Protein 6VLK (pdb70)

B-factor: mean 43.78, std 21.37, range [7.03, 155.34]

Secondary structure (DSSP, 8-state):
-----EE-PPPPTTSEE-PPPPPPPP-------EEEEEEEEEEE--SPEEEEEEEEEEEEEEEEEEE-SS-EEEEEEEEEEEEPPHHHIIIIIHHHSEEESEEEEEETTEEEEEEGGGS---EEEPEE-TT--SS--EEES-S-------STT-EEEEEEEEEEEEEEEEEE-TT-S-EEETTS-EE-B-TT--SSTTGGGS-B-S-GGGEEEEEEE--B-TTT-SB---EEEEEEE-SS-EEEEE---GGGT--SEEEEEEEEEEEEEEETTEEEEEETTTTEEEEE-SS---GGGBTT-HHHHHHHHHHHHHHIIIIITTTEEE-SS-EEEEETTTEEEEEEEEEE---B-PPPPS--HHHHHHHHHHHHHHHHHHHHHHHHHHHHHHHHHHHHHHHHHTTT-HHHHHHHHTTS-EEEEE-SSSEEEEE-PBP-SSEEEEE-SB-BPTT-SSEEESS-EEEEEETTSS-EEEEEE-STTEEESS---EEEPPTT-EEEEEETTEEEEEETTEEEEEEEGGGS-----PPP----PPPP-------SS-HHHHTS-SS--HHHHHHHHTTHHHHHS-SS----/---EEE-PPP-TTSEE-PPPPPPPP-------EEEEEEEEEEE--SPEEEEEEEEEEEEEEEEEEE-SS-EEEEEEEEEEEEPPHHHIIIIIHHHSEEESEEEEEETTEEEEEEGGGS---EEEPEE-TT-BTTB-EEES-S-------STT-EEEEEEEEEEEEEEEEEE-TT-S-EEETTSPEE-B-TT--SSTTGGGS-B-S-GGGEEEEEEE--B-TTT-SBPPPEEEEEEE-SS-EEEEE---GGGT--SEEEEEEEEEEEEEEETTEEEEEETTTTEEEEE-SSPP-GGGBTT-HHHHHHHHHHHHHHHHHHSTTTEEE-SS-EEEEETTTEEEEEEEEEE---B-PPPPS--HHHHHHHHHHHHHHHHHHHHHHHHHHHHHHHHHHHHHHHHHTTTSHHHHHHHHHTS-EEEEE-SSSEEEEE-PEE-SSEEEEE-SB-BPTT-SSEEESS-EEEEEETTSS-EEEEEE-STTEEESS---EEE--SS-EEEEEETTEEEEEETTEEEEEEEGGGSPP----------PPPP-------SS-HHHHTS-SS--HHHHHHHHTTHHHHHS-SS----

Foldseek 3Di:
DDFWFWAADDFDQPDWFFDDAADDFDDDPDDFDKFKWWKFKKFFDPDWFKDKKKWWWKWKWKWKWAAAPVGIDTPDIDIAIAADDVCCQQPQCQPPQWGKQKDWADDPNDTDIFHAQPDDIDTAHWAWDPPDDPPKTKTKGDPDADDDHDDHPDMDMGMHIMIMMIIWMWTADPPQQWIATPVRDIARHGLQADDPDPSVVRHHDDDCVQKDKDFQDWGADSVVRDTDGGAIKMWGGDGRIIMIDGHDHPLVRDARMDTDDIAQTWMWGQDPQWIWIAGVVVLFIWIFHPDFDDCVLDPRHVVPQVVGVVVRVVSCVPPPVQFKAFDDDWTWTQTPQQMIMTITTIGGPVVPHTHGHDDRVVRSVVSVCVVVCSVVVVVVSVVSRVVSVVVNVCVVVLQVCCQVAVQVSVCVVVVARWHWDDDDNMIGIDHIDIDDPQKDKAWDFFQQDPPDDFKGQPFTWIWIDRNVHPDIATFGQDAPNYTYRHRPRMDTQDPFDWDWGDHRQWTFIDTSRGTDDTGGVVVDDDDDPDDDDDDDDDDDDDDDPDDPDDPVRVVPPDPDDPVVCCVVCVCVCVPPHDPVDDDD/DFWFWAADDFDQPDWFADDAADDFDDDPDDFDKFKWWKFKKFFDPFWFKDKKKWWWKKKWKWKWAAAPVGIDTPDIDIAIAADDVCCQQPPCQQPQWGKQKDWADDPNDTDIDGAFNDDIDTAHWAWDPPDDPPKTKTKGDDDQDDDHDDHPDMDMGIHIMIMMIIWMWTAGPPQQWIATPVGDIARHGLQQDDPDCSVVHHHPDDCVQKDKDFQDWGADSVVRDTDGGAIKIWGGDGRIIMIDGHDHPLVRDARMDTPDIAQIWMWGQDPQWIWTAGPVVLFIWIFHPDFDDCVLDPRHVCPQVVRVVVRVVSCVPPVVQFKDWDDDWTWTQTPQQMIMIITTIGGPVVPHTHGHPDRVVGSVVSVVVVVCSVVVVVVSVVSRVVSVVVNVCVVVCQVCCQVAVQVSVCVVVVARWHWHDDDNMIGIDHIDMDDPQKDKDWDFFQQDPPDDFKGQPFTWIWIDGNVPPDIATWTQDAPNYTGRHRDRMDTQDAQDWDWGDHRQWTFIDTSRGTDDIGGPVVDDDDDPDDDDDDDDDDDDDDDPDDPADPVRVVVPDPDDPVVVCVPVVCVCVVPHDPPDDDD

Organism: Varicella-zoster virus (strain Oka vaccine) (NCBI:txid341980)

CATH classification: 2.30.30.1230 (+2 more: 2.30.29.100, 6.10.250.3280)

Solvent-accessible surface area: 75519 Å² total; per-residue (Å²): 146,77,73,68,19,44,31,16,61,87,6,89,58,97,62,96,56,171,42,101,69,84,159,137,42,56,100,112,157,86,70,114,145,126,37,62,3,0,0,0,0,1,78,47,47,154,71,19,30,133,30,146,5,8,0,5,16,1,42,0,22,38,3,26,0,9,13,34,125,124,39,75,128,90,78,78,134,99,58,15,71,0,17,0,39,14,67,31,0,23,83,23,3,6,120,124,8,84,1,19,11,55,0,56,22,79,42,125,147,119,176,53,102,8,54,24,56,82,112,128,60,105,82,60,64,17,104,45,28,178,172,39,67,160,61,76,71,21,13,36,18,27,141,97,71,69,77,32,29,38,105,86,78,66,155,108,73,0,12,2,2,25,1,25,2,46,69,6,70,1,118,3,125,93,69,14,60,38,2,22,9,77,48,65,29,90,2,110,2,0,4,4,4,0,72,130,111,42,8,21,121,40,75,34,100,41,54,34,69,81,13,60,23,67,94,49,31,92,32,28,39,26,66,90,177,53,86,84,142,67,40,17,8,0,0,0,28,12,71,78,2,0,0,0,2,68,34,110,33,55,146,92,52,11,15,19,2,58,76,52,109,50,2,41,54,4,48,24,11,112,52,69,174,32,30,26,0,38,0,132,89,42,46,3,2,2,12,4,111,50,107,94,25,74,2,111,72,7,74,40,10,87,36,0,83,120,67,0,90,57,12,1,72,124,6,19,77,98,167,20,99,105,40,21,81,98,69,48,91,28,37,12,2,57,3,133,26,11,6,1,0,1,0,7,7,6,101,34,112,138,139,140,74,13,109,23,62,126,46,32,119,83,0,79,125,43,20,65,139,10,107,97,65,120,108,67,59,54,66,110,14,140,115,28,34,66,162,16,99,88,83,41,187,67,65,69,111,91,52,55,93,7,82,135,72,26,34,44,25,4,19,95,90,78,136,81,59,4,63,5,103,62,94,62,146,41,14,1,10,20,76,3,67,116,48,48,108,93,43,134,35,72,41,64,81,43,0,97,29,115,90,36,114,98,102,0,34,26,48,0,16,0,4,12,35,26,104,115,67,102,41,78,62,88,0,0,0,2,79,89,18,35,1,42,87,46,61,102,65,75,34,87,32,71,84,130,2,119,86,119,9,46,30,6,94,75,59,1,10,0,58,92,1,136,62,59,121,91,39,42,44,183,110,67,73,184,176,91,142,174,132,128,138,133,140,118,155,183,179,148,183,171,180,137,129,142,126,129,132,58,162,115,85,112,179,120,120,59,176,134,85,169,58,56,60,54,152,152,86,135,86,97,62,96,155,117,154,84,104,117,147,132,136,146,120,80,60,19,44,31,16,62,83,16,93,54,99,63,97,58,172,41,98,70,84,163,136,46,60,105,113,158,82,73,118,147,128,38,67,3,0,0,0,0,1,80,41,38,154,64,16,30,127,27,140,3,4,0,3,17,2,41,1,20,36,2,22,0,9,17,36,124,127,38,76,130,95,75,78,131,103,62,16,74,1,15,0,41,14,67,32,0,22,68,10,2,7,93,22,8,42,0,19,9,55,0,42,22,91,42,123,145,119,169,53,98,10,56,22,48,84,111,129,66,97,40,60,68,17,99,42,31,184,174,39,68,155,70,78,87,21,13,39,16,24,139,89,67,67,79,30,36,27,93,99,72,63,148,111,74,0,12,3,2,24,0,26,2,48,58,7,69,0,119,3,123,92,71,8,59,38,3,22,12,79,47,62,27,92,2,111,1,0,3,3,10,0,85,138,102,16,7,139,183,32,116,40,123,40,64,105,118,82,11,65,27,72,98,44,28,64,27,30,40,27,67,94,182,54,38,78,146,75,38,20,6,0,0,0,30,10,71,76,3,0,0,0,3,64,39,106,30,53,144,88,59,8,17,17,3,61,78,66,114,50,4,62,29,1,42,26,12,110,57,68,179,28,22,30,0,36,0,139,92,41,45,3,2,1,14,5,120,58,120,89,40,79,5,126,65,9,74,40,10,85,34,0,73,127,69,0,95,64,16,1,70,131,4,26,78,102,161,28,103,100,46,23,75,96,72,49,99,27,34,0,2,64,3,141,24,12,7,0,0,1,0,6,14,3,102,37,113,132,134,147,70,15,105,24,60,128,47,33,120,80,0,77,123,45,22,61,133,8,107,97,66,127,107,66,60,54,68,111,12,136,114,27,39,72,158,15,99,88,85,42,180,65,68,71,117,89,53,54,92,7,80,136,72,25,32,44,24,5,20,97,91,81,136,85,57,3,56,3,95,58,99,61,146,40,14,1,12,26,74,4,70,121,36,57,102,86,43,138,32,72,42,58,84,34,0,103,30,115,91,37,115,93,109,0,32,25,45,0,14,0,8,12,31,31,110,116,75,94,40,70,58,85,0,0,0,2,79,88,20,33,1,41,83,48,62,96,66,66,32,92,36,66,82,130,1,127,84,121,11,48,36,6,111,78,55,2,9,0,67,74,1,128,73,59,124,85,40,35,52,181,110,62,75,182,175,94,140,170,132,126,138,133,142,119,162,179,182,147,191,166,177,130,120,154,127,128,128,62,174,97,87,114,173,121,119,59,176,136,83,170,57,59,64,56,153,154,86,139,78,94,56,97,155,119,148,90,104,123,136,140,129,148

Sequence (1167 aa):
TKPTFYVCPPPTGSTIVRLEPPRTCPDYHLGKNFTEGIAVVYKENIAAYKFKATVYYKDVIVSTAGAGSSGTQITNRYADRVPIPVSEITDTIDKFGKCSSKATYVRNNHKVEAFNEDKNPQDMPLIASKYNSVGSKAWHTTNDTYMVAGTPGTYRTGTSVNCIIEEVEARSIFPYDSFGLSTGDIIYMSPFFGLRDGAYREHSNYAMDRFHQFEGYRQRDLDTRALLEPAARNFLVTPHLTVGWNWKPKRTEVCSLVKWREVEDVVRDEYAHNFRFTMKTLSTTFISETNEFNLNQIHLSQCVKEEARAIINRIYTTRYNSSHVRTGDIQTYLARGGFVVVFQPLLSNSNRTITTTSSVEFAMLQFTYDHIQEHVNEMLARISSSWCQLQNRERALWSGLFPINPSALASTILDQRVKARILGDVISVSNCPELGSDTRIILQNSMRVSGSTTRCYSRPLISIVSLNGSGTVEGQLGTDNELIMSRDLLEPCVANHKRYFLFGHHYVYYEDYRYVREIAVHDVGMISTYVDLNLTLLKDREFMPLQVYTRDELRDTGLLDYSEIQRRNQMHSLRFYDIDKVVQKPTFYVCPPPTGSTIVRLEPPRTCPDYHLGKNFTEGIAVVYKENIAAYKFKATVYYKDVIVSTAGAGSSGTQITNRYADRVPIPVSEITDTIDKFGKCSSKATYVRNNHKVEAFNEDKNPQDMPLIASKYNSVGSKAWHTTNDTYMVAGTPGTYRTGTSVNCIIEEVEARSIFPYDSFGLSTGDIIYMSPFFGLRDGAYREHSNYAMDRFHQFEGYRQRDLDTRALLEPAARNFLVTPHLTVGWNWKPKRTEVCSLVKWREVEDVVRDEYAHNFRFTMKTLSTTFISETNEFNLNQIHLSQCVKEEARAIINRIYTTRYNSSHVRTGDIQTYLARGGFVVVFQPLLSNSNRTITTTSSVEFAMLQFTYDHIQEHVNEMLARISSSWCQLQNRERALWSGLFPINPSALASTILDQRVKARILGDVISVSNCPELGSDTRIILQNSMRVSGSTTRCYSRPLISIVSLNGSGTVEGQLGTDNELIMSRDLLEPCVANHKRYFLFGHHYVYYEDYRYVREIAVHDVGMISTYVDLNLTLLKDREFMPLQVYTRDELRDTGLLDYSEIQRRNQMHSLRFYDIDKVVQ

Structure (mmCIF, N/CA/C/O backbone):
data_6VLK
#
_entry.id   6VLK
#
_cell.length_a   118.318
_cell.length_b   118.318
_cell.length_c   749.026
_cell.angle_alpha   90.00
_cell.angle_beta   90.00
_cell.angle_gamma   120.00
#
_symmetry.space_group_name_H-M   'H 3 2'
#
loop_
_entity.id
_entity.type
_entity.pdbx_description
1 polymer 'Envelope glycoprotein B'
2 branched alpha-D-mannopyranose-(1-3)-[alpha-D-mannopyranose-(1-6)]alpha-D-mannopyranose-(1-6)-[alpha-D-mannopyranose-(1-3)]beta-D-mannopyranose-(1-4)-2-acetamido-2-deoxy-beta-D-glucopyranose-(1-4)-2-acetamido-2-deoxy-beta-D-glucopyranose
3 branched alpha-D-mannopyranose-(1-3)-[alpha-D-mannopyranose-(1-6)]beta-D-mannopyranose-(1-4)-2-acetamido-2-deoxy-beta-D-glucopyranose-(1-4)-2-acetamido-2-deoxy-beta-D-glucopyranose
4 branched 2-acetamido-2-deoxy-beta-D-glucopyranose-(1-4)-2-acetamido-2-deoxy-beta-D-glucopyranose
5 non-polymer 2-acetamido-2-deoxy-beta-D-glucopyranose
6 water water
#
loop_
_atom_site.group_PDB
_atom_site.id
_atom_site.type_symbol
_atom_site.label_atom_id
_atom_site.label_alt_id
_atom_site.label_comp_id
_atom_site.label_asym_id
_atom_site.label_entity_id
_atom_site.label_seq_id
_atom_site.pdbx_PDB_ins_code
_atom_site.Cartn_x
_atom_site.Cartn_y
_atom_site.Cartn_z
_atom_site.occupancy
_atom_site.B_iso_or_equiv
_atom_site.auth_seq_id
_atom_site.auth_comp_id
_atom_site.auth_asym_id
_atom_site.auth_atom_id
_atom_site.pdbx_PDB_model_num
ATOM 1 N N . THR A 1 115 ? -91.901 29.753 29.972 1.00 89.10 115 THR A N 1
ATOM 2 C CA . THR A 1 115 ? -91.358 29.883 31.320 1.00 91.20 115 THR A CA 1
ATOM 3 C C . THR A 1 115 ? -91.184 28.520 31.997 1.00 99.17 115 THR A C 1
ATOM 4 O O . THR A 1 115 ? -92.106 28.020 32.647 1.00 103.47 115 THR A O 1
ATOM 6 N N . LYS A 1 116 ? -90.001 27.928 31.840 1.00 98.37 116 LYS A N 1
ATOM 7 C CA . LYS A 1 116 ? -89.689 26.631 32.445 1.00 94.34 116 LYS A CA 1
ATOM 8 C C . LYS A 1 116 ? -88.375 26.682 33.223 1.00 93.06 116 LYS A C 1
ATOM 9 O O . LYS A 1 116 ? -87.297 26.581 32.630 1.00 94.43 116 LYS A O 1
ATOM 11 N N . PRO A 1 117 ? -88.463 26.828 34.558 1.00 86.09 117 PRO A N 1
ATOM 12 C CA . PRO A 1 117 ? -87.289 26.955 35.434 1.00 72.86 117 PRO A CA 1
ATOM 13 C C . PRO A 1 117 ? -86.732 25.597 35.854 1.00 62.48 117 PRO A C 1
ATOM 14 O O . PRO A 1 117 ? -87.441 24.800 36.470 1.00 61.61 117 PRO A O 1
ATOM 18 N N . THR A 1 118 ? -85.475 25.329 35.526 1.00 56.87 118 THR A N 1
ATOM 19 C CA . THR A 1 118 ? -84.869 24.066 35.930 1.00 51.28 118 THR A CA 1
ATOM 20 C C . THR A 1 118 ? -83.923 24.253 37.139 1.00 48.72 118 THR A C 1
ATOM 21 O O . THR A 1 118 ? -83.100 25.173 37.160 1.00 43.32 118 THR A O 1
ATOM 25 N N . PHE A 1 119 ? -84.065 23.400 38.152 1.00 44.39 119 PHE A N 1
ATOM 26 C CA . PHE A 1 119 ? -83.174 23.439 39.309 1.00 42.40 119 PHE A CA 1
ATOM 27 C C . PHE A 1 119 ? -82.295 22.202 39.377 1.00 40.61 119 PHE A C 1
ATOM 28 O O . PHE A 1 119 ? -82.613 21.161 38.799 1.00 38.38 119 PHE A O 1
ATOM 36 N N . TYR A 1 120 ? -81.191 22.316 40.102 1.00 39.36 120 TYR A N 1
ATOM 37 C CA . TYR A 1 120 ? -80.239 21.222 40.194 1.00 40.77 120 TYR A CA 1
ATOM 38 C C . TYR A 1 120 ? -79.993 20.807 41.637 1.00 42.60 120 TYR A C 1
ATOM 39 O O . TYR A 1 120 ? -80.121 21.615 42.551 1.00 40.83 120 TYR A O 1
ATOM 48 N N . VAL A 1 121 ? -79.637 19.542 41.828 1.00 45.39 121 VAL A N 1
ATOM 49 C CA . VAL A 1 121 ? -79.202 19.049 43.128 1.00 46.62 121 VAL A CA 1
ATOM 50 C C . VAL A 1 121 ? -77.838 18.365 42.986 1.00 51.24 121 VAL A C 1
ATOM 51 O O . VAL A 1 121 ? -77.637 17.570 42.070 1.00 58.06 121 VAL A O 1
ATOM 55 N N . CYS A 1 122 ? -76.906 18.676 43.885 1.00 52.79 122 CYS A N 1
ATOM 56 C CA . CYS A 1 122 ? -75.513 18.252 43.726 1.00 46.62 122 CYS A CA 1
ATOM 57 C C . CYS A 1 122 ? -74.960 17.416 44.879 1.00 47.37 122 CYS A C 1
ATOM 58 O O . CYS A 1 122 ? -74.370 17.966 45.805 1.00 51.36 122 CYS A O 1
ATOM 61 N N . PRO A 1 123 ? -75.104 16.084 44.798 1.00 55.72 123 PRO A N 1
ATOM 62 C CA . PRO A 1 123 ? -74.463 15.171 45.753 1.00 60.51 123 PRO A CA 1
ATOM 63 C C . PRO A 1 123 ? -72.944 15.375 45.810 1.00 69.55 123 PRO A C 1
ATOM 64 O O . PRO A 1 123 ? -72.320 15.658 44.789 1.00 66.04 123 PRO A O 1
ATOM 68 N N . PRO A 1 124 ? -72.349 15.234 47.005 1.00 79.93 124 PRO A N 1
ATOM 69 C CA . PRO A 1 124 ? -70.906 15.470 47.141 1.00 81.34 124 PRO A CA 1
ATOM 70 C C . PRO A 1 124 ? -70.094 14.461 46.330 1.00 77.99 124 PRO A C 1
ATOM 71 O O . PRO A 1 124 ? -70.479 13.287 46.257 1.00 73.78 124 PRO A O 1
ATOM 75 N N . PRO A 1 125 ? -68.983 14.917 45.722 1.00 78.66 125 PRO A N 1
ATOM 76 C CA . PRO A 1 125 ? -68.134 14.059 44.883 1.00 78.29 125 PRO A CA 1
ATOM 77 C C . PRO A 1 125 ? -67.358 12.993 45.672 1.00 75.72 125 PRO A C 1
ATOM 78 O O . PRO A 1 125 ? -66.530 13.317 46.531 1.00 71.03 125 PRO A O 1
ATOM 82 N N . THR A 1 126 ? -67.639 11.729 45.371 1.00 73.12 126 THR A N 1
ATOM 83 C CA . THR A 1 126 ? -66.809 10.620 45.818 1.00 74.24 126 THR A CA 1
ATOM 84 C C . THR A 1 126 ? -65.559 10.612 44.934 1.00 81.95 126 THR A C 1
ATOM 85 O O . THR A 1 126 ? -65.488 11.352 43.948 1.00 89.21 126 THR A O 1
ATOM 89 N N . GLY A 1 127 ? -64.575 9.783 45.265 1.00 75.40 127 GLY A N 1
ATOM 90 C CA . GLY A 1 127 ? -63.393 9.675 44.427 1.00 66.64 127 GLY A CA 1
ATOM 91 C C . GLY A 1 127 ? -63.634 8.871 43.158 1.00 62.37 127 GLY A C 1
ATOM 92 O O . GLY A 1 127 ? -62.682 8.454 42.496 1.00 61.51 127 GLY A O 1
ATOM 93 N N . SER A 1 128 ? -64.905 8.662 42.815 1.00 61.54 128 SER A N 1
ATOM 94 C CA . SER A 1 128 ? -65.279 7.824 41.674 1.00 63.70 128 SER A CA 1
ATOM 95 C C . SER A 1 128 ? -64.793 8.384 40.344 1.00 62.17 128 SER A C 1
ATOM 96 O O . SER A 1 128 ? -64.376 7.624 39.466 1.00 64.40 128 SER A O 1
ATOM 99 N N . THR A 1 129 ? -64.848 9.709 40.197 1.00 53.43 129 THR A N 1
ATOM 100 C CA . THR A 1 129 ? -64.446 10.366 38.949 1.00 39.35 129 THR A CA 1
ATOM 101 C C . THR A 1 129 ? -63.416 11.470 39.196 1.00 46.56 129 THR A C 1
ATOM 102 O O . THR A 1 129 ? -63.773 12.624 39.503 1.00 45.58 129 THR A O 1
ATOM 106 N N . ILE A 1 130 ? -62.138 11.130 39.064 1.00 42.70 130 ILE A N 1
ATOM 107 C CA . ILE A 1 130 ? -61.117 12.152 39.161 1.00 40.67 130 ILE A CA 1
ATOM 108 C C . ILE A 1 130 ? -60.497 12.482 37.801 1.00 46.53 130 ILE A C 1
ATOM 109 O O . ILE A 1 130 ? -60.201 11.595 36.992 1.00 43.46 130 ILE A O 1
ATOM 114 N N . VAL A 1 131 ? -60.327 13.776 37.549 1.00 40.40 131 VAL A N 1
ATOM 115 C CA . VAL A 1 131 ? -59.782 14.234 36.283 1.00 35.18 131 VAL A CA 1
ATOM 116 C C . VAL A 1 131 ? -58.602 15.168 36.515 1.00 29.35 131 VAL A C 1
ATOM 117 O O . VAL A 1 131 ? -58.356 15.602 37.636 1.00 29.86 131 VAL A O 1
ATOM 121 N N . ARG A 1 132 ? -57.868 15.466 35.447 1.00 28.59 132 ARG A N 1
ATOM 122 C CA . ARG A 1 132 ? -56.791 16.448 35.499 1.00 32.62 132 ARG A CA 1
ATOM 123 C C . ARG A 1 132 ? -56.929 17.362 34.283 1.00 37.62 132 ARG A C 1
ATOM 124 O O . ARG A 1 132 ? -57.610 17.022 33.312 1.00 32.08 132 ARG A O 1
ATOM 132 N N . LEU A 1 133 ? -56.284 18.520 34.334 1.00 37.72 133 LEU A N 1
ATOM 133 C CA . LEU A 1 133 ? -56.378 19.481 33.250 1.00 30.58 133 LEU A CA 1
ATOM 134 C C . LEU A 1 133 ? -55.382 19.113 32.173 1.00 33.54 133 LEU A C 1
ATOM 135 O O . LEU A 1 133 ? -54.187 18.977 32.478 1.00 29.49 133 LEU A O 1
ATOM 140 N N . GLU A 1 134 ? -55.862 18.952 30.929 1.00 26.56 134 GLU A N 1
ATOM 141 C CA . GLU A 1 134 ? -54.986 18.648 29.792 1.00 25.78 134 GLU A CA 1
ATOM 142 C C . GLU A 1 134 ? -53.787 19.603 29.758 1.00 31.30 134 GLU A C 1
ATOM 143 O O . GLU A 1 134 ? -53.951 20.820 29.880 1.00 24.81 134 GLU A O 1
ATOM 149 N N . PRO A 1 135 ? -52.572 19.050 29.627 1.00 35.72 135 PRO A N 1
ATOM 150 C CA . PRO A 1 135 ? -51.365 19.876 29.509 1.00 32.29 135 PRO A CA 1
ATOM 151 C C . PRO A 1 135 ? -51.415 20.659 28.197 1.00 39.85 135 PRO A C 1
ATOM 152 O O . PRO A 1 135 ? -52.192 20.286 27.292 1.00 28.92 135 PRO A O 1
ATOM 156 N N . PRO A 1 136 ? -50.598 21.724 28.091 1.00 37.58 136 PRO A N 1
ATOM 157 C CA . PRO A 1 136 ? -50.487 22.579 26.897 1.00 33.41 136 PRO A CA 1
ATOM 158 C C . PRO A 1 136 ? -50.284 21.768 25.621 1.00 35.18 136 PRO A C 1
ATOM 159 O O . PRO A 1 136 ? -49.605 20.736 25.697 1.00 39.69 136 PRO A O 1
ATOM 163 N N . ARG A 1 137 ? -50.836 22.198 24.481 1.00 38.41 137 ARG A N 1
ATOM 164 C CA . ARG A 1 137 ? -50.656 21.432 23.224 1.00 35.11 137 ARG A CA 1
ATOM 165 C C . ARG A 1 137 ? -49.499 21.936 22.413 1.00 33.83 137 ARG A C 1
ATOM 166 O O . ARG A 1 137 ? -49.183 23.120 22.436 1.00 39.88 137 ARG A O 1
ATOM 174 N N . THR A 1 138 ? -48.851 21.030 21.701 1.00 38.90 138 THR A N 1
ATOM 175 C CA . THR A 1 138 ? -47.804 21.444 20.785 1.00 44.48 138 THR A CA 1
ATOM 176 C C . THR A 1 138 ? -48.432 22.252 19.647 1.00 40.36 138 THR A C 1
ATOM 177 O O . THR A 1 138 ? -49.439 21.847 19.053 1.00 31.73 138 THR A O 1
ATOM 181 N N . CYS A 1 139 ? -47.846 23.406 19.363 1.00 37.11 139 CYS A N 1
ATOM 182 C CA . CYS A 1 139 ? -48.468 24.332 18.437 1.00 46.54 139 CYS A CA 1
ATOM 183 C C . CYS A 1 139 ? -48.149 23.979 16.998 1.00 51.04 139 CYS A C 1
ATOM 184 O O . CYS A 1 139 ? -47.030 23.538 16.688 1.00 43.83 139 CYS A O 1
ATOM 187 N N . PRO A 1 140 ? -49.145 24.145 16.117 1.00 63.87 140 PRO A N 1
ATOM 188 C CA . PRO A 1 140 ? -49.029 23.603 14.759 1.00 70.53 140 PRO A CA 1
ATOM 189 C C . PRO A 1 140 ? -47.821 24.182 14.048 1.00 74.16 140 PRO A C 1
ATOM 190 O O . PRO A 1 140 ? -47.347 25.274 14.382 1.00 68.25 140 PRO A O 1
ATOM 194 N N . ASP A 1 141 ? -47.302 23.433 13.089 1.00 85.21 141 ASP A N 1
ATOM 195 C CA . ASP A 1 141 ? -46.273 23.977 12.229 1.00 94.34 141 ASP A CA 1
ATOM 196 C C . ASP A 1 141 ? -46.644 23.772 10.771 1.00 92.31 141 ASP A C 1
ATOM 197 O O . ASP A 1 141 ? -46.814 22.637 10.307 1.00 87.37 141 ASP A O 1
ATOM 202 N N . TYR A 1 142 ? -46.803 24.887 10.067 1.00 93.28 142 TYR A N 1
ATOM 203 C CA . TYR A 1 142 ? -46.986 24.861 8.625 1.00 92.61 142 TYR A CA 1
ATOM 204 C C . TYR A 1 142 ? -45.643 25.222 8.005 1.00 100.88 142 TYR A C 1
ATOM 205 O O . TYR A 1 142 ? -45.117 26.323 8.220 1.00 107.15 142 TYR A O 1
ATOM 214 N N . HIS A 1 143 ? -45.081 24.287 7.250 1.00 93.31 143 HIS A N 1
ATOM 215 C CA . HIS A 1 143 ? -43.713 24.428 6.782 1.00 89.92 143 HIS A CA 1
ATOM 216 C C . HIS A 1 143 ? -43.642 25.293 5.524 1.00 80.30 143 HIS A C 1
ATOM 217 O O . HIS A 1 143 ? -42.999 24.929 4.539 1.00 79.06 143 HIS A O 1
ATOM 224 N N . LEU A 1 144 ? -44.304 26.452 5.585 1.00 73.04 144 LEU A N 1
ATOM 225 C CA . LEU A 1 144 ? -44.311 27.423 4.495 1.00 64.02 144 LEU A CA 1
ATOM 226 C C . LEU A 1 144 ? -42.908 27.983 4.314 1.00 67.74 144 LEU A C 1
ATOM 227 O O . LEU A 1 144 ? -41.988 27.622 5.052 1.00 74.33 144 LEU A O 1
ATOM 232 N N . GLY A 1 145 ? -42.736 28.860 3.334 1.00 62.44 145 GLY A N 1
ATOM 233 C CA . GLY A 1 145 ? -41.408 29.342 3.007 1.00 62.20 145 GLY A CA 1
ATOM 234 C C . GLY A 1 145 ? -40.802 28.435 1.959 1.00 61.72 145 GLY A C 1
ATOM 235 O O . GLY A 1 145 ? -40.708 27.222 2.152 1.00 60.32 145 GLY A O 1
ATOM 236 N N . LYS A 1 146 ? -40.408 29.021 0.835 1.00 61.98 146 LYS A N 1
ATOM 237 C CA . LYS A 1 146 ? -39.878 28.248 -0.277 1.00 59.75 146 LYS A CA 1
ATOM 238 C C . LYS A 1 146 ? -38.530 28.805 -0.712 1.00 58.30 146 LYS A C 1
ATOM 239 O O . LYS A 1 146 ? -38.264 30.001 -0.562 1.00 49.94 146 LYS A O 1
ATOM 245 N N . ASN A 1 147 ? -37.673 27.927 -1.226 1.00 66.00 147 ASN A N 1
ATOM 246 C CA . ASN A 1 147 ? -36.414 28.348 -1.826 1.00 69.14 147 ASN A CA 1
ATOM 247 C C . ASN A 1 147 ? -36.670 28.937 -3.204 1.00 62.41 147 ASN A C 1
ATOM 248 O O . ASN A 1 147 ? -37.212 28.264 -4.092 1.00 61.12 147 ASN A O 1
ATOM 253 N N . PHE A 1 148 ? -36.280 30.194 -3.382 1.00 50.93 148 PHE A N 1
ATOM 254 C CA . PHE A 1 148 ? -36.464 30.860 -4.662 1.00 44.36 148 PHE A CA 1
ATOM 255 C C . PHE A 1 148 ? -35.159 31.425 -5.215 1.00 46.63 148 PHE A C 1
ATOM 256 O O . PHE A 1 148 ? -34.132 31.418 -4.548 1.00 44.64 148 PHE A O 1
ATOM 264 N N . THR A 1 149 ? -35.215 31.934 -6.440 1.00 49.87 149 THR A N 1
ATOM 265 C CA . THR A 1 149 ? -34.063 32.584 -7.044 1.00 35.05 149 THR A CA 1
ATOM 266 C C . THR A 1 149 ? -34.501 33.742 -7.962 1.00 44.24 149 THR A C 1
ATOM 267 O O . THR A 1 149 ? -35.239 33.534 -8.936 1.00 52.25 149 THR A O 1
ATOM 271 N N . GLU A 1 150 ? -34.090 34.963 -7.611 1.00 42.47 150 GLU A N 1
ATOM 272 C CA . GLU A 1 150 ? -34.403 36.148 -8.414 1.00 40.58 150 GLU A CA 1
ATOM 273 C C . GLU A 1 150 ? -33.719 36.075 -9.769 1.00 42.92 150 GLU A C 1
ATOM 274 O O . GLU A 1 150 ? -32.734 35.349 -9.931 1.00 37.10 150 GLU A O 1
ATOM 280 N N . GLY A 1 151 ? -34.226 36.835 -10.740 1.00 39.67 151 GLY A N 1
ATOM 281 C CA . GLY A 1 151 ? -33.690 36.762 -12.085 1.00 44.69 151 GLY A CA 1
ATOM 282 C C . GLY A 1 151 ? -34.356 37.662 -13.108 1.00 44.95 151 GLY A C 1
ATOM 283 O O . GLY A 1 151 ? -35.279 38.418 -12.787 1.00 44.31 151 GLY A O 1
ATOM 284 N N . ILE A 1 152 ? -33.853 37.583 -14.341 1.00 42.57 152 ILE A N 1
ATOM 285 C CA . ILE A 1 152 ? -34.355 38.350 -15.480 1.00 41.21 152 ILE A CA 1
ATOM 286 C C . ILE A 1 152 ? -34.804 37.349 -16.529 1.00 39.02 152 ILE A C 1
ATOM 287 O O . ILE A 1 152 ? -34.177 36.291 -16.689 1.00 39.77 152 ILE A O 1
ATOM 292 N N . ALA A 1 153 ? -35.885 37.657 -17.239 1.00 33.88 153 ALA A N 1
ATOM 293 C CA . ALA A 1 153 ? -36.331 36.758 -18.299 1.00 36.75 153 ALA A CA 1
ATOM 294 C C . ALA A 1 153 ? -36.674 37.463 -19.613 1.00 38.64 153 ALA A C 1
ATOM 295 O O . ALA A 1 153 ? -37.123 38.616 -19.631 1.00 40.14 153 ALA A O 1
ATOM 297 N N . VAL A 1 154 ? -36.445 36.752 -20.712 1.00 30.97 154 VAL A N 1
ATOM 298 C CA . VAL A 1 154 ? -37.012 37.112 -22.001 1.00 24.73 154 VAL A CA 1
ATOM 299 C C . VAL A 1 154 ? -37.855 35.913 -22.422 1.00 26.93 154 VAL A C 1
ATOM 300 O O . VAL A 1 154 ? -37.352 34.779 -22.462 1.00 28.03 154 VAL A O 1
ATOM 304 N N . VAL A 1 155 ? -39.145 36.147 -22.671 1.00 22.70 155 VAL A N 1
ATOM 305 C CA . VAL A 1 155 ? -40.064 35.080 -23.083 1.00 17.95 155 VAL A CA 1
ATOM 306 C C . VAL A 1 155 ? -40.295 35.138 -24.596 1.00 25.55 155 VAL A C 1
ATOM 307 O O . VAL A 1 155 ? -40.541 36.214 -25.161 1.00 26.98 155 VAL A O 1
ATOM 311 N N . TYR A 1 156 ? -40.204 33.980 -25.244 1.00 30.55 156 TYR A N 1
ATOM 312 C CA . TYR A 1 156 ? -40.370 33.880 -26.692 1.00 28.98 156 TYR A CA 1
ATOM 313 C C . TYR A 1 156 ? -41.612 33.084 -27.047 1.00 28.15 156 TYR A C 1
ATOM 314 O O . TYR A 1 156 ? -42.054 32.229 -26.263 1.00 23.14 156 TYR A O 1
ATOM 323 N N . LYS A 1 157 ? -42.175 33.372 -28.221 1.00 25.94 157 LYS A N 1
ATOM 324 C CA . LYS A 1 157 ? -43.349 32.655 -28.705 1.00 27.01 157 LYS A CA 1
ATOM 325 C C . LYS A 1 157 ? -43.089 32.179 -30.121 1.00 25.29 157 LYS A C 1
ATOM 326 O O . LYS A 1 157 ? -42.198 32.700 -30.814 1.00 22.14 157 LYS A O 1
ATOM 332 N N . GLU A 1 158 ? -43.861 31.178 -30.533 1.00 29.16 158 GLU A N 1
ATOM 333 C CA . GLU A 1 158 ? -43.845 30.695 -31.903 1.00 28.91 158 GLU A CA 1
ATOM 334 C C . GLU A 1 158 ? -44.056 31.868 -32.845 1.00 26.98 158 GLU A C 1
ATOM 335 O O . GLU A 1 158 ? -44.984 32.663 -32.667 1.00 31.40 158 GLU A O 1
ATOM 341 N N . ASN A 1 159 ? -43.176 32.002 -33.825 1.00 25.94 159 ASN A N 1
ATOM 342 C CA . ASN A 1 159 ? -43.365 33.019 -34.855 1.00 34.52 159 ASN A CA 1
ATOM 343 C C . ASN A 1 159 ? -44.346 32.541 -35.900 1.00 25.56 159 ASN A C 1
ATOM 344 O O . ASN A 1 159 ? -44.065 31.582 -36.594 1.00 30.06 159 ASN A O 1
ATOM 349 N N . ILE A 1 160 ? -45.496 33.200 -36.002 1.00 22.18 160 ILE A N 1
ATOM 350 C CA . ILE A 1 160 ? -46.496 32.821 -36.991 1.00 27.81 160 ILE A CA 1
ATOM 351 C C . ILE A 1 160 ? -46.600 33.814 -38.155 1.00 25.85 160 ILE A C 1
ATOM 352 O O . ILE A 1 160 ? -47.377 33.609 -39.088 1.00 23.68 160 ILE A O 1
ATOM 357 N N . ALA A 1 161 ? -45.835 34.899 -38.091 1.00 29.52 161 ALA A N 1
ATOM 358 C CA . ALA A 1 161 ? -45.918 35.932 -39.122 1.00 34.15 161 ALA A CA 1
ATOM 359 C C . ALA A 1 161 ? -45.154 35.543 -40.397 1.00 32.88 161 ALA A C 1
ATOM 360 O O . ALA A 1 161 ? -44.044 35.021 -40.334 1.00 34.63 161 ALA A O 1
ATOM 362 N N . ALA A 1 162 ? -45.759 35.789 -41.552 1.00 25.57 162 ALA A N 1
ATOM 363 C CA . ALA A 1 162 ? -45.073 35.590 -42.811 1.00 21.25 162 ALA A CA 1
ATOM 364 C C . ALA A 1 162 ? -43.817 36.458 -42.886 1.00 23.42 162 ALA A C 1
ATOM 365 O O . ALA A 1 162 ? -43.787 37.569 -42.356 1.00 20.69 162 ALA A O 1
ATOM 367 N N . TYR A 1 163 ? -42.787 35.945 -43.546 1.00 21.24 163 TYR A N 1
ATOM 368 C CA . TYR A 1 163 ? -41.605 36.731 -43.886 1.00 25.62 163 TYR A CA 1
ATOM 369 C C . TYR A 1 163 ? -41.963 37.648 -45.048 1.00 26.44 163 TYR A C 1
ATOM 370 O O . TYR A 1 163 ? -42.555 37.199 -46.040 1.00 21.07 163 TYR A O 1
ATOM 379 N N . LYS A 1 164 ? -41.596 38.922 -44.921 1.00 18.30 164 LYS A N 1
ATOM 380 C CA . LYS A 1 164 ? -41.974 39.942 -45.884 1.00 16.68 164 LYS A CA 1
ATOM 381 C C . LYS A 1 164 ? -40.754 40.598 -46.497 1.00 20.95 164 LYS A C 1
ATOM 382 O O . LYS A 1 164 ? -39.844 40.966 -45.773 1.00 22.41 164 LYS A O 1
ATOM 388 N N . PHE A 1 165 ? -40.733 40.750 -47.830 1.00 20.76 165 PHE A N 1
ATOM 389 C CA . PHE A 1 165 ? -39.628 41.474 -48.479 1.00 18.16 165 PHE A CA 1
ATOM 390 C C . PHE A 1 165 ? -40.072 42.174 -49.743 1.00 24.92 165 PHE A C 1
ATOM 391 O O . PHE A 1 165 ? -41.200 41.980 -50.200 1.00 29.61 165 PHE A O 1
ATOM 399 N N . LYS A 1 166 ? -39.181 42.985 -50.306 1.00 23.94 166 LYS A N 1
ATOM 400 C CA . LYS A 1 166 ? -39.505 43.748 -51.504 1.00 19.38 166 LYS A CA 1
ATOM 401 C C . LYS A 1 166 ? -38.972 43.039 -52.733 1.00 21.61 166 LYS A C 1
ATOM 402 O O . LYS A 1 166 ? -37.862 42.494 -52.717 1.00 19.08 166 LYS A O 1
ATOM 408 N N . ALA A 1 167 ? -39.753 43.061 -53.805 1.00 12.34 167 ALA A N 1
ATOM 409 C CA . ALA A 1 167 ? -39.286 42.540 -55.084 1.00 18.82 167 ALA A CA 1
ATOM 410 C C . ALA A 1 167 ? -39.807 43.428 -56.204 1.00 14.86 167 ALA A C 1
ATOM 411 O O . ALA A 1 167 ? -40.590 44.349 -55.974 1.00 25.70 167 ALA A O 1
ATOM 413 N N . THR A 1 168 ? -39.404 43.124 -57.426 1.00 13.98 168 THR A N 1
ATOM 414 C CA . THR A 1 168 ? -39.835 43.898 -58.578 1.00 14.03 168 THR A CA 1
ATOM 415 C C . THR A 1 168 ? -40.221 42.897 -59.653 1.00 20.57 168 THR A C 1
ATOM 416 O O . THR A 1 168 ? -39.514 41.900 -59.855 1.00 20.41 168 THR A O 1
ATOM 420 N N . VAL A 1 169 ? -41.337 43.143 -60.336 1.00 14.10 169 VAL A N 1
ATOM 421 C CA . VAL A 1 169 ? -41.707 42.297 -61.476 1.00 16.24 169 VAL A CA 1
ATOM 422 C C . VAL A 1 169 ? -41.506 43.051 -62.781 1.00 17.07 169 VAL A C 1
ATOM 423 O O . VAL A 1 169 ? -41.728 44.274 -62.856 1.00 17.22 169 VAL A O 1
ATOM 427 N N . TYR A 1 170 ? -41.052 42.314 -63.792 1.00 21.78 170 TYR A N 1
ATOM 428 C CA . TYR A 1 170 ? -40.756 42.854 -65.115 1.00 16.47 170 TYR A CA 1
ATOM 429 C C . TYR A 1 170 ? -41.531 42.055 -66.141 1.00 19.29 170 TYR A C 1
ATOM 430 O O . TYR A 1 170 ? -41.258 40.871 -66.344 1.00 22.24 170 TYR A O 1
ATOM 439 N N . TYR A 1 171 ? -42.511 42.679 -66.777 1.00 14.45 171 TYR A N 1
ATOM 440 C CA . TYR A 1 171 ? -43.240 41.979 -67.827 1.00 21.47 171 TYR A CA 1
ATOM 441 C C . TYR A 1 171 ? -43.718 42.896 -68.954 1.00 22.53 171 TYR A C 1
ATOM 442 O O . TYR A 1 171 ? -43.503 44.109 -68.924 1.00 22.88 171 TYR A O 1
ATOM 451 N N . LYS A 1 172 ? -44.345 42.290 -69.956 1.00 11.13 172 LYS A N 1
ATOM 452 C CA . LYS A 1 172 ? -45.021 43.030 -71.001 1.00 21.97 172 LYS A CA 1
ATOM 453 C C . LYS A 1 172 ? -46.438 42.491 -71.169 1.00 24.11 172 LYS A C 1
ATOM 454 O O . LYS A 1 172 ? -46.647 41.267 -71.226 1.00 22.72 172 LYS A O 1
ATOM 460 N N . ASP A 1 173 ? -47.408 43.404 -71.207 1.00 17.47 173 ASP A N 1
ATOM 461 C CA . ASP A 1 173 ? -48.756 43.059 -71.621 1.00 16.54 173 ASP A CA 1
ATOM 462 C C . ASP A 1 173 ? -48.772 42.975 -73.143 1.00 26.97 173 ASP A C 1
ATOM 463 O O . ASP A 1 173 ? -48.598 43.992 -73.822 1.00 25.86 173 ASP A O 1
ATOM 468 N N . VAL A 1 174 ? -48.982 41.775 -73.678 1.00 27.45 174 VAL A N 1
ATOM 469 C CA . VAL A 1 174 ? -49.181 41.602 -75.112 1.00 25.73 174 VAL A CA 1
ATOM 470 C C . VAL A 1 174 ? -50.658 41.367 -75.411 1.00 32.53 174 VAL A C 1
ATOM 471 O O . VAL A 1 174 ? -51.277 40.451 -74.867 1.00 35.17 174 VAL A O 1
ATOM 475 N N . ILE A 1 175 ? -51.234 42.211 -76.258 1.00 29.55 175 ILE A N 1
ATOM 476 C CA . ILE A 1 175 ? -52.653 42.105 -76.559 1.00 22.94 175 ILE A CA 1
ATOM 477 C C . ILE A 1 175 ? -52.896 42.157 -78.073 1.00 31.82 175 ILE A C 1
ATOM 478 O O . ILE A 1 175 ? -52.706 43.204 -78.714 1.00 25.43 175 ILE A O 1
ATOM 483 N N . VAL A 1 176 ? -53.321 41.030 -78.645 1.00 29.53 176 VAL A N 1
ATOM 484 C CA . VAL A 1 176 ? -53.608 40.965 -80.074 1.00 26.67 176 VAL A CA 1
ATOM 485 C C . VAL A 1 176 ? -55.120 41.001 -80.335 1.00 29.34 176 VAL A C 1
ATOM 486 O O . VAL A 1 176 ? -55.859 40.145 -79.845 1.00 36.04 176 VAL A O 1
ATOM 490 N N . SER A 1 177 ? -55.576 41.985 -81.109 1.00 32.65 177 SER A N 1
ATOM 491 C CA . SER A 1 177 ? -57.009 42.154 -81.370 1.00 31.11 177 SER A CA 1
ATOM 492 C C . SER A 1 177 ? -57.377 42.042 -82.850 1.00 37.43 177 SER A C 1
ATOM 493 O O . SER A 1 177 ? -56.733 42.634 -83.722 1.00 39.67 177 SER A O 1
ATOM 496 N N . THR A 1 178 ? -58.426 41.278 -83.122 1.00 37.96 178 THR A N 1
ATOM 497 C CA . THR A 1 178 ? -58.973 41.177 -84.460 1.00 30.45 178 THR A CA 1
ATOM 498 C C . THR A 1 178 ? -60.354 41.827 -84.501 1.00 32.81 178 THR A C 1
ATOM 499 O O . THR A 1 178 ? -61.268 41.423 -83.783 1.00 34.67 178 THR A O 1
ATOM 503 N N . ALA A 1 179 ? -60.499 42.835 -85.349 1.00 36.94 179 ALA A N 1
ATOM 504 C CA . ALA A 1 179 ? -61.764 43.533 -85.503 1.00 38.94 179 ALA A CA 1
ATOM 505 C C . ALA A 1 179 ? -62.299 43.435 -86.939 1.00 48.10 179 ALA A C 1
ATOM 506 O O . ALA A 1 179 ? -61.542 43.520 -87.917 1.00 47.90 179 ALA A O 1
ATOM 508 N N . GLY A 1 180 ? -63.609 43.246 -87.051 1.00 44.91 180 GLY A N 1
ATOM 509 C CA . GLY A 1 180 ? -64.287 43.312 -88.328 1.00 44.07 180 GLY A CA 1
ATOM 510 C C . GLY A 1 180 ? -65.126 44.575 -88.444 1.00 49.94 180 GLY A C 1
ATOM 511 O O . GLY A 1 180 ? -65.899 44.921 -87.547 1.00 44.46 180 GLY A O 1
ATOM 512 N N . ALA A 1 181 ? -64.967 45.278 -89.558 1.00 67.98 181 ALA A N 1
ATOM 513 C CA . ALA A 1 181 ? -65.782 46.455 -89.821 1.00 69.19 181 ALA A CA 1
ATOM 514 C C . ALA A 1 181 ? -67.017 46.025 -90.590 1.00 69.80 181 ALA A C 1
ATOM 515 O O . ALA A 1 181 ? -66.944 45.161 -91.462 1.00 73.84 181 ALA A O 1
ATOM 517 N N . GLY A 1 182 ? -68.155 46.616 -90.253 1.00 69.41 182 GLY A N 1
ATOM 518 C CA . GLY A 1 182 ? -69.393 46.322 -90.946 1.00 73.83 182 GLY A CA 1
ATOM 519 C C . GLY A 1 182 ? -70.086 47.583 -91.425 1.00 78.53 182 GLY A C 1
ATOM 520 O O . GLY A 1 182 ? -69.483 48.659 -91.475 1.00 75.11 182 GLY A O 1
ATOM 521 N N . SER A 1 183 ? -71.357 47.441 -91.786 1.00 86.15 183 SER A N 1
ATOM 522 C CA . SER A 1 183 ? -72.193 48.572 -92.171 1.00 85.85 183 SER A CA 1
ATOM 523 C C . SER A 1 183 ? -72.439 49.466 -90.959 1.00 84.96 183 SER A C 1
ATOM 524 O O . SER A 1 183 ? -72.147 50.664 -90.975 1.00 83.88 183 SER A O 1
ATOM 527 N N . SER A 1 184 ? -72.964 48.858 -89.903 1.00 85.87 184 SER A N 1
ATOM 528 C CA . SER A 1 184 ? -73.254 49.557 -88.659 1.00 81.75 184 SER A CA 1
ATOM 529 C C . SER A 1 184 ? -72.002 50.136 -87.995 1.00 77.98 184 SER A C 1
ATOM 530 O O . SER A 1 184 ? -71.947 51.336 -87.715 1.00 81.11 184 SER A O 1
ATOM 533 N N . GLY A 1 185 ? -71.005 49.287 -87.740 1.00 63.11 185 GLY A N 1
ATOM 534 C CA . GLY A 1 185 ? -69.788 49.727 -87.074 1.00 47.12 185 GLY A CA 1
ATOM 535 C C . GLY A 1 185 ? -68.702 48.672 -86.961 1.00 43.20 185 GLY A C 1
ATOM 536 O O . GLY A 1 185 ? -68.556 47.804 -87.821 1.00 45.01 185 GLY A O 1
ATOM 537 N N . THR A 1 186 ? -67.932 48.742 -85.884 1.00 48.53 186 THR A N 1
ATOM 538 C CA . THR A 1 186 ? -66.817 47.822 -85.676 1.00 40.18 186 THR A CA 1
ATOM 539 C C . THR A 1 186 ? -67.159 46.732 -84.649 1.00 38.32 186 THR A C 1
ATOM 540 O O . THR A 1 186 ? -67.790 47.003 -83.624 1.00 34.60 186 THR A O 1
ATOM 544 N N . GLN A 1 187 ? -66.772 45.494 -84.936 1.00 35.71 187 GLN A N 1
ATOM 545 C CA . GLN A 1 187 ? -67.004 44.409 -83.993 1.00 39.02 187 GLN A CA 1
ATOM 546 C C . GLN A 1 187 ? -65.677 43.733 -83.675 1.00 45.80 187 GLN A C 1
ATOM 547 O O . GLN A 1 187 ? -64.913 43.391 -84.598 1.00 34.52 187 GLN A O 1
ATOM 553 N N . ILE A 1 188 ? -65.388 43.573 -82.376 1.00 37.76 188 ILE A N 1
ATOM 554 C CA . ILE A 1 188 ? -64.201 42.834 -81.947 1.00 34.78 188 ILE A CA 1
ATOM 555 C C . ILE A 1 188 ? -64.474 41.333 -81.971 1.00 35.00 188 ILE A C 1
ATOM 556 O O . ILE A 1 188 ? -65.415 40.847 -81.354 1.00 43.42 188 ILE A O 1
ATOM 561 N N . THR A 1 189 ? -63.631 40.608 -82.691 1.00 31.83 189 THR A N 1
ATOM 562 C CA . THR A 1 189 ? -63.848 39.197 -83.012 1.00 32.81 189 THR A CA 1
ATOM 563 C C . THR A 1 189 ? -62.971 38.321 -82.117 1.00 28.67 189 THR A C 1
ATOM 564 O O . THR A 1 189 ? -63.287 37.167 -81.812 1.00 29.33 189 THR A O 1
ATOM 568 N N . ASN A 1 190 ? -61.857 38.900 -81.697 1.00 33.46 190 ASN A N 1
ATOM 569 C CA . ASN A 1 190 ? -60.939 38.228 -80.811 1.00 37.44 190 ASN A CA 1
ATOM 570 C C . ASN A 1 190 ? -60.027 39.209 -80.103 1.00 38.49 190 ASN A C 1
ATOM 571 O O . ASN A 1 190 ? -59.541 40.162 -80.717 1.00 30.69 190 ASN A O 1
ATOM 576 N N . ARG A 1 191 ? -59.809 38.970 -78.807 1.00 38.33 191 ARG A N 1
ATOM 577 C CA . ARG A 1 191 ? -58.833 39.730 -78.035 1.00 33.43 191 ARG A CA 1
ATOM 578 C C . ARG A 1 191 ? -57.962 38.753 -77.268 1.00 33.25 191 ARG A C 1
ATOM 579 O O . ARG A 1 191 ? -58.352 38.265 -76.213 1.00 40.23 191 ARG A O 1
ATOM 587 N N . TYR A 1 192 ? -56.793 38.451 -77.816 1.00 33.83 192 TYR A N 1
ATOM 588 C CA . TYR A 1 192 ? -55.848 37.552 -77.167 1.00 31.16 192 TYR A CA 1
ATOM 589 C C . TYR A 1 192 ? -54.850 38.324 -76.288 1.00 23.99 192 TYR A C 1
ATOM 590 O O . TYR A 1 192 ? -54.016 39.076 -76.788 1.00 31.57 192 TYR A O 1
ATOM 599 N N . ALA A 1 193 ? -54.942 38.136 -74.979 1.00 23.49 193 ALA A N 1
ATOM 600 C CA . ALA A 1 193 ? -54.082 38.868 -74.046 1.00 25.58 193 ALA A CA 1
ATOM 601 C C . ALA A 1 193 ? -53.137 37.943 -73.297 1.00 21.71 193 ALA A C 1
ATOM 602 O O . ALA A 1 193 ? -53.531 36.878 -72.822 1.00 25.09 193 ALA A O 1
ATOM 604 N N . ASP A 1 194 ? -51.890 38.367 -73.165 1.00 20.85 194 ASP A N 1
ATOM 605 C CA . ASP A 1 194 ? -50.871 37.527 -72.561 1.00 18.50 194 ASP A CA 1
ATOM 606 C C . ASP A 1 194 ? -49.863 38.421 -71.829 1.00 23.48 194 ASP A C 1
ATOM 607 O O . ASP A 1 194 ? -49.569 39.532 -72.277 1.00 34.01 194 ASP A O 1
ATOM 612 N N . ARG A 1 195 ? -49.382 37.961 -70.677 1.00 19.49 195 ARG A N 1
ATOM 613 C CA . ARG A 1 195 ? -48.314 38.635 -69.959 1.00 21.51 195 ARG A CA 1
ATOM 614 C C . ARG A 1 195 ? -47.043 37.856 -70.270 1.00 25.30 195 ARG A C 1
ATOM 615 O O . ARG A 1 195 ? -47.015 36.642 -70.092 1.00 31.28 195 ARG A O 1
ATOM 623 N N . VAL A 1 196 ? -45.989 38.536 -70.708 1.00 22.98 196 VAL A N 1
ATOM 624 C CA . VAL A 1 196 ? -44.755 37.844 -71.040 1.00 14.99 196 VAL A CA 1
ATOM 625 C C . VAL A 1 196 ? -43.610 38.425 -70.245 1.00 18.97 196 VAL A C 1
ATOM 626 O O . VAL A 1 196 ? -43.612 39.616 -69.944 1.00 19.26 196 VAL A O 1
ATOM 630 N N . PRO A 1 197 ? -42.623 37.579 -69.905 1.00 25.04 197 PRO A N 1
ATOM 631 C CA . PRO A 1 197 ? -41.453 37.986 -69.120 1.00 24.94 197 PRO A CA 1
ATOM 632 C C . PRO A 1 197 ? -40.536 38.860 -69.934 1.00 24.85 197 PRO A C 1
ATOM 633 O O . PRO A 1 197 ? -40.423 38.656 -71.143 1.00 34.74 197 PRO A O 1
ATOM 637 N N . ILE A 1 198 ? -39.894 39.821 -69.279 1.00 21.36 198 ILE A N 1
ATOM 638 C CA . ILE A 1 198 ? -38.861 40.630 -69.906 1.00 26.48 198 ILE A CA 1
ATOM 639 C C . ILE A 1 198 ? -37.544 39.930 -69.649 1.00 29.40 198 ILE A C 1
ATOM 640 O O . ILE A 1 198 ? -37.208 39.661 -68.490 1.00 25.26 198 ILE A O 1
ATOM 645 N N . PRO A 1 199 ? -36.797 39.624 -70.726 1.00 22.21 199 PRO A N 1
ATOM 646 C CA . PRO A 1 199 ? -35.541 38.878 -70.552 1.00 22.80 199 PRO A CA 1
ATOM 647 C C . PRO A 1 199 ? -34.520 39.675 -69.752 1.00 27.15 199 PRO A C 1
ATOM 648 O O . PRO A 1 199 ? -34.542 40.912 -69.768 1.00 23.38 199 PRO A O 1
ATOM 652 N N . VAL A 1 200 ? -33.645 38.959 -69.052 1.00 26.23 200 VAL A N 1
ATOM 653 C CA . VAL A 1 200 ? -32.669 39.575 -68.166 1.00 28.21 200 VAL A CA 1
ATOM 654 C C . VAL A 1 200 ? -31.753 40.537 -68.912 1.00 29.07 200 VAL A C 1
ATOM 655 O O . VAL A 1 200 ? -31.428 41.622 -68.412 1.00 28.82 200 VAL A O 1
ATOM 659 N N . SER A 1 201 ? -31.369 40.149 -70.123 1.00 26.31 201 SER A N 1
ATOM 660 C CA . SER A 1 201 ? -30.549 41.008 -70.973 1.00 37.44 201 SER A CA 1
ATOM 661 C C . SER A 1 201 ? -31.187 42.392 -71.185 1.00 35.05 201 SER A C 1
ATOM 662 O O . SER A 1 201 ? -30.509 43.419 -71.060 1.00 35.98 201 SER A O 1
ATOM 665 N N . GLU A 1 202 ? -32.484 42.420 -71.482 1.00 24.68 202 GLU A N 1
ATOM 666 C CA . GLU A 1 202 ? -33.209 43.688 -71.604 1.00 26.79 202 GLU A CA 1
ATOM 667 C C . GLU A 1 202 ? -33.186 44.458 -70.294 1.00 29.92 202 GLU A C 1
ATOM 668 O O . GLU A 1 202 ? -33.026 45.680 -70.289 1.00 31.83 202 GLU A O 1
ATOM 674 N N . ILE A 1 203 ? -33.328 43.747 -69.178 1.00 28.13 203 ILE A N 1
ATOM 675 C CA . ILE A 1 203 ? -33.314 44.419 -67.880 1.00 21.95 203 ILE A CA 1
ATOM 676 C C . ILE A 1 203 ? -31.937 45.012 -67.564 1.00 25.03 203 ILE A C 1
ATOM 677 O O . ILE A 1 203 ? -31.841 46.157 -67.109 1.00 34.83 203 ILE A O 1
ATOM 682 N N . THR A 1 204 ? -30.876 44.230 -67.784 1.00 22.71 204 THR A N 1
ATOM 683 C CA . THR A 1 204 ? -29.517 44.682 -67.455 1.00 30.05 204 THR A CA 1
ATOM 684 C C . THR A 1 204 ? -28.987 45.728 -68.442 1.00 36.15 204 THR A C 1
ATOM 685 O O . THR A 1 204 ? -28.352 46.699 -68.032 1.00 47.45 204 THR A O 1
ATOM 689 N N . ASP A 1 205 ? -29.259 45.534 -69.733 1.00 37.00 205 ASP A N 1
ATOM 690 C CA . ASP A 1 205 ? -28.673 46.376 -70.783 1.00 34.21 205 ASP A CA 1
ATOM 691 C C . ASP A 1 205 ? -29.532 47.549 -71.265 1.00 45.17 205 ASP A C 1
ATOM 692 O O . ASP A 1 205 ? -29.020 48.429 -71.963 1.00 51.33 205 ASP A O 1
ATOM 697 N N . THR A 1 206 ? -30.820 47.569 -70.918 1.00 39.08 206 THR A N 1
ATOM 698 C CA . THR A 1 206 ? -31.721 48.599 -71.455 1.00 34.21 206 THR A CA 1
ATOM 699 C C . THR A 1 206 ? -32.530 49.312 -70.370 1.00 32.77 206 THR A C 1
ATOM 700 O O . THR A 1 206 ? -32.561 50.542 -70.311 1.00 38.55 206 THR A O 1
ATOM 704 N N . ILE A 1 207 ? -33.196 48.544 -69.522 1.00 35.94 207 ILE A N 1
ATOM 705 C CA . ILE A 1 207 ? -33.950 49.128 -68.413 1.00 39.41 207 ILE A CA 1
ATOM 706 C C . ILE A 1 207 ? -33.039 49.794 -67.378 1.00 30.50 207 ILE A C 1
ATOM 707 O O . ILE A 1 207 ? -33.247 50.956 -67.010 1.00 30.44 207 ILE A O 1
ATOM 712 N N . ASP A 1 208 ? -32.018 49.074 -66.925 1.00 30.30 208 ASP A N 1
ATOM 713 C CA . ASP A 1 208 ? -31.153 49.606 -65.875 1.00 34.58 208 ASP A CA 1
ATOM 714 C C . ASP A 1 208 ? -30.042 50.549 -66.351 1.00 36.02 208 ASP A C 1
ATOM 715 O O . ASP A 1 208 ? -29.451 51.263 -65.534 1.00 39.02 208 ASP A O 1
ATOM 720 N N . LYS A 1 209 ? -29.757 50.557 -67.657 1.00 37.37 209 LYS A N 1
ATOM 721 C CA . LYS A 1 209 ? -28.810 51.528 -68.217 1.00 37.02 209 LYS A CA 1
ATOM 722 C C . LYS A 1 209 ? -29.496 52.818 -68.682 1.00 37.85 209 LYS A C 1
ATOM 723 O O . LYS A 1 209 ? -28.954 53.913 -68.512 1.00 41.49 209 LYS A O 1
ATOM 729 N N . PHE A 1 210 ? -30.687 52.695 -69.263 1.00 30.36 210 PHE A N 1
ATOM 730 C CA . PHE A 1 210 ? -31.307 53.838 -69.938 1.00 33.46 210 PHE A CA 1
ATOM 731 C C . PHE A 1 210 ? -32.711 54.187 -69.483 1.00 37.81 210 PHE A C 1
ATOM 732 O O . PHE A 1 210 ? -33.258 55.204 -69.908 1.00 43.84 210 PHE A O 1
ATOM 740 N N . GLY A 1 211 ? -33.299 53.355 -68.630 1.00 40.06 211 GLY A N 1
ATOM 741 C CA . GLY A 1 211 ? -34.672 53.575 -68.205 1.00 29.99 211 GLY A CA 1
ATOM 742 C C . GLY A 1 211 ? -35.657 53.454 -69.358 1.00 29.27 211 GLY A C 1
ATOM 743 O O . GLY A 1 211 ? -36.705 54.121 -69.371 1.00 29.76 211 GLY A O 1
ATOM 744 N N . LYS A 1 212 ? -35.318 52.600 -70.324 1.00 24.22 212 LYS A N 1
ATOM 745 C CA . LYS A 1 212 ? -36.164 52.364 -71.495 1.00 33.71 212 LYS A CA 1
ATOM 746 C C . LYS A 1 212 ? -36.485 50.886 -71.673 1.00 31.24 212 LYS A C 1
ATOM 747 O O . LYS A 1 212 ? -35.790 50.025 -71.125 1.00 26.60 212 LYS A O 1
ATOM 753 N N . CYS A 1 213 ? -37.526 50.593 -72.451 1.00 24.13 213 CYS A N 1
ATOM 754 C CA . CYS A 1 213 ? -37.850 49.205 -72.771 1.00 28.27 213 CYS A CA 1
ATOM 755 C C . CYS A 1 213 ? -38.314 49.008 -74.220 1.00 31.78 213 CYS A C 1
ATOM 756 O O . CYS A 1 213 ? -39.090 49.805 -74.748 1.00 34.10 213 CYS A O 1
ATOM 759 N N . SER A 1 214 ? -37.852 47.942 -74.864 1.00 29.17 214 SER A N 1
ATOM 760 C CA . SER A 1 214 ? -38.216 47.708 -76.262 1.00 29.36 214 SER A CA 1
ATOM 761 C C . SER A 1 214 ? -39.722 47.526 -76.464 1.00 37.81 214 SER A C 1
ATOM 762 O O . SER A 1 214 ? -40.387 46.915 -75.635 1.00 32.35 214 SER A O 1
ATOM 765 N N . SER A 1 215 ? -40.242 48.038 -77.582 1.00 36.82 215 SER A N 1
ATOM 766 C CA . SER A 1 215 ? -41.670 47.957 -77.879 1.00 30.48 215 SER A CA 1
ATOM 767 C C . SER A 1 215 ? -41.973 46.646 -78.589 1.00 28.31 215 SER A C 1
ATOM 768 O O . SER A 1 215 ? -43.095 46.427 -79.071 1.00 28.32 215 SER A O 1
ATOM 771 N N . LYS A 1 216 ? -40.949 45.804 -78.675 1.00 26.81 216 LYS A N 1
ATOM 772 C CA . LYS A 1 216 ? -41.055 44.448 -79.209 1.00 33.48 216 LYS A CA 1
ATOM 773 C C . LYS A 1 216 ? -40.925 43.460 -78.056 1.00 33.84 216 LYS A C 1
ATOM 774 O O . LYS A 1 216 ? -39.980 43.545 -77.271 1.00 22.55 216 LYS A O 1
ATOM 780 N N . ALA A 1 217 ? -41.878 42.541 -77.935 1.00 27.91 217 ALA A N 1
ATOM 781 C CA . ALA A 1 217 ? -41.765 41.464 -76.949 1.00 24.35 217 ALA A CA 1
ATOM 782 C C . ALA A 1 217 ? -41.160 40.247 -77.627 1.00 28.96 217 ALA A C 1
ATOM 783 O O . ALA A 1 217 ? -41.602 39.845 -78.715 1.00 35.46 217 ALA A O 1
ATOM 785 N N . THR A 1 218 ? -40.144 39.676 -76.988 1.00 31.07 218 THR A N 1
ATOM 786 C CA . THR A 1 218 ? -39.475 38.486 -77.489 1.00 30.48 218 THR A CA 1
ATOM 787 C C . THR A 1 218 ? -39.551 37.409 -76.424 1.00 33.02 218 THR A C 1
ATOM 788 O O . THR A 1 218 ? -38.905 37.516 -75.383 1.00 35.81 218 THR A O 1
ATOM 792 N N . TYR A 1 219 ? -40.326 36.361 -76.699 1.00 30.41 219 TYR A N 1
ATOM 793 C CA . TYR A 1 219 ? -40.612 35.345 -75.691 1.00 25.68 219 TYR A CA 1
ATOM 794 C C . TYR A 1 219 ? -40.896 33.950 -76.267 1.00 28.04 219 TYR A C 1
ATOM 795 O O . TYR A 1 219 ? -40.952 33.752 -77.491 1.00 29.69 219 TYR A O 1
ATOM 804 N N . VAL A 1 220 ? -41.111 32.993 -75.370 1.00 25.42 220 VAL A N 1
ATOM 805 C CA . VAL A 1 220 ? -41.473 31.642 -75.762 1.00 30.23 220 VAL A CA 1
ATOM 806 C C . VAL A 1 220 ? -42.875 31.266 -75.260 1.00 33.87 220 VAL A C 1
ATOM 807 O O . VAL A 1 220 ? -43.250 31.553 -74.126 1.00 41.95 220 VAL A O 1
ATOM 811 N N . ARG A 1 221 ? -43.651 30.620 -76.116 1.00 30.64 221 ARG A N 1
ATOM 812 C CA . ARG A 1 221 ? -44.982 30.170 -75.750 1.00 26.20 221 ARG A CA 1
ATOM 813 C C . ARG A 1 221 ? -45.265 28.992 -76.669 1.00 29.75 221 ARG A C 1
ATOM 814 O O . ARG A 1 221 ? -44.822 28.994 -77.821 1.00 42.90 221 ARG A O 1
ATOM 822 N N . ASN A 1 222 ? -45.982 27.991 -76.173 1.00 27.71 222 ASN A N 1
ATOM 823 C CA . ASN A 1 222 ? -46.213 26.761 -76.934 1.00 30.23 222 ASN A CA 1
ATOM 824 C C . ASN A 1 222 ? -44.912 26.157 -77.471 1.00 26.60 222 ASN A C 1
ATOM 825 O O . ASN A 1 222 ? -44.864 25.643 -78.594 1.00 32.74 222 ASN A O 1
ATOM 830 N N . ASN A 1 223 ? -43.862 26.252 -76.667 1.00 28.23 223 ASN A N 1
ATOM 831 C CA . ASN A 1 223 ? -42.536 25.770 -77.030 1.00 35.28 223 ASN A CA 1
ATOM 832 C C . ASN A 1 223 ? -41.971 26.407 -78.301 1.00 42.51 223 ASN A C 1
ATOM 833 O O . ASN A 1 223 ? -41.151 25.806 -78.991 1.00 38.42 223 ASN A O 1
ATOM 838 N N . HIS A 1 224 ? -42.403 27.621 -78.620 1.00 41.01 224 HIS A N 1
ATOM 839 C CA . HIS A 1 224 ? -41.844 28.321 -79.778 1.00 25.40 224 HIS A CA 1
ATOM 840 C C . HIS A 1 224 ? -41.347 29.704 -79.384 1.00 31.41 224 HIS A C 1
ATOM 841 O O . HIS A 1 224 ? -41.963 30.368 -78.547 1.00 42.82 224 HIS A O 1
ATOM 848 N N . LYS A 1 225 ? -40.212 30.114 -79.949 1.00 31.90 225 LYS A N 1
ATOM 849 C CA . LYS A 1 225 ? -39.758 31.497 -79.856 1.00 32.75 225 LYS A CA 1
ATOM 850 C C . LYS A 1 225 ? -40.735 32.297 -80.687 1.00 33.60 225 LYS A C 1
ATOM 851 O O . LYS A 1 225 ? -40.982 31.971 -81.847 1.00 31.44 225 LYS A O 1
ATOM 857 N N . VAL A 1 226 ? -41.302 33.340 -80.108 1.00 22.32 226 VAL A N 1
ATOM 858 C CA . VAL A 1 226 ? -42.295 34.115 -80.828 1.00 19.47 226 VAL A CA 1
ATOM 859 C C . VAL A 1 226 ? -42.068 35.586 -80.517 1.00 23.57 226 VAL A C 1
ATOM 860 O O . VAL A 1 226 ? -41.293 35.929 -79.623 1.00 26.88 226 VAL A O 1
ATOM 864 N N . GLU A 1 227 ? -42.749 36.461 -81.239 1.00 29.31 227 GLU A N 1
ATOM 865 C CA . GLU A 1 227 ? -42.550 37.887 -81.029 1.00 37.29 227 GLU A CA 1
ATOM 866 C C . GLU A 1 227 ? -43.838 38.692 -81.207 1.00 29.75 227 GLU A C 1
ATOM 867 O O . GLU A 1 227 ? -44.857 38.191 -81.691 1.00 27.14 227 GLU A O 1
ATOM 873 N N . ALA A 1 228 ? -43.780 39.947 -80.791 1.00 21.18 228 ALA A N 1
ATOM 874 C CA . ALA A 1 228 ? -44.912 40.844 -80.907 1.00 26.72 228 ALA A CA 1
ATOM 875 C C . ALA A 1 228 ? -44.379 42.273 -80.931 1.00 31.82 228 ALA A C 1
ATOM 876 O O . ALA A 1 228 ? -43.425 42.607 -80.218 1.00 24.86 228 ALA A O 1
ATOM 878 N N . PHE A 1 229 ? -45.009 43.103 -81.756 1.00 27.74 229 PHE A N 1
ATOM 879 C CA . PHE A 1 229 ? -44.544 44.455 -82.010 1.00 24.99 229 PHE A CA 1
ATOM 880 C C . PHE A 1 229 ? -45.653 45.409 -81.649 1.00 26.12 229 PHE A C 1
ATOM 881 O O . PHE A 1 229 ? -46.781 45.262 -82.143 1.00 28.61 229 PHE A O 1
ATOM 889 N N . ASN A 1 230 ? -45.368 46.364 -80.766 1.00 23.61 230 ASN A N 1
ATOM 890 C CA . ASN A 1 230 ? -46.377 47.374 -80.476 1.00 28.05 230 ASN A CA 1
ATOM 891 C C . ASN A 1 230 ? -46.739 48.113 -81.759 1.00 32.21 230 ASN A C 1
ATOM 892 O O . ASN A 1 230 ? -45.850 48.550 -82.496 1.00 35.84 230 ASN A O 1
ATOM 897 N N . GLU A 1 231 ? -48.040 48.211 -82.034 1.00 34.94 231 GLU A N 1
ATOM 898 C CA . GLU A 1 231 ? -48.555 48.905 -83.220 1.00 36.22 231 GLU A CA 1
ATOM 899 C C . GLU A 1 231 ? -48.069 48.298 -84.531 1.00 40.31 231 GLU A C 1
ATOM 900 O O . GLU A 1 231 ? -48.246 48.884 -85.593 1.00 43.23 231 GLU A O 1
ATOM 906 N N . ASP A 1 232 ? -47.471 47.111 -84.436 1.00 47.73 232 ASP A N 1
ATOM 907 C CA . ASP A 1 232 ? -46.946 46.377 -85.587 1.00 43.32 232 ASP A CA 1
ATOM 908 C C . ASP A 1 232 ? -45.954 47.231 -86.355 1.00 40.32 232 ASP A C 1
ATOM 909 O O . ASP A 1 232 ? -45.870 47.166 -87.577 1.00 40.79 232 ASP A O 1
ATOM 914 N N . LYS A 1 233 ? -45.203 48.031 -85.604 1.00 37.59 233 LYS A N 1
ATOM 915 C CA . LYS A 1 233 ? -44.167 48.887 -86.163 1.00 37.83 233 LYS A CA 1
ATOM 916 C C . LYS A 1 233 ? -42.803 48.379 -85.734 1.00 46.53 233 LYS A C 1
ATOM 917 O O . LYS A 1 233 ? -42.699 47.465 -84.903 1.00 46.87 233 LYS A O 1
ATOM 923 N N . ASN A 1 234 ? -41.754 48.967 -86.298 1.00 49.12 234 ASN A N 1
ATOM 924 C CA . ASN A 1 234 ? -40.402 48.591 -85.917 1.00 44.47 234 ASN A CA 1
ATOM 925 C C . ASN A 1 234 ? -40.138 48.899 -84.452 1.00 39.49 234 ASN A C 1
ATOM 926 O O . ASN A 1 234 ? -40.673 49.865 -83.910 1.00 40.28 234 ASN A O 1
ATOM 931 N N . PRO A 1 235 ? -39.328 48.057 -83.802 1.00 37.46 235 PRO A N 1
ATOM 932 C CA . PRO A 1 235 ? -39.025 48.206 -82.375 1.00 38.95 235 PRO A CA 1
ATOM 933 C C . PRO A 1 235 ? -38.372 49.544 -82.087 1.00 47.32 235 PRO A C 1
ATOM 934 O O . PRO A 1 235 ? -37.497 49.963 -82.839 1.00 46.00 235 PRO A O 1
ATOM 938 N N . GLN A 1 236 ? -38.804 50.201 -81.017 1.00 47.26 236 GLN A N 1
ATOM 939 C CA . GLN A 1 236 ? -38.092 51.344 -80.469 1.00 45.74 236 GLN A CA 1
ATOM 940 C C . GLN A 1 236 ? -37.923 51.113 -78.981 1.00 49.01 236 GLN A C 1
ATOM 941 O O . GLN A 1 236 ? -38.756 50.465 -78.345 1.00 50.24 236 GLN A O 1
ATOM 947 N N . ASP A 1 237 ? -36.850 51.650 -78.424 1.00 43.54 237 ASP A N 1
ATOM 948 C CA . ASP A 1 237 ? -36.647 51.601 -76.992 1.00 39.08 237 ASP A CA 1
ATOM 949 C C . ASP A 1 237 ? -37.452 52.720 -76.339 1.00 40.27 237 ASP A C 1
ATOM 950 O O . ASP A 1 237 ? -37.055 53.883 -76.376 1.00 42.32 237 ASP A O 1
ATOM 955 N N . MET A 1 238 ? -38.587 52.362 -75.740 1.00 28.81 238 MET A N 1
ATOM 956 C CA . MET A 1 238 ? -39.505 53.362 -75.209 1.00 30.40 238 MET A CA 1
ATOM 957 C C . MET A 1 238 ? -39.170 53.762 -73.772 1.00 33.09 238 MET A C 1
ATOM 958 O O . MET A 1 238 ? -38.850 52.907 -72.931 1.00 28.59 238 MET A O 1
ATOM 963 N N . PRO A 1 239 ? -39.246 55.071 -73.486 1.00 39.71 239 PRO A N 1
ATOM 964 C CA . PRO A 1 239 ? -39.026 55.540 -72.112 1.00 43.00 239 PRO A CA 1
ATOM 965 C C . PRO A 1 239 ? -40.048 54.946 -71.141 1.00 38.62 239 PRO A C 1
ATOM 966 O O . PRO A 1 239 ? -41.246 54.864 -71.450 1.00 37.07 239 PRO A O 1
ATOM 970 N N . LEU A 1 240 ? -39.566 54.522 -69.979 1.00 36.36 240 LEU A N 1
ATOM 971 C CA . LEU A 1 240 ? -40.440 54.020 -68.926 1.00 37.96 240 LEU A CA 1
ATOM 972 C C . LEU A 1 240 ? -40.977 55.173 -68.091 1.00 35.51 240 LEU A C 1
ATOM 973 O O . LEU A 1 240 ? -40.209 55.937 -67.524 1.00 38.52 240 LEU A O 1
ATOM 978 N N . ILE A 1 241 ? -42.297 55.289 -68.020 1.00 31.77 241 ILE A N 1
ATOM 979 C CA . ILE A 1 241 ? -42.948 56.436 -67.395 1.00 22.70 241 ILE A CA 1
ATOM 980 C C . ILE A 1 241 ? -43.760 56.013 -66.170 1.00 26.71 241 ILE A C 1
ATOM 981 O O . ILE A 1 241 ? -44.462 54.999 -66.206 1.00 27.48 241 ILE A O 1
ATOM 986 N N . ALA A 1 242 ? -43.659 56.782 -65.088 1.00 27.41 242 ALA A N 1
ATOM 987 C CA . ALA A 1 242 ? -44.379 56.478 -63.851 1.00 26.15 242 ALA A CA 1
ATOM 988 C C . ALA A 1 242 ? -45.889 56.416 -64.054 1.00 35.88 242 ALA A C 1
ATOM 989 O O . ALA A 1 242 ? -46.467 57.253 -64.755 1.00 38.12 242 ALA A O 1
ATOM 991 N N . SER A 1 243 ? -46.532 55.428 -63.439 1.00 33.04 243 SER A N 1
ATOM 992 C CA . SER A 1 243 ? -47.984 55.329 -63.520 1.00 30.83 243 SER A CA 1
ATOM 993 C C . SER A 1 243 ? -48.616 56.464 -62.729 1.00 32.75 243 SER A C 1
ATOM 994 O O . SER A 1 243 ? -48.101 56.868 -61.686 1.00 36.65 243 SER A O 1
ATOM 997 N N . LYS A 1 244 ? -49.746 56.965 -63.202 1.00 33.89 244 LYS A N 1
ATOM 998 C CA . LYS A 1 244 ? -50.387 58.078 -62.510 1.00 36.22 244 LYS A CA 1
ATOM 999 C C . LYS A 1 244 ? -50.838 57.750 -61.092 1.00 35.76 244 LYS A C 1
ATOM 1000 O O . LYS A 1 244 ? -51.153 58.665 -60.333 1.00 32.70 244 LYS A O 1
ATOM 1006 N N . TYR A 1 245 ? -50.878 56.468 -60.722 1.00 34.06 245 TYR A N 1
ATOM 1007 C CA . TYR A 1 245 ? -51.316 56.119 -59.361 1.00 22.78 245 TYR A CA 1
ATOM 1008 C C . TYR A 1 245 ? -50.148 55.933 -58.428 1.00 24.94 245 TYR A C 1
ATOM 1009 O O . TYR A 1 245 ? -50.327 55.516 -57.282 1.00 29.68 245 TYR A O 1
ATOM 1018 N N . ASN A 1 246 ? -48.950 56.256 -58.907 1.00 24.71 246 ASN A N 1
ATOM 1019 C CA . ASN A 1 246 ? -47.778 56.116 -58.053 1.00 33.44 246 ASN A CA 1
ATOM 1020 C C . ASN A 1 246 ? -47.886 56.968 -56.798 1.00 43.82 246 ASN A C 1
ATOM 1021 O O . ASN A 1 246 ? -48.355 58.105 -56.825 1.00 47.51 246 ASN A O 1
ATOM 1026 N N . SER A 1 247 ? -47.488 56.376 -55.689 1.00 56.45 247 SER A N 1
ATOM 1027 C CA . SER A 1 247 ? -47.576 57.027 -54.395 1.00 74.56 247 SER A CA 1
ATOM 1028 C C . SER A 1 247 ? -46.604 56.297 -53.471 1.00 87.04 247 SER A C 1
ATOM 1029 O O . SER A 1 247 ? -46.041 55.264 -53.849 1.00 85.37 247 SER A O 1
ATOM 1032 N N . VAL A 1 248 ? -46.371 56.842 -52.283 1.00 94.94 248 VAL A N 1
ATOM 1033 C CA . VAL A 1 248 ? -45.538 56.145 -51.319 1.00 98.12 248 VAL A CA 1
ATOM 1034 C C . VAL A 1 248 ? -46.279 54.869 -50.949 1.00 102.84 248 VAL A C 1
ATOM 1035 O O . VAL A 1 248 ? -47.435 54.908 -50.520 1.00 103.44 248 VAL A O 1
ATOM 1039 N N . GLY A 1 249 ? -45.616 53.737 -51.146 1.00 101.12 249 GLY A N 1
ATOM 1040 C CA . GLY A 1 249 ? -46.286 52.456 -51.097 1.00 96.36 249 GLY A CA 1
ATOM 1041 C C . GLY A 1 249 ? -46.004 51.731 -52.394 1.00 91.72 249 GLY A C 1
ATOM 1042 O O . GLY A 1 249 ? -44.925 51.153 -52.545 1.00 98.18 249 GLY A O 1
ATOM 1043 N N . SER A 1 250 ? -46.943 51.781 -53.341 1.00 75.84 250 SER A N 1
ATOM 1044 C CA . SER A 1 250 ? -46.766 51.038 -54.589 1.00 72.94 250 SER A CA 1
ATOM 1045 C C . SER A 1 250 ? -46.514 51.867 -55.853 1.00 62.62 250 SER A C 1
ATOM 1046 O O . SER A 1 250 ? -47.359 52.642 -56.301 1.00 72.66 250 SER A O 1
ATOM 1049 N N . LYS A 1 251 ? -45.334 51.664 -56.421 1.00 36.07 251 LYS A N 1
ATOM 1050 C CA . LYS A 1 251 ? -44.880 52.396 -57.584 1.00 40.33 251 LYS A CA 1
ATOM 1051 C C . LYS A 1 251 ? -44.759 51.456 -58.779 1.00 33.23 251 LYS A C 1
ATOM 1052 O O . LYS A 1 251 ? -44.404 50.285 -58.618 1.00 23.53 251 LYS A O 1
ATOM 1058 N N . ALA A 1 252 ? -45.048 51.971 -59.974 1.00 22.13 252 ALA A N 1
ATOM 1059 C CA . ALA A 1 252 ? -44.912 51.189 -61.194 1.00 23.50 252 ALA A CA 1
ATOM 1060 C C . ALA A 1 252 ? -44.632 52.088 -62.407 1.00 30.26 252 ALA A C 1
ATOM 1061 O O . ALA A 1 252 ? -44.976 53.278 -62.417 1.00 30.70 252 ALA A O 1
ATOM 1063 N N . TRP A 1 253 ? -44.017 51.511 -63.432 1.00 24.29 253 TRP A N 1
ATOM 1064 C CA . TRP A 1 253 ? -43.710 52.252 -64.656 1.00 26.61 253 TRP A CA 1
ATOM 1065 C C . TRP A 1 253 ? -44.162 51.495 -65.895 1.00 27.23 253 TRP A C 1
ATOM 1066 O O . TRP A 1 253 ? -44.255 50.266 -65.895 1.00 31.68 253 TRP A O 1
ATOM 1077 N N . HIS A 1 254 ? -44.459 52.232 -66.954 1.00 30.24 254 HIS A N 1
ATOM 1078 C CA . HIS A 1 254 ? -44.886 51.602 -68.198 1.00 23.52 254 HIS A CA 1
ATOM 1079 C C . HIS A 1 254 ? -44.544 52.471 -69.400 1.00 23.27 254 HIS A C 1
ATOM 1080 O O . HIS A 1 254 ? -44.097 53.608 -69.230 1.00 29.71 254 HIS A O 1
ATOM 1087 N N . THR A 1 255 ? -44.769 51.939 -70.602 1.00 18.97 255 THR A N 1
ATOM 1088 C CA . THR A 1 255 ? -44.321 52.591 -71.835 1.00 25.31 255 THR A CA 1
ATOM 1089 C C . THR A 1 255 ? -45.439 53.120 -72.729 1.00 33.18 255 THR A C 1
ATOM 1090 O O . THR A 1 255 ? -45.180 53.917 -73.626 1.00 35.69 255 THR A O 1
ATOM 1094 N N . THR A 1 256 ? -46.675 52.677 -72.504 1.00 28.67 256 THR A N 1
ATOM 1095 C CA . THR A 1 256 ? -47.794 53.202 -73.278 1.00 21.46 256 THR A CA 1
ATOM 1096 C C . THR A 1 256 ? -49.083 53.183 -72.472 1.00 34.32 256 THR A C 1
ATOM 1097 O O . THR A 1 256 ? -49.193 52.432 -71.499 1.00 32.84 256 THR A O 1
ATOM 1101 N N . ASN A 1 257 ? -50.036 54.023 -72.885 1.00 32.65 257 ASN A N 1
ATOM 1102 C CA . ASN A 1 257 ? -51.370 54.106 -72.293 1.00 26.34 257 ASN A CA 1
ATOM 1103 C C . ASN A 1 257 ? -52.419 53.575 -73.259 1.00 26.48 257 ASN A C 1
ATOM 1104 O O . ASN A 1 257 ? -53.623 53.580 -72.971 1.00 27.92 257 ASN A O 1
ATOM 1109 N N . ASP A 1 258 ? -51.955 53.110 -74.414 1.00 23.88 258 ASP A N 1
ATOM 1110 C CA . ASP A 1 258 ? -52.853 52.735 -75.498 1.00 28.65 258 ASP A CA 1
ATOM 1111 C C . ASP A 1 258 ? -52.919 51.236 -75.734 1.00 27.69 258 ASP A C 1
ATOM 1112 O O . ASP A 1 258 ? -51.955 50.521 -75.472 1.00 34.54 258 ASP A O 1
ATOM 1117 N N . THR A 1 259 ? -54.073 50.762 -76.199 1.00 24.35 259 THR A N 1
ATOM 1118 C CA . THR A 1 259 ? -54.207 49.380 -76.636 1.00 30.07 259 THR A CA 1
ATOM 1119 C C . THR A 1 259 ? -54.484 49.383 -78.152 1.00 34.92 259 THR A C 1
ATOM 1120 O O . THR A 1 259 ? -55.635 49.424 -78.594 1.00 34.62 259 THR A O 1
ATOM 1124 N N . TYR A 1 260 ? -53.416 49.363 -78.937 1.00 27.75 260 TYR A N 1
ATOM 1125 C CA . TYR A 1 260 ? -53.506 49.478 -80.394 1.00 32.35 260 TYR A CA 1
ATOM 1126 C C . TYR A 1 260 ? -54.357 48.400 -81.030 1.00 36.05 260 TYR A C 1
ATOM 1127 O O . TYR A 1 260 ? -54.109 47.209 -80.856 1.00 44.71 260 TYR A O 1
ATOM 1136 N N . MET A 1 261 ? -55.362 48.832 -81.772 1.00 34.53 261 MET A N 1
ATOM 1137 C CA . MET A 1 261 ? -56.114 47.933 -82.620 1.00 36.45 261 MET A CA 1
ATOM 1138 C C . MET A 1 261 ? -56.611 48.692 -83.854 1.00 41.17 261 MET A C 1
ATOM 1139 O O . MET A 1 261 ? -56.771 49.908 -83.816 1.00 39.09 261 MET A O 1
ATOM 1144 N N . VAL A 1 262 ? -56.854 47.974 -84.945 1.00 44.37 262 VAL A N 1
ATOM 1145 C CA . VAL A 1 262 ? -57.242 48.625 -86.193 1.00 50.49 262 VAL A CA 1
ATOM 1146 C C . VAL A 1 262 ? -58.461 47.977 -86.849 1.00 53.94 262 VAL A C 1
ATOM 1147 O O . VAL A 1 262 ? -58.491 46.765 -87.065 1.00 54.95 262 VAL A O 1
ATOM 1151 N N . ALA A 1 263 ? -59.468 48.789 -87.165 1.00 57.38 263 ALA A N 1
ATOM 1152 C CA . ALA A 1 263 ? -60.686 48.276 -87.796 1.00 67.11 263 ALA A CA 1
ATOM 1153 C C . ALA A 1 263 ? -60.553 48.087 -89.318 1.00 78.81 263 ALA A C 1
ATOM 1154 O O . ALA A 1 263 ? -60.576 46.957 -89.825 1.00 81.61 263 ALA A O 1
ATOM 1156 N N . GLY A 1 264 ? -60.427 49.194 -90.045 1.00 83.50 264 GLY A N 1
ATOM 1157 C CA . GLY A 1 264 ? -60.345 49.139 -91.492 1.00 89.74 264 GLY A CA 1
ATOM 1158 C C . GLY A 1 264 ? -61.701 49.258 -92.172 1.00 94.69 264 GLY A C 1
ATOM 1159 O O . GLY A 1 264 ? -62.691 49.618 -91.530 1.00 89.77 264 GLY A O 1
ATOM 1160 N N . THR A 1 265 ? -61.742 48.948 -93.470 1.00 97.70 265 THR A N 1
ATOM 1161 C CA . THR A 1 265 ? -62.957 49.088 -94.282 1.00 90.98 265 THR A CA 1
ATOM 1162 C C . THR A 1 265 ? -63.824 47.822 -94.276 1.00 81.23 265 THR A C 1
ATOM 1163 O O . THR A 1 265 ? -63.293 46.708 -94.291 1.00 67.37 265 THR A O 1
ATOM 1167 N N . PRO A 1 266 ? -65.163 48.004 -94.247 1.00 85.07 266 PRO A N 1
ATOM 1168 C CA . PRO A 1 266 ? -66.179 46.946 -94.124 1.00 81.33 266 PRO A CA 1
ATOM 1169 C C . PRO A 1 266 ? -65.945 45.722 -95.008 1.00 71.60 266 PRO A C 1
ATOM 1170 O O . PRO A 1 266 ? -65.450 45.846 -96.129 1.00 72.96 266 PRO A O 1
ATOM 1174 N N . GLY A 1 267 ? -66.312 44.552 -94.495 1.00 64.68 267 GLY A N 1
ATOM 1175 C CA . GLY A 1 267 ? -66.088 43.300 -95.191 1.00 63.19 267 GLY A CA 1
ATOM 1176 C C . GLY A 1 267 ? -64.791 42.641 -94.764 1.00 67.41 267 GLY A C 1
ATOM 1177 O O . GLY A 1 267 ? -64.604 41.440 -94.971 1.00 64.74 267 GLY A O 1
ATOM 1178 N N . THR A 1 268 ? -63.901 43.426 -94.152 1.00 69.57 268 THR A N 1
ATOM 1179 C CA . THR A 1 268 ? -62.564 42.945 -93.778 1.00 64.16 268 THR A CA 1
ATOM 1180 C C . THR A 1 268 ? -62.341 42.693 -92.280 1.00 58.76 268 THR A C 1
ATOM 1181 O O . THR A 1 268 ? -62.968 43.314 -91.411 1.00 55.31 268 THR A O 1
ATOM 1185 N N . TYR A 1 269 ? -61.426 41.770 -92.003 1.00 52.51 269 TYR A N 1
ATOM 1186 C CA . TYR A 1 269 ? -60.929 41.534 -90.661 1.00 48.77 269 TYR A CA 1
ATOM 1187 C C . TYR A 1 269 ? -59.492 42.025 -90.569 1.00 54.30 269 TYR A C 1
ATOM 1188 O O . TYR A 1 269 ? -58.637 41.604 -91.347 1.00 57.28 269 TYR A O 1
ATOM 1197 N N . ARG A 1 270 ? -59.226 42.926 -89.630 1.00 54.18 270 ARG A N 1
ATOM 1198 C CA . ARG A 1 270 ? -57.861 43.394 -89.400 1.00 48.67 270 ARG A CA 1
ATOM 1199 C C . ARG A 1 270 ? -57.386 43.026 -87.995 1.00 47.27 270 ARG A C 1
ATOM 1200 O O . ARG A 1 270 ? -58.160 43.029 -87.028 1.00 38.78 270 ARG A O 1
ATOM 1208 N N . THR A 1 271 ? -56.104 42.701 -87.901 1.00 35.30 271 THR A N 1
ATOM 1209 C CA . THR A 1 271 ? -55.486 42.367 -86.639 1.00 31.78 271 THR A CA 1
ATOM 1210 C C . THR A 1 271 ? -54.428 43.420 -86.284 1.00 37.87 271 THR A C 1
ATOM 1211 O O . THR A 1 271 ? -53.709 43.912 -87.161 1.00 37.02 271 THR A O 1
ATOM 1215 N N . GLY A 1 272 ? -54.374 43.792 -85.004 1.00 34.43 272 GLY A N 1
ATOM 1216 C CA . GLY A 1 272 ? -53.395 44.745 -84.511 1.00 31.40 272 GLY A CA 1
ATOM 1217 C C . GLY A 1 272 ? -52.808 44.317 -83.176 1.00 35.39 272 GLY A C 1
ATOM 1218 O O . GLY A 1 272 ? -53.481 43.680 -82.350 1.00 36.39 272 GLY A O 1
ATOM 1219 N N . THR A 1 273 ? -51.548 44.669 -82.954 1.00 31.60 273 THR A N 1
ATOM 1220 C CA . THR A 1 273 ? -50.868 44.245 -81.742 1.00 27.37 273 THR A CA 1
ATOM 1221 C C . THR A 1 273 ? -50.501 45.403 -80.811 1.00 32.74 273 THR A C 1
ATOM 1222 O O . THR A 1 273 ? -49.984 46.445 -81.246 1.00 34.58 273 THR A O 1
ATOM 1226 N N . SER A 1 274 ? -50.774 45.199 -79.524 1.00 28.28 274 SER A N 1
ATOM 1227 C CA . SER A 1 274 ? -50.386 46.129 -78.477 1.00 19.29 274 SER A CA 1
ATOM 1228 C C . SER A 1 274 ? -49.360 45.466 -77.588 1.00 21.01 274 SER A C 1
ATOM 1229 O O . SER A 1 274 ? -49.577 44.348 -77.098 1.00 24.19 274 SER A O 1
ATOM 1232 N N . VAL A 1 275 ? -48.228 46.136 -77.400 1.00 25.77 275 VAL A N 1
ATOM 1233 C CA . VAL A 1 275 ? -47.242 45.707 -76.409 1.00 24.47 275 VAL A CA 1
ATOM 1234 C C . VAL A 1 275 ? -46.951 46.868 -75.462 1.00 34.27 275 VAL A C 1
ATOM 1235 O O . VAL A 1 275 ? -46.500 47.940 -75.898 1.00 24.42 275 VAL A O 1
ATOM 1239 N N . ASN A 1 276 ? -47.237 46.642 -74.178 1.00 28.46 276 ASN A N 1
ATOM 1240 C CA . ASN A 1 276 ? -47.056 47.631 -73.125 1.00 24.13 276 ASN A CA 1
ATOM 1241 C C . ASN A 1 276 ? -46.109 47.050 -72.101 1.00 27.82 276 ASN A C 1
ATOM 1242 O O . ASN A 1 276 ? -46.429 46.073 -71.420 1.00 28.36 276 ASN A O 1
ATOM 1247 N N . CYS A 1 277 ? -44.937 47.657 -71.998 1.00 24.91 277 CYS A N 1
ATOM 1248 C CA . CYS A 1 277 ? -43.848 47.140 -71.185 1.00 25.17 277 CYS A CA 1
ATOM 1249 C C . CYS A 1 277 ? -44.070 47.672 -69.757 1.00 33.39 277 CYS A C 1
ATOM 1250 O O . CYS A 1 277 ? -44.220 48.875 -69.567 1.00 32.27 277 CYS A O 1
ATOM 1253 N N . ILE A 1 278 ? -44.136 46.783 -68.763 1.00 30.11 278 ILE A N 1
ATOM 1254 C CA . ILE A 1 278 ? -44.560 47.158 -67.408 1.00 26.92 278 ILE A CA 1
ATOM 1255 C C . ILE A 1 278 ? -43.593 46.677 -66.314 1.00 27.96 278 ILE A C 1
ATOM 1256 O O . ILE A 1 278 ? -43.183 45.499 -66.291 1.00 24.85 278 ILE A O 1
ATOM 1261 N N . ILE A 1 279 ? -43.231 47.584 -65.406 1.00 21.67 279 ILE A N 1
ATOM 1262 C CA . ILE A 1 279 ? -42.379 47.234 -64.266 1.00 16.14 279 ILE A CA 1
ATOM 1263 C C . ILE A 1 279 ? -43.093 47.654 -63.005 1.00 20.11 279 ILE A C 1
ATOM 1264 O O . ILE A 1 279 ? -43.413 48.837 -62.861 1.00 27.09 279 ILE A O 1
ATOM 1269 N N . GLU A 1 280 ? -43.353 46.715 -62.092 1.00 20.79 280 GLU A N 1
ATOM 1270 C CA . GLU A 1 280 ? -43.990 47.068 -60.801 1.00 18.79 280 GLU A CA 1
ATOM 1271 C C . GLU A 1 280 ? -43.112 46.718 -59.631 1.00 15.71 280 GLU A C 1
ATOM 1272 O O . GLU A 1 280 ? -42.526 45.628 -59.595 1.00 18.64 280 GLU A O 1
ATOM 1278 N N . GLU A 1 281 ? -43.056 47.612 -58.652 1.00 23.29 281 GLU A N 1
ATOM 1279 C CA . GLU A 1 281 ? -42.576 47.243 -57.319 1.00 25.90 281 GLU A CA 1
ATOM 1280 C C . GLU A 1 281 ? -43.692 46.513 -56.596 1.00 28.15 281 GLU A C 1
ATOM 1281 O O . GLU A 1 281 ? -44.833 46.996 -56.555 1.00 28.46 281 GLU A O 1
ATOM 1287 N N . VAL A 1 282 ? -43.370 45.350 -56.037 1.00 23.57 282 VAL A N 1
ATOM 1288 C CA . VAL A 1 282 ? -44.371 44.539 -55.346 1.00 24.49 282 VAL A CA 1
ATOM 1289 C C . VAL A 1 282 ? -43.924 44.143 -53.943 1.00 21.87 282 VAL A C 1
ATOM 1290 O O . VAL A 1 282 ? -42.740 44.219 -53.601 1.00 21.48 282 VAL A O 1
ATOM 1294 N N . GLU A 1 283 ? -44.886 43.717 -53.136 1.00 24.66 283 GLU A N 1
ATOM 1295 C CA . GLU A 1 283 ? -44.602 43.144 -51.824 1.00 23.25 283 GLU A CA 1
ATOM 1296 C C . GLU A 1 283 ? -44.532 41.618 -51.986 1.00 30.10 283 GLU A C 1
ATOM 1297 O O . GLU A 1 283 ? -45.387 40.999 -52.658 1.00 21.00 283 GLU A O 1
ATOM 1303 N N . ALA A 1 284 ? -43.514 41.014 -51.383 1.00 19.92 284 ALA A N 1
ATOM 1304 C CA . ALA A 1 284 ? -43.360 39.569 -51.432 1.00 17.10 284 ALA A CA 1
ATOM 1305 C C . ALA A 1 284 ? -43.551 38.952 -50.031 1.00 21.65 284 ALA A C 1
ATOM 1306 O O . ALA A 1 284 ? -43.175 39.551 -48.999 1.00 18.58 284 ALA A O 1
ATOM 1308 N N . ARG A 1 285 ? -44.145 37.762 -50.003 1.00 20.92 285 ARG A N 1
ATOM 1309 C CA . ARG A 1 285 ? -44.397 37.049 -48.755 1.00 22.47 285 ARG A CA 1
ATOM 1310 C C . ARG A 1 285 ? -43.976 35.591 -48.867 1.00 15.89 285 ARG A C 1
ATOM 1311 O O . ARG A 1 285 ? -44.175 34.941 -49.891 1.00 18.80 285 ARG A O 1
ATOM 1319 N N . SER A 1 286 ? -43.430 35.061 -47.789 1.00 23.36 286 SER A N 1
ATOM 1320 C CA . SER A 1 286 ? -43.067 33.660 -47.764 1.00 22.19 286 SER A CA 1
ATOM 1321 C C . SER A 1 286 ? -43.393 33.084 -46.392 1.00 20.83 286 SER A C 1
ATOM 1322 O O . SER A 1 286 ? -43.197 33.735 -45.362 1.00 25.55 286 SER A O 1
ATOM 1325 N N . ILE A 1 287 ? -43.922 31.872 -46.369 1.00 26.48 287 ILE A N 1
ATOM 1326 C CA . ILE A 1 287 ? -44.162 31.228 -45.089 1.00 21.74 287 ILE A CA 1
ATOM 1327 C C . ILE A 1 287 ? -43.322 29.954 -44.962 1.00 26.51 287 ILE A C 1
ATOM 1328 O O . ILE A 1 287 ? -42.939 29.337 -45.967 1.00 31.09 287 ILE A O 1
ATOM 1333 N N . PHE A 1 288 ? -43.016 29.597 -43.720 1.00 28.89 288 PHE A N 1
ATOM 1334 C CA . PHE A 1 288 ? -42.268 28.399 -43.400 1.00 34.99 288 PHE A CA 1
ATOM 1335 C C . PHE A 1 288 ? -42.791 27.191 -44.181 1.00 35.17 288 PHE A C 1
ATOM 1336 O O . PHE A 1 288 ? -43.998 27.009 -44.310 1.00 43.38 288 PHE A O 1
ATOM 1344 N N . PRO A 1 289 ? -41.883 26.352 -44.706 1.00 33.96 289 PRO A N 1
ATOM 1345 C CA . PRO A 1 289 ? -40.419 26.367 -44.569 1.00 38.21 289 PRO A CA 1
ATOM 1346 C C . PRO A 1 289 ? -39.684 27.205 -45.628 1.00 43.09 289 PRO A C 1
ATOM 1347 O O . PRO A 1 289 ? -38.482 26.996 -45.800 1.00 43.61 289 PRO A O 1
ATOM 1351 N N . TYR A 1 290 ? -40.391 28.098 -46.326 1.00 34.79 290 TYR A N 1
ATOM 1352 C CA . TYR A 1 290 ? -39.779 29.060 -47.251 1.00 25.77 290 TYR A CA 1
ATOM 1353 C C . TYR A 1 290 ? -39.289 28.441 -48.546 1.00 26.02 290 TYR A C 1
ATOM 1354 O O . TYR A 1 290 ? -38.174 28.746 -48.999 1.00 26.90 290 TYR A O 1
ATOM 1363 N N . ASP A 1 291 ? -40.143 27.608 -49.145 1.00 19.04 291 ASP A N 1
ATOM 1364 C CA . ASP A 1 291 ? -39.853 26.927 -50.410 1.00 23.79 291 ASP A CA 1
ATOM 1365 C C . ASP A 1 291 ? -40.374 27.708 -51.598 1.00 22.53 291 ASP A C 1
ATOM 1366 O O . ASP A 1 291 ? -40.109 27.361 -52.741 1.00 29.35 291 ASP A O 1
ATOM 1371 N N . SER A 1 292 ? -41.117 28.767 -51.315 1.00 25.62 292 SER A N 1
ATOM 1372 C CA . SER A 1 292 ? -41.747 29.564 -52.353 1.00 20.34 292 SER A CA 1
ATOM 1373 C C . SER A 1 292 ? -42.046 30.935 -51.787 1.00 16.02 292 SER A C 1
ATOM 1374 O O . SER A 1 292 ? -41.885 31.179 -50.580 1.00 19.60 292 SER A O 1
ATOM 1377 N N . PHE A 1 293 ? -42.465 31.843 -52.654 1.00 13.08 293 PHE A N 1
ATOM 1378 C CA . PHE A 1 293 ? -42.984 33.116 -52.167 1.00 14.03 293 PHE A CA 1
ATOM 1379 C C . PHE A 1 293 ? -44.128 33.635 -53.034 1.00 21.76 293 PHE A C 1
ATOM 1380 O O . PHE A 1 293 ? -44.245 33.277 -54.220 1.00 19.46 293 PHE A O 1
ATOM 1388 N N . GLY A 1 294 ? -44.999 34.437 -52.423 1.00 18.99 294 GLY A N 1
ATOM 1389 C CA . GLY A 1 294 ? -46.143 35.003 -53.126 1.00 14.09 294 GLY A CA 1
ATOM 1390 C C . GLY A 1 294 ? -45.939 36.494 -53.322 1.00 16.38 294 GLY A C 1
ATOM 1391 O O . GLY A 1 294 ? -45.469 37.195 -52.420 1.00 19.02 294 GLY A O 1
ATOM 1392 N N . LEU A 1 295 ? -46.289 36.977 -54.505 1.00 19.55 295 LEU A N 1
ATOM 1393 C CA . LEU A 1 295 ? -46.162 38.387 -54.838 1.00 14.60 295 LEU A CA 1
ATOM 1394 C C . LEU A 1 295 ? -47.524 39.088 -54.776 1.00 23.42 295 LEU A C 1
ATOM 1395 O O . LEU A 1 295 ? -48.571 38.466 -54.961 1.00 17.42 295 LEU A O 1
ATOM 1400 N N . SER A 1 296 ? -47.520 40.394 -54.544 1.00 21.64 296 SER A N 1
ATOM 1401 C CA . SER A 1 296 ? -48.791 41.108 -54.440 1.00 17.33 296 SER A CA 1
ATOM 1402 C C . SER A 1 296 ? -49.494 41.279 -55.796 1.00 21.55 296 SER A C 1
ATOM 1403 O O . SER A 1 296 ? -50.506 41.960 -55.882 1.00 25.81 296 SER A O 1
ATOM 1406 N N . THR A 1 297 ? -48.962 40.681 -56.861 1.00 23.79 297 THR A N 1
ATOM 1407 C CA . THR A 1 297 ? -49.717 40.603 -58.114 1.00 21.17 297 THR A CA 1
ATOM 1408 C C . THR A 1 297 ? -50.577 39.345 -58.124 1.00 19.79 297 THR A C 1
ATOM 1409 O O . THR A 1 297 ? -51.231 39.071 -59.113 1.00 20.27 297 THR A O 1
ATOM 1413 N N . GLY A 1 298 ? -50.538 38.561 -57.048 1.00 15.22 298 GLY A N 1
ATOM 1414 C CA . GLY A 1 298 ? -51.147 37.244 -57.049 1.00 21.27 298 GLY A CA 1
ATOM 1415 C C . GLY A 1 298 ? -50.259 36.086 -57.506 1.00 24.75 298 GLY A C 1
ATOM 1416 O O . GLY A 1 298 ? -50.620 34.919 -57.317 1.00 26.19 298 GLY A O 1
ATOM 1417 N N . ASP A 1 299 ? -49.104 36.381 -58.101 1.00 19.31 299 ASP A N 1
ATOM 1418 C CA . ASP A 1 299 ? -48.246 35.318 -58.632 1.00 19.26 299 ASP A CA 1
ATOM 1419 C C . ASP A 1 299 ? -47.487 34.575 -57.553 1.00 18.66 299 ASP A C 1
ATOM 1420 O O . ASP A 1 299 ? -46.962 35.196 -56.604 1.00 19.27 299 ASP A O 1
ATOM 1425 N N . ILE A 1 300 ? -47.421 33.247 -57.691 1.00 18.87 300 ILE A N 1
ATOM 1426 C CA . ILE A 1 300 ? -46.612 32.423 -56.782 1.00 22.14 300 ILE A CA 1
ATOM 1427 C C . ILE A 1 300 ? -45.298 32.110 -57.477 1.00 15.64 300 ILE A C 1
ATOM 1428 O O . ILE A 1 300 ? -45.291 31.724 -58.628 1.00 16.79 300 ILE A O 1
ATOM 1433 N N . ILE A 1 301 ? -44.191 32.251 -56.764 1.00 20.91 301 ILE A N 1
ATOM 1434 C CA . ILE A 1 301 ? -42.879 31.926 -57.306 1.00 17.61 301 ILE A CA 1
ATOM 1435 C C . ILE A 1 301 ? -42.374 30.663 -56.620 1.00 16.13 301 ILE A C 1
ATOM 1436 O O . ILE A 1 301 ? -42.219 30.638 -55.394 1.00 24.40 301 ILE A O 1
ATOM 1441 N N . TYR A 1 302 ? -42.151 29.594 -57.376 1.00 16.55 302 TYR A N 1
ATOM 1442 C CA . TYR A 1 302 ? -41.809 28.323 -56.727 1.00 17.23 302 TYR A CA 1
ATOM 1443 C C . TYR A 1 302 ? -40.315 28.150 -56.476 1.00 23.86 302 TYR A C 1
ATOM 1444 O O . TYR A 1 302 ? -39.729 27.123 -56.817 1.00 30.84 302 TYR A O 1
ATOM 1453 N N . MET A 1 303 ? -39.718 29.166 -55.861 1.00 16.48 303 MET A N 1
ATOM 1454 C CA . MET A 1 303 ? -38.321 29.125 -55.461 1.00 17.28 303 MET A CA 1
ATOM 1455 C C . MET A 1 303 ? -38.236 29.754 -54.071 1.00 24.33 303 MET A C 1
ATOM 1456 O O . MET A 1 303 ? -38.997 30.677 -53.755 1.00 21.95 303 MET A O 1
ATOM 1461 N N . SER A 1 304 ? -37.326 29.265 -53.235 1.00 22.09 304 SER A N 1
ATOM 1462 C CA . SER A 1 304 ? -37.080 29.902 -51.939 1.00 19.28 304 SER A CA 1
ATOM 1463 C C . SER A 1 304 ? -36.634 31.349 -52.174 1.00 25.52 304 SER A C 1
ATOM 1464 O O . SER A 1 304 ? -35.923 31.619 -53.138 1.00 24.98 304 SER A O 1
ATOM 1467 N N . PRO A 1 305 ? -37.047 32.280 -51.293 1.00 24.22 305 PRO A N 1
ATOM 1468 C CA . PRO A 1 305 ? -36.594 33.664 -51.447 1.00 24.23 305 PRO A CA 1
ATOM 1469 C C . PRO A 1 305 ? -35.116 33.759 -51.094 1.00 26.63 305 PRO A C 1
ATOM 1470 O O . PRO A 1 305 ? -34.485 34.779 -51.356 1.00 22.34 305 PRO A O 1
ATOM 1474 N N . PHE A 1 306 ? -34.580 32.688 -50.515 1.00 26.83 306 PHE A N 1
ATOM 1475 C CA . PHE A 1 306 ? -33.206 32.667 -50.052 1.00 21.97 306 PHE A CA 1
ATOM 1476 C C . PHE A 1 306 ? -32.290 31.869 -50.958 1.00 22.89 306 PHE A C 1
ATOM 1477 O O . PHE A 1 306 ? -31.125 31.673 -50.648 1.00 22.13 306 PHE A O 1
ATOM 1485 N N . PHE A 1 307 ? -32.815 31.421 -52.087 1.00 26.74 307 PHE A N 1
ATOM 1486 C CA . PHE A 1 307 ? -31.994 30.746 -53.091 1.00 24.38 307 PHE A CA 1
ATOM 1487 C C . PHE A 1 307 ? -30.966 31.712 -53.674 1.00 26.22 307 PHE A C 1
ATOM 1488 O O . PHE A 1 307 ? -31.265 32.876 -53.945 1.00 28.97 307 PHE A O 1
ATOM 1496 N N . GLY A 1 308 ? -29.754 31.215 -53.870 1.00 24.55 308 GLY A N 1
ATOM 1497 C CA . GLY A 1 308 ? -28.660 32.004 -54.402 1.00 25.19 308 GLY A CA 1
ATOM 1498 C C . GLY A 1 308 ? -27.494 31.063 -54.652 1.00 29.85 308 GLY A C 1
ATOM 1499 O O . GLY A 1 308 ? -27.645 29.850 -54.502 1.00 30.15 308 GLY A O 1
ATOM 1500 N N . LEU A 1 309 ? -26.336 31.605 -55.020 1.00 32.68 309 LEU A N 1
ATOM 1501 C CA . LEU A 1 309 ? -25.182 30.767 -55.358 1.00 29.79 309 LEU A CA 1
ATOM 1502 C C . LEU A 1 309 ? -24.125 30.702 -54.266 1.00 22.96 309 LEU A C 1
ATOM 1503 O O . LEU A 1 309 ? -23.237 29.861 -54.325 1.00 41.53 309 LEU A O 1
ATOM 1508 N N . ARG A 1 310 ? -24.221 31.578 -53.269 1.00 36.29 310 ARG A N 1
ATOM 1509 C CA . ARG A 1 310 ? -23.198 31.673 -52.218 1.00 39.98 310 ARG A CA 1
ATOM 1510 C C . ARG A 1 310 ? -23.677 31.030 -50.937 1.00 41.24 310 ARG A C 1
ATOM 1511 O O . ARG A 1 310 ? -24.883 30.872 -50.747 1.00 48.52 310 ARG A O 1
ATOM 1519 N N . ASP A 1 311 ? -22.738 30.649 -50.070 1.00 45.69 311 ASP A N 1
ATOM 1520 C CA . ASP A 1 311 ? -23.048 30.246 -48.683 1.00 47.67 311 ASP A CA 1
ATOM 1521 C C . ASP A 1 311 ? -24.049 29.101 -48.561 1.00 40.04 311 ASP A C 1
ATOM 1522 O O . ASP A 1 311 ? -24.941 29.151 -47.722 1.00 40.18 311 ASP A O 1
ATOM 1527 N N . GLY A 1 312 ? -23.925 28.083 -49.403 1.00 41.22 312 GLY A N 1
ATOM 1528 C CA . GLY A 1 312 ? -24.874 26.982 -49.373 1.00 44.99 312 GLY A CA 1
ATOM 1529 C C . GLY A 1 312 ? -26.297 27.298 -49.840 1.00 44.14 312 GLY A C 1
ATOM 1530 O O . GLY A 1 312 ? -27.164 26.425 -49.795 1.00 38.46 312 GLY A O 1
ATOM 1531 N N . ALA A 1 313 ? -26.546 28.524 -50.304 1.00 33.98 313 ALA A N 1
ATOM 1532 C CA . ALA A 1 313 ? -27.910 28.940 -50.644 1.00 29.59 313 ALA A CA 1
ATOM 1533 C C . ALA A 1 313 ? -28.441 28.207 -51.872 1.00 32.51 313 ALA A C 1
ATOM 1534 O O . ALA A 1 313 ? -29.648 28.200 -52.137 1.00 35.86 313 ALA A O 1
ATOM 1536 N N . TYR A 1 314 ? -27.534 27.575 -52.607 1.00 26.72 314 TYR A N 1
ATOM 1537 C CA . TYR A 1 314 ? -27.902 26.833 -53.800 1.00 27.59 314 TYR A CA 1
ATOM 1538 C C . TYR A 1 314 ? -28.608 25.526 -53.443 1.00 31.14 314 TYR A C 1
ATOM 1539 O O . TYR A 1 314 ? -29.091 24.824 -54.339 1.00 31.98 314 TYR A O 1
ATOM 1548 N N . ARG A 1 315 ? -28.670 25.192 -52.150 1.00 18.17 315 ARG A N 1
ATOM 1549 C CA . ARG A 1 315 ? -29.384 23.980 -51.742 1.00 21.29 315 ARG A CA 1
ATOM 1550 C C . ARG A 1 315 ? -30.831 24.278 -51.346 1.00 28.57 315 ARG A C 1
ATOM 1551 O O . ARG A 1 315 ? -31.586 23.368 -51.019 1.00 32.41 315 ARG A O 1
ATOM 1559 N N . GLU A 1 316 ? -31.211 25.554 -51.377 1.00 20.07 316 GLU A N 1
ATOM 1560 C CA . GLU A 1 316 ? -32.598 25.943 -51.134 1.00 24.42 316 GLU A CA 1
ATOM 1561 C C . GLU A 1 316 ? -33.498 25.400 -52.225 1.00 24.06 316 GLU A C 1
ATOM 1562 O O . GLU A 1 316 ? -33.033 25.029 -53.308 1.00 32.82 316 GLU A O 1
ATOM 1568 N N . HIS A 1 317 ? -34.794 25.365 -51.959 1.00 24.34 317 HIS A N 1
ATOM 1569 C CA . HIS A 1 317 ? -35.697 24.743 -52.917 1.00 27.77 317 HIS A CA 1
ATOM 1570 C C . HIS A 1 317 ? -35.935 25.603 -54.163 1.00 28.64 317 HIS A C 1
ATOM 1571 O O . HIS A 1 317 ? -35.971 26.835 -54.111 1.00 30.91 317 HIS A O 1
ATOM 1578 N N . SER A 1 318 ? -36.057 24.937 -55.297 1.00 22.66 318 SER A N 1
ATOM 1579 C CA . SER A 1 318 ? -36.554 25.584 -56.497 1.00 21.45 318 SER A CA 1
ATOM 1580 C C . SER A 1 318 ? -37.121 24.576 -57.475 1.00 27.70 318 SER A C 1
ATOM 1581 O O . SER A 1 318 ? -36.608 23.469 -57.628 1.00 32.97 318 SER A O 1
ATOM 1584 N N . ASN A 1 319 ? -38.158 24.997 -58.174 1.00 26.30 319 ASN A N 1
ATOM 1585 C CA . ASN A 1 319 ? -38.810 24.148 -59.131 1.00 21.91 319 ASN A CA 1
ATOM 1586 C C . ASN A 1 319 ? -38.433 24.518 -60.566 1.00 27.85 319 ASN A C 1
ATOM 1587 O O . ASN A 1 319 ? -38.995 23.961 -61.500 1.00 19.60 319 ASN A O 1
ATOM 1592 N N . TYR A 1 320 ? -37.490 25.449 -60.731 1.00 28.71 320 TYR A N 1
ATOM 1593 C CA . TYR A 1 320 ? -37.147 25.976 -62.048 1.00 25.87 320 TYR A CA 1
ATOM 1594 C C . TYR A 1 320 ? -35.776 25.490 -62.522 1.00 34.26 320 TYR A C 1
ATOM 1595 O O . TYR A 1 320 ? -34.837 25.396 -61.722 1.00 35.14 320 TYR A O 1
ATOM 1604 N N . ALA A 1 321 ? -35.667 25.183 -63.819 1.00 22.73 321 ALA A N 1
ATOM 1605 C CA . ALA A 1 321 ? -34.370 24.903 -64.440 1.00 22.33 321 ALA A CA 1
ATOM 1606 C C . ALA A 1 321 ? -33.425 26.066 -64.166 1.00 24.20 321 ALA A C 1
ATOM 1607 O O . ALA A 1 321 ? -33.846 27.234 -64.169 1.00 23.91 321 ALA A O 1
ATOM 1609 N N . MET A 1 322 ? -32.155 25.751 -63.938 1.00 26.04 322 MET A N 1
ATOM 1610 C CA . MET A 1 322 ? -31.171 26.763 -63.570 1.00 23.19 322 MET A CA 1
ATOM 1611 C C . MET A 1 322 ? -30.998 27.904 -64.563 1.00 20.90 322 MET A C 1
ATOM 1612 O O . MET A 1 322 ? -30.675 29.016 -64.169 1.00 31.67 322 MET A O 1
ATOM 1617 N N . ASP A 1 323 ? -31.201 27.654 -65.847 1.00 22.86 323 ASP A N 1
ATOM 1618 C CA . ASP A 1 323 ? -31.012 28.735 -66.811 1.00 25.65 323 ASP A CA 1
ATOM 1619 C C . ASP A 1 323 ? -32.083 29.842 -66.679 1.00 31.35 323 ASP A C 1
ATOM 1620 O O . ASP A 1 323 ? -31.978 30.875 -67.330 1.00 36.27 323 ASP A O 1
ATOM 1625 N N . ARG A 1 324 ? -33.091 29.640 -65.829 1.00 28.53 324 ARG A N 1
ATOM 1626 C CA . ARG A 1 324 ? -34.095 30.682 -65.599 1.00 33.05 324 ARG A CA 1
ATOM 1627 C C . ARG A 1 324 ? -33.671 31.601 -64.473 1.00 28.72 324 ARG A C 1
ATOM 1628 O O . ARG A 1 324 ? -34.257 32.674 -64.275 1.00 25.77 324 ARG A O 1
ATOM 1636 N N . PHE A 1 325 ? -32.646 31.176 -63.742 1.00 15.49 325 PHE A N 1
ATOM 1637 C CA . PHE A 1 325 ? -32.181 31.908 -62.570 1.00 22.74 325 PHE A CA 1
ATOM 1638 C C . PHE A 1 325 ? -30.885 32.623 -62.870 1.00 29.15 325 PHE A C 1
ATOM 1639 O O . PHE A 1 325 ? -29.987 32.048 -63.491 1.00 24.90 325 PHE A O 1
ATOM 1647 N N . HIS A 1 326 ? -30.778 33.867 -62.419 1.00 27.30 326 HIS A N 1
ATOM 1648 C CA . HIS A 1 326 ? -29.534 34.610 -62.558 1.00 26.25 326 HIS A CA 1
ATOM 1649 C C . HIS A 1 326 ? -29.262 35.325 -61.237 1.00 25.30 326 HIS A C 1
ATOM 1650 O O . HIS A 1 326 ? -30.185 35.802 -60.586 1.00 29.13 326 HIS A O 1
ATOM 1657 N N . GLN A 1 327 ? -27.997 35.399 -60.840 1.00 27.36 327 GLN A N 1
ATOM 1658 C CA . GLN A 1 327 ? -27.612 36.174 -59.671 1.00 21.36 327 GLN A CA 1
ATOM 1659 C C . GLN A 1 327 ? -26.406 37.059 -59.982 1.00 29.27 327 GLN A C 1
ATOM 1660 O O . GLN A 1 327 ? -25.389 36.570 -60.461 1.00 27.94 327 GLN A O 1
ATOM 1666 N N . PHE A 1 328 ? -26.515 38.352 -59.693 1.00 31.91 328 PHE A N 1
ATOM 1667 C CA . PHE A 1 328 ? -25.427 39.296 -59.948 1.00 25.81 328 PHE A CA 1
ATOM 1668 C C . PHE A 1 328 ? -24.913 39.966 -58.671 1.00 32.09 328 PHE A C 1
ATOM 1669 O O . PHE A 1 328 ? -25.643 40.733 -58.028 1.00 34.49 328 PHE A O 1
ATOM 1677 N N . GLU A 1 329 ? -23.658 39.690 -58.313 1.00 29.93 329 GLU A N 1
ATOM 1678 C CA . GLU A 1 329 ? -23.020 40.356 -57.170 1.00 32.36 329 GLU A CA 1
ATOM 1679 C C . GLU A 1 329 ? -22.779 41.839 -57.461 1.00 27.92 329 GLU A C 1
ATOM 1680 O O . GLU A 1 329 ? -22.541 42.226 -58.608 1.00 30.04 329 GLU A O 1
ATOM 1686 N N . GLY A 1 330 ? -22.850 42.660 -56.421 1.00 33.15 330 GLY A N 1
ATOM 1687 C CA . GLY A 1 330 ? -22.719 44.101 -56.566 1.00 38.38 330 GLY A CA 1
ATOM 1688 C C . GLY A 1 330 ? -23.543 44.700 -57.690 1.00 37.66 330 GLY A C 1
ATOM 1689 O O . GLY A 1 330 ? -23.108 45.637 -58.349 1.00 39.10 330 GLY A O 1
ATOM 1690 N N . TYR A 1 331 ? -24.738 44.169 -57.919 1.00 44.02 331 TYR A N 1
ATOM 1691 C CA . TYR A 1 331 ? -25.578 44.695 -58.993 1.00 34.50 331 TYR A CA 1
ATOM 1692 C C . TYR A 1 331 ? -26.125 46.088 -58.645 1.00 29.53 331 TYR A C 1
ATOM 1693 O O . TYR A 1 331 ? -26.436 46.391 -57.466 1.00 19.57 331 TYR A O 1
ATOM 1702 N N . ARG A 1 332 ? -26.256 46.929 -59.670 1.00 26.39 332 ARG A N 1
ATOM 1703 C CA . ARG A 1 332 ? -26.850 48.249 -59.476 1.00 36.39 332 ARG A CA 1
ATOM 1704 C C . ARG A 1 332 ? -28.135 48.472 -60.276 1.00 38.99 332 ARG A C 1
ATOM 1705 O O . ARG A 1 332 ? -28.128 48.597 -61.507 1.00 40.03 332 ARG A O 1
ATOM 1713 N N . GLN A 1 333 ? -29.237 48.508 -59.537 1.00 37.98 333 GLN A N 1
ATOM 1714 C CA . GLN A 1 333 ? -30.565 48.747 -60.075 1.00 36.85 333 GLN A CA 1
ATOM 1715 C C . GLN A 1 333 ? -30.758 50.245 -60.337 1.00 40.50 333 GLN A C 1
ATOM 1716 O O . GLN A 1 333 ? -30.266 51.085 -59.582 1.00 44.42 333 GLN A O 1
ATOM 1722 N N . ARG A 1 334 ? -31.472 50.583 -61.407 1.00 40.03 334 ARG A N 1
ATOM 1723 C CA . ARG A 1 334 ? -31.785 51.983 -61.688 1.00 35.36 334 ARG A CA 1
ATOM 1724 C C . ARG A 1 334 ? -33.060 52.436 -60.987 1.00 39.60 334 ARG A C 1
ATOM 1725 O O . ARG A 1 334 ? -34.092 51.763 -61.075 1.00 48.72 334 ARG A O 1
ATOM 1733 N N . ASP A 1 335 ? -32.990 53.566 -60.286 1.00 43.20 335 ASP A N 1
ATOM 1734 C CA . ASP A 1 335 ? -34.198 54.224 -59.786 1.00 38.91 335 ASP A CA 1
ATOM 1735 C C . ASP A 1 335 ? -34.838 54.940 -60.969 1.00 35.10 335 ASP A C 1
ATOM 1736 O O . ASP A 1 335 ? -34.330 55.946 -61.443 1.00 38.54 335 ASP A O 1
ATOM 1741 N N . LEU A 1 336 ? -35.957 54.413 -61.440 1.00 33.52 336 LEU A N 1
ATOM 1742 C CA . LEU A 1 336 ? -36.616 54.951 -62.621 1.00 34.05 336 LEU A CA 1
ATOM 1743 C C . LEU A 1 336 ? -37.079 56.407 -62.470 1.00 35.26 336 LEU A C 1
ATOM 1744 O O . LEU A 1 336 ? -37.059 57.160 -63.444 1.00 37.20 336 LEU A O 1
ATOM 1749 N N . ASP A 1 337 ? -37.461 56.808 -61.255 1.00 28.56 337 ASP A N 1
ATOM 1750 C CA . ASP A 1 337 ? -37.894 58.188 -60.992 1.00 33.45 337 ASP A CA 1
ATOM 1751 C C . ASP A 1 337 ? -36.747 59.219 -60.902 1.00 43.84 337 ASP A C 1
ATOM 1752 O O . ASP A 1 337 ? -36.818 60.277 -61.516 1.00 43.96 337 ASP A O 1
ATOM 1757 N N . THR A 1 338 ? -35.696 58.916 -60.146 1.00 49.72 338 THR A N 1
ATOM 1758 C CA . THR A 1 338 ? -34.548 59.825 -60.055 1.00 48.01 338 THR A CA 1
ATOM 1759 C C . THR A 1 338 ? -33.571 59.696 -61.214 1.00 46.66 338 THR A C 1
ATOM 1760 O O . THR A 1 338 ? -32.670 60.514 -61.345 1.00 50.45 338 THR A O 1
ATOM 1764 N N . ARG A 1 339 ? -33.746 58.664 -62.037 1.00 56.71 339 ARG A N 1
ATOM 1765 C CA . ARG A 1 339 ? -32.830 58.341 -63.149 1.00 50.42 339 ARG A CA 1
ATOM 1766 C C . ARG A 1 339 ? -31.406 57.986 -62.698 1.00 46.68 339 ARG A C 1
ATOM 1767 O O . ARG A 1 339 ? -30.489 57.900 -63.517 1.00 54.61 339 ARG A O 1
ATOM 1775 N N . ALA A 1 340 ? -31.226 57.771 -61.399 1.00 42.99 340 ALA A N 1
ATOM 1776 C CA . ALA A 1 340 ? -29.905 57.474 -60.854 1.00 44.19 340 ALA A CA 1
ATOM 1777 C C . ALA A 1 340 ? -29.767 55.989 -60.517 1.00 54.30 340 ALA A C 1
ATOM 1778 O O . ALA A 1 340 ? -30.771 55.290 -60.349 1.00 62.68 340 ALA A O 1
ATOM 1780 N N . LEU A 1 341 ? -28.525 55.516 -60.407 1.00 46.95 341 LEU A N 1
ATOM 1781 C CA . LEU A 1 341 ? -28.246 54.146 -59.973 1.00 46.32 341 LEU A CA 1
ATOM 1782 C C . LEU A 1 341 ? -28.291 54.022 -58.443 1.00 41.91 341 LEU A C 1
ATOM 1783 O O . LEU A 1 341 ? -27.709 54.835 -57.734 1.00 43.23 341 LEU A O 1
ATOM 1788 N N . LEU A 1 342 ? -29.004 53.011 -57.947 1.00 42.21 342 LEU A N 1
ATOM 1789 C CA . LEU A 1 342 ? -29.080 52.744 -56.512 1.00 42.67 342 LEU A CA 1
ATOM 1790 C C . LEU A 1 342 ? -27.822 52.004 -56.070 1.00 44.78 342 LEU A C 1
ATOM 1791 O O . LEU A 1 342 ? -26.974 51.649 -56.892 1.00 44.52 342 LEU A O 1
ATOM 1796 N N . GLU A 1 343 ? -27.721 51.741 -54.774 1.00 39.77 343 GLU A N 1
ATOM 1797 C CA . GLU A 1 343 ? -26.524 51.120 -54.221 1.00 41.82 343 GLU A CA 1
ATOM 1798 C C . GLU A 1 343 ? -26.365 49.647 -54.610 1.00 39.66 343 GLU A C 1
ATOM 1799 O O . GLU A 1 343 ? -27.353 48.936 -54.813 1.00 36.88 343 GLU A O 1
ATOM 1805 N N . PRO A 1 344 ? -25.110 49.184 -54.716 1.00 46.14 344 PRO A N 1
ATOM 1806 C CA . PRO A 1 344 ? -24.864 47.818 -55.188 1.00 47.14 344 PRO A CA 1
ATOM 1807 C C . PRO A 1 344 ? -25.328 46.767 -54.188 1.00 35.83 344 PRO A C 1
ATOM 1808 O O . PRO A 1 344 ? -25.102 46.920 -52.995 1.00 31.89 344 PRO A O 1
ATOM 1812 N N . ALA A 1 345 ? -25.962 45.706 -54.675 1.00 36.63 345 ALA A N 1
ATOM 1813 C CA . ALA A 1 345 ? -26.312 44.576 -53.813 1.00 27.09 345 ALA A CA 1
ATOM 1814 C C . ALA A 1 345 ? -26.521 43.341 -54.676 1.00 25.34 345 ALA A C 1
ATOM 1815 O O . ALA A 1 345 ? -26.879 43.445 -55.859 1.00 26.87 345 ALA A O 1
ATOM 1817 N N . ALA A 1 346 ? -26.273 42.177 -54.089 1.00 22.93 346 ALA A N 1
ATOM 1818 C CA . ALA A 1 346 ? -26.515 40.916 -54.776 1.00 24.45 346 ALA A CA 1
ATOM 1819 C C . ALA A 1 346 ? -27.996 40.837 -55.161 1.00 23.39 346 ALA A C 1
ATOM 1820 O O . ALA A 1 346 ? -28.878 40.937 -54.298 1.00 22.92 346 ALA A O 1
ATOM 1822 N N . ARG A 1 347 ? -28.262 40.676 -56.455 1.00 21.02 347 ARG A N 1
ATOM 1823 C CA . ARG A 1 347 ? -29.628 40.697 -56.967 1.00 28.50 347 ARG A CA 1
ATOM 1824 C C . ARG A 1 347 ? -29.973 39.419 -57.734 1.00 28.23 347 ARG A C 1
ATOM 1825 O O . ARG A 1 347 ? -29.227 38.986 -58.613 1.00 28.91 347 ARG A O 1
ATOM 1833 N N . ASN A 1 348 ? -31.113 38.830 -57.403 1.00 28.64 348 ASN A N 1
ATOM 1834 C CA . ASN A 1 348 ? -31.624 37.667 -58.123 1.00 20.21 348 ASN A CA 1
ATOM 1835 C C . ASN A 1 348 ? -32.592 38.080 -59.208 1.00 22.15 348 ASN A C 1
ATOM 1836 O O . ASN A 1 348 ? -33.321 39.057 -59.053 1.00 28.54 348 ASN A O 1
ATOM 1841 N N . PHE A 1 349 ? -32.597 37.334 -60.309 1.00 20.07 349 PHE A N 1
ATOM 1842 C CA . PHE A 1 349 ? -33.625 37.466 -61.333 1.00 19.28 349 PHE A CA 1
ATOM 1843 C C . PHE A 1 349 ? -34.067 36.063 -61.667 1.00 24.96 349 PHE A C 1
ATOM 1844 O O . PHE A 1 349 ? -33.230 35.175 -61.874 1.00 26.94 349 PHE A O 1
ATOM 1852 N N . LEU A 1 350 ? -35.372 35.848 -61.722 1.00 23.43 350 LEU A N 1
ATOM 1853 C CA . LEU A 1 350 ? -35.870 34.549 -62.136 1.00 24.87 350 LEU A CA 1
ATOM 1854 C C . LEU A 1 350 ? -36.899 34.763 -63.231 1.00 18.83 350 LEU A C 1
ATOM 1855 O O . LEU A 1 350 ? -37.858 35.508 -63.026 1.00 23.44 350 LEU A O 1
ATOM 1860 N N . VAL A 1 351 ? -36.703 34.153 -64.404 1.00 23.77 351 VAL A N 1
ATOM 1861 C CA . VAL A 1 351 ? -37.710 34.284 -65.464 1.00 18.20 351 VAL A CA 1
ATOM 1862 C C . VAL A 1 351 ? -38.698 33.112 -65.507 1.00 32.98 351 VAL A C 1
ATOM 1863 O O . VAL A 1 351 ? -38.307 31.941 -65.667 1.00 30.74 351 VAL A O 1
ATOM 1867 N N . THR A 1 352 ? -39.977 33.454 -65.311 1.00 21.56 352 THR A N 1
ATOM 1868 C CA . THR A 1 352 ? -41.065 32.485 -65.338 1.00 23.48 352 THR A CA 1
ATOM 1869 C C . THR A 1 352 ? -41.819 32.663 -66.664 1.00 26.55 352 THR A C 1
ATOM 1870 O O . THR A 1 352 ? -41.551 33.623 -67.383 1.00 36.06 352 THR A O 1
ATOM 1874 N N . PRO A 1 353 ? -42.761 31.753 -66.997 1.00 28.49 353 PRO A N 1
ATOM 1875 C CA . PRO A 1 353 ? -43.404 31.971 -68.301 1.00 22.80 353 PRO A CA 1
ATOM 1876 C C . PRO A 1 353 ? -44.239 33.259 -68.430 1.00 24.04 353 PRO A C 1
ATOM 1877 O O . PRO A 1 353 ? -44.497 33.656 -69.554 1.00 22.16 353 PRO A O 1
ATOM 1881 N N . HIS A 1 354 ? -44.650 33.912 -67.344 1.00 22.54 354 HIS A N 1
ATOM 1882 C CA . HIS A 1 354 ? -45.408 35.164 -67.526 1.00 16.61 354 HIS A CA 1
ATOM 1883 C C . HIS A 1 354 ? -44.719 36.460 -67.050 1.00 16.10 354 HIS A C 1
ATOM 1884 O O . HIS A 1 354 ? -45.137 37.565 -67.411 1.00 23.91 354 HIS A O 1
ATOM 1891 N N . LEU A 1 355 ? -43.669 36.334 -66.252 1.00 20.09 355 LEU A N 1
ATOM 1892 C CA . LEU A 1 355 ? -42.973 37.524 -65.773 1.00 21.89 355 LEU A CA 1
ATOM 1893 C C . LEU A 1 355 ? -41.575 37.169 -65.337 1.00 17.83 355 LEU A C 1
ATOM 1894 O O . LEU A 1 355 ? -41.281 35.995 -65.075 1.00 21.47 355 LEU A O 1
ATOM 1899 N N . THR A 1 356 ? -40.721 38.187 -65.242 1.00 19.18 356 THR A N 1
ATOM 1900 C CA . THR A 1 356 ? -39.426 38.058 -64.567 1.00 16.91 356 THR A CA 1
ATOM 1901 C C . THR A 1 356 ? -39.537 38.738 -63.200 1.00 16.30 356 THR A C 1
ATOM 1902 O O . THR A 1 356 ? -40.069 39.843 -63.102 1.00 23.39 356 THR A O 1
ATOM 1906 N N . VAL A 1 357 ? -39.059 38.078 -62.148 1.00 19.55 357 VAL A N 1
ATOM 1907 C CA . VAL A 1 357 ? -38.978 38.681 -60.817 1.00 16.06 357 VAL A CA 1
ATOM 1908 C C . VAL A 1 357 ? -37.539 39.069 -60.475 1.00 17.48 357 VAL A C 1
ATOM 1909 O O . VAL A 1 357 ? -36.618 38.288 -60.708 1.00 19.83 357 VAL A O 1
ATOM 1913 N N . GLY A 1 358 ? -37.358 40.236 -59.858 1.00 17.71 358 GLY A N 1
ATOM 1914 C CA . GLY A 1 358 ? -36.058 40.648 -59.357 1.00 16.72 358 GLY A CA 1
ATOM 1915 C C . GLY A 1 358 ? -36.130 40.974 -57.877 1.00 21.11 358 GLY A C 1
ATOM 1916 O O . GLY A 1 358 ? -37.038 41.669 -57.431 1.00 24.56 358 GLY A O 1
ATOM 1917 N N . TRP A 1 359 ? -35.190 40.458 -57.099 1.00 20.79 359 TRP A N 1
ATOM 1918 C CA . TRP A 1 359 ? -35.125 40.810 -55.683 1.00 21.38 359 TRP A CA 1
ATOM 1919 C C . TRP A 1 359 ? -33.690 40.784 -55.166 1.00 25.39 359 TRP A C 1
ATOM 1920 O O . TRP A 1 359 ? -32.833 40.071 -55.703 1.00 27.85 359 TRP A O 1
ATOM 1931 N N . ASN A 1 360 ? -33.427 41.580 -54.137 1.00 23.07 360 ASN A N 1
ATOM 1932 C CA . ASN A 1 360 ? -32.088 41.655 -53.569 1.00 25.15 360 ASN A CA 1
ATOM 1933 C C . ASN A 1 360 ? -31.877 40.546 -52.563 1.00 19.28 360 ASN A C 1
ATOM 1934 O O . ASN A 1 360 ? -32.593 40.459 -51.566 1.00 28.56 360 ASN A O 1
ATOM 1939 N N . TRP A 1 361 ? -30.910 39.675 -52.848 1.00 14.47 361 TRP A N 1
ATOM 1940 C CA . TRP A 1 361 ? -30.731 38.458 -52.056 1.00 15.94 361 TRP A CA 1
ATOM 1941 C C . TRP A 1 361 ? -30.150 38.701 -50.656 1.00 24.26 361 TRP A C 1
ATOM 1942 O O . TRP A 1 361 ? -29.182 39.453 -50.490 1.00 31.66 361 TRP A O 1
ATOM 1953 N N . LYS A 1 362 ? -30.750 38.059 -49.658 1.00 22.15 362 LYS A N 1
ATOM 1954 C CA . LYS A 1 362 ? -30.202 38.058 -48.296 1.00 25.12 362 LYS A CA 1
ATOM 1955 C C . LYS A 1 362 ? -30.196 36.635 -47.773 1.00 26.38 362 LYS A C 1
ATOM 1956 O O . LYS A 1 362 ? -31.115 35.870 -48.050 1.00 28.53 362 LYS A O 1
ATOM 1962 N N . PRO A 1 363 ? -29.155 36.269 -47.017 1.00 30.93 363 PRO A N 1
ATOM 1963 C CA . PRO A 1 363 ? -29.089 34.900 -46.498 1.00 29.39 363 PRO A CA 1
ATOM 1964 C C . PRO A 1 363 ? -30.207 34.620 -45.487 1.00 33.24 363 PRO A C 1
ATOM 1965 O O . PRO A 1 363 ? -30.601 35.502 -44.715 1.00 25.72 363 PRO A O 1
ATOM 1969 N N . LYS A 1 364 ? -30.696 33.385 -45.510 1.00 37.19 364 LYS A N 1
ATOM 1970 C CA . LYS A 1 364 ? -31.766 32.905 -44.644 1.00 34.53 364 LYS A CA 1
ATOM 1971 C C . LYS A 1 364 ? -31.466 33.112 -43.144 1.00 39.21 364 LYS A C 1
ATOM 1972 O O . LYS A 1 364 ? -32.341 33.561 -42.386 1.00 30.59 364 LYS A O 1
ATOM 1978 N N . ARG A 1 365 ? -30.235 32.798 -42.731 1.00 38.20 365 ARG A N 1
ATOM 1979 C CA . ARG A 1 365 ? -29.810 32.899 -41.322 1.00 42.73 365 ARG A CA 1
ATOM 1980 C C . ARG A 1 365 ? -30.163 34.212 -40.645 1.00 31.46 365 ARG A C 1
ATOM 1981 O O . ARG A 1 365 ? -30.455 34.227 -39.468 1.00 32.86 365 ARG A O 1
ATOM 1989 N N . THR A 1 366 ? -30.102 35.313 -41.386 1.00 28.35 366 THR A N 1
ATOM 1990 C CA . THR A 1 366 ? -30.263 36.644 -40.807 1.00 28.14 366 THR A CA 1
ATOM 1991 C C . THR A 1 366 ? -31.673 37.187 -40.987 1.00 29.73 366 THR A C 1
ATOM 1992 O O . THR A 1 366 ? -31.982 38.280 -40.517 1.00 33.88 366 THR A O 1
ATOM 1996 N N . GLU A 1 367 ? -32.521 36.426 -41.674 1.00 27.72 367 GLU A N 1
ATOM 1997 C CA . GLU A 1 367 ? -33.808 36.940 -42.132 1.00 33.07 367 GLU A CA 1
ATOM 1998 C C . GLU A 1 367 ? -35.014 36.329 -41.427 1.00 30.45 367 GLU A C 1
ATOM 1999 O O . GLU A 1 367 ? -36.018 37.011 -41.192 1.00 30.31 367 GLU A O 1
ATOM 2005 N N . VAL A 1 368 ? -34.932 35.043 -41.109 1.00 30.54 368 VAL A N 1
ATOM 2006 C CA . VAL A 1 368 ? -36.051 34.380 -40.457 1.00 35.47 368 VAL A CA 1
ATOM 2007 C C . VAL A 1 368 ? -35.668 33.662 -39.168 1.00 33.71 368 VAL A C 1
ATOM 2008 O O . VAL A 1 368 ? -34.535 33.214 -38.989 1.00 33.23 368 VAL A O 1
ATOM 2012 N N . CYS A 1 369 ? -36.638 33.567 -38.271 1.00 31.33 369 CYS A N 1
ATOM 2013 C CA . CYS A 1 369 ? -36.486 32.829 -37.032 1.00 23.23 369 CYS A CA 1
ATOM 2014 C C . CYS A 1 369 ? -37.843 32.238 -36.680 1.00 24.09 369 CYS A C 1
ATOM 2015 O O . CYS A 1 369 ? -38.887 32.857 -36.909 1.00 27.25 369 CYS A O 1
ATOM 2018 N N . SER A 1 370 ? -37.836 31.025 -36.147 1.00 22.69 370 SER A N 1
ATOM 2019 C CA . SER A 1 370 ? -39.082 30.347 -35.843 1.00 27.11 370 SER A CA 1
ATOM 2020 C C . SER A 1 370 ? -39.654 30.834 -34.501 1.00 28.04 370 SER A C 1
ATOM 2021 O O . SER A 1 370 ? -40.816 30.562 -34.174 1.00 26.92 370 SER A O 1
ATOM 2024 N N . LEU A 1 371 ? -38.845 31.556 -33.727 1.00 20.62 371 LEU A N 1
ATOM 2025 C CA . LEU A 1 371 ? -39.325 32.111 -32.450 1.00 30.72 371 LEU A CA 1
ATOM 2026 C C . LEU A 1 371 ? -39.186 33.618 -32.477 1.00 30.14 371 LEU A C 1
ATOM 2027 O O . LEU A 1 371 ? -38.331 34.149 -33.188 1.00 27.78 371 LEU A O 1
ATOM 2032 N N . VAL A 1 372 ? -40.052 34.306 -31.736 1.00 27.15 372 VAL A N 1
ATOM 2033 C CA . VAL A 1 372 ? -40.017 35.767 -31.679 1.00 29.70 372 VAL A CA 1
ATOM 2034 C C . VAL A 1 372 ? -40.307 36.226 -30.261 1.00 31.37 372 VAL A C 1
ATOM 2035 O O . VAL A 1 372 ? -41.082 35.583 -29.535 1.00 30.92 372 VAL A O 1
ATOM 2039 N N . LYS A 1 373 ? -39.654 37.315 -29.865 1.00 30.12 373 LYS A N 1
ATOM 2040 C CA . LYS A 1 373 ? -39.835 37.893 -28.538 1.00 33.84 373 LYS A CA 1
ATOM 2041 C C . LYS A 1 373 ? -41.290 38.269 -28.265 1.00 33.09 373 LYS A C 1
ATOM 2042 O O . LYS A 1 373 ? -41.942 38.931 -29.080 1.00 33.86 373 LYS A O 1
ATOM 2048 N N . TRP A 1 374 ? -41.792 37.810 -27.120 1.00 32.07 374 TRP A N 1
ATOM 2049 C CA . TRP A 1 374 ? -43.121 38.166 -26.642 1.00 30.33 374 TRP A CA 1
ATOM 2050 C C . TRP A 1 374 ? -43.052 39.267 -25.585 1.00 30.96 374 TRP A C 1
ATOM 2051 O O . TRP A 1 374 ? -43.839 40.214 -25.609 1.00 31.73 374 TRP A O 1
ATOM 2062 N N . ARG A 1 375 ? -42.099 39.136 -24.666 1.00 29.38 375 ARG A N 1
ATOM 2063 C CA . ARG A 1 375 ? -42.004 40.044 -23.525 1.00 37.21 375 ARG A CA 1
ATOM 2064 C C . ARG A 1 375 ? -40.633 39.901 -22.863 1.00 34.89 375 ARG A C 1
ATOM 2065 O O . ARG A 1 375 ? -40.167 38.780 -22.608 1.00 30.81 375 ARG A O 1
ATOM 2073 N N . GLU A 1 376 ? -39.957 41.015 -22.612 1.00 31.33 376 GLU A N 1
ATOM 2074 C CA . GLU A 1 376 ? -38.781 40.949 -21.739 1.00 37.57 376 GLU A CA 1
ATOM 2075 C C . GLU A 1 376 ? -39.235 41.283 -20.322 1.00 30.75 376 GLU A C 1
ATOM 2076 O O . GLU A 1 376 ? -40.093 42.149 -20.118 1.00 32.95 376 GLU A O 1
ATOM 2082 N N . VAL A 1 377 ? -38.709 40.566 -19.340 1.00 30.12 377 VAL A N 1
ATOM 2083 C CA . VAL A 1 377 ? -39.259 40.670 -17.988 1.00 34.18 377 VAL A CA 1
ATOM 2084 C C . VAL A 1 377 ? -38.163 40.902 -16.948 1.00 35.77 377 VAL A C 1
ATOM 2085 O O . VAL A 1 377 ? -37.272 40.059 -16.751 1.00 37.09 377 VAL A O 1
ATOM 2089 N N . GLU A 1 378 ? -38.240 42.049 -16.285 1.00 40.97 378 GLU A N 1
ATOM 2090 C CA . GLU A 1 378 ? -37.203 42.462 -15.346 1.00 55.61 378 GLU A CA 1
ATOM 2091 C C . GLU A 1 378 ? -37.313 41.796 -13.978 1.00 58.45 378 GLU A C 1
ATOM 2092 O O . GLU A 1 378 ? -36.312 41.342 -13.421 1.00 64.24 378 GLU A O 1
ATOM 2098 N N . ASP A 1 379 ? -38.518 41.747 -13.426 1.00 56.18 379 ASP A N 1
ATOM 2099 C CA . ASP A 1 379 ? -38.681 41.129 -12.119 1.00 65.95 379 ASP A CA 1
ATOM 2100 C C . ASP A 1 379 ? -39.247 39.727 -12.250 1.00 59.72 379 ASP A C 1
ATOM 2101 O O . ASP A 1 379 ? -40.431 39.549 -12.530 1.00 66.49 379 ASP A O 1
ATOM 2106 N N . VAL A 1 380 ? -38.390 38.732 -12.061 1.00 41.54 380 VAL A N 1
ATOM 2107 C CA . VAL A 1 380 ? -38.815 37.346 -12.147 1.00 40.79 380 VAL A CA 1
ATOM 2108 C C . VAL A 1 380 ? -38.334 36.580 -10.931 1.00 41.36 380 VAL A C 1
ATOM 2109 O O . VAL A 1 380 ? -37.206 36.759 -10.477 1.00 46.12 380 VAL A O 1
ATOM 2113 N N . VAL A 1 381 ? -39.185 35.713 -10.408 1.00 36.60 381 VAL A N 1
ATOM 2114 C CA . VAL A 1 381 ? -38.764 34.830 -9.343 1.00 35.39 381 VAL A CA 1
ATOM 2115 C C . VAL A 1 381 ? -39.030 33.391 -9.734 1.00 37.13 381 VAL A C 1
ATOM 2116 O O . VAL A 1 381 ? -40.170 33.020 -10.034 1.00 35.41 381 VAL A O 1
ATOM 2120 N N . ARG A 1 382 ? -37.978 32.583 -9.736 1.00 35.38 382 ARG A N 1
ATOM 2121 C CA . ARG A 1 382 ? -38.129 31.158 -10.002 1.00 35.92 382 ARG A CA 1
ATOM 2122 C C . ARG A 1 382 ? -38.076 30.345 -8.703 1.00 37.80 382 ARG A C 1
ATOM 2123 O O . ARG A 1 382 ? -37.235 30.596 -7.846 1.00 48.45 382 ARG A O 1
ATOM 2131 N N . ASP A 1 383 ? -38.974 29.374 -8.563 1.00 35.67 383 ASP A N 1
ATOM 2132 C CA . ASP A 1 383 ? -38.938 28.444 -7.432 1.00 42.20 383 ASP A CA 1
ATOM 2133 C C . ASP A 1 383 ? -39.298 27.027 -7.873 1.00 44.98 383 ASP A C 1
ATOM 2134 O O . ASP A 1 383 ? -39.850 26.832 -8.952 1.00 47.04 383 ASP A O 1
ATOM 2139 N N . GLU A 1 384 ? -38.978 26.042 -7.037 1.00 54.66 384 GLU A N 1
ATOM 2140 C CA . GLU A 1 384 ? -39.347 24.653 -7.306 1.00 51.92 384 GLU A CA 1
ATOM 2141 C C . GLU A 1 384 ? -40.732 24.394 -6.736 1.00 54.52 384 GLU A C 1
ATOM 2142 O O . GLU A 1 384 ? -40.971 24.574 -5.540 1.00 64.10 384 GLU A O 1
ATOM 2148 N N . TYR A 1 385 ? -41.649 23.978 -7.597 1.00 50.25 385 TYR A N 1
ATOM 2149 C CA . TYR A 1 385 ? -43.058 23.946 -7.240 1.00 50.81 385 TYR A CA 1
ATOM 2150 C C . TYR A 1 385 ? -43.730 22.776 -7.943 1.00 64.23 385 TYR A C 1
ATOM 2151 O O . TYR A 1 385 ? -43.804 22.738 -9.174 1.00 75.77 385 TYR A O 1
ATOM 2160 N N . ALA A 1 386 ? -44.197 21.817 -7.148 1.00 66.08 386 ALA A N 1
ATOM 2161 C CA . ALA A 1 386 ? -44.749 20.564 -7.656 1.00 69.17 386 ALA A CA 1
ATOM 2162 C C . ALA A 1 386 ? -43.822 19.887 -8.675 1.00 77.87 386 ALA A C 1
ATOM 2163 O O . ALA A 1 386 ? -44.236 19.614 -9.802 1.00 88.02 386 ALA A O 1
ATOM 2165 N N . HIS A 1 387 ? -42.570 19.645 -8.274 1.00 72.08 387 HIS A N 1
ATOM 2166 C CA . HIS A 1 387 ? -41.572 18.949 -9.102 1.00 73.35 387 HIS A CA 1
ATOM 2167 C C . HIS A 1 387 ? -41.213 19.676 -10.404 1.00 72.77 387 HIS A C 1
ATOM 2168 O O . HIS A 1 387 ? -40.594 19.093 -11.298 1.00 72.45 387 HIS A O 1
ATOM 2175 N N . ASN A 1 388 ? -41.603 20.946 -10.495 1.00 68.02 388 ASN A N 1
ATOM 2176 C CA . ASN A 1 388 ? -41.375 21.765 -11.679 1.00 53.74 388 ASN A CA 1
ATOM 2177 C C . ASN A 1 388 ? -40.708 23.082 -11.311 1.00 49.56 388 ASN A C 1
ATOM 2178 O O . ASN A 1 388 ? -40.520 23.375 -10.128 1.00 53.28 388 ASN A O 1
ATOM 2183 N N . PHE A 1 389 ? -40.352 23.876 -12.318 1.00 33.68 389 PHE A N 1
ATOM 2184 C CA . PHE A 1 389 ? -39.920 25.249 -12.072 1.00 30.79 389 PHE A CA 1
ATOM 2185 C C . PHE A 1 389 ? -41.107 26.190 -12.294 1.00 36.37 389 PHE A C 1
ATOM 2186 O O . PHE A 1 389 ? -41.864 26.036 -13.268 1.00 36.29 389 PHE A O 1
ATOM 2194 N N . ARG A 1 390 ? -41.272 27.152 -11.387 1.00 33.08 390 ARG A N 1
ATOM 2195 C CA . ARG A 1 390 ? -42.333 28.150 -11.484 1.00 28.98 390 ARG A CA 1
ATOM 2196 C C . ARG A 1 390 ? -41.693 29.519 -11.715 1.00 32.44 390 ARG A C 1
ATOM 2197 O O . ARG A 1 390 ? -40.840 29.934 -10.949 1.00 31.35 390 ARG A O 1
ATOM 2205 N N . PHE A 1 391 ? -42.075 30.205 -12.790 1.00 35.68 391 PHE A N 1
ATOM 2206 C CA . PHE A 1 391 ? -41.562 31.547 -13.058 1.00 26.66 391 PHE A CA 1
ATOM 2207 C C . PHE A 1 391 ? -42.675 32.554 -12.805 1.00 32.96 391 PHE A C 1
ATOM 2208 O O . PHE A 1 391 ? -43.554 32.757 -13.649 1.00 38.19 391 PHE A O 1
ATOM 2216 N N . THR A 1 392 ? -42.644 33.155 -11.620 1.00 33.44 392 THR A N 1
ATOM 2217 C CA . THR A 1 392 ? -43.631 34.150 -11.216 1.00 31.89 392 THR A CA 1
ATOM 2218 C C . THR A 1 392 ? -43.191 35.531 -11.672 1.00 32.03 392 THR A C 1
ATOM 2219 O O . THR A 1 392 ? -42.095 35.979 -11.346 1.00 41.81 392 THR A O 1
ATOM 2223 N N . MET A 1 393 ? -44.060 36.215 -12.403 1.00 28.51 393 MET A N 1
ATOM 2224 C CA . MET A 1 393 ? -43.711 37.492 -13.026 1.00 29.58 393 MET A CA 1
ATOM 2225 C C . MET A 1 393 ? -44.713 38.561 -12.592 1.00 27.15 393 MET A C 1
ATOM 2226 O O . MET A 1 393 ? -45.697 38.824 -13.298 1.00 34.38 393 MET A O 1
ATOM 2231 N N . LYS A 1 394 ? -44.460 39.177 -11.438 1.00 27.99 394 LYS A N 1
ATOM 2232 C CA . LYS A 1 394 ? -45.457 40.037 -10.798 1.00 32.60 394 LYS A CA 1
ATOM 2233 C C . LYS A 1 394 ? -45.808 41.287 -11.609 1.00 30.81 394 LYS A C 1
ATOM 2234 O O . LYS A 1 394 ? -46.912 41.815 -11.481 1.00 35.53 394 LYS A O 1
ATOM 2240 N N . THR A 1 395 ? -44.880 41.748 -12.446 1.00 30.89 395 THR A N 1
ATOM 2241 C CA . THR A 1 395 ? -45.155 42.881 -13.342 1.00 42.17 395 THR A CA 1
ATOM 2242 C C . THR A 1 395 ? -46.116 42.542 -14.500 1.00 37.97 395 THR A C 1
ATOM 2243 O O . THR A 1 395 ? -46.720 43.436 -15.092 1.00 35.05 395 THR A O 1
ATOM 2247 N N . LEU A 1 396 ? -46.251 41.258 -14.823 1.00 29.95 396 LEU A N 1
ATOM 2248 C CA . LEU A 1 396 ? -47.199 40.841 -15.852 1.00 32.20 396 LEU A CA 1
ATOM 2249 C C . LEU A 1 396 ? -48.450 40.171 -15.262 1.00 33.98 396 LEU A C 1
ATOM 2250 O O . LEU A 1 396 ? -49.395 39.858 -15.995 1.00 28.44 396 LEU A O 1
ATOM 2255 N N . SER A 1 397 ? -48.451 39.981 -13.938 1.00 25.44 397 SER A N 1
ATOM 2256 C CA . SER A 1 397 ? -49.450 39.158 -13.256 1.00 24.45 397 SER A CA 1
ATOM 2257 C C . SER A 1 397 ? -49.626 37.811 -13.969 1.00 26.16 397 SER A C 1
ATOM 2258 O O . SER A 1 397 ? -50.761 37.344 -14.200 1.00 20.49 397 SER A O 1
ATOM 2261 N N . THR A 1 398 ? -48.492 37.181 -14.278 1.00 16.09 398 THR A N 1
ATOM 2262 C CA . THR A 1 398 ? -48.468 35.990 -15.109 1.00 17.62 398 THR A CA 1
ATOM 2263 C C . THR A 1 398 ? -47.446 35.025 -14.555 1.00 18.95 398 THR A C 1
ATOM 2264 O O . THR A 1 398 ? -46.337 35.428 -14.196 1.00 21.86 398 THR A O 1
ATOM 2268 N N . THR A 1 399 ? -47.791 33.744 -14.518 1.00 17.79 399 THR A N 1
ATOM 2269 C CA . THR A 1 399 ? -46.836 32.725 -14.072 1.00 17.92 399 THR A CA 1
ATOM 2270 C C . THR A 1 399 ? -46.665 31.593 -15.093 1.00 22.97 399 THR A C 1
ATOM 2271 O O . THR A 1 399 ? -47.644 30.979 -15.519 1.00 22.60 399 THR A O 1
ATOM 2275 N N . PHE A 1 400 ? -45.421 31.303 -15.465 1.00 21.15 400 PHE A N 1
ATOM 2276 C CA . PHE A 1 400 ? -45.161 30.215 -16.394 1.00 29.28 400 PHE A CA 1
ATOM 2277 C C . PHE A 1 400 ? -44.548 29.049 -15.662 1.00 27.11 400 PHE A C 1
ATOM 2278 O O . PHE A 1 400 ? -43.790 29.227 -14.712 1.00 34.15 400 PHE A O 1
ATOM 2286 N N . ILE A 1 401 ? -44.848 27.850 -16.136 1.00 29.13 401 ILE A N 1
ATOM 2287 C CA . ILE A 1 401 ? -44.335 26.639 -15.521 1.00 28.36 401 ILE A CA 1
ATOM 2288 C C . ILE A 1 401 ? -43.641 25.694 -16.508 1.00 26.81 401 ILE A C 1
ATOM 2289 O O . ILE A 1 401 ? -44.219 25.277 -17.514 1.00 30.72 401 ILE A O 1
ATOM 2294 N N . SER A 1 402 ? -42.389 25.370 -16.213 1.00 31.17 402 SER A N 1
ATOM 2295 C CA . SER A 1 402 ? -41.639 24.391 -16.998 1.00 31.66 402 SER A CA 1
ATOM 2296 C C . SER A 1 402 ? -41.149 23.238 -16.116 1.00 36.20 402 SER A C 1
ATOM 2297 O O . SER A 1 402 ? -41.205 23.303 -14.881 1.00 43.41 402 SER A O 1
ATOM 2300 N N . GLU A 1 403 ? -40.653 22.194 -16.766 1.00 35.15 403 GLU A N 1
ATOM 2301 C CA . GLU A 1 403 ? -39.829 21.195 -16.108 1.00 42.67 403 GLU A CA 1
ATOM 2302 C C . GLU A 1 403 ? -38.530 21.828 -15.595 1.00 47.35 403 GLU A C 1
ATOM 2303 O O . GLU A 1 403 ? -38.117 22.898 -16.059 1.00 37.72 403 GLU A O 1
ATOM 2309 N N . THR A 1 404 ? -37.886 21.153 -14.643 1.00 48.70 404 THR A N 1
ATOM 2310 C CA . THR A 1 404 ? -36.628 21.632 -14.076 1.00 48.02 404 THR A CA 1
ATOM 2311 C C . THR A 1 404 ? -35.473 21.465 -15.061 1.00 42.97 404 THR A C 1
ATOM 2312 O O . THR A 1 404 ? -34.489 22.202 -15.006 1.00 46.19 404 THR A O 1
ATOM 2316 N N . ASN A 1 405 ? -35.607 20.499 -15.964 1.00 44.04 405 ASN A N 1
ATOM 2317 C CA . ASN A 1 405 ? -34.642 20.308 -17.045 1.00 50.03 405 ASN A CA 1
ATOM 2318 C C . ASN A 1 405 ? -34.635 21.472 -18.026 1.00 53.37 405 ASN A C 1
ATOM 2319 O O . ASN A 1 405 ? -35.689 21.872 -18.517 1.00 53.72 405 ASN A O 1
ATOM 2324 N N . GLU A 1 406 ? -33.453 22.003 -18.324 1.00 55.33 406 GLU A N 1
ATOM 2325 C CA . GLU A 1 406 ? -33.322 22.969 -19.411 1.00 50.14 406 GLU A CA 1
ATOM 2326 C C . GLU A 1 406 ? -33.803 22.372 -20.737 1.00 52.60 406 GLU A C 1
ATOM 2327 O O . GLU A 1 406 ? -33.811 21.151 -20.929 1.00 51.25 406 GLU A O 1
ATOM 2333 N N . PHE A 1 407 ? -34.228 23.241 -21.644 1.00 48.95 407 PHE A N 1
ATOM 2334 C CA . PHE A 1 407 ? -34.678 22.799 -22.947 1.00 38.96 407 PHE A CA 1
ATOM 2335 C C . PHE A 1 407 ? -33.645 23.172 -24.006 1.00 40.88 407 PHE A C 1
ATOM 2336 O O . PHE A 1 407 ? -33.226 24.330 -24.101 1.00 34.72 407 PHE A O 1
ATOM 2344 N N . ASN A 1 408 ? -33.224 22.201 -24.805 1.00 48.27 408 ASN A N 1
ATOM 2345 C CA . ASN A 1 408 ? -32.221 22.498 -25.819 1.00 49.88 408 ASN A CA 1
ATOM 2346 C C . ASN A 1 408 ? -32.860 23.042 -27.096 1.00 45.16 408 ASN A C 1
ATOM 2347 O O . ASN A 1 408 ? -33.538 22.306 -27.826 1.00 46.39 408 ASN A O 1
ATOM 2352 N N . LEU A 1 409 ? -32.650 24.334 -27.346 1.00 43.11 409 LEU A N 1
ATOM 2353 C CA . LEU A 1 409 ? -33.219 25.003 -28.517 1.00 48.49 409 LEU A CA 1
ATOM 2354 C C . LEU A 1 409 ? -32.762 24.399 -29.854 1.00 55.04 409 LEU A C 1
ATOM 2355 O O . LEU A 1 409 ? -33.433 24.573 -30.875 1.00 62.80 409 LEU A O 1
ATOM 2360 N N . ASN A 1 410 ? -31.639 23.683 -29.854 1.00 55.68 410 ASN A N 1
ATOM 2361 C CA . ASN A 1 410 ? -31.131 23.087 -31.093 1.00 57.07 410 ASN A CA 1
ATOM 2362 C C . ASN A 1 410 ? -32.064 22.038 -31.696 1.00 50.17 410 ASN A C 1
ATOM 2363 O O . ASN A 1 410 ? -31.894 21.643 -32.838 1.00 43.22 410 ASN A O 1
ATOM 2368 N N . GLN A 1 411 ? -33.059 21.606 -30.927 1.00 55.84 411 GLN A N 1
ATOM 2369 C CA . GLN A 1 411 ? -34.081 20.696 -31.438 1.00 61.46 411 GLN A CA 1
ATOM 2370 C C . GLN A 1 411 ? -35.096 21.422 -32.314 1.00 58.13 411 GLN A C 1
ATOM 2371 O O . GLN A 1 411 ? -35.996 20.792 -32.869 1.00 59.42 411 GLN A O 1
ATOM 2377 N N . ILE A 1 412 ? -34.967 22.742 -32.426 1.00 53.49 412 ILE A N 1
ATOM 2378 C CA . ILE A 1 412 ? -35.942 23.524 -33.185 1.00 55.53 412 ILE A CA 1
ATOM 2379 C C . ILE A 1 412 ? -35.323 24.206 -34.392 1.00 50.64 412 ILE A C 1
ATOM 2380 O O . ILE A 1 412 ? -34.321 24.919 -34.278 1.00 51.19 412 ILE A O 1
ATOM 2385 N N . HIS A 1 413 ? -35.935 23.968 -35.545 1.00 44.01 413 HIS A N 1
ATOM 2386 C CA . HIS A 1 413 ? -35.567 24.631 -36.791 1.00 46.18 413 HIS A CA 1
ATOM 2387 C C . HIS A 1 413 ? -35.495 26.147 -36.614 1.00 45.33 413 HIS A C 1
ATOM 2388 O O . HIS A 1 413 ? -36.420 26.752 -36.067 1.00 46.67 413 HIS A O 1
ATOM 2395 N N . LEU A 1 414 ? -34.404 26.751 -37.078 1.00 41.86 414 LEU A N 1
ATOM 2396 C CA . LEU A 1 414 ? -34.269 28.213 -37.141 1.00 46.00 414 LEU A CA 1
ATOM 2397 C C . LEU A 1 414 ? -34.429 28.923 -35.797 1.00 47.59 414 LEU A C 1
ATOM 2398 O O . LEU A 1 414 ? -35.170 29.908 -35.707 1.00 49.40 414 LEU A O 1
ATOM 2403 N N . SER A 1 415 ? -33.731 28.441 -34.768 1.00 48.95 415 SER A N 1
ATOM 2404 C CA . SER A 1 415 ? -33.848 29.020 -33.422 1.00 54.52 415 SER A CA 1
ATOM 2405 C C . SER A 1 415 ? -32.607 29.799 -32.979 1.00 59.76 415 SER A C 1
ATOM 2406 O O . SER A 1 415 ? -32.474 30.149 -31.804 1.00 57.90 415 SER A O 1
ATOM 2409 N N . GLN A 1 416 ? -31.722 30.080 -33.934 1.00 61.66 416 GLN A N 1
ATOM 2410 C CA . GLN A 1 416 ? -30.449 30.754 -33.676 1.00 60.34 416 GLN A CA 1
ATOM 2411 C C . GLN A 1 416 ? -30.591 32.200 -33.176 1.00 54.21 416 GLN A C 1
ATOM 2412 O O . GLN A 1 416 ? -29.753 32.685 -32.415 1.00 58.56 416 GLN A O 1
ATOM 2418 N N . CYS A 1 417 ? -31.648 32.890 -33.590 1.00 49.04 417 CYS A N 1
ATOM 2419 C CA . CYS A 1 417 ? -31.803 34.290 -33.203 1.00 46.71 417 CYS A CA 1
ATOM 2420 C C . CYS A 1 417 ? -32.010 34.456 -31.693 1.00 43.15 417 CYS A C 1
ATOM 2421 O O . CYS A 1 417 ? -31.730 35.524 -31.137 1.00 49.37 417 CYS A O 1
ATOM 2424 N N . VAL A 1 418 ? -32.490 33.404 -31.029 1.00 36.24 418 VAL A N 1
ATOM 2425 C CA . VAL A 1 418 ? -32.986 33.553 -29.657 1.00 46.76 418 VAL A CA 1
ATOM 2426 C C . VAL A 1 418 ? -31.893 33.774 -28.616 1.00 48.90 418 VAL A C 1
ATOM 2427 O O . VAL A 1 418 ? -31.970 34.731 -27.841 1.00 49.17 418 VAL A O 1
ATOM 2431 N N . LYS A 1 419 ? -30.887 32.899 -28.599 1.00 53.64 419 LYS A N 1
ATOM 2432 C CA . LYS A 1 419 ? -29.821 32.979 -27.595 1.00 57.06 419 LYS A CA 1
ATOM 2433 C C . LYS A 1 419 ? -29.085 34.309 -27.653 1.00 59.89 419 LYS A C 1
ATOM 2434 O O . LYS A 1 419 ? -28.915 34.968 -26.629 1.00 64.67 419 LYS A O 1
ATOM 2440 N N . GLU A 1 420 ? -28.674 34.720 -28.850 1.00 64.70 420 GLU A N 1
ATOM 2441 C CA . GLU A 1 420 ? -27.915 35.959 -28.986 1.00 68.90 420 GLU A CA 1
ATOM 2442 C C . GLU A 1 420 ? -28.739 37.192 -28.621 1.00 62.28 420 GLU A C 1
ATOM 2443 O O . GLU A 1 420 ? -28.310 38.014 -27.804 1.00 62.88 420 GLU A O 1
ATOM 2449 N N . GLU A 1 421 ? -29.917 37.317 -29.226 1.00 53.96 421 GLU A N 1
ATOM 2450 C CA . GLU A 1 421 ? -30.820 38.419 -28.907 1.00 49.64 421 GLU A CA 1
ATOM 2451 C C . GLU A 1 421 ? -31.163 38.445 -27.412 1.00 50.90 421 GLU A C 1
ATOM 2452 O O . GLU A 1 421 ? -31.207 39.515 -26.794 1.00 56.79 421 GLU A O 1
ATOM 2458 N N . ALA A 1 422 ? -31.382 37.272 -26.821 1.00 35.49 422 ALA A N 1
ATOM 2459 C CA . ALA A 1 422 ? -31.730 37.235 -25.404 1.00 39.67 422 ALA A CA 1
ATOM 2460 C C . ALA A 1 422 ? -30.586 37.780 -24.547 1.00 46.07 422 ALA A C 1
ATOM 2461 O O . ALA A 1 422 ? -30.822 38.623 -23.673 1.00 45.31 422 ALA A O 1
ATOM 2463 N N . ARG A 1 423 ? -29.361 37.311 -24.811 1.00 46.16 423 ARG A N 1
ATOM 2464 C CA . ARG A 1 423 ? -28.166 37.773 -24.089 1.00 45.11 423 ARG A CA 1
ATOM 2465 C C . ARG A 1 423 ? -28.056 39.285 -2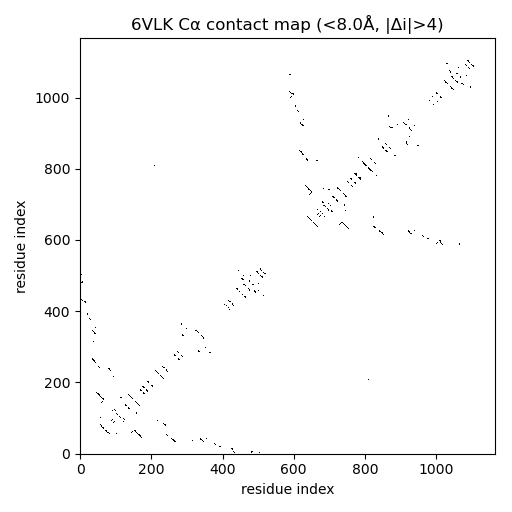4.080 1.00 48.36 423 ARG A C 1
ATOM 2466 O O . ARG A 1 423 ? -27.829 39.896 -23.039 1.00 56.48 423 ARG A O 1
ATOM 2474 N N . ALA A 1 424 ? -28.219 39.882 -25.251 1.00 49.93 424 ALA A N 1
ATOM 2475 C CA . ALA A 1 424 ? -28.079 41.317 -25.394 1.00 45.26 424 ALA A CA 1
ATOM 2476 C C . ALA A 1 424 ? -29.144 42.025 -24.576 1.00 42.94 424 ALA A C 1
ATOM 2477 O O . ALA A 1 424 ? -28.872 43.038 -23.930 1.00 51.41 424 ALA A O 1
ATOM 2479 N N . ILE A 1 425 ? -30.360 41.487 -24.604 1.00 44.71 425 ILE A N 1
ATOM 2480 C CA . ILE A 1 425 ? -31.457 42.076 -23.849 1.00 45.96 425 ILE A CA 1
ATOM 2481 C C . ILE A 1 425 ? -31.173 41.992 -22.351 1.00 44.14 425 ILE A C 1
ATOM 2482 O O . ILE A 1 425 ? -31.235 42.996 -21.632 1.00 41.12 425 ILE A O 1
ATOM 2487 N N . ILE A 1 426 ? -30.854 40.787 -21.895 1.00 42.21 426 ILE A N 1
ATOM 2488 C CA . ILE A 1 426 ? -30.518 40.553 -20.501 1.00 47.97 426 ILE A CA 1
ATOM 2489 C C . ILE A 1 426 ? -29.361 41.434 -20.018 1.00 55.81 426 ILE A C 1
ATOM 2490 O O . ILE A 1 426 ? -29.434 41.990 -18.921 1.00 55.61 426 ILE A O 1
ATOM 2495 N N . ASN A 1 427 ? -28.315 41.585 -20.833 1.00 62.83 427 ASN A N 1
ATOM 2496 C CA . ASN A 1 427 ? -27.214 42.494 -20.489 1.00 63.13 427 ASN A CA 1
ATOM 2497 C C . ASN A 1 427 ? -27.718 43.914 -20.269 1.00 59.26 427 ASN A C 1
ATOM 2498 O O . ASN A 1 427 ? -27.409 44.538 -19.257 1.00 58.36 427 ASN A O 1
ATOM 2503 N N . ARG A 1 428 ? -28.498 44.413 -21.223 1.00 58.46 428 ARG A N 1
ATOM 2504 C CA . ARG A 1 428 ? -29.142 45.717 -21.098 1.00 56.00 428 ARG A CA 1
ATOM 2505 C C . ARG A 1 428 ? -29.867 45.841 -19.765 1.00 58.85 428 ARG A C 1
ATOM 2506 O O . ARG A 1 428 ? -29.765 46.862 -19.090 1.00 64.77 428 ARG A O 1
ATOM 2514 N N . ILE A 1 429 ? -30.597 44.794 -19.390 1.00 57.56 429 ILE A N 1
ATOM 2515 C CA . ILE A 1 429 ? -31.356 44.806 -18.146 1.00 57.26 429 ILE A CA 1
ATOM 2516 C C . ILE A 1 429 ? -30.404 44.897 -16.962 1.00 50.85 429 ILE A C 1
ATOM 2517 O O . ILE A 1 429 ? -30.473 45.846 -16.180 1.00 55.46 429 ILE A O 1
ATOM 2522 N N . TYR A 1 430 ? -29.509 43.917 -16.855 1.00 48.74 430 TYR A N 1
ATOM 2523 C CA . TYR A 1 430 ? -28.578 43.820 -15.731 1.00 56.13 430 TYR A CA 1
ATOM 2524 C C . TYR A 1 430 ? -27.814 45.109 -15.407 1.00 65.02 430 TYR A C 1
ATOM 2525 O O . TYR A 1 430 ? -27.850 45.588 -14.271 1.00 63.89 430 TYR A O 1
ATOM 2534 N N . THR A 1 431 ? -27.133 45.667 -16.403 1.00 70.86 431 THR A N 1
ATOM 2535 C CA . THR A 1 431 ? -26.272 46.829 -16.182 1.00 72.51 431 THR A CA 1
ATOM 2536 C C . THR A 1 431 ? -27.033 48.157 -16.074 1.00 72.33 431 THR A C 1
ATOM 2537 O O . THR A 1 431 ? -26.420 49.213 -15.905 1.00 73.93 431 THR A O 1
ATOM 2541 N N . THR A 1 432 ? -28.359 48.105 -16.160 1.00 68.09 432 THR A N 1
ATOM 2542 C CA . THR A 1 432 ? -29.170 49.320 -16.105 1.00 69.28 432 THR A CA 1
ATOM 2543 C C . THR A 1 432 ? -29.934 49.441 -14.791 1.00 73.45 432 THR A C 1
ATOM 2544 O O . THR A 1 432 ? -30.182 50.552 -14.313 1.00 72.18 432 THR A O 1
ATOM 2548 N N . ARG A 1 433 ? -30.305 48.302 -14.206 1.00 79.24 433 ARG A N 1
ATOM 2549 C CA . ARG A 1 433 ? -31.147 48.306 -13.006 1.00 80.72 433 ARG A CA 1
ATOM 2550 C C . ARG A 1 433 ? -30.676 47.351 -11.913 1.00 74.41 433 ARG A C 1
ATOM 2551 O O . ARG A 1 433 ? -31.238 47.332 -10.820 1.00 74.67 433 ARG A O 1
ATOM 2559 N N . TYR A 1 434 ? -29.648 46.563 -12.202 1.00 69.64 434 TYR A N 1
ATOM 2560 C CA . TYR A 1 434 ? -29.203 45.531 -11.269 1.00 69.31 434 TYR A CA 1
ATOM 2561 C C . TYR A 1 434 ? -27.695 45.582 -10.995 1.00 70.57 434 TYR A C 1
ATOM 2562 O O . TYR A 1 434 ? -27.191 44.845 -10.137 1.00 66.31 434 TYR A O 1
ATOM 2571 N N . ASN A 1 435 ? -26.996 46.459 -11.719 1.00 75.75 435 ASN A N 1
ATOM 2572 C CA . ASN A 1 435 ? -25.528 46.534 -11.709 1.00 78.99 435 ASN A CA 1
ATOM 2573 C C . ASN A 1 435 ? -24.932 46.629 -10.299 1.00 75.26 435 ASN A C 1
ATOM 2574 O O . ASN A 1 435 ? -23.940 45.965 -9.982 1.00 62.24 435 ASN A O 1
ATOM 2579 N N . SER A 1 436 ? -25.559 47.438 -9.451 1.00 77.23 436 SER A N 1
ATOM 2580 C CA . SER A 1 436 ? -25.080 47.627 -8.085 1.00 75.70 436 SER A CA 1
ATOM 2581 C C . SER A 1 436 ? -25.637 46.594 -7.100 1.00 78.07 436 SER A C 1
ATOM 2582 O O . SER A 1 436 ? -24.940 46.168 -6.178 1.00 80.02 436 SER A O 1
ATOM 2585 N N . SER A 1 437 ? -26.886 46.187 -7.317 1.00 79.50 437 SER A N 1
ATOM 2586 C CA . SER A 1 437 ? -27.656 45.413 -6.338 1.00 75.27 437 SER A CA 1
ATOM 2587 C C . SER A 1 437 ? -27.448 43.895 -6.366 1.00 70.77 437 SER A C 1
ATOM 2588 O O . SER A 1 437 ? -27.379 43.262 -5.313 1.00 69.90 437 SER A O 1
ATOM 2591 N N . HIS A 1 438 ? -27.381 43.307 -7.558 1.00 66.80 438 HIS A N 1
ATOM 2592 C CA . HIS A 1 438 ? -27.234 41.857 -7.666 1.00 61.54 438 HIS A CA 1
ATOM 2593 C C . HIS A 1 438 ? -25.994 41.471 -8.469 1.00 61.09 438 HIS A C 1
ATOM 2594 O O . HIS A 1 438 ? -25.301 42.334 -9.015 1.00 62.12 438 HIS A O 1
ATOM 2601 N N . VAL A 1 439 ? -25.732 40.165 -8.542 1.00 56.24 439 VAL A N 1
ATOM 2602 C CA . VAL A 1 439 ? -24.762 39.609 -9.485 1.00 63.75 439 VAL A CA 1
ATOM 2603 C C . VAL A 1 439 ? -25.332 38.376 -10.199 1.00 68.91 439 VAL A C 1
ATOM 2604 O O . VAL A 1 439 ? -26.179 37.672 -9.647 1.00 71.79 439 VAL A O 1
ATOM 2608 N N . ARG A 1 440 ? -24.866 38.117 -11.421 1.00 61.13 440 ARG A N 1
ATOM 2609 C CA . ARG A 1 440 ? -25.304 36.943 -12.171 1.00 55.47 440 ARG A CA 1
ATOM 2610 C C . ARG A 1 440 ? -24.626 35.686 -11.640 1.00 61.66 440 ARG A C 1
ATOM 2611 O O . ARG A 1 440 ? -23.407 35.652 -11.504 1.00 67.64 440 ARG A O 1
ATOM 2619 N N . THR A 1 441 ? -25.409 34.650 -11.356 1.00 63.61 441 THR A N 1
ATOM 2620 C CA . THR A 1 441 ? -24.862 33.424 -10.776 1.00 67.17 441 THR A CA 1
ATOM 2621 C C . THR A 1 441 ? -24.868 32.254 -11.749 1.00 68.78 441 THR A C 1
ATOM 2622 O O . THR A 1 441 ? -25.237 31.135 -11.392 1.00 76.74 441 THR A O 1
ATOM 2626 N N . GLY A 1 442 ? -24.454 32.514 -12.979 1.00 59.84 442 GLY A N 1
ATOM 2627 C CA . GLY A 1 442 ? -24.313 31.451 -13.949 1.00 63.40 442 GLY A CA 1
ATOM 2628 C C . GLY A 1 442 ? -24.475 32.006 -15.339 1.00 64.98 442 GLY A C 1
ATOM 2629 O O . GLY A 1 442 ? -24.515 33.224 -15.533 1.00 69.15 442 GLY A O 1
ATOM 2630 N N . ASP A 1 443 ? -24.557 31.120 -16.318 1.00 63.39 443 ASP A N 1
ATOM 2631 C CA . ASP A 1 443 ? -24.882 31.552 -17.666 1.00 69.06 443 ASP A CA 1
ATOM 2632 C C . ASP A 1 443 ? -26.406 31.541 -17.795 1.00 64.44 443 ASP A C 1
ATOM 2633 O O . ASP A 1 443 ? -27.124 31.134 -16.873 1.00 65.53 443 ASP A O 1
ATOM 2638 N N . ILE A 1 444 ? -26.898 32.005 -18.930 1.00 57.81 444 ILE A N 1
ATOM 2639 C CA . ILE A 1 444 ? -28.321 31.960 -19.210 1.00 56.54 444 ILE A CA 1
ATOM 2640 C C . ILE A 1 444 ? -28.845 30.525 -19.312 1.00 54.21 444 ILE A C 1
ATOM 2641 O O . ILE A 1 444 ? -28.124 29.618 -19.741 1.00 47.18 444 ILE A O 1
ATOM 2646 N N . GLN A 1 445 ? -30.094 30.329 -18.897 1.00 56.78 445 GLN A N 1
ATOM 2647 C CA . GLN A 1 445 ? -30.769 29.042 -19.025 1.00 56.95 445 GLN A CA 1
ATOM 2648 C C . GLN A 1 445 ? -32.045 29.188 -19.866 1.00 53.42 445 GLN A C 1
ATOM 2649 O O . GLN A 1 445 ? -32.655 30.262 -19.914 1.00 50.86 445 GLN A O 1
ATOM 2655 N N . THR A 1 446 ? -32.441 28.108 -20.534 1.00 44.32 446 THR A N 1
ATOM 2656 C CA . THR A 1 446 ? -33.619 28.142 -21.387 1.00 32.29 446 THR A CA 1
ATOM 2657 C C . THR A 1 446 ? -34.578 27.025 -21.008 1.00 27.90 446 THR A C 1
ATOM 2658 O O . THR A 1 446 ? -34.175 25.871 -20.847 1.00 32.23 446 THR A O 1
ATOM 2662 N N . TYR A 1 447 ? -35.857 27.368 -20.890 1.00 23.31 447 TYR A N 1
ATOM 2663 C CA . TYR A 1 447 ? -36.862 26.397 -20.470 1.00 30.31 447 TYR A CA 1
ATOM 2664 C C . TYR A 1 447 ? -38.063 26.420 -21.396 1.00 25.88 447 TYR A C 1
ATOM 2665 O O . TYR A 1 447 ? -38.406 27.476 -21.942 1.00 26.96 447 TYR A O 1
ATOM 2674 N N . LEU A 1 448 ? -38.707 25.266 -21.557 1.00 25.92 448 LEU A N 1
ATOM 2675 C CA . LEU A 1 448 ? -39.961 25.194 -22.294 1.00 33.46 448 LEU A CA 1
ATOM 2676 C C . LEU A 1 448 ? -41.140 25.205 -21.327 1.00 34.49 448 LEU A C 1
ATOM 2677 O O . LEU A 1 448 ? -41.381 24.222 -20.632 1.00 38.38 448 LEU A O 1
ATOM 2682 N N . ALA A 1 449 ? -41.878 26.315 -21.294 1.00 33.17 449 ALA A N 1
ATOM 2683 C CA . ALA A 1 449 ? -43.040 26.447 -20.414 1.00 25.13 449 ALA A CA 1
ATOM 2684 C C . ALA A 1 449 ? -44.322 25.923 -21.050 1.00 27.88 449 ALA A C 1
ATOM 2685 O O . ALA A 1 449 ? -44.469 25.904 -22.288 1.00 33.45 449 ALA A O 1
ATOM 2687 N N . ARG A 1 450 ? -45.247 25.513 -20.188 1.00 24.01 450 ARG A N 1
ATOM 2688 C CA . ARG A 1 450 ? -46.596 25.112 -20.586 1.00 29.32 450 ARG A CA 1
ATOM 2689 C C . ARG A 1 450 ? -47.218 26.166 -21.503 1.00 25.35 450 ARG A C 1
ATOM 2690 O O . ARG A 1 450 ? -47.140 27.364 -21.220 1.00 19.92 450 ARG A O 1
ATOM 2698 N N . GLY A 1 451 ? -47.823 25.728 -22.605 1.00 30.07 451 GLY A N 1
ATOM 2699 C CA . GLY A 1 451 ? -48.420 26.657 -23.547 1.00 20.99 451 GLY A CA 1
ATOM 2700 C C . GLY A 1 451 ? -47.521 26.954 -24.733 1.00 26.26 451 GLY A C 1
ATOM 2701 O O . GLY A 1 451 ? -47.928 27.636 -25.685 1.00 33.48 451 GLY A O 1
ATOM 2702 N N . GLY A 1 452 ? -46.295 26.439 -24.686 1.00 23.00 452 GLY A N 1
ATOM 2703 C CA . GLY A 1 452 ? -45.360 26.613 -25.789 1.00 21.29 452 GLY A CA 1
ATOM 2704 C C . GLY A 1 452 ? -44.626 27.932 -25.724 1.00 26.84 452 GLY A C 1
ATOM 2705 O O . GLY A 1 452 ? -44.408 28.564 -26.752 1.00 29.58 452 GLY A O 1
ATOM 2706 N N . PHE A 1 453 ? -44.266 28.374 -24.519 1.00 28.10 453 PHE A N 1
ATOM 2707 C CA . PHE A 1 453 ? -43.475 29.595 -24.399 1.00 25.00 453 PHE A CA 1
ATOM 2708 C C . PHE A 1 453 ? -42.035 29.228 -24.088 1.00 27.87 453 PHE A C 1
ATOM 2709 O O . PHE A 1 453 ? -41.790 28.299 -23.327 1.00 32.39 453 PHE A O 1
ATOM 2717 N N . VAL A 1 454 ? -41.080 29.927 -24.692 1.00 34.65 454 VAL A N 1
ATOM 2718 C CA . VAL A 1 454 ? -39.678 29.693 -24.358 1.00 33.44 454 VAL A CA 1
ATOM 2719 C C . VAL A 1 454 ? -39.202 30.752 -23.368 1.00 36.20 454 VAL A C 1
ATOM 2720 O O . VAL A 1 454 ? -39.252 31.960 -23.650 1.00 29.89 454 VAL A O 1
ATOM 2724 N N . VAL A 1 455 ? -38.772 30.295 -22.195 1.00 35.34 455 VAL A N 1
ATOM 2725 C CA . VAL A 1 455 ? -38.303 31.200 -21.153 1.00 33.99 455 VAL A CA 1
ATOM 2726 C C . VAL A 1 455 ? -36.770 31.215 -21.162 1.00 35.20 455 VAL A C 1
ATOM 2727 O O . VAL A 1 455 ? -36.124 30.168 -21.055 1.00 36.51 455 VAL A O 1
ATOM 2731 N N . VAL A 1 456 ? -36.196 32.397 -21.364 1.00 36.76 456 VAL A N 1
ATOM 2732 C CA . VAL A 1 456 ? -34.750 32.566 -21.324 1.00 27.08 456 VAL A CA 1
ATOM 2733 C C . VAL A 1 456 ? -34.449 33.303 -20.020 1.00 36.51 456 VAL A C 1
ATOM 2734 O O . VAL A 1 456 ? -34.776 34.494 -19.880 1.00 34.65 456 VAL A O 1
ATO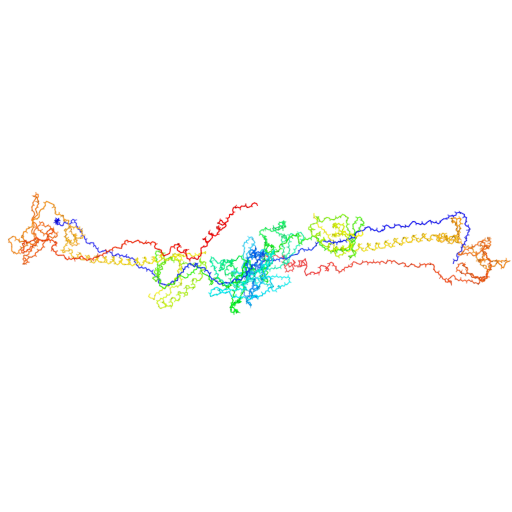M 2738 N N . PHE A 1 457 ? -33.849 32.586 -19.066 1.00 36.96 457 PHE A N 1
ATOM 2739 C CA . PHE A 1 457 ? -33.746 33.041 -17.672 1.00 41.78 457 PHE A CA 1
ATOM 2740 C C . PHE A 1 457 ? -32.293 33.264 -17.205 1.00 38.65 457 PHE A C 1
ATOM 2741 O O . PHE A 1 457 ? -31.454 32.357 -17.303 1.00 32.27 457 PHE A O 1
ATOM 2749 N N . GLN A 1 458 ? -32.002 34.465 -16.700 1.00 37.00 458 GLN A N 1
ATOM 2750 C CA . GLN A 1 458 ? -30.698 34.761 -16.083 1.00 38.78 458 GLN A CA 1
ATOM 2751 C C . GLN A 1 458 ? -30.812 34.811 -14.552 1.00 43.86 458 GLN A C 1
ATOM 2752 O O . GLN A 1 458 ? -31.382 35.760 -14.009 1.00 39.47 458 GLN A O 1
ATOM 2758 N N . PRO A 1 459 ? -30.270 33.795 -13.853 1.00 43.22 459 PRO A N 1
ATOM 2759 C CA . PRO A 1 459 ? -30.306 33.810 -12.381 1.00 46.55 459 PRO A CA 1
ATOM 2760 C C . PRO A 1 459 ? -29.472 34.947 -11.797 1.00 52.23 459 PRO A C 1
ATOM 2761 O O . PRO A 1 459 ? -28.412 35.298 -12.322 1.00 53.50 459 PRO A O 1
ATOM 2765 N N . LEU A 1 460 ? -29.971 35.518 -10.712 1.00 48.71 460 LEU A N 1
ATOM 2766 C CA . LEU A 1 460 ? -29.274 36.574 -10.006 1.00 50.78 460 LEU A CA 1
ATOM 2767 C C . LEU A 1 460 ? -29.100 36.219 -8.527 1.00 56.51 460 LEU A C 1
ATOM 2768 O O . LEU A 1 460 ? -29.633 35.214 -8.043 1.00 49.74 460 LEU A O 1
ATOM 2773 N N . LEU A 1 461 ? -28.348 37.059 -7.823 1.00 65.99 461 LEU A N 1
ATOM 2774 C CA . LEU A 1 461 ? -28.218 36.962 -6.374 1.00 68.75 461 LEU A CA 1
ATOM 2775 C C . LEU A 1 461 ? -27.944 38.348 -5.814 1.00 67.80 461 LEU A C 1
ATOM 2776 O O . LEU A 1 461 ? -26.985 39.002 -6.217 1.00 68.28 461 LEU A O 1
ATOM 2781 N N . SER A 1 462 ? -28.802 38.808 -4.910 1.00 73.19 462 SER A N 1
ATOM 2782 C CA . SER A 1 462 ? -28.558 40.069 -4.221 1.00 84.00 462 SER A CA 1
ATOM 2783 C C . SER A 1 462 ? -27.283 39.924 -3.399 1.00 92.03 462 SER A C 1
ATOM 2784 O O . SER A 1 462 ? -26.866 38.806 -3.087 1.00 94.35 462 SER A O 1
ATOM 2787 N N . ASN A 1 463 ? -26.667 41.052 -3.057 1.00 97.01 463 ASN A N 1
ATOM 2788 C CA . ASN A 1 463 ? -25.416 41.062 -2.302 1.00 98.68 463 ASN A CA 1
ATOM 2789 C C . ASN A 1 463 ? -25.493 40.231 -1.015 1.00 99.95 463 ASN A C 1
ATOM 2790 O O . ASN A 1 463 ? -24.621 39.393 -0.750 1.00 100.38 463 ASN A O 1
ATOM 2795 N N . SER A 1 464 ? -26.548 40.464 -0.233 1.00 95.75 464 SER A N 1
ATOM 2796 C CA . SER A 1 464 ? -26.827 39.694 0.978 1.00 90.96 464 SER A CA 1
ATOM 2797 C C . SER A 1 464 ? -27.064 38.218 0.665 1.00 90.15 464 SER A C 1
ATOM 2798 O O . SER A 1 464 ? -26.157 37.393 0.780 1.00 90.32 464 SER A O 1
ATOM 2801 N N . ASN A 1 503 ? -35.984 17.146 -35.059 1.00 91.63 503 ASN A N 1
ATOM 2802 C CA . ASN A 1 503 ? -36.231 18.560 -35.331 1.00 94.03 503 ASN A CA 1
ATOM 2803 C C . ASN A 1 503 ? -37.713 18.925 -35.382 1.00 97.38 503 ASN A C 1
ATOM 2804 O O . ASN A 1 503 ? -38.395 18.661 -36.376 1.00 98.15 503 ASN A O 1
ATOM 2809 N N . ARG A 1 504 ? -38.203 19.542 -34.308 1.00 95.63 504 ARG A N 1
ATOM 2810 C CA . ARG A 1 504 ? -39.596 19.967 -34.240 1.00 88.01 504 ARG A CA 1
ATOM 2811 C C . ARG A 1 504 ? -39.756 21.470 -34.434 1.00 85.38 504 ARG A C 1
ATOM 2812 O O . ARG A 1 504 ? -38.790 22.205 -34.668 1.00 76.05 504 ARG A O 1
ATOM 2820 N N . THR A 1 505 ? -41.008 21.905 -34.346 1.00 88.68 505 THR A N 1
ATOM 2821 C CA . THR A 1 505 ? -41.333 23.305 -34.147 1.00 82.56 505 THR A CA 1
ATOM 2822 C C . THR A 1 505 ? -42.103 23.387 -32.829 1.00 68.32 505 THR A C 1
ATOM 2823 O O . THR A 1 505 ? -42.590 22.373 -32.313 1.00 62.37 505 THR A O 1
ATOM 2827 N N . ILE A 1 506 ? -42.195 24.588 -32.274 1.00 52.27 506 ILE A N 1
ATOM 2828 C CA . ILE A 1 506 ? -42.968 24.795 -31.065 1.00 39.54 506 ILE A CA 1
ATOM 2829 C C . ILE A 1 506 ? -44.285 25.458 -31.422 1.00 35.97 506 ILE A C 1
ATOM 2830 O O . ILE A 1 506 ? -44.303 26.461 -32.139 1.00 42.84 506 ILE A O 1
ATOM 2835 N N . THR A 1 507 ? -45.388 24.886 -30.944 1.00 34.40 507 THR A N 1
ATOM 2836 C CA . THR A 1 507 ? -46.704 25.504 -31.102 1.00 33.37 507 THR A CA 1
ATOM 2837 C C . THR A 1 507 ? -47.069 26.276 -29.824 1.00 32.17 507 THR A C 1
ATOM 2838 O O . THR A 1 507 ? -47.193 25.698 -28.747 1.00 32.91 507 THR A O 1
ATOM 2842 N N . THR A 1 508 ? -47.221 27.588 -29.954 1.00 25.01 508 THR A N 1
ATOM 2843 C CA . THR A 1 508 ? -47.573 28.429 -28.833 1.00 18.60 508 THR A CA 1
ATOM 2844 C C . THR A 1 508 ? -49.079 28.590 -28.822 1.00 24.92 508 THR A C 1
ATOM 2845 O O . THR A 1 508 ? -49.697 28.798 -29.869 1.00 19.35 508 THR A O 1
ATOM 2849 N N . THR A 1 509 ? -49.675 28.493 -27.635 1.00 17.54 509 THR A N 1
ATOM 2850 C CA . THR A 1 509 ? -51.116 28.674 -27.504 1.00 25.00 509 THR A CA 1
ATOM 2851 C C . THR A 1 509 ? -51.526 30.121 -27.797 1.00 29.66 509 THR A C 1
ATOM 2852 O O . THR A 1 509 ? -50.682 31.025 -27.872 1.00 27.55 509 THR A O 1
ATOM 2856 N N . SER A 1 510 ? -52.819 30.344 -27.966 1.00 33.98 510 SER A N 1
ATOM 2857 C CA . SER A 1 510 ? -53.290 31.657 -28.401 1.00 32.84 510 SER A CA 1
ATOM 2858 C C . SER A 1 510 ? -53.603 32.590 -27.245 1.00 27.37 510 SER A C 1
ATOM 2859 O O . SER A 1 510 ? -53.734 33.794 -27.438 1.00 29.92 510 SER A O 1
ATOM 2862 N N . SER A 1 511 ? -53.705 32.034 -26.043 1.00 27.50 511 SER A N 1
ATOM 2863 C CA . SER A 1 511 ? -54.056 32.834 -24.872 1.00 30.99 511 SER A CA 1
ATOM 2864 C C . SER A 1 511 ? -53.094 32.614 -23.714 1.00 24.97 511 SER A C 1
ATOM 2865 O O . SER A 1 511 ? -52.729 31.473 -23.449 1.00 29.58 511 SER A O 1
ATOM 2868 N N . VAL A 1 512 ? -52.678 33.687 -23.031 1.00 22.31 512 VAL A N 1
ATOM 2869 C CA . VAL A 1 512 ? -51.899 33.538 -21.796 1.00 13.46 512 VAL A CA 1
ATOM 2870 C C . VAL A 1 512 ? -52.763 33.633 -20.555 1.00 15.90 512 VAL A C 1
ATOM 2871 O O . VAL A 1 512 ? -52.224 33.689 -19.435 1.00 23.99 512 VAL A O 1
ATOM 2875 N N . GLU A 1 513 ? -54.081 33.694 -20.732 1.00 23.32 513 GLU A N 1
ATOM 2876 C CA . GLU A 1 513 ? -54.991 33.825 -19.588 1.00 25.14 513 GLU A CA 1
ATOM 2877 C C . GLU A 1 513 ? -54.774 32.763 -18.512 1.00 25.77 513 GLU A C 1
ATOM 2878 O O . GLU A 1 513 ? -54.793 33.080 -17.315 1.00 27.79 513 GLU A O 1
ATOM 2884 N N . PHE A 1 514 ? -54.561 31.515 -18.932 1.00 16.56 514 PHE A N 1
ATOM 2885 C CA . PHE A 1 514 ? -54.337 30.421 -17.979 1.00 20.21 514 PHE A CA 1
ATOM 2886 C C . PHE A 1 514 ? -53.163 30.745 -17.060 1.00 21.40 514 PHE A C 1
ATOM 2887 O O . PHE A 1 514 ? -53.172 30.375 -15.883 1.00 21.34 514 PHE A O 1
ATOM 2895 N N . ALA A 1 515 ? -52.165 31.444 -17.595 1.00 16.34 515 ALA A N 1
ATOM 2896 C CA . ALA A 1 515 ? -50.963 31.788 -16.828 1.00 16.93 515 ALA A CA 1
ATOM 2897 C C . ALA A 1 515 ? -51.200 33.006 -15.932 1.00 23.16 515 ALA A C 1
ATOM 2898 O O . ALA A 1 515 ? -50.517 33.192 -14.910 1.00 25.11 515 ALA A O 1
ATOM 2900 N N . MET A 1 516 ? -52.163 33.838 -16.311 1.00 17.36 516 MET A N 1
ATOM 2901 C CA . MET A 1 516 ? -52.606 34.895 -15.405 1.00 25.89 516 MET A CA 1
ATOM 2902 C C . MET A 1 516 ? -53.471 34.295 -14.284 1.00 25.73 516 MET A C 1
ATOM 2903 O O . MET A 1 516 ? -53.339 34.680 -13.127 1.00 24.09 516 MET A O 1
ATOM 2908 N N . LEU A 1 517 ? -54.331 33.340 -14.634 1.00 16.51 517 LEU A N 1
ATOM 2909 C CA . LEU A 1 517 ? -55.077 32.582 -13.636 1.00 22.04 517 LEU A CA 1
ATOM 2910 C C . LEU A 1 517 ? -54.093 31.941 -12.690 1.00 24.10 517 LEU A C 1
ATOM 2911 O O . LEU A 1 517 ? -54.218 32.072 -11.470 1.00 29.14 517 LEU A O 1
ATOM 2916 N N . GLN A 1 518 ? -53.096 31.262 -13.254 1.00 22.07 518 GLN A N 1
ATOM 2917 C CA . GLN A 1 518 ? -52.068 30.623 -12.437 1.00 26.24 518 GLN A CA 1
ATOM 2918 C C . GLN A 1 518 ? -51.428 31.607 -11.465 1.00 32.72 518 GLN A C 1
ATOM 2919 O O . GLN A 1 518 ? -51.229 31.288 -10.300 1.00 29.23 518 GLN A O 1
ATOM 2925 N N . PHE A 1 519 ? -51.115 32.806 -11.943 1.00 33.45 519 PHE A N 1
ATOM 2926 C CA . PHE A 1 519 ? -50.560 33.823 -11.059 1.00 28.65 519 PHE A CA 1
ATOM 2927 C C . PHE A 1 519 ? -51.549 34.229 -9.943 1.00 26.97 519 PHE A C 1
ATOM 2928 O O . PHE A 1 519 ? -51.182 34.304 -8.768 1.00 21.11 519 PHE A O 1
ATOM 2936 N N . THR A 1 520 ? -52.786 34.524 -10.334 1.00 16.34 520 THR A N 1
ATOM 2937 C CA . THR A 1 520 ? -53.787 35.030 -9.417 1.00 18.58 520 THR A CA 1
ATOM 2938 C C . THR A 1 520 ? -54.114 34.017 -8.329 1.00 22.17 520 THR A C 1
ATOM 2939 O O . THR A 1 520 ? -54.251 34.389 -7.178 1.00 27.77 520 THR A O 1
ATOM 2943 N N . TYR A 1 521 ? -54.231 32.741 -8.687 1.00 22.57 521 TYR A N 1
ATOM 2944 C CA . TYR A 1 521 ? -54.475 31.703 -7.688 1.00 24.35 521 TYR A CA 1
ATOM 2945 C C . TYR A 1 521 ? -53.287 31.564 -6.733 1.00 28.12 521 TYR A C 1
ATOM 2946 O O . TYR A 1 521 ? -53.473 31.528 -5.510 1.00 24.47 521 TYR A O 1
ATOM 2955 N N . ASP A 1 522 ? -52.074 31.468 -7.288 1.00 25.18 522 ASP A N 1
ATOM 2956 C CA . ASP A 1 522 ? -50.863 31.372 -6.458 1.00 22.67 522 ASP A CA 1
ATOM 2957 C C . ASP A 1 522 ? -50.754 32.516 -5.432 1.00 28.29 522 ASP A C 1
ATOM 2958 O O . ASP A 1 522 ? -50.399 32.296 -4.281 1.00 26.47 522 ASP A O 1
ATOM 2963 N N . HIS A 1 523 ? -51.061 33.733 -5.870 1.00 19.74 523 HIS A N 1
ATOM 2964 C CA . HIS A 1 523 ? -50.881 34.928 -5.056 1.00 23.53 523 HIS A CA 1
ATOM 2965 C C . HIS A 1 523 ? -51.870 34.887 -3.904 1.00 25.58 523 HIS A C 1
ATOM 2966 O O . HIS A 1 523 ? -51.501 35.100 -2.757 1.00 27.13 523 HIS A O 1
ATOM 2973 N N . ILE A 1 524 ? -53.127 34.600 -4.231 1.00 25.49 524 ILE A N 1
ATOM 2974 C CA . ILE A 1 524 ? -54.174 34.466 -3.242 1.00 26.12 524 ILE A CA 1
ATOM 2975 C C . ILE A 1 524 ? -53.886 33.310 -2.288 1.00 29.28 524 ILE A C 1
ATOM 2976 O O . ILE A 1 524 ? -53.973 33.483 -1.076 1.00 33.95 524 ILE A O 1
ATOM 2981 N N . GLN A 1 525 ? -53.519 32.149 -2.828 1.00 27.14 525 GLN A N 1
ATOM 2982 C CA . GLN A 1 525 ? -53.189 30.976 -2.004 1.00 21.18 525 GLN A CA 1
ATOM 2983 C C . GLN A 1 525 ? -52.067 31.282 -1.019 1.00 24.28 525 GLN A C 1
ATOM 2984 O O . GLN A 1 525 ? -52.172 30.987 0.174 1.00 27.05 525 GLN A O 1
ATOM 2990 N N . GLU A 1 526 ? -50.991 31.874 -1.522 1.00 22.13 526 GLU A N 1
ATOM 2991 C CA . GLU A 1 526 ? -49.861 32.184 -0.678 1.00 20.96 526 GLU A CA 1
ATOM 2992 C C . GLU A 1 526 ? -50.295 33.114 0.454 1.00 32.19 526 GLU A C 1
ATOM 2993 O O . GLU A 1 526 ? -49.936 32.907 1.610 1.00 29.85 526 GLU A O 1
ATOM 2999 N N . HIS A 1 527 ? -51.095 34.120 0.128 1.00 29.65 527 HIS A N 1
ATOM 3000 C CA . HIS A 1 527 ? -51.468 35.081 1.145 1.00 26.35 527 HIS A CA 1
ATOM 3001 C C . HIS A 1 527 ? -52.455 34.521 2.193 1.00 32.42 527 HIS A C 1
ATOM 3002 O O . HIS A 1 527 ? -52.221 34.680 3.399 1.00 22.33 527 HIS A O 1
ATOM 3009 N N . VAL A 1 528 ? -53.548 33.881 1.770 1.00 22.72 528 VAL A N 1
ATOM 3010 C CA . VAL A 1 528 ? -54.441 33.343 2.784 1.00 30.21 528 VAL A CA 1
ATOM 3011 C C . VAL A 1 528 ? -53.805 32.180 3.541 1.00 31.42 528 VAL A C 1
ATOM 3012 O O . VAL A 1 528 ? -54.044 32.041 4.745 1.00 31.46 528 VAL A O 1
ATOM 3016 N N . ASN A 1 529 ? -52.967 31.379 2.879 1.00 24.03 529 ASN A N 1
ATOM 3017 C CA . ASN A 1 529 ? -52.261 30.326 3.630 1.00 22.49 529 ASN A CA 1
ATOM 3018 C C . ASN A 1 529 ? -51.393 30.891 4.756 1.00 26.48 529 ASN A C 1
ATOM 3019 O O . ASN A 1 529 ? -51.427 30.402 5.900 1.00 23.95 529 ASN A O 1
ATOM 3024 N N . GLU A 1 530 ? -50.624 31.928 4.437 1.00 22.98 530 GLU A N 1
ATOM 3025 C CA . GLU A 1 530 ? -49.746 32.520 5.419 1.00 23.43 530 GLU A CA 1
ATOM 3026 C C . GLU A 1 530 ? -50.571 33.125 6.568 1.00 30.23 530 GLU A C 1
ATOM 3027 O O . GLU A 1 530 ? -50.185 33.032 7.739 1.00 30.85 530 GLU A O 1
ATOM 3033 N N . MET A 1 531 ? -51.717 33.713 6.234 1.00 24.81 531 MET A N 1
ATOM 3034 C CA . MET A 1 531 ? -52.571 34.306 7.253 1.00 22.50 531 MET A CA 1
ATOM 3035 C C . MET A 1 531 ? -53.293 33.245 8.083 1.00 27.38 531 MET A C 1
ATOM 3036 O O . MET A 1 531 ? -53.409 33.381 9.305 1.00 23.05 531 MET A O 1
ATOM 3041 N N . LEU A 1 532 ? -53.775 32.190 7.436 1.00 22.55 532 LEU A N 1
ATOM 3042 C CA . LEU A 1 532 ? -54.381 31.097 8.192 1.00 23.95 532 LEU A CA 1
ATOM 3043 C C . LEU A 1 532 ? -53.370 30.467 9.159 1.00 26.89 532 LEU A C 1
ATOM 3044 O O . LEU A 1 532 ? -53.707 30.129 10.301 1.00 26.12 532 LEU A O 1
ATOM 3049 N N . ALA A 1 533 ? -52.130 30.316 8.702 1.00 22.21 533 ALA A N 1
ATOM 3050 C CA . ALA A 1 533 ? -51.073 29.759 9.544 1.00 19.97 533 ALA A CA 1
ATOM 3051 C C . ALA A 1 533 ? -50.757 30.644 10.758 1.00 29.37 533 ALA A C 1
ATOM 3052 O O . ALA A 1 533 ? -50.407 30.133 11.825 1.00 27.39 533 ALA A O 1
ATOM 3054 N N . ARG A 1 534 ? -50.881 31.962 10.600 1.00 31.22 534 ARG A N 1
ATOM 3055 C CA . ARG A 1 534 ? -50.691 32.888 11.723 1.00 23.98 534 ARG A CA 1
ATOM 3056 C C . ARG A 1 534 ? -51.848 32.828 12.731 1.00 26.58 534 ARG A C 1
ATOM 3057 O O . ARG A 1 534 ? -51.607 32.775 13.936 1.00 28.12 534 ARG A O 1
ATOM 3065 N N . ILE A 1 535 ? -53.089 32.830 12.233 1.00 22.71 535 ILE A N 1
ATOM 3066 C CA . ILE A 1 535 ? -54.272 32.688 13.077 1.00 27.73 535 ILE A CA 1
ATOM 3067 C C . ILE A 1 535 ? -54.128 31.402 13.872 1.00 25.32 535 ILE A C 1
ATOM 3068 O O . ILE A 1 535 ? -54.236 31.382 15.091 1.00 23.11 535 ILE A O 1
ATOM 3073 N N . SER A 1 536 ? -53.883 30.324 13.148 1.00 27.97 536 SER A N 1
ATOM 3074 C CA . SER A 1 536 ? -53.767 29.005 13.741 1.00 29.43 536 SER A CA 1
ATOM 3075 C C . SER A 1 536 ? -52.689 28.958 14.841 1.00 36.21 536 SER A C 1
ATOM 3076 O O . SER A 1 536 ? -52.912 28.407 15.927 1.00 32.10 536 SER A O 1
ATOM 3079 N N . SER A 1 537 ? -51.540 29.565 14.566 1.00 27.55 537 SER A N 1
ATOM 3080 C CA . SER A 1 537 ? -50.424 29.570 15.504 1.00 19.06 537 SER A CA 1
ATOM 3081 C C . SER A 1 537 ? -50.719 30.440 16.740 1.00 31.53 537 SER A C 1
ATOM 3082 O O . SER A 1 537 ? -50.425 30.051 17.877 1.00 35.08 537 SER A O 1
ATOM 3085 N N . SER A 1 538 ? -51.303 31.613 16.510 1.00 29.92 538 SER A N 1
ATOM 3086 C CA . SER A 1 538 ? -51.673 32.523 17.590 1.00 20.86 538 SER A CA 1
ATOM 3087 C C . SER A 1 538 ? -52.790 31.934 18.448 1.00 25.70 538 SER A C 1
ATOM 3088 O O . SER A 1 538 ? -52.784 32.078 19.681 1.00 26.40 538 SER A O 1
ATOM 3091 N N . TRP A 1 539 ? -53.753 31.280 17.802 1.00 14.70 539 TRP A N 1
ATOM 3092 C CA . TRP A 1 539 ? -54.841 30.654 18.537 1.00 23.98 539 TRP A CA 1
ATOM 3093 C C . TRP A 1 539 ? -54.277 29.646 19.529 1.00 32.17 539 TRP A C 1
ATOM 3094 O O . TRP A 1 539 ? -54.650 29.646 20.713 1.00 30.22 539 TRP A O 1
ATOM 3105 N N . CYS A 1 540 ? -53.369 28.799 19.044 1.00 27.93 540 CYS A N 1
ATOM 3106 C CA . CYS A 1 540 ? -52.767 27.762 19.885 1.00 27.97 540 CYS A CA 1
ATOM 3107 C C . CYS A 1 540 ? -52.025 28.358 21.079 1.00 27.23 540 CYS A C 1
ATOM 3108 O O . CYS A 1 540 ? -52.233 27.944 22.219 1.00 30.02 540 CYS A O 1
ATOM 3111 N N . GLN A 1 541 ? -51.162 29.328 20.807 1.00 23.34 541 GLN A N 1
ATOM 3112 C CA . GLN A 1 541 ? -50.472 30.034 21.866 1.00 18.80 541 GLN A CA 1
ATOM 3113 C C . GLN A 1 541 ? -51.446 30.659 22.856 1.00 25.86 541 GLN A C 1
ATOM 3114 O O . GLN A 1 541 ? -51.172 30.674 24.053 1.00 27.23 541 GLN A O 1
ATOM 3120 N N . LEU A 1 542 ? -52.562 31.196 22.356 1.00 21.27 542 LEU A N 1
ATOM 3121 C CA . LEU A 1 542 ? -53.556 31.784 23.234 1.00 14.46 542 LEU A CA 1
ATOM 3122 C C . LEU A 1 542 ? -54.189 30.736 24.150 1.00 24.34 542 LEU A C 1
ATOM 3123 O O . LEU A 1 542 ? -54.283 30.969 25.350 1.00 26.14 542 LEU A O 1
ATOM 3128 N N . GLN A 1 543 ? -54.596 29.582 23.619 1.00 24.31 543 GLN A N 1
ATOM 3129 C CA . GLN A 1 543 ? -55.190 28.553 24.488 1.00 18.39 543 GLN A CA 1
ATOM 3130 C C . GLN A 1 543 ? -54.209 28.169 25.602 1.00 23.45 543 GLN A C 1
ATOM 3131 O O . GLN A 1 543 ? -54.576 28.138 26.778 1.00 24.61 543 GLN A O 1
ATOM 3137 N N . ASN A 1 544 ? -52.962 27.891 25.215 1.00 18.15 544 ASN A N 1
ATOM 3138 C CA . ASN A 1 544 ? -51.899 27.556 26.166 1.00 16.84 544 ASN A CA 1
ATOM 3139 C C . ASN A 1 544 ? -51.617 28.610 27.231 1.00 23.30 544 ASN A C 1
ATOM 3140 O O . ASN A 1 544 ? -51.323 28.266 28.367 1.00 30.74 544 ASN A O 1
ATOM 3145 N N . ARG A 1 545 ? -51.696 29.890 26.872 1.00 24.81 545 ARG A N 1
ATOM 3146 C CA . ARG A 1 545 ? -51.555 30.944 27.868 1.00 22.81 545 ARG A CA 1
ATOM 3147 C C . ARG A 1 545 ? -52.731 30.889 28.837 1.00 26.09 545 ARG A C 1
ATOM 3148 O O . ARG A 1 545 ? -52.553 30.961 30.063 1.00 24.78 545 ARG A O 1
ATOM 3156 N N . GLU A 1 546 ? -53.936 30.778 28.279 1.00 19.91 546 GLU A N 1
ATOM 3157 C CA . GLU A 1 546 ? -55.161 30.881 29.073 1.00 26.01 546 GLU A CA 1
ATOM 3158 C C . GLU A 1 546 ? -55.363 29.697 30.021 1.00 27.56 546 GLU A C 1
ATOM 3159 O O . GLU A 1 546 ? -56.127 29.790 30.983 1.00 33.19 546 GLU A O 1
ATOM 3165 N N . ARG A 1 547 ? -54.691 28.583 29.734 1.00 18.17 547 ARG A N 1
ATOM 3166 C CA . ARG A 1 547 ? -54.748 27.413 30.590 1.00 21.92 547 ARG A CA 1
ATOM 3167 C C . ARG A 1 547 ? -54.327 27.808 32.014 1.00 29.17 547 ARG A C 1
ATOM 3168 O O . ARG A 1 547 ? -54.899 27.350 33.000 1.00 24.71 547 ARG A O 1
ATOM 3176 N N . ALA A 1 548 ? -53.343 28.694 32.109 1.00 23.25 548 ALA A N 1
ATOM 3177 C CA . ALA A 1 548 ? -52.879 29.164 33.406 1.00 19.15 548 ALA A CA 1
ATOM 3178 C C . ALA A 1 548 ? -53.971 29.873 34.190 1.00 19.32 548 ALA A C 1
ATOM 3179 O O . ALA A 1 548 ? -53.975 29.840 35.424 1.00 34.47 548 ALA A O 1
ATOM 3181 N N . LEU A 1 549 ? -54.906 30.504 33.490 1.00 24.86 549 LEU A N 1
ATOM 3182 C CA . LEU A 1 549 ? -56.010 31.147 34.187 1.00 22.64 549 LEU A CA 1
ATOM 3183 C C . LEU A 1 549 ? -56.935 30.084 34.714 1.00 23.20 549 LEU A C 1
ATOM 3184 O O . LEU A 1 549 ? -57.376 30.140 35.879 1.00 20.88 549 LEU A O 1
ATOM 3189 N N . TRP A 1 550 ? -57.223 29.106 33.861 1.00 17.71 550 TRP A N 1
ATOM 3190 C CA . TRP A 1 550 ? -58.107 28.021 34.265 1.00 18.72 550 TRP A CA 1
ATOM 3191 C C . TRP A 1 550 ? -57.510 27.318 35.479 1.00 24.91 550 TRP A C 1
ATOM 3192 O O . TRP A 1 550 ? -58.185 27.113 36.486 1.00 17.25 550 TRP A O 1
ATOM 3203 N N . SER A 1 551 ? -56.225 26.993 35.391 1.00 27.65 551 SER A N 1
ATOM 3204 C CA . SER A 1 551 ? -55.555 26.300 36.471 1.00 20.74 551 SER A CA 1
ATOM 3205 C C . SER A 1 551 ? -55.459 27.154 37.752 1.00 25.84 551 SER A C 1
ATOM 3206 O O . SER A 1 551 ? -55.640 26.642 38.855 1.00 24.98 551 SER A O 1
ATOM 3209 N N . GLY A 1 552 ? -55.185 28.446 37.616 1.00 21.10 552 GLY A N 1
ATOM 3210 C CA . GLY A 1 552 ? -55.004 29.281 38.795 1.00 14.50 552 GLY A CA 1
ATOM 3211 C C . GLY A 1 552 ? -56.317 29.563 39.510 1.00 26.38 552 GLY A C 1
ATOM 3212 O O . GLY A 1 552 ? -56.375 29.593 40.749 1.00 28.58 552 GLY A O 1
ATOM 3213 N N . LEU A 1 553 ? -57.379 29.749 38.730 1.00 20.97 553 LEU A N 1
ATOM 3214 C CA . LEU A 1 553 ? -58.698 30.082 39.282 1.00 22.61 553 LEU A CA 1
ATOM 3215 C C . LEU A 1 553 ? -59.457 28.851 39.776 1.00 22.24 553 LEU A C 1
ATOM 3216 O O . LEU A 1 553 ? -60.396 28.984 40.557 1.00 25.71 553 LEU A O 1
ATOM 3221 N N . PHE A 1 554 ? -59.050 27.660 39.333 1.00 22.18 554 PHE A N 1
ATOM 3222 C CA . PHE A 1 554 ? -59.794 26.434 39.673 1.00 23.69 554 PHE A CA 1
ATOM 3223 C C . PHE A 1 554 ? -60.096 26.259 41.179 1.00 29.47 554 PHE A C 1
ATOM 3224 O O . PHE A 1 554 ? -61.235 25.922 41.540 1.00 33.92 554 PHE A O 1
ATOM 3232 N N . PRO A 1 555 ? -59.094 26.499 42.064 1.00 23.90 555 PRO A N 1
ATOM 3233 C CA . PRO A 1 555 ? -59.418 26.353 43.501 1.00 18.45 555 PRO A CA 1
ATOM 3234 C C . PRO A 1 555 ? -60.465 27.328 44.031 1.00 26.54 555 PRO A C 1
ATOM 3235 O O . PRO A 1 555 ? -61.056 27.052 45.071 1.00 29.53 555 PRO A O 1
ATOM 3239 N N . ILE A 1 556 ? -60.694 28.446 43.355 1.00 29.63 556 ILE A N 1
ATOM 3240 C CA . ILE A 1 556 ? -61.690 29.402 43.845 1.00 21.86 556 ILE A CA 1
ATOM 3241 C C . ILE A 1 556 ? -63.130 28.915 43.583 1.00 23.36 556 ILE A C 1
ATOM 3242 O O . ILE A 1 556 ? -64.017 29.134 44.394 1.00 27.13 556 ILE A O 1
ATOM 3247 N N . ASN A 1 557 ? -63.368 28.270 42.443 1.00 28.71 557 ASN A N 1
ATOM 3248 C CA . ASN A 1 557 ? -64.712 27.784 42.124 1.00 27.52 557 ASN A CA 1
ATOM 3249 C C . ASN A 1 557 ? -64.625 26.577 41.201 1.00 32.73 557 ASN A C 1
ATOM 3250 O O . ASN A 1 557 ? -64.865 26.685 39.995 1.00 33.63 557 ASN A O 1
ATOM 3255 N N . PRO A 1 558 ? -64.271 25.415 41.768 1.00 30.48 558 PRO A N 1
ATOM 3256 C CA . PRO A 1 558 ? -64.025 24.219 40.959 1.00 23.26 558 PRO A CA 1
ATOM 3257 C C . PRO A 1 558 ? -65.272 23.799 40.190 1.00 23.25 558 PRO A C 1
ATOM 3258 O O . PRO A 1 558 ? -65.181 23.457 39.008 1.00 26.45 558 PRO A O 1
ATOM 3262 N N . SER A 1 559 ? -66.423 23.848 40.853 1.00 27.14 559 SER A N 1
ATOM 3263 C CA . SER A 1 559 ? -67.694 23.423 40.256 1.00 19.77 559 SER A CA 1
ATOM 3264 C C . SER A 1 559 ? -68.086 24.233 39.025 1.00 26.22 559 SER A C 1
ATOM 3265 O O . SER A 1 559 ? -68.469 23.661 37.995 1.00 26.96 559 SER A O 1
ATOM 3268 N N . ALA A 1 560 ? -67.981 25.556 39.131 1.00 23.60 560 ALA A N 1
ATOM 3269 C CA . ALA A 1 560 ? -68.369 26.434 38.038 1.00 21.86 560 ALA A CA 1
ATOM 3270 C C . ALA A 1 560 ? -67.440 26.254 36.841 1.00 27.66 560 ALA A C 1
ATOM 3271 O O . ALA A 1 560 ? -67.912 26.159 35.705 1.00 23.77 560 ALA A O 1
ATOM 3273 N N . LEU A 1 561 ? -66.129 26.187 37.080 1.00 22.61 561 LEU A N 1
ATOM 3274 C CA . LEU A 1 561 ? -65.200 25.970 35.953 1.00 25.77 561 LEU A CA 1
ATOM 3275 C C . LEU A 1 561 ? -65.376 24.584 35.325 1.00 24.96 561 LEU A C 1
ATOM 3276 O O . LEU A 1 561 ? -65.452 24.461 34.095 1.00 35.62 561 LEU A O 1
ATOM 3281 N N . ALA A 1 562 ? -65.444 23.543 36.156 1.00 25.42 562 ALA A N 1
ATOM 3282 C CA . ALA A 1 562 ? -65.633 22.181 35.633 1.00 28.51 562 ALA A CA 1
ATOM 3283 C C . ALA A 1 562 ? -66.931 22.064 34.839 1.00 33.79 562 ALA A C 1
ATOM 3284 O O . ALA A 1 562 ? -66.949 21.438 33.781 1.00 31.59 562 ALA A O 1
ATOM 3286 N N . SER A 1 563 ? -68.004 22.681 35.343 1.00 24.24 563 SER A N 1
ATOM 3287 C CA . SER A 1 563 ? -69.294 22.635 34.659 1.00 25.08 563 SER A CA 1
ATOM 3288 C C . SER A 1 563 ? -69.255 23.264 33.255 1.00 32.84 563 SER A C 1
ATOM 3289 O O . SER A 1 563 ? -69.969 22.841 32.345 1.00 32.15 563 SER A O 1
ATOM 3292 N N . THR A 1 564 ? -68.416 24.273 33.078 1.00 30.86 564 THR A N 1
ATOM 3293 C CA . THR A 1 564 ? -68.324 24.925 31.788 1.00 27.32 564 THR A CA 1
ATOM 3294 C C . THR A 1 564 ? -67.479 24.085 30.829 1.00 34.17 564 THR A C 1
ATOM 3295 O O . THR A 1 564 ? -67.887 23.849 29.683 1.00 28.59 564 THR A O 1
ATOM 3299 N N . ILE A 1 565 ? -66.328 23.602 31.304 1.00 32.83 565 ILE A N 1
ATOM 3300 C CA . ILE A 1 565 ? -65.483 22.726 30.488 1.00 30.51 565 ILE A CA 1
ATOM 3301 C C . ILE A 1 565 ? -66.211 21.446 30.039 1.00 29.56 565 ILE A C 1
ATOM 3302 O O . ILE A 1 565 ? -66.117 21.039 28.875 1.00 31.47 565 ILE A O 1
ATOM 3307 N N . LEU A 1 566 ? -66.927 20.811 30.962 1.00 34.13 566 LEU A N 1
ATOM 3308 C CA . LEU A 1 566 ? -67.623 19.561 30.662 1.00 33.89 566 LEU A CA 1
ATOM 3309 C C . LEU A 1 566 ? -68.979 19.781 29.984 1.00 33.45 566 LEU A C 1
ATOM 3310 O O . LEU A 1 566 ? -69.629 18.820 29.579 1.00 36.13 566 LEU A O 1
ATOM 3315 N N . ASP A 1 567 ? -69.401 21.039 29.867 1.00 30.09 567 ASP A N 1
ATOM 3316 C CA . ASP A 1 567 ? -70.725 21.361 29.331 1.00 36.82 567 ASP A CA 1
ATOM 3317 C C . ASP A 1 567 ? -71.790 20.518 30.046 1.00 39.74 567 ASP A C 1
ATOM 3318 O O . ASP A 1 567 ? -72.653 19.899 29.429 1.00 36.97 567 ASP A O 1
ATOM 3323 N N . GLN A 1 568 ? -71.713 20.498 31.365 1.00 41.92 568 GLN A N 1
ATOM 3324 C CA . GLN A 1 568 ? -72.549 19.620 32.156 1.00 36.19 568 GLN A CA 1
ATOM 3325 C C . GLN A 1 568 ? -72.515 20.149 33.573 1.00 36.70 568 GLN A C 1
ATOM 3326 O O . GLN A 1 568 ? -71.456 20.504 34.084 1.00 36.68 568 GLN A O 1
ATOM 3332 N N . ARG A 1 569 ? -73.671 20.211 34.212 1.00 32.45 569 ARG A N 1
ATOM 3333 C CA . ARG A 1 569 ? -73.718 20.691 35.576 1.00 33.76 569 ARG A CA 1
ATOM 3334 C C . ARG A 1 569 ? -73.119 19.664 36.553 1.00 37.17 569 ARG A C 1
ATOM 3335 O O . ARG A 1 569 ? -73.723 18.626 36.839 1.00 35.17 569 ARG A O 1
ATOM 3343 N N . VAL A 1 570 ? -71.922 19.953 37.053 1.00 34.79 570 VAL A N 1
ATOM 3344 C CA . VAL A 1 570 ? -71.258 19.051 37.985 1.00 38.92 570 VAL A CA 1
ATOM 3345 C C . VAL A 1 570 ? -70.872 19.787 39.249 1.00 38.13 570 VAL A C 1
ATOM 3346 O O . VAL A 1 570 ? -70.840 21.019 39.276 1.00 37.73 570 VAL A O 1
ATOM 3350 N N . LYS A 1 571 ? -70.591 19.021 40.298 1.00 34.81 571 LYS A N 1
ATOM 3351 C CA . LYS A 1 571 ? -69.970 19.552 41.505 1.00 28.01 571 LYS A CA 1
ATOM 3352 C C . LYS A 1 571 ? -68.530 19.048 41.497 1.00 28.87 571 LYS A C 1
ATOM 3353 O O . LYS A 1 571 ? -68.273 17.864 41.222 1.00 28.68 571 LYS A O 1
ATOM 3359 N N . ALA A 1 572 ? -67.580 19.933 41.766 1.00 31.19 572 ALA A N 1
ATOM 3360 C CA . ALA A 1 572 ? -66.167 19.536 41.722 1.00 27.73 572 ALA A CA 1
ATOM 3361 C C . ALA A 1 572 ? -65.458 19.880 43.028 1.00 29.71 572 ALA A C 1
ATOM 3362 O O . ALA A 1 572 ? -65.785 20.880 43.665 1.00 33.40 572 ALA A O 1
ATOM 3364 N N . ARG A 1 573 ? -64.482 19.062 43.412 1.00 34.85 573 ARG A N 1
ATOM 3365 C CA . ARG A 1 573 ? -63.594 19.383 44.535 1.00 38.31 573 ARG A CA 1
ATOM 3366 C C . ARG A 1 573 ? -62.132 19.223 44.136 1.00 34.48 573 ARG A C 1
ATOM 3367 O O . ARG A 1 573 ? -61.794 18.378 43.308 1.00 40.30 573 ARG A O 1
ATOM 3375 N N . ILE A 1 574 ? -61.259 20.019 44.739 1.00 34.13 574 ILE A N 1
ATOM 3376 C CA . ILE A 1 574 ? -59.828 19.818 44.559 1.00 27.13 574 ILE A CA 1
ATOM 3377 C C . ILE A 1 574 ? -59.292 18.790 45.554 1.00 33.55 574 ILE A C 1
ATOM 3378 O O . ILE A 1 574 ? -59.471 18.935 46.760 1.00 39.97 574 ILE A O 1
ATOM 3383 N N . LEU A 1 575 ? -58.648 17.742 45.047 1.00 34.43 575 LEU A N 1
ATOM 3384 C CA . LEU A 1 575 ? -58.035 16.729 45.911 1.00 29.67 575 LEU A CA 1
ATOM 3385 C C . LEU A 1 575 ? -56.536 16.771 45.684 1.00 32.01 575 LEU A C 1
ATOM 3386 O O . LEU A 1 575 ? -55.980 15.888 45.026 1.00 33.17 575 LEU A O 1
ATOM 3391 N N . GLY A 1 576 ? -55.874 17.793 46.220 1.00 30.17 576 GLY A N 1
ATOM 3392 C CA . GLY A 1 576 ? -54.460 17.993 45.926 1.00 24.99 576 GLY A CA 1
ATOM 3393 C C . GLY A 1 576 ? -54.293 18.577 44.531 1.00 31.43 576 GLY A C 1
ATOM 3394 O O . GLY A 1 576 ? -54.653 19.726 44.291 1.00 36.66 576 GLY A O 1
ATOM 3395 N N . ASP A 1 577 ? -53.769 17.785 43.603 1.00 25.79 577 ASP A N 1
ATOM 3396 C CA . ASP A 1 577 ? -53.420 18.287 42.280 1.00 24.53 577 ASP A CA 1
ATOM 3397 C C . ASP A 1 577 ? -54.365 17.754 41.234 1.00 33.68 577 ASP A C 1
ATOM 3398 O O . ASP A 1 577 ? -54.059 17.743 40.033 1.00 31.14 577 ASP A O 1
ATOM 3403 N N . VAL A 1 578 ? -55.533 17.337 41.699 1.00 31.52 578 VAL A N 1
ATOM 3404 C CA . VAL A 1 578 ? -56.467 16.620 40.856 1.00 33.88 578 VAL A CA 1
ATOM 3405 C C . VAL A 1 578 ? -57.892 17.112 41.136 1.00 30.78 578 VAL A C 1
ATOM 3406 O O . VAL A 1 578 ? -58.167 17.657 42.206 1.00 25.53 578 VAL A O 1
ATOM 3410 N N . ILE A 1 579 ? -58.785 16.960 40.166 1.00 28.87 579 ILE A N 1
ATOM 3411 C CA . ILE A 1 579 ? -60.152 17.424 40.327 1.00 36.73 579 ILE A CA 1
ATOM 3412 C C . ILE A 1 579 ? -61.069 16.211 40.467 1.00 45.06 579 ILE A C 1
ATOM 3413 O O . ILE A 1 579 ? -60.944 15.231 39.724 1.00 44.32 579 ILE A O 1
ATOM 3418 N N . SER A 1 580 ? -61.971 16.272 41.440 1.00 42.83 580 SER A N 1
ATOM 3419 C CA . SER A 1 580 ? -62.946 15.213 41.670 1.00 31.83 580 SER A CA 1
ATOM 3420 C C . SER A 1 580 ? -64.330 15.775 41.375 1.00 26.74 580 SER A C 1
ATOM 3421 O O . SER A 1 580 ? -64.716 16.798 41.940 1.00 30.39 580 SER A O 1
ATOM 3424 N N . VAL A 1 581 ? -65.079 15.110 40.499 1.00 26.67 581 VAL A N 1
ATOM 3425 C CA . VAL A 1 581 ? -66.348 15.665 40.019 1.00 36.19 581 VAL A CA 1
ATOM 3426 C C . VAL A 1 581 ? -67.507 14.698 40.206 1.00 33.01 581 VAL A C 1
ATOM 3427 O O . VAL A 1 581 ? -67.309 13.485 40.297 1.00 30.32 581 VAL A O 1
ATOM 3431 N N . SER A 1 582 ? -68.723 15.230 40.256 1.00 31.29 582 SER A N 1
ATOM 3432 C CA . SER A 1 582 ? -69.903 14.370 40.295 1.00 33.72 582 SER A CA 1
ATOM 3433 C C . SER A 1 582 ? -71.057 15.040 39.572 1.00 35.74 582 SER A C 1
ATOM 3434 O O . SER A 1 582 ? -71.130 16.265 39.476 1.00 37.71 582 SER A O 1
ATOM 3437 N N . ASN A 1 583 ? -71.959 14.239 39.038 1.00 41.56 583 ASN A N 1
ATOM 3438 C CA . ASN A 1 583 ? -73.027 14.817 38.256 1.00 43.20 583 ASN A CA 1
ATOM 3439 C C . ASN A 1 583 ? -74.135 15.383 39.139 1.00 37.59 583 ASN A C 1
ATOM 3440 O O . ASN A 1 583 ? -74.517 14.755 40.121 1.00 41.66 583 ASN A O 1
ATOM 3445 N N . CYS A 1 584 ? -74.631 16.573 38.788 1.00 39.61 584 CYS A N 1
ATOM 3446 C CA . CYS A 1 584 ? -75.754 17.192 39.490 1.00 40.55 584 CYS A CA 1
ATOM 3447 C C . CYS A 1 584 ? -77.010 17.016 38.663 1.00 42.79 584 CYS A C 1
ATOM 3448 O O . CYS A 1 584 ? -77.244 17.793 37.744 1.00 35.27 584 CYS A O 1
ATOM 3451 N N . PRO A 1 585 ? -77.841 16.018 39.002 1.00 45.11 585 PRO A N 1
ATOM 3452 C CA . PRO A 1 585 ? -79.088 15.816 38.255 1.00 40.02 585 PRO A CA 1
ATOM 3453 C C . PRO A 1 585 ? -80.063 16.971 38.415 1.00 40.35 585 PRO A C 1
ATOM 3454 O O . PRO A 1 585 ? -80.065 17.670 39.439 1.00 39.72 585 PRO A O 1
ATOM 3458 N N . GLU A 1 586 ? -80.880 17.169 37.387 1.00 47.51 586 GLU A N 1
ATOM 3459 C CA . GLU A 1 586 ? -81.944 18.155 37.432 1.00 50.99 586 GLU A CA 1
ATOM 3460 C C . GLU A 1 586 ? -82.966 17.738 38.472 1.00 51.20 586 GLU A C 1
ATOM 3461 O O . GLU A 1 586 ? -83.237 16.551 38.648 1.00 48.38 586 GLU A O 1
ATOM 3467 N N . LEU A 1 587 ? -83.518 18.716 39.178 1.00 56.46 587 LEU A N 1
ATOM 3468 C CA . LEU A 1 587 ? -84.616 18.452 40.093 1.00 58.31 587 LEU A CA 1
ATOM 3469 C C . LEU A 1 587 ? -85.849 18.068 39.286 1.00 59.51 587 LEU A C 1
ATOM 3470 O O . LEU A 1 587 ? -86.218 18.769 38.341 1.00 61.46 587 LEU A O 1
ATOM 3475 N N . GLY A 1 588 ? -86.490 16.966 39.663 1.00 65.80 588 GLY A N 1
ATOM 3476 C CA . GLY A 1 588 ? -87.601 16.431 38.891 1.00 75.19 588 GLY A CA 1
ATOM 3477 C C . GLY A 1 588 ? -88.977 17.040 39.116 1.00 79.82 588 GLY A C 1
ATOM 3478 O O . GLY A 1 588 ? -89.160 17.930 39.955 1.00 80.77 588 GLY A O 1
ATOM 3479 N N . SER A 1 589 ? -89.949 16.547 38.348 1.00 81.40 589 SER A N 1
ATOM 3480 C CA . SER A 1 589 ? -91.350 16.938 38.492 1.00 80.17 589 SER A CA 1
ATOM 3481 C C . SER A 1 589 ? -91.909 16.527 39.848 1.00 82.20 589 SER A C 1
ATOM 3482 O O . SER A 1 589 ? -91.234 15.862 40.644 1.00 76.10 589 SER A O 1
ATOM 3485 N N . ASP A 1 590 ? -93.160 16.914 40.088 1.00 87.47 590 ASP A N 1
ATOM 3486 C CA . ASP A 1 590 ? -93.873 16.578 41.321 1.00 89.59 590 ASP A CA 1
ATOM 3487 C C . ASP A 1 590 ? -93.177 17.141 42.552 1.00 80.14 590 ASP A C 1
ATOM 3488 O O . ASP A 1 590 ? -93.306 16.601 43.653 1.00 78.47 590 ASP A O 1
ATOM 3493 N N . THR A 1 591 ? -92.439 18.230 42.354 1.00 73.38 591 THR A N 1
ATOM 3494 C CA . THR A 1 591 ? -91.779 18.920 43.451 1.00 67.80 591 THR A CA 1
ATOM 3495 C C . THR A 1 591 ? -92.151 20.394 43.431 1.00 60.69 591 THR A C 1
ATOM 3496 O O . THR A 1 591 ? -92.329 20.994 42.373 1.00 60.99 591 THR A O 1
ATOM 3500 N N . ARG A 1 592 ? -92.287 20.969 44.615 1.00 63.25 592 ARG A N 1
ATOM 3501 C CA . ARG A 1 592 ? -92.620 22.372 44.756 1.00 60.44 592 ARG A CA 1
ATOM 3502 C C . ARG A 1 592 ? -91.514 22.967 45.620 1.00 58.79 592 ARG A C 1
ATOM 3503 O O . ARG A 1 592 ? -90.981 22.294 46.512 1.00 54.28 592 ARG A O 1
ATOM 3511 N N . ILE A 1 593 ? -91.148 24.212 45.340 1.00 59.41 593 ILE A N 1
ATOM 3512 C CA . ILE A 1 593 ? -90.060 24.861 46.054 1.00 56.26 593 ILE A CA 1
ATOM 3513 C C . ILE A 1 593 ? -90.568 26.145 46.687 1.00 53.35 593 ILE A C 1
ATOM 3514 O O . ILE A 1 593 ? -90.958 27.080 45.982 1.00 52.64 593 ILE A O 1
ATOM 3519 N N . ILE A 1 594 ? -90.573 26.186 48.018 1.00 52.38 594 ILE A N 1
ATOM 3520 C CA . ILE A 1 594 ? -91.030 27.373 48.736 1.00 53.11 594 ILE A CA 1
ATOM 3521 C C . ILE A 1 594 ? -89.862 28.150 49.325 1.00 54.24 594 ILE A C 1
ATOM 3522 O O . ILE A 1 594 ? -88.975 27.599 49.993 1.00 52.06 594 ILE A O 1
ATOM 3527 N N . LEU A 1 595 ? -89.878 29.447 49.059 1.00 52.83 595 LEU A N 1
ATOM 3528 C CA . LEU A 1 595 ? -88.814 30.331 49.469 1.00 50.61 595 LEU A CA 1
ATOM 3529 C C . LEU A 1 595 ? -89.213 30.876 50.821 1.00 51.32 595 LEU A C 1
ATOM 3530 O O . LEU A 1 595 ? -90.346 31.330 50.981 1.00 57.51 595 LEU A O 1
ATOM 3535 N N . GLN A 1 596 ? -88.305 30.814 51.796 1.00 46.44 596 GLN A N 1
ATOM 3536 C CA . GLN A 1 596 ? -88.560 31.378 53.132 1.00 38.83 596 GLN A CA 1
ATOM 3537 C C . GLN A 1 596 ? -88.242 32.868 53.192 1.00 46.22 596 GLN A C 1
ATOM 3538 O O . GLN A 1 596 ? -87.229 33.315 52.651 1.00 58.50 596 GLN A O 1
ATOM 3544 N N . ASN A 1 597 ? -89.100 33.628 53.868 1.00 50.49 597 ASN A N 1
ATOM 3545 C CA . ASN A 1 597 ? -88.974 35.087 53.942 1.00 44.86 597 ASN A CA 1
ATOM 3546 C C . ASN A 1 597 ? -87.756 35.610 54.697 1.00 40.45 597 ASN A C 1
ATOM 3547 O O . ASN A 1 597 ? -87.246 36.692 54.398 1.00 42.77 597 ASN A O 1
ATOM 3552 N N . SER A 1 598 ? -87.300 34.851 55.686 1.00 36.95 598 SER A N 1
ATOM 3553 C CA . SER A 1 598 ? -86.270 35.342 56.591 1.00 36.46 598 SER A CA 1
ATOM 3554 C C . SER A 1 598 ? -84.943 34.600 56.425 1.00 30.53 598 SER A C 1
ATOM 3555 O O . SER A 1 598 ? -84.912 33.366 56.402 1.00 30.59 598 SER A O 1
ATOM 3558 N N . MET A 1 599 ? -83.851 35.356 56.330 1.00 32.05 599 MET A N 1
ATOM 3559 C CA . MET A 1 599 ? -82.512 34.773 56.342 1.00 38.40 599 MET A CA 1
ATOM 3560 C C . MET A 1 599 ? -81.869 34.891 57.727 1.00 39.21 599 MET A C 1
ATOM 3561 O O . MET A 1 599 ? -80.674 34.601 57.900 1.00 40.51 599 MET A O 1
ATOM 3566 N N . ARG A 1 600 ? -82.659 35.321 58.711 1.00 41.46 600 ARG A N 1
ATOM 3567 C CA . ARG A 1 600 ? -82.171 35.399 60.093 1.00 45.57 600 ARG A CA 1
ATOM 3568 C C . ARG A 1 600 ? -82.130 34.032 60.781 1.00 41.17 600 ARG A C 1
ATOM 3569 O O . ARG A 1 600 ? -82.980 33.165 60.535 1.00 44.67 600 ARG A O 1
ATOM 3577 N N . VAL A 1 601 ? -81.119 33.836 61.619 1.00 41.55 601 VAL A N 1
ATOM 3578 C CA . VAL A 1 601 ? -80.992 32.610 62.401 1.00 47.15 601 VAL A CA 1
ATOM 3579 C C . VAL A 1 601 ? -81.821 32.716 63.668 1.00 44.89 601 VAL A C 1
ATOM 3580 O O . VAL A 1 601 ? -81.640 33.649 64.457 1.00 48.30 601 VAL A O 1
ATOM 3584 N N . SER A 1 602 ? -82.729 31.759 63.854 1.00 46.52 602 SER A N 1
ATOM 3585 C CA . SER A 1 602 ? -83.589 31.720 65.037 1.00 50.35 602 SER A CA 1
ATOM 3586 C C . SER A 1 602 ? -82.782 31.712 66.347 1.00 47.12 602 SER A C 1
ATOM 3587 O O . SER A 1 602 ? -81.933 30.847 66.571 1.00 51.74 602 SER A O 1
ATOM 3590 N N . GLY A 1 603 ? -83.026 32.698 67.201 1.00 43.13 603 GLY A N 1
ATOM 3591 C CA . GLY A 1 603 ? -82.368 32.733 68.495 1.00 48.23 603 GLY A CA 1
ATOM 3592 C C . GLY A 1 603 ? -81.022 33.432 68.498 1.00 53.96 603 GLY A C 1
ATOM 3593 O O . GLY A 1 603 ? -80.353 33.486 69.533 1.00 56.91 603 GLY A O 1
ATOM 3594 N N . SER A 1 604 ? -80.615 33.956 67.344 1.00 55.44 604 SER A N 1
ATOM 3595 C CA . SER A 1 604 ? -79.395 34.758 67.258 1.00 52.67 604 SER A CA 1
ATOM 3596 C C . SER A 1 604 ? -79.705 36.151 66.708 1.00 53.74 604 SER A C 1
ATOM 3597 O O . SER A 1 604 ? -80.759 36.359 66.095 1.00 48.00 604 SER A O 1
ATOM 3600 N N . THR A 1 605 ? -78.793 37.098 66.940 1.00 54.67 605 THR A N 1
ATOM 3601 C CA . THR A 1 605 ? -78.944 38.477 66.459 1.00 51.09 605 THR A CA 1
ATOM 3602 C C . THR A 1 605 ? -77.666 38.897 65.749 1.00 49.62 605 THR A C 1
ATOM 3603 O O . THR A 1 605 ? -77.584 39.978 65.158 1.00 50.68 605 THR A O 1
ATOM 3607 N N . THR A 1 606 ? -76.670 38.022 65.817 1.00 49.63 606 THR A N 1
ATOM 3608 C CA . THR A 1 606 ? -75.346 38.302 65.275 1.00 54.55 606 THR A CA 1
ATOM 3609 C C . THR A 1 606 ? -74.990 37.319 64.148 1.00 52.15 606 THR A C 1
ATOM 3610 O O . THR A 1 606 ? -73.947 37.442 63.486 1.00 42.92 606 THR A O 1
ATOM 3614 N N . ARG A 1 607 ? -75.866 36.337 63.944 1.00 47.54 607 ARG A N 1
ATOM 3615 C CA . ARG A 1 607 ? -75.597 35.256 63.010 1.00 47.15 607 ARG A CA 1
ATOM 3616 C C . ARG A 1 607 ? -76.758 35.099 62.014 1.00 44.07 607 ARG A C 1
ATOM 3617 O O . ARG A 1 607 ? -77.930 35.061 62.410 1.00 43.89 607 ARG A O 1
ATOM 3625 N N . CYS A 1 608 ? -76.428 35.047 60.723 1.00 41.90 608 CYS A N 1
ATOM 3626 C CA . CYS A 1 608 ? -77.443 34.999 59.662 1.00 45.81 608 CYS A CA 1
ATOM 3627 C C . CYS A 1 608 ? -77.135 33.961 58.598 1.00 40.93 608 CYS A C 1
ATOM 3628 O O . CYS A 1 608 ? -75.997 33.493 58.477 1.00 40.70 608 CYS A O 1
ATOM 3631 N N . TYR A 1 609 ? -78.149 33.605 57.817 1.00 40.43 609 TYR A N 1
ATOM 3632 C CA . TYR A 1 609 ? -77.907 32.779 56.639 1.00 41.83 609 TYR A CA 1
ATOM 3633 C C . TYR A 1 609 ? -77.388 33.678 55.528 1.00 33.83 609 TYR A C 1
ATOM 3634 O O . TYR A 1 609 ? -77.870 34.796 55.364 1.00 39.25 609 TYR A O 1
ATOM 3643 N N . SER A 1 610 ? -76.384 33.213 54.791 1.00 32.65 610 SER A N 1
ATOM 3644 C CA . SER A 1 610 ? -75.765 34.036 53.744 1.00 30.05 610 SER A CA 1
ATOM 3645 C C . SER A 1 610 ? -76.578 34.007 52.437 1.00 25.26 610 SER A C 1
ATOM 3646 O O . SER A 1 610 ? -76.390 34.838 51.545 1.00 26.78 610 SER A O 1
ATOM 3649 N N . ARG A 1 611 ? -77.489 33.043 52.340 1.00 24.80 611 ARG A N 1
ATOM 3650 C CA . ARG A 1 611 ? -78.348 32.879 51.168 1.00 33.28 611 ARG A CA 1
ATOM 3651 C C . ARG A 1 611 ? -79.712 32.369 51.637 1.00 37.68 611 ARG A C 1
ATOM 3652 O O . ARG A 1 611 ? -79.814 31.798 52.727 1.00 39.32 611 ARG A O 1
ATOM 3660 N N . PRO A 1 612 ? -80.761 32.563 50.816 1.00 33.81 612 PRO A N 1
ATOM 3661 C CA . PRO A 1 612 ? -82.138 32.261 51.252 1.00 34.69 612 PRO A CA 1
ATOM 3662 C C . PRO A 1 612 ? -82.406 30.815 51.664 1.00 36.97 612 PRO A C 1
ATOM 3663 O O . PRO A 1 612 ? -81.797 29.897 51.126 1.00 34.89 612 PRO A O 1
ATOM 3667 N N . LEU A 1 613 ? -83.325 30.630 52.607 1.00 47.00 613 LEU A N 1
ATOM 3668 C CA . LEU A 1 613 ? -83.772 29.298 53.000 1.00 43.06 613 LEU A CA 1
ATOM 3669 C C . LEU A 1 613 ? -84.842 28.842 52.034 1.00 37.70 613 LEU A C 1
ATOM 3670 O O . LEU A 1 613 ? -85.647 29.643 51.557 1.00 42.54 613 LEU A O 1
ATOM 3675 N N . ILE A 1 614 ? -84.853 27.551 51.741 1.00 28.14 614 ILE A N 1
ATOM 3676 C CA . ILE A 1 614 ? -85.883 26.996 50.889 1.00 40.99 614 ILE A CA 1
ATOM 3677 C C . ILE A 1 614 ? -86.362 25.701 51.510 1.00 49.94 614 ILE A C 1
ATOM 3678 O O . ILE A 1 614 ? -85.608 25.019 52.217 1.00 44.74 614 ILE A O 1
ATOM 3683 N N . SER A 1 615 ? -87.621 25.368 51.257 1.00 52.89 615 SER A N 1
ATOM 3684 C CA . SER A 1 615 ? -88.102 24.035 51.573 1.00 52.20 615 SER A CA 1
ATOM 3685 C C . SER A 1 615 ? -88.492 23.347 50.277 1.00 43.94 615 SER A C 1
ATOM 3686 O O . SER A 1 615 ? -89.132 23.942 49.404 1.00 44.18 615 SER A O 1
ATOM 3689 N N . ILE A 1 616 ? -88.072 22.099 50.145 1.00 43.40 616 ILE A N 1
ATOM 3690 C CA . ILE A 1 616 ? -88.367 21.328 48.957 1.00 51.10 616 ILE A CA 1
ATOM 3691 C C . ILE A 1 616 ? -89.457 20.316 49.289 1.00 53.75 616 ILE A C 1
ATOM 3692 O O . ILE A 1 616 ? -89.226 19.345 50.028 1.00 44.81 616 ILE A O 1
ATOM 3697 N N . VAL A 1 617 ? -90.645 20.571 48.742 1.00 57.47 617 VAL A N 1
ATOM 3698 C CA . VAL A 1 617 ? -91.838 19.789 49.034 1.00 60.33 617 VAL A CA 1
ATOM 3699 C C . VAL A 1 617 ? -92.121 18.784 47.933 1.00 66.07 617 VAL A C 1
ATOM 3700 O O . VAL A 1 617 ? -92.368 19.174 46.786 1.00 66.89 617 VAL A O 1
ATOM 3704 N N . SER A 1 618 ? -92.086 17.496 48.271 1.00 66.64 618 SER A N 1
ATOM 3705 C CA . SER A 1 618 ? -92.580 16.473 47.352 1.00 73.21 618 SER A CA 1
ATOM 3706 C C . SER A 1 618 ? -94.098 16.610 47.299 1.00 76.11 618 SER A C 1
ATOM 3707 O O . SER A 1 618 ? -94.765 16.574 48.335 1.00 78.20 618 SER A O 1
ATOM 3710 N N . LEU A 1 619 ? -94.644 16.794 46.101 1.00 73.73 619 LEU A N 1
ATOM 3711 C CA . LEU A 1 619 ? -96.084 16.990 45.953 1.00 69.58 619 LEU A CA 1
ATOM 3712 C C . LEU A 1 619 ? -96.862 15.692 46.177 1.00 69.56 619 LEU A C 1
ATOM 3713 O O . LEU A 1 619 ? -98.088 15.719 46.322 1.00 67.32 619 LEU A O 1
ATOM 3718 N N . ASN A 1 620 ? -96.147 14.566 46.212 1.00 72.07 620 ASN A N 1
ATOM 3719 C CA . ASN A 1 620 ? -96.760 13.266 46.503 1.00 71.77 620 ASN A CA 1
ATOM 3720 C C . ASN A 1 620 ? -96.627 12.822 47.972 1.00 65.11 620 ASN A C 1
ATOM 3721 O O . ASN A 1 620 ? -97.065 11.730 48.336 1.00 62.04 620 ASN A O 1
ATOM 3726 N N . GLY A 1 621 ? -96.018 13.662 48.805 1.00 58.76 621 GLY A N 1
ATOM 3727 C CA . GLY A 1 621 ? -95.978 13.415 50.242 1.00 68.12 621 GLY A CA 1
ATOM 3728 C C . GLY A 1 621 ? -94.833 12.563 50.763 1.00 70.03 621 GLY A C 1
ATOM 3729 O O . GLY A 1 621 ? -94.904 12.043 51.879 1.00 65.06 621 GLY A O 1
ATOM 3730 N N . SER A 1 622 ? -93.778 12.418 49.963 1.00 76.42 622 SER A N 1
ATOM 3731 C CA . SER A 1 622 ? -92.584 11.686 50.392 1.00 74.11 622 SER A CA 1
ATOM 3732 C C . SER A 1 622 ? -91.839 12.396 51.524 1.00 67.67 622 SER A C 1
ATOM 3733 O O . SER A 1 622 ? -91.107 11.768 52.296 1.00 69.33 622 SER A O 1
ATOM 3736 N N . GLY A 1 623 ? -92.027 13.708 51.620 1.00 57.48 623 GLY A N 1
ATOM 3737 C CA . GLY A 1 623 ? -91.376 14.479 52.660 1.00 61.22 623 GLY A CA 1
ATOM 3738 C C . GLY A 1 623 ? -90.979 15.883 52.240 1.00 75.21 623 GLY A C 1
ATOM 3739 O O . GLY A 1 623 ? -91.180 16.311 51.095 1.00 79.75 623 GLY A O 1
ATOM 3740 N N . THR A 1 624 ? -90.410 16.608 53.193 1.00 74.93 624 THR A N 1
ATOM 3741 C CA . THR A 1 624 ? -89.943 17.964 52.955 1.00 69.94 624 THR A CA 1
ATOM 3742 C C . THR A 1 624 ? -88.472 18.054 53.354 1.00 68.58 624 THR A C 1
ATOM 3743 O O . THR A 1 624 ? -88.077 17.521 54.393 1.00 68.57 624 THR A O 1
ATOM 3747 N N . VAL A 1 625 ? -87.657 18.684 52.512 1.00 60.79 625 VAL A N 1
ATOM 3748 C CA . VAL A 1 625 ? -86.277 18.980 52.887 1.00 57.89 625 VAL A CA 1
ATOM 3749 C C . VAL A 1 625 ? -86.129 20.467 53.194 1.00 53.99 625 VAL A C 1
ATOM 3750 O O . VAL A 1 625 ? -86.687 21.311 52.480 1.00 43.22 625 VAL A O 1
ATOM 3754 N N . GLU A 1 626 ? -85.408 20.769 54.276 1.00 58.52 626 GLU A N 1
ATOM 3755 C CA . GLU A 1 626 ? -85.047 22.138 54.629 1.00 66.60 626 GLU A CA 1
ATOM 3756 C C . GLU A 1 626 ? -83.627 22.430 54.140 1.00 67.58 626 GLU A C 1
ATOM 3757 O O . GLU A 1 626 ? -82.653 22.048 54.794 1.00 78.12 626 GLU A O 1
ATOM 3763 N N . GLY A 1 627 ? -83.502 23.101 52.997 1.00 53.58 627 GLY A N 1
ATOM 3764 C CA . GLY A 1 627 ? -82.188 23.447 52.478 1.00 46.42 627 GLY A CA 1
ATOM 3765 C C . GLY A 1 627 ? -81.991 24.937 52.252 1.00 40.95 627 GLY A C 1
ATOM 3766 O O . GLY A 1 627 ? -82.686 25.752 52.866 1.00 38.33 627 GLY A O 1
ATOM 3767 N N . GLN A 1 628 ? -81.036 25.306 51.395 1.00 40.13 628 GLN A N 1
ATOM 3768 C CA . GLN A 1 628 ? -80.956 26.697 50.940 1.00 36.53 628 GLN A CA 1
ATOM 3769 C C . GLN A 1 628 ? -80.682 26.896 49.447 1.00 39.18 628 GLN A C 1
ATOM 3770 O O . GLN A 1 628 ? -80.259 25.973 48.741 1.00 46.82 628 GLN A O 1
ATOM 3776 N N . LEU A 1 629 ? -80.962 28.109 48.972 1.00 34.45 629 LEU A N 1
ATOM 3777 C CA . LEU A 1 629 ? -80.792 28.449 47.564 1.00 33.10 629 LEU A CA 1
ATOM 3778 C C . LEU A 1 629 ? -79.310 28.695 47.256 1.00 38.74 629 LEU A C 1
ATOM 3779 O O . LEU A 1 629 ? -78.729 29.703 47.674 1.00 30.25 629 LEU A O 1
ATOM 3784 N N . GLY A 1 630 ? -78.692 27.759 46.543 1.00 36.54 630 GLY A N 1
ATOM 3785 C CA . GLY A 1 630 ? -77.319 27.938 46.100 1.00 34.89 630 GLY A CA 1
ATOM 3786 C C . GLY A 1 630 ? -77.241 28.814 44.862 1.00 32.80 630 GLY A C 1
ATOM 3787 O O . GLY A 1 630 ? -78.208 29.509 44.523 1.00 31.66 630 GLY A O 1
ATOM 3788 N N . THR A 1 631 ? -76.093 28.790 44.188 1.00 33.08 631 THR A N 1
ATOM 3789 C CA . THR A 1 631 ? -75.906 29.598 42.977 1.00 36.07 631 THR A CA 1
ATOM 3790 C C . THR A 1 631 ? -76.399 28.871 41.735 1.00 32.62 631 THR A C 1
ATOM 3791 O O . THR A 1 631 ? -76.512 27.640 41.726 1.00 37.17 631 THR A O 1
ATOM 3795 N N . ASP A 1 632 ? -76.698 29.648 40.698 1.00 28.92 632 ASP A N 1
ATOM 3796 C CA . ASP A 1 632 ? -77.162 29.115 39.417 1.00 36.12 632 ASP A CA 1
ATOM 3797 C C . ASP A 1 632 ? -78.256 28.044 39.567 1.00 41.78 632 ASP A C 1
ATOM 3798 O O . ASP A 1 632 ? -78.173 26.961 38.978 1.00 37.56 632 ASP A O 1
ATOM 3803 N N . ASN A 1 633 ? -79.265 28.360 40.375 1.00 36.54 633 ASN A N 1
ATOM 3804 C CA . ASN A 1 633 ? -80.402 27.468 40.588 1.00 37.91 633 ASN A CA 1
ATOM 3805 C C . ASN A 1 633 ? -80.060 26.100 41.168 1.00 42.79 633 ASN A C 1
ATOM 3806 O O . ASN A 1 633 ? -80.823 25.146 41.010 1.00 49.97 633 ASN A O 1
ATOM 3811 N N . GLU A 1 634 ? -78.913 25.996 41.830 1.00 37.20 634 GLU A N 1
ATOM 3812 C CA . GLU A 1 634 ? -78.633 24.800 42.597 1.00 39.88 634 GLU A CA 1
ATOM 3813 C C . GLU A 1 634 ? -79.412 24.889 43.908 1.00 45.72 634 GLU A C 1
ATOM 3814 O O . GLU A 1 634 ? -79.511 25.968 44.491 1.00 38.94 634 GLU A O 1
ATOM 3820 N N . LEU A 1 635 ? -79.981 23.766 44.349 1.00 46.68 635 LEU A N 1
ATOM 3821 C CA . LEU A 1 635 ? -80.637 23.686 45.646 1.00 44.16 635 LEU A CA 1
ATOM 3822 C C . LEU A 1 635 ? -79.768 22.851 46.573 1.00 41.45 635 LEU A C 1
ATOM 3823 O O . LEU A 1 635 ? -79.383 21.733 46.231 1.00 44.23 635 LEU A O 1
ATOM 3828 N N . ILE A 1 636 ? -79.453 23.392 47.744 1.00 37.12 636 ILE A N 1
ATOM 3829 C CA . ILE A 1 636 ? -78.543 22.714 48.666 1.00 42.44 636 ILE A CA 1
ATOM 3830 C C . ILE A 1 636 ? -79.319 21.993 49.769 1.00 43.39 636 ILE A C 1
ATOM 3831 O O . ILE A 1 636 ? -80.212 22.571 50.376 1.00 39.72 636 ILE A O 1
ATOM 3836 N N . MET A 1 637 ? -78.980 20.730 50.018 1.00 47.52 637 MET A N 1
ATOM 3837 C CA . MET A 1 637 ? -79.749 19.878 50.932 1.00 47.85 637 MET A CA 1
ATOM 3838 C C . MET A 1 637 ? -79.465 20.119 52.422 1.00 54.70 637 MET A C 1
ATOM 3839 O O . MET A 1 637 ? -79.819 19.299 53.269 1.00 61.69 637 MET A O 1
ATOM 3844 N N . SER A 1 638 ? -78.836 21.246 52.735 1.00 50.55 638 SER A N 1
ATOM 3845 C CA . SER A 1 638 ? -78.560 21.621 54.113 1.00 52.46 638 SER A CA 1
ATOM 3846 C C . SER A 1 638 ? -78.733 23.128 54.297 1.00 56.01 638 SER A C 1
ATOM 3847 O O . SER A 1 638 ? -79.184 23.835 53.389 1.00 60.10 638 SER A O 1
ATOM 3850 N N . ARG A 1 639 ? -78.367 23.613 55.480 1.00 45.69 639 ARG A N 1
ATOM 3851 C CA . ARG A 1 639 ? -78.403 25.039 55.784 1.00 44.10 639 ARG A CA 1
ATOM 3852 C C . ARG A 1 639 ? -77.141 25.474 56.511 1.00 48.45 639 ARG A C 1
ATOM 3853 O O . ARG A 1 639 ? -77.222 26.047 57.600 1.00 47.48 639 ARG A O 1
ATOM 3861 N N . ASP A 1 640 ? -75.983 25.217 55.902 1.00 50.01 640 ASP A N 1
ATOM 3862 C CA . ASP A 1 640 ? -74.701 25.537 56.532 1.00 49.49 640 ASP A CA 1
ATOM 3863 C C . ASP A 1 640 ? -73.951 26.669 55.842 1.00 42.73 640 ASP A C 1
ATOM 3864 O O . ASP A 1 640 ? -72.739 26.810 56.009 1.00 53.66 640 ASP A O 1
ATOM 3869 N N . LEU A 1 641 ? -74.670 27.471 55.066 1.00 37.52 641 LEU A N 1
ATOM 3870 C CA . LEU A 1 641 ? -74.099 28.700 54.513 1.00 38.69 641 LEU A CA 1
ATOM 3871 C C . LEU A 1 641 ? -74.487 29.867 55.416 1.00 36.60 641 LEU A C 1
ATOM 3872 O O . LEU A 1 641 ? -75.597 30.412 55.320 1.00 33.37 641 LEU A O 1
ATOM 3877 N N . LEU A 1 642 ? -73.561 30.247 56.289 1.00 35.37 642 LEU A N 1
ATOM 3878 C CA . LEU A 1 642 ? -73.842 31.230 57.322 1.00 32.84 642 LEU A CA 1
ATOM 3879 C C . LEU A 1 642 ? -72.798 32.338 57.336 1.00 35.24 642 LEU A C 1
ATOM 3880 O O . LEU A 1 642 ? -71.634 32.122 56.976 1.00 29.01 642 LEU A O 1
ATOM 3885 N N . GLU A 1 643 ? -73.218 33.526 57.755 1.00 36.62 643 GLU A N 1
ATOM 3886 C CA . GLU A 1 643 ? -72.315 34.669 57.815 1.00 41.53 643 GLU A CA 1
ATOM 3887 C C . GLU A 1 643 ? -72.686 35.543 59.011 1.00 40.53 643 GLU A C 1
ATOM 3888 O O . GLU A 1 643 ? -73.812 35.460 59.519 1.00 43.83 643 GLU A O 1
ATOM 3894 N N . PRO A 1 644 ? -71.734 36.374 59.476 1.00 39.78 644 PRO A N 1
ATOM 3895 C CA . PRO A 1 644 ? -72.064 37.434 60.444 1.00 34.33 644 PRO A CA 1
ATOM 3896 C C . PRO A 1 644 ? -73.058 38.398 59.797 1.00 38.20 644 PRO A C 1
ATOM 3897 O O . PRO A 1 644 ? -72.866 38.760 58.630 1.00 50.05 644 PRO A O 1
ATOM 3901 N N . CYS A 1 645 ? -74.112 38.775 60.513 1.00 36.03 645 CYS A N 1
ATOM 3902 C CA . CYS A 1 645 ? -75.114 39.717 59.994 1.00 38.99 645 CYS A CA 1
ATOM 3903 C C . CYS A 1 645 ? -74.491 41.088 59.748 1.00 40.70 645 CYS A C 1
ATOM 3904 O O . CYS A 1 645 ? -74.031 41.744 60.696 1.00 42.57 645 CYS A O 1
ATOM 3907 N N . VAL A 1 646 ? -74.487 41.536 58.494 1.00 32.03 646 VAL A N 1
ATOM 3908 C CA . VAL A 1 646 ? -73.949 42.859 58.168 1.00 33.68 646 VAL A CA 1
ATOM 3909 C C . VAL A 1 646 ? -75.028 43.940 58.253 1.00 31.80 646 VAL A C 1
ATOM 3910 O O . VAL A 1 646 ? -76.227 43.640 58.218 1.00 34.25 646 VAL A O 1
ATOM 3914 N N . ALA A 1 647 ? -74.603 45.197 58.346 1.00 31.29 647 ALA A N 1
ATOM 3915 C CA . ALA A 1 647 ? -75.535 46.317 58.207 1.00 36.54 647 ALA A CA 1
ATOM 3916 C C . ALA A 1 647 ? -75.786 46.580 56.727 1.00 45.63 647 ALA A C 1
ATOM 3917 O O . ALA A 1 647 ? -74.951 46.247 55.883 1.00 46.15 647 ALA A O 1
ATOM 3919 N N . ASN A 1 648 ? -76.931 47.181 56.415 1.00 52.87 648 ASN A N 1
ATOM 3920 C CA . ASN A 1 648 ? -77.230 47.592 55.046 1.00 59.12 648 ASN A CA 1
ATOM 3921 C C . ASN A 1 648 ? -77.220 46.407 54.070 1.00 51.05 648 ASN A C 1
ATOM 3922 O O . ASN A 1 648 ? -76.780 46.526 52.931 1.00 53.10 648 ASN A O 1
ATOM 3927 N N . HIS A 1 649 ? -77.713 45.267 54.549 1.00 43.53 649 HIS A N 1
ATOM 3928 C CA . HIS A 1 649 ? -77.800 44.032 53.776 1.00 29.76 649 HIS A CA 1
ATOM 3929 C C . HIS A 1 649 ? -78.769 44.164 52.604 1.00 38.74 649 HIS A C 1
ATOM 3930 O O . HIS A 1 649 ? -79.964 44.426 52.788 1.00 43.26 649 HIS A O 1
ATOM 3937 N N . LYS A 1 650 ? -78.228 43.993 51.399 1.00 35.62 650 LYS A N 1
ATOM 3938 C CA . LYS A 1 650 ? -78.999 44.035 50.170 1.00 42.65 650 LYS A CA 1
ATOM 3939 C C . LYS A 1 650 ? -78.442 42.963 49.246 1.00 39.30 650 LYS A C 1
ATOM 3940 O O . LYS A 1 650 ? -77.261 43.008 48.879 1.00 36.26 650 LYS A O 1
ATOM 3946 N N . ARG A 1 651 ? -79.280 42.000 48.870 1.00 37.15 651 ARG A N 1
ATOM 3947 C CA . ARG A 1 651 ? -78.841 40.931 47.974 1.00 37.50 651 ARG A CA 1
ATOM 3948 C C . ARG A 1 651 ? -79.902 40.621 46.921 1.00 35.83 651 ARG A C 1
ATOM 3949 O O . ARG A 1 651 ? -81.108 40.716 47.186 1.00 33.17 651 ARG A O 1
ATOM 3957 N N . TYR A 1 652 ? -79.451 40.267 45.720 1.00 37.98 652 TYR A N 1
ATOM 3958 C CA . TYR A 1 652 ? -80.341 39.727 44.696 1.00 34.66 652 TYR A CA 1
ATOM 3959 C C . TYR A 1 652 ? -79.911 38.295 44.441 1.00 34.55 652 TYR A C 1
ATOM 3960 O O . TYR A 1 652 ? -78.762 38.034 44.099 1.00 42.30 652 TYR A O 1
ATOM 3969 N N . PHE A 1 653 ? -80.815 37.354 44.627 1.00 29.95 653 PHE A N 1
ATOM 3970 C CA . PHE A 1 653 ? -80.460 35.972 44.373 1.00 32.42 653 PHE A CA 1
ATOM 3971 C C . PHE A 1 653 ? -81.267 35.427 43.203 1.00 37.72 653 PHE A C 1
ATOM 3972 O O . PHE A 1 653 ? -82.481 35.651 43.109 1.00 38.57 653 PHE A O 1
ATOM 3980 N N . LEU A 1 654 ? -80.595 34.707 42.313 1.00 36.89 654 LEU A N 1
ATOM 3981 C CA . LEU A 1 654 ? -81.280 34.103 41.179 1.00 38.48 654 LEU A CA 1
ATOM 3982 C C . LEU A 1 654 ? -82.152 32.955 41.676 1.00 37.34 654 LEU A C 1
ATOM 3983 O O . LEU A 1 654 ? -81.690 32.087 42.421 1.00 32.25 654 LEU A O 1
ATOM 3988 N N . PHE A 1 655 ? -83.418 32.970 41.271 1.00 43.60 655 PHE A N 1
ATOM 3989 C CA . PHE A 1 655 ? -84.388 31.960 41.676 1.00 42.74 655 PHE A CA 1
ATOM 3990 C C . PHE A 1 655 ? -85.283 31.614 40.483 1.00 46.32 655 PHE A C 1
ATOM 3991 O O . PHE A 1 655 ? -86.266 32.316 40.204 1.00 39.86 655 PHE A O 1
ATOM 3999 N N . GLY A 1 656 ? -84.938 30.539 39.777 1.00 47.56 656 GLY A N 1
ATOM 4000 C CA . GLY A 1 656 ? -85.606 30.209 38.529 1.00 48.45 656 GLY A CA 1
ATOM 4001 C C . GLY A 1 656 ? -85.295 31.233 37.451 1.00 46.00 656 GLY A C 1
ATOM 4002 O O . GLY A 1 656 ? -84.140 31.374 37.046 1.00 48.54 656 GLY A O 1
ATOM 4003 N N . HIS A 1 657 ? -86.320 31.958 37.004 1.00 45.87 657 HIS A N 1
ATOM 4004 C CA . HIS A 1 657 ? -86.152 33.004 35.991 1.00 49.32 657 HIS A CA 1
ATOM 4005 C C . HIS A 1 657 ? -86.361 34.399 36.569 1.00 48.31 657 HIS A C 1
ATOM 4006 O O . HIS A 1 657 ? -86.494 35.384 35.832 1.00 41.79 657 HIS A O 1
ATOM 4013 N N . HIS A 1 658 ? -86.379 34.470 37.897 1.00 49.27 658 HIS A N 1
ATOM 4014 C CA . HIS A 1 658 ? -86.477 35.737 38.603 1.00 46.16 658 HIS A CA 1
ATOM 4015 C C . HIS A 1 658 ? -85.244 35.948 39.468 1.00 41.56 658 HIS A C 1
ATOM 4016 O O . HIS A 1 658 ? -84.590 34.980 39.875 1.00 32.14 658 HIS A O 1
ATOM 4023 N N . TYR A 1 659 ? -84.917 37.207 39.740 1.00 33.85 659 TYR A N 1
ATOM 4024 C CA . TYR A 1 659 ? -84.057 37.503 40.868 1.00 33.33 659 TYR A CA 1
ATOM 4025 C C . TYR A 1 659 ? -84.964 37.796 42.033 1.00 41.81 659 TYR A C 1
ATOM 4026 O O . TYR A 1 659 ? -86.016 38.435 41.890 1.00 40.58 659 TYR A O 1
ATOM 4035 N N . VAL A 1 660 ? -84.545 37.330 43.195 1.00 39.63 660 VAL A N 1
ATOM 4036 C CA . VAL A 1 660 ? -85.327 37.506 44.404 1.00 40.53 660 VAL A CA 1
ATOM 4037 C C . VAL A 1 660 ? -84.558 38.457 45.349 1.00 39.28 660 VAL A C 1
ATOM 4038 O O . VAL A 1 660 ? -83.405 38.211 45.715 1.00 38.79 660 VAL A O 1
ATOM 4042 N N . TYR A 1 661 ? -85.177 39.593 45.663 1.00 41.81 661 TYR A N 1
ATOM 4043 C CA . TYR A 1 661 ? -84.496 40.692 46.354 1.00 34.99 661 TYR A CA 1
ATOM 4044 C C . TYR A 1 661 ? -84.754 40.699 47.859 1.00 40.97 661 TYR A C 1
ATOM 4045 O O . TYR A 1 661 ? -85.903 40.767 48.283 1.00 42.64 661 TYR A O 1
ATOM 4054 N N . TYR A 1 662 ? -83.682 40.637 48.652 1.00 38.98 662 TYR A N 1
ATOM 4055 C CA . TYR A 1 662 ? -83.773 40.725 50.110 1.00 34.31 662 TYR A CA 1
ATOM 4056 C C . TYR A 1 662 ? -83.133 42.016 50.608 1.00 40.62 662 TYR A C 1
ATOM 4057 O O . TYR A 1 662 ? -82.167 42.510 50.015 1.00 40.66 662 TYR A O 1
ATOM 4066 N N . GLU A 1 663 ? -83.683 42.555 51.695 1.00 35.40 663 GLU A N 1
ATOM 4067 C CA . GLU A 1 663 ? -83.061 43.650 52.437 1.00 40.37 663 GLU A CA 1
ATOM 4068 C C . GLU A 1 663 ? -83.125 43.280 53.910 1.00 38.74 663 GLU A C 1
ATOM 4069 O O . GLU A 1 663 ? -84.135 42.724 54.352 1.00 42.57 663 GLU A O 1
ATOM 4075 N N . ASP A 1 664 ? -82.068 43.585 54.665 1.00 35.05 664 ASP A N 1
ATOM 4076 C CA . ASP A 1 664 ? -82.030 43.261 56.091 1.00 44.76 664 ASP A CA 1
ATOM 4077 C C . ASP A 1 664 ? -82.485 41.846 56.363 1.00 42.32 664 ASP A C 1
ATOM 4078 O O . ASP A 1 664 ? -83.331 41.608 57.220 1.00 44.18 664 ASP A O 1
ATOM 4083 N N . TYR A 1 665 ? -81.963 40.922 55.577 1.00 32.56 665 TYR A N 1
ATOM 4084 C CA . TYR A 1 665 ? -82.244 39.512 55.771 1.00 27.88 665 TYR A CA 1
ATOM 4085 C C . TYR A 1 665 ? -83.729 39.137 55.693 1.00 31.32 665 TYR A C 1
ATOM 4086 O O . TYR A 1 665 ? -84.141 38.104 56.228 1.00 31.74 665 TYR A O 1
ATOM 4095 N N . ARG A 1 666 ? -84.504 39.960 54.974 1.00 38.79 666 ARG A N 1
ATOM 4096 C CA . ARG A 1 666 ? -85.925 39.707 54.709 1.00 35.39 666 ARG A CA 1
ATOM 4097 C C . ARG A 1 666 ? -86.343 39.908 53.234 1.00 36.75 666 ARG A C 1
ATOM 4098 O O . ARG A 1 666 ? -85.949 40.891 52.577 1.00 27.94 666 ARG A O 1
ATOM 4106 N N . TYR A 1 667 ? -87.175 38.988 52.737 1.00 33.59 667 TYR A N 1
ATOM 4107 C CA . TYR A 1 667 ? -87.710 39.058 51.379 1.00 35.57 667 TYR A CA 1
ATOM 4108 C C . TYR A 1 667 ? -88.474 40.355 51.128 1.00 40.76 667 TYR A C 1
ATOM 4109 O O . TYR A 1 667 ? -89.222 40.823 51.984 1.00 49.51 667 TYR A O 1
ATOM 4118 N N . VAL A 1 668 ? -88.272 40.943 49.956 1.00 36.56 668 VAL A N 1
ATOM 4119 C CA . VAL A 1 668 ? -88.939 42.193 49.616 1.00 39.67 668 VAL A CA 1
ATOM 4120 C C . VAL A 1 668 ? -89.759 42.083 48.316 1.00 52.38 668 VAL A C 1
ATOM 4121 O O . VAL A 1 668 ? -90.931 42.467 48.283 1.00 55.01 668 VAL A O 1
ATOM 4125 N N . ARG A 1 669 ? -89.156 41.557 47.251 1.00 52.32 669 ARG A N 1
ATOM 4126 C CA . ARG A 1 669 ? -89.870 41.460 45.976 1.00 52.32 669 ARG A CA 1
ATOM 4127 C C . ARG A 1 669 ? -89.212 40.544 44.965 1.00 56.05 669 ARG A C 1
ATOM 4128 O O . ARG A 1 669 ? -88.025 40.225 45.064 1.00 54.66 669 ARG A O 1
ATOM 4136 N N . GLU A 1 670 ? -90.007 40.145 43.978 1.00 58.94 670 GLU A N 1
ATOM 4137 C CA . GLU A 1 670 ? -89.544 39.323 42.874 1.00 54.96 670 GLU A CA 1
ATOM 4138 C C . GLU A 1 670 ? -89.280 40.234 41.684 1.00 62.07 670 GLU A C 1
ATOM 4139 O O . GLU A 1 670 ? -90.088 41.108 41.368 1.00 69.04 670 GLU A O 1
ATOM 4145 N N . ILE A 1 671 ? -88.142 40.034 41.032 1.00 59.27 671 ILE A N 1
ATOM 4146 C CA . ILE A 1 671 ? -87.759 40.847 39.889 1.00 50.81 671 ILE A CA 1
ATOM 4147 C C . ILE A 1 671 ? -87.431 39.913 38.731 1.00 51.76 671 ILE A C 1
ATOM 4148 O O . ILE A 1 671 ? -86.762 38.899 38.926 1.00 48.13 671 ILE A O 1
ATOM 4153 N N . ALA A 1 672 ? -87.938 40.233 37.539 1.00 52.91 672 ALA A N 1
ATOM 4154 C CA . ALA A 1 672 ? -87.687 39.433 36.340 1.00 48.48 672 ALA A CA 1
ATOM 4155 C C . ALA A 1 672 ? -86.235 39.572 35.894 1.00 41.92 672 ALA A C 1
ATOM 4156 O O . ALA A 1 672 ? -85.712 40.690 35.810 1.00 31.61 672 ALA A O 1
ATOM 4158 N N . VAL A 1 673 ? -85.588 38.443 35.608 1.00 39.16 673 VAL A N 1
ATOM 4159 C CA . VAL A 1 673 ? -84.195 38.460 35.154 1.00 42.65 673 VAL A CA 1
ATOM 4160 C C . VAL A 1 673 ? -83.973 39.477 34.034 1.00 46.97 673 VAL A C 1
ATOM 4161 O O . VAL A 1 673 ? -82.991 40.236 34.051 1.00 38.98 673 VAL A O 1
ATOM 4165 N N . HIS A 1 674 ? -84.919 39.529 33.097 1.00 51.08 674 HIS A N 1
ATOM 4166 C CA . HIS A 1 674 ? -84.823 40.446 31.961 1.00 57.01 674 HIS A CA 1
ATOM 4167 C C . HIS A 1 674 ? -84.929 41.923 32.338 1.00 52.11 674 HIS A C 1
ATOM 4168 O O . HIS A 1 674 ? -84.688 42.788 31.497 1.00 52.45 674 HIS A O 1
ATOM 4175 N N . ASP A 1 675 ? -85.265 42.207 33.598 1.00 46.09 675 ASP A N 1
ATOM 4176 C CA . ASP A 1 675 ? -85.337 43.584 34.092 1.00 45.02 675 ASP A CA 1
ATOM 4177 C C . ASP A 1 675 ? -83.982 44.070 34.578 1.00 45.44 675 ASP A C 1
ATOM 4178 O O . ASP A 1 675 ? -83.819 45.251 34.905 1.00 38.21 675 ASP A O 1
ATOM 4183 N N . VAL A 1 676 ? -83.013 43.160 34.652 1.00 44.09 676 VAL A N 1
ATOM 4184 C CA . VAL A 1 676 ? -81.677 43.549 35.092 1.00 41.95 676 VAL A CA 1
ATOM 4185 C C . VAL A 1 676 ? -80.752 43.686 33.896 1.00 40.13 676 VAL A C 1
ATOM 4186 O O . VAL A 1 676 ? -80.570 42.734 33.123 1.00 42.79 676 VAL A O 1
ATOM 4190 N N . GLY A 1 677 ? -80.184 44.880 33.749 1.00 30.90 677 GLY A N 1
ATOM 4191 C CA . GLY A 1 677 ? -79.287 45.177 32.652 1.00 30.45 677 GLY A CA 1
ATOM 4192 C C . GLY A 1 677 ? -78.135 44.196 32.572 1.00 35.86 677 GLY A C 1
ATOM 4193 O O . GLY A 1 677 ? -77.691 43.660 33.597 1.00 40.05 677 GLY A O 1
ATOM 4194 N N . MET A 1 678 ? -77.665 43.955 31.350 1.00 30.24 678 MET A N 1
ATOM 4195 C CA . MET A 1 678 ? -76.545 43.060 31.106 1.00 29.04 678 MET A CA 1
ATOM 4196 C C . MET A 1 678 ? -75.310 43.870 30.775 1.00 33.29 678 MET A C 1
ATOM 4197 O O . MET A 1 678 ? -75.408 44.976 30.241 1.00 32.87 678 MET A O 1
ATOM 4202 N N . ILE A 1 679 ? -74.155 43.331 31.146 1.00 31.37 679 ILE A N 1
ATOM 4203 C CA . ILE A 1 679 ? -72.876 43.754 30.585 1.00 22.59 679 ILE A CA 1
ATOM 4204 C C . ILE A 1 679 ? -72.282 42.483 30.013 1.00 28.93 679 ILE A C 1
ATOM 4205 O O . ILE A 1 679 ? -72.605 41.367 30.474 1.00 20.56 679 ILE A O 1
ATOM 4210 N N . SER A 1 680 ? -71.446 42.626 28.993 1.00 27.57 680 SER A N 1
ATOM 4211 C CA . SER A 1 680 ? -71.079 41.462 28.217 1.00 24.65 680 SER A CA 1
ATOM 4212 C C . SER A 1 680 ? -69.582 41.217 28.234 1.00 23.54 680 SER A C 1
ATOM 4213 O O . SER A 1 680 ? -68.784 42.143 28.051 1.00 20.51 680 SER A O 1
ATOM 4216 N N . THR A 1 681 ? -69.199 39.963 28.441 1.00 18.19 681 THR A N 1
ATOM 4217 C CA . THR A 1 681 ? -67.787 39.581 28.341 1.00 19.38 681 THR A CA 1
ATOM 4218 C C . THR A 1 681 ? -67.450 39.091 26.924 1.00 23.98 681 THR A C 1
ATOM 4219 O O . THR A 1 681 ? -66.291 38.821 26.602 1.00 22.11 681 THR A O 1
ATOM 4223 N N . TYR A 1 682 ? -68.478 38.977 26.088 1.00 24.02 682 TYR A N 1
ATOM 4224 C CA . TYR A 1 682 ? -68.343 38.448 24.732 1.00 27.67 682 TYR A CA 1
ATOM 4225 C C . TYR A 1 682 ? -67.770 39.515 23.798 1.00 24.36 682 TYR A C 1
ATOM 4226 O O . TYR A 1 682 ? -68.381 40.566 23.596 1.00 29.79 682 TYR A O 1
ATOM 4235 N N . VAL A 1 683 ? -66.587 39.272 23.245 1.00 17.50 683 VAL A N 1
ATOM 4236 C CA . VAL A 1 683 ? -66.066 40.175 22.222 1.00 27.59 683 VAL A CA 1
ATOM 4237 C C . VAL A 1 683 ? -66.656 39.803 20.848 1.00 29.64 683 VAL A C 1
ATOM 4238 O O . VAL A 1 683 ? -66.502 38.665 20.379 1.00 31.80 683 VAL A O 1
ATOM 4242 N N . ASP A 1 684 ? -67.345 40.747 20.216 1.00 28.05 684 ASP A N 1
ATOM 4243 C CA . ASP A 1 684 ? -68.014 40.478 18.932 1.00 23.68 684 ASP A CA 1
ATOM 4244 C C . ASP A 1 684 ? -67.041 40.183 17.788 1.00 20.10 684 ASP A C 1
ATOM 4245 O O . ASP A 1 684 ? -65.980 40.806 17.676 1.00 20.46 684 ASP A O 1
ATOM 4250 N N . LEU A 1 685 ? -67.400 39.217 16.950 1.00 27.00 685 LEU A N 1
ATOM 4251 C CA . LEU A 1 685 ? -66.677 38.983 15.708 1.00 32.13 685 LEU A CA 1
ATOM 4252 C C . LEU A 1 685 ? -67.676 38.560 14.641 1.00 35.13 685 LEU A C 1
ATOM 4253 O O . LEU A 1 685 ? -68.267 37.481 14.715 1.00 29.48 685 LEU A O 1
ATOM 4258 N N . ASN A 1 686 ? -67.867 39.420 13.649 1.00 29.56 686 ASN A N 1
ATOM 4259 C CA . ASN A 1 686 ? -68.895 39.191 12.645 1.00 28.11 686 ASN A CA 1
ATOM 4260 C C . ASN A 1 686 ? -68.277 38.828 11.298 1.00 25.47 686 ASN A C 1
ATOM 4261 O O . ASN A 1 686 ? -67.890 39.707 10.517 1.00 29.62 686 ASN A O 1
ATOM 4266 N N . LEU A 1 687 ? -68.156 37.535 11.032 1.00 24.91 687 LEU A N 1
ATOM 4267 C CA . LEU A 1 687 ? -67.625 37.088 9.744 1.00 32.81 687 LEU A CA 1
ATOM 4268 C C . LEU A 1 687 ? -68.760 36.671 8.807 1.00 33.47 687 LEU A C 1
ATOM 4269 O O . LEU A 1 687 ? -69.661 35.931 9.192 1.00 36.85 687 LEU A O 1
ATOM 4274 N N . THR A 1 688 ? -68.707 37.154 7.574 1.00 34.64 688 THR A N 1
ATOM 4275 C CA . THR A 1 688 ? -69.675 36.764 6.556 1.00 35.12 688 THR A CA 1
ATOM 4276 C C . THR A 1 688 ? -68.972 35.994 5.432 1.00 38.64 688 THR A C 1
ATOM 4277 O O . THR A 1 688 ? -67.736 35.993 5.338 1.00 39.53 688 THR A O 1
ATOM 4281 N N . LEU A 1 689 ? -69.760 35.339 4.588 1.00 35.49 689 LEU A N 1
ATOM 4282 C CA . LEU A 1 689 ? -69.223 34.437 3.569 1.00 35.20 689 LEU A CA 1
ATOM 4283 C C . LEU A 1 689 ? -69.098 35.067 2.182 1.00 31.51 689 LEU A C 1
ATOM 4284 O O . LEU A 1 689 ? -69.868 35.964 1.835 1.00 31.94 689 LEU A O 1
ATOM 4289 N N . LEU A 1 690 ? -68.126 34.611 1.394 1.00 31.41 690 LEU A N 1
ATOM 4290 C CA . LEU A 1 690 ? -68.116 34.935 -0.045 1.00 31.45 690 LEU A CA 1
ATOM 4291 C C . LEU A 1 690 ? -69.388 34.376 -0.684 1.00 28.66 690 LEU A C 1
ATOM 4292 O O . LEU A 1 690 ? -69.710 33.188 -0.517 1.00 27.13 690 LEU A O 1
ATOM 4297 N N . LYS A 1 691 ? -70.110 35.205 -1.426 1.00 31.70 691 LYS A N 1
ATOM 4298 C CA . LYS A 1 691 ? -71.345 34.731 -2.056 1.00 33.11 691 LYS A CA 1
ATOM 4299 C C . LYS A 1 691 ? -71.131 34.031 -3.395 1.00 28.68 691 LYS A C 1
ATOM 4300 O O . LYS A 1 691 ? -70.108 34.227 -4.053 1.00 30.27 691 LYS A O 1
ATOM 4306 N N . ASP A 1 692 ? -72.088 33.181 -3.760 1.00 26.86 692 ASP A N 1
ATOM 4307 C CA . ASP A 1 692 ? -72.128 32.554 -5.073 1.00 21.78 692 ASP A CA 1
ATOM 4308 C C . ASP A 1 692 ? -72.047 33.573 -6.181 1.00 33.11 692 ASP A C 1
ATOM 4309 O O . ASP A 1 692 ? -72.607 34.668 -6.062 1.00 40.85 692 ASP A O 1
ATOM 4314 N N . ARG A 1 693 ? -71.362 33.198 -7.262 1.00 30.53 693 ARG A N 1
ATOM 4315 C CA . ARG A 1 693 ? -71.153 34.087 -8.407 1.00 31.87 693 ARG A CA 1
ATOM 4316 C C . ARG A 1 693 ? -71.158 33.276 -9.711 1.00 33.76 693 ARG A C 1
ATOM 4317 O O . ARG A 1 693 ? -70.505 32.234 -9.805 1.00 32.68 693 ARG A O 1
ATOM 4325 N N . GLU A 1 694 ? -71.905 33.722 -10.715 1.00 35.81 694 GLU A N 1
ATOM 4326 C CA . GLU A 1 694 ? -71.855 33.033 -12.006 1.00 36.57 694 GLU A CA 1
ATOM 4327 C C . GLU A 1 694 ? -71.154 33.860 -13.091 1.00 33.32 694 GLU A C 1
ATOM 4328 O O . GLU A 1 694 ? -71.572 34.980 -13.407 1.00 34.35 694 GLU A O 1
ATOM 4334 N N . PHE A 1 695 ? -70.066 33.321 -13.635 1.00 27.65 695 PHE A N 1
ATOM 4335 C CA . PHE A 1 695 ? -69.356 34.013 -14.711 1.00 27.97 695 PHE A CA 1
ATOM 4336 C C . PHE A 1 695 ? -69.896 33.568 -16.057 1.00 30.00 695 PHE A C 1
ATOM 4337 O O . PHE A 1 695 ? -70.093 32.373 -16.302 1.00 29.93 695 PHE A O 1
ATOM 4345 N N . MET A 1 696 ? -70.134 34.540 -16.926 1.00 29.53 696 MET A N 1
ATOM 4346 C CA . MET A 1 696 ? -70.726 34.289 -18.232 1.00 24.26 696 MET A CA 1
ATOM 4347 C C . MET A 1 696 ? -69.648 34.253 -19.293 1.00 27.26 696 MET A C 1
ATOM 4348 O O . MET A 1 696 ? -68.591 34.876 -19.136 1.00 22.92 696 MET A O 1
ATOM 4353 N N . PRO A 1 697 ? -69.895 33.489 -20.367 1.00 22.92 697 PRO A N 1
ATOM 4354 C CA . PRO A 1 697 ? -68.929 33.386 -21.470 1.00 22.97 697 PRO A CA 1
ATOM 4355 C C . PRO A 1 697 ? -68.899 34.676 -22.279 1.00 25.50 697 PRO A C 1
ATOM 4356 O O . PRO A 1 697 ? -69.246 34.668 -23.451 1.00 37.83 697 PRO A O 1
ATOM 4360 N N . LEU A 1 698 ? -68.484 35.769 -21.656 1.00 28.14 698 LEU A N 1
ATOM 4361 C CA . LEU A 1 698 ? -68.413 37.068 -22.317 1.00 25.43 698 LEU A CA 1
ATOM 4362 C C . LEU A 1 698 ? -67.409 37.077 -23.469 1.00 32.42 698 LEU A C 1
ATOM 4363 O O . LEU A 1 698 ? -66.262 36.653 -23.319 1.00 42.33 698 LEU A O 1
ATOM 4368 N N . GLN A 1 699 ? -67.839 37.563 -24.625 1.00 34.91 699 GLN A N 1
ATOM 4369 C CA . GLN A 1 699 ? -66.928 37.736 -25.753 1.00 25.32 699 GLN A CA 1
ATOM 4370 C C . GLN A 1 699 ? -66.899 39.193 -26.199 1.00 28.79 699 GLN A C 1
ATOM 4371 O O . GLN A 1 699 ? -67.907 39.911 -26.096 1.00 26.69 699 GLN A O 1
ATOM 4377 N N . VAL A 1 700 ? -65.748 39.647 -26.680 1.00 27.07 700 VAL A N 1
ATOM 4378 C CA . VAL A 1 700 ? -65.705 40.951 -27.334 1.00 29.46 700 VAL A CA 1
ATOM 4379 C C . VAL A 1 700 ? -66.208 40.795 -28.775 1.00 29.46 700 VAL A C 1
ATOM 4380 O O . VAL A 1 700 ? -67.167 41.451 -29.185 1.00 28.57 700 VAL A O 1
ATOM 4384 N N . TYR A 1 701 ? -65.558 39.919 -29.535 1.00 33.17 701 TYR A N 1
ATOM 4385 C CA . TYR A 1 701 ? -65.975 39.617 -30.908 1.00 28.72 701 TYR A CA 1
ATOM 4386 C C . TYR A 1 701 ? -66.248 38.120 -31.081 1.00 30.83 701 TYR A C 1
ATOM 4387 O O . TYR A 1 701 ? -65.397 37.293 -30.768 1.00 36.29 701 TYR A O 1
ATOM 4396 N N . THR A 1 702 ? -67.420 37.770 -31.598 1.00 28.86 702 THR A N 1
ATOM 4397 C CA . THR A 1 702 ? -67.711 36.373 -31.938 1.00 33.35 702 THR A CA 1
ATOM 4398 C C . THR A 1 702 ? -66.867 35.904 -33.120 1.00 31.16 702 THR A C 1
ATOM 4399 O O . THR A 1 702 ? -66.159 36.705 -33.741 1.00 35.09 702 THR A O 1
ATOM 4403 N N . ARG A 1 703 ? -66.930 34.606 -33.423 1.00 33.67 703 ARG A N 1
ATOM 4404 C CA . ARG A 1 703 ? -66.170 34.048 -34.543 1.00 34.33 703 ARG A CA 1
ATOM 4405 C C . ARG A 1 703 ? -66.678 34.638 -35.858 1.00 37.07 703 ARG A C 1
ATOM 4406 O O . ARG A 1 703 ? -65.900 34.864 -36.785 1.00 34.63 703 ARG A O 1
ATOM 4414 N N . ASP A 1 704 ? -67.988 34.869 -35.925 1.00 41.55 704 ASP A N 1
ATOM 4415 C CA . ASP A 1 704 ? -68.605 35.479 -37.093 1.00 45.72 704 ASP A CA 1
ATOM 4416 C C . ASP A 1 704 ? -68.004 36.865 -37.336 1.00 46.27 704 ASP A C 1
ATOM 4417 O O . ASP A 1 704 ? -67.508 37.155 -38.432 1.00 47.55 704 ASP A O 1
ATOM 4422 N N . GLU A 1 705 ? -68.021 37.704 -36.302 1.00 42.27 705 GLU A N 1
ATOM 4423 C CA . GLU A 1 705 ? -67.421 39.026 -36.396 1.00 35.59 705 GLU A CA 1
ATOM 4424 C C . GLU A 1 705 ? -65.977 38.978 -36.871 1.00 34.06 705 GLU A C 1
ATOM 4425 O O . GLU A 1 705 ? -65.594 39.735 -37.760 1.00 31.11 705 GLU A O 1
ATOM 4431 N N . LEU A 1 706 ? -65.177 38.083 -36.296 1.00 31.15 706 LEU A N 1
ATOM 4432 C CA . LEU A 1 706 ? -63.750 38.064 -36.609 1.00 30.00 706 LEU A CA 1
ATOM 4433 C C . LEU A 1 706 ? -63.477 37.624 -38.048 1.00 30.74 706 LEU A C 1
ATOM 4434 O O . LEU A 1 706 ? -62.385 37.852 -38.575 1.00 31.94 706 LEU A O 1
ATOM 4439 N N . ARG A 1 707 ? -64.466 36.995 -38.681 1.00 34.92 707 ARG A N 1
ATOM 4440 C CA . ARG A 1 707 ? -64.341 36.598 -40.088 1.00 42.77 707 ARG A CA 1
ATOM 4441 C C . ARG A 1 707 ? -65.076 37.565 -41.014 1.00 37.07 707 ARG A C 1
ATOM 4442 O O . ARG A 1 707 ? -65.243 37.282 -42.190 1.00 38.68 707 ARG A O 1
ATOM 4450 N N . ASP A 1 708 ? -65.529 38.694 -40.480 1.00 26.60 708 ASP A N 1
ATOM 4451 C CA . ASP A 1 708 ? -66.350 39.628 -41.250 1.00 31.23 708 ASP A CA 1
ATOM 4452 C C . ASP A 1 708 ? -65.640 40.979 -41.433 1.00 27.14 708 ASP A C 1
ATOM 4453 O O . ASP A 1 708 ? -66.278 42.001 -41.713 1.00 28.28 708 ASP A O 1
ATOM 4458 N N . THR A 1 709 ? -64.313 40.966 -41.305 1.00 19.79 709 THR A N 1
ATOM 4459 C CA . THR A 1 709 ? -63.525 42.193 -41.403 1.00 25.00 709 THR A CA 1
ATOM 4460 C C . THR A 1 709 ? -62.909 42.477 -42.777 1.00 30.55 709 THR A C 1
ATOM 4461 O O . THR A 1 709 ? -62.365 43.562 -42.987 1.00 34.78 709 THR A O 1
ATOM 4465 N N . GLY A 1 710 ? -62.962 41.510 -43.694 1.00 26.26 710 GLY A N 1
ATOM 4466 C CA . GLY A 1 710 ? -62.305 41.656 -44.994 1.00 22.56 710 GLY A CA 1
ATOM 4467 C C . GLY A 1 710 ? -63.197 42.177 -46.114 1.00 22.59 710 GLY A C 1
ATOM 4468 O O . GLY A 1 710 ? -64.435 42.065 -46.052 1.00 22.99 710 GLY A O 1
ATOM 4469 N N . LEU A 1 711 ? -62.584 42.752 -47.142 1.00 24.08 711 LEU A N 1
ATOM 4470 C CA . LEU A 1 711 ? -63.354 43.288 -48.276 1.00 23.86 711 LEU A CA 1
ATOM 4471 C C . LEU A 1 711 ? -64.167 42.225 -49.017 1.00 28.08 711 LEU A C 1
ATOM 4472 O O . LEU A 1 711 ? -65.370 42.394 -49.220 1.00 38.03 711 LEU A O 1
ATOM 4477 N N . LEU A 1 712 ? -63.508 41.141 -49.427 1.00 27.00 712 LEU A N 1
ATOM 4478 C CA . LEU A 1 712 ? -64.193 40.018 -50.078 1.00 26.03 712 LEU A CA 1
ATOM 4479 C C . LEU A 1 712 ? -63.789 38.710 -49.430 1.00 23.07 712 LEU A C 1
ATOM 4480 O O . LEU A 1 712 ? -62.674 38.584 -48.916 1.00 21.90 712 LEU A O 1
ATOM 4485 N N . ASP A 1 713 ? -64.682 37.729 -49.479 1.00 25.56 713 ASP A N 1
ATOM 4486 C CA . ASP A 1 713 ? -64.346 36.367 -49.070 1.00 20.50 713 ASP A CA 1
ATOM 4487 C C . ASP A 1 713 ? -64.256 35.469 -50.319 1.00 26.27 713 ASP A C 1
ATOM 4488 O O . ASP A 1 713 ? -65.217 35.365 -51.105 1.00 19.32 713 ASP A O 1
ATOM 4493 N N . TYR A 1 714 ? -63.103 34.829 -50.498 1.00 23.58 714 TYR A N 1
ATOM 4494 C CA . TYR A 1 714 ? -62.850 33.970 -51.659 1.00 15.16 714 TYR A CA 1
ATOM 4495 C C . TYR A 1 714 ? -63.905 32.861 -51.874 1.00 19.33 714 TYR A C 1
ATOM 4496 O O . TYR A 1 714 ? -64.459 32.718 -52.977 1.00 20.25 714 TYR A O 1
ATOM 4505 N N . SER A 1 715 ? -64.197 32.082 -50.836 1.00 21.06 715 SER A N 1
ATOM 4506 C CA . SER A 1 715 ? -65.156 30.988 -50.997 1.00 27.31 715 SER A CA 1
ATOM 4507 C C . SER A 1 715 ? -66.539 31.492 -51.409 1.00 29.70 715 SER A C 1
ATOM 4508 O O . SER A 1 715 ? -67.222 30.884 -52.260 1.00 28.95 715 SER A O 1
ATOM 4511 N N . GLU A 1 716 ? -66.945 32.611 -50.815 1.00 18.01 716 GLU A N 1
ATOM 4512 C CA . GLU A 1 716 ? -68.257 33.194 -51.117 1.00 17.51 716 GLU A CA 1
ATOM 4513 C C . GLU A 1 716 ? -68.346 33.663 -52.577 1.00 25.50 716 GLU A C 1
ATOM 4514 O O . GLU A 1 716 ? -69.352 33.430 -53.267 1.00 30.70 716 GLU A O 1
ATOM 4520 N N . ILE A 1 717 ? -67.276 34.292 -53.051 1.00 19.30 717 ILE A N 1
ATOM 4521 C CA . ILE A 1 717 ? -67.214 34.777 -54.419 1.00 14.09 717 ILE A CA 1
ATOM 4522 C C . ILE A 1 717 ? -67.275 33.599 -55.383 1.00 22.03 717 ILE A C 1
ATOM 4523 O O . ILE A 1 717 ? -67.970 33.661 -56.412 1.00 24.43 717 ILE A O 1
ATOM 4528 N N . GLN A 1 718 ? -66.547 32.530 -55.058 1.00 21.15 718 GLN A N 1
ATOM 4529 C CA . GLN A 1 718 ? -66.506 31.341 -55.928 1.00 18.69 718 GLN A CA 1
ATOM 4530 C C . GLN A 1 718 ? -67.862 30.615 -56.002 1.00 14.10 718 GLN A C 1
ATOM 4531 O O . GLN A 1 718 ? -68.330 30.300 -57.112 1.00 25.11 718 GLN A O 1
ATOM 4537 N N . ARG A 1 719 ? -68.473 30.381 -54.842 1.00 7.74 719 ARG A N 1
ATOM 4538 C CA . ARG A 1 719 ? -69.777 29.731 -54.743 1.00 30.67 719 ARG A CA 1
ATOM 4539 C C . ARG A 1 719 ? -70.746 30.461 -55.621 1.00 24.19 719 ARG A C 1
ATOM 4540 O O . ARG A 1 719 ? -71.513 29.843 -56.358 1.00 22.63 719 ARG A O 1
ATOM 4548 N N . ARG A 1 720 ? -70.718 31.787 -55.540 1.00 20.99 720 ARG A N 1
ATOM 4549 C CA . ARG A 1 720 ? -71.713 32.587 -56.248 1.00 12.40 720 ARG A CA 1
ATOM 4550 C C . ARG A 1 720 ? -71.405 32.691 -57.715 1.00 18.03 720 ARG A C 1
ATOM 4551 O O . ARG A 1 720 ? -72.314 32.733 -58.530 1.00 24.00 720 ARG A O 1
ATOM 4559 N N . ASN A 1 721 ? -70.129 32.708 -58.074 1.00 11.68 721 ASN A N 1
ATOM 4560 C CA . ASN A 1 721 ? -69.808 33.031 -59.461 1.00 13.53 721 ASN A CA 1
ATOM 4561 C C . ASN A 1 721 ? -69.546 31.858 -60.398 1.00 22.10 721 ASN A C 1
ATOM 4562 O O . ASN A 1 721 ? -69.668 31.998 -61.631 1.00 22.49 721 ASN A O 1
ATOM 4567 N N . GLN A 1 722 ? -69.224 30.696 -59.831 1.00 24.64 722 GLN A N 1
ATOM 4568 C CA . GLN A 1 722 ? -69.104 29.501 -60.666 1.00 25.44 722 GLN A CA 1
ATOM 4569 C C . GLN A 1 722 ? -70.481 28.943 -61.069 1.00 20.00 722 GLN A C 1
ATOM 4570 O O . GLN A 1 722 ? -70.570 28.067 -61.927 1.00 27.47 722 GLN A O 1
ATOM 4576 N N . MET A 1 723 ? -71.544 29.473 -60.455 1.00 25.52 723 MET A N 1
ATOM 4577 C CA . MET A 1 723 ? -72.929 29.201 -60.883 1.00 26.01 723 MET A CA 1
ATOM 4578 C C . MET A 1 723 ? -73.278 29.849 -62.229 1.00 24.74 723 MET A C 1
ATOM 4579 O O . MET A 1 723 ? -74.295 29.518 -62.836 1.00 25.85 723 MET A O 1
ATOM 4584 N N . HIS A 1 724 ? -72.440 30.786 -62.669 1.00 18.86 724 HIS A N 1
ATOM 4585 C CA . HIS A 1 724 ? -72.785 31.707 -63.746 1.00 27.43 724 HIS A CA 1
ATOM 4586 C C . HIS A 1 724 ? -73.329 31.023 -65.005 1.00 26.52 724 HIS A C 1
ATOM 4587 O O . HIS A 1 724 ? -74.377 31.417 -65.521 1.00 25.86 724 HIS A O 1
ATOM 4594 N N . SER A 1 725 ? -72.629 29.994 -65.481 1.00 18.05 725 SER A N 1
ATOM 4595 C CA . SER A 1 725 ? -73.134 29.152 -66.580 1.00 20.72 725 SER A CA 1
ATOM 4596 C C . SER A 1 725 ? -74.527 28.579 -66.307 1.00 25.48 725 SER A C 1
ATOM 4597 O O . SER A 1 725 ? -75.390 28.605 -67.183 1.00 30.67 725 SER A O 1
ATOM 4600 N N . LEU A 1 726 ? -74.744 28.089 -65.085 1.00 16.32 726 LEU A N 1
ATOM 4601 C CA . LEU A 1 726 ? -76.015 27.481 -64.707 1.00 21.15 726 LEU A CA 1
ATOM 4602 C C . LEU A 1 726 ? -77.153 28.488 -64.555 1.00 27.92 726 LEU A C 1
ATOM 4603 O O . LEU A 1 726 ? -78.295 28.164 -64.863 1.00 31.74 726 LEU A O 1
ATOM 4608 N N . ARG A 1 727 ? -76.849 29.683 -64.042 1.00 24.19 727 ARG A N 1
ATOM 4609 C CA . ARG A 1 727 ? -77.872 30.701 -63.776 1.00 25.34 727 ARG A CA 1
ATOM 4610 C C . ARG A 1 727 ? -78.395 31.427 -65.018 1.00 24.05 727 ARG A C 1
ATOM 4611 O O . ARG A 1 727 ? -79.533 31.866 -65.051 1.00 26.50 727 ARG A O 1
ATOM 4619 N N . PHE A 1 728 ? -77.557 31.592 -66.028 1.00 20.00 728 PHE A N 1
ATOM 4620 C CA . PHE A 1 728 ? -77.929 32.486 -67.109 1.00 28.10 728 PHE A CA 1
ATOM 4621 C C . PHE A 1 728 ? -77.920 31.815 -68.484 1.00 31.13 728 PHE A C 1
ATOM 4622 O O . PHE A 1 728 ? -78.195 32.473 -69.490 1.00 31.31 728 PHE A O 1
ATOM 4630 N N . TYR A 1 729 ? -77.584 30.523 -68.525 1.00 29.23 729 TYR A N 1
ATOM 4631 C CA . TYR A 1 729 ? -77.603 29.742 -69.777 1.00 30.07 729 TYR A CA 1
ATOM 4632 C C . TYR A 1 729 ? -78.208 28.373 -69.507 1.00 25.31 729 TYR A C 1
ATOM 4633 O O . TYR A 1 729 ? -78.401 27.988 -68.347 1.00 32.94 729 TYR A O 1
ATOM 4642 N N . ASP A 1 730 ? -78.498 27.635 -70.570 1.00 28.77 730 ASP A N 1
ATOM 4643 C CA . ASP A 1 730 ? -78.900 26.235 -70.432 1.00 31.52 730 ASP A CA 1
ATOM 4644 C C . ASP A 1 730 ? -77.736 25.374 -70.908 1.00 25.79 730 ASP A C 1
ATOM 4645 O O . ASP A 1 730 ? -77.484 25.273 -72.116 1.00 25.74 730 ASP A O 1
ATOM 4650 N N . ILE A 1 731 ? -77.021 24.766 -69.964 1.00 27.18 731 ILE A N 1
ATOM 4651 C CA . ILE A 1 731 ? -75.814 23.984 -70.297 1.00 35.27 731 ILE A CA 1
ATOM 4652 C C . ILE A 1 731 ? -76.134 22.601 -70.874 1.00 37.00 731 ILE A C 1
ATOM 4653 O O . ILE A 1 731 ? -75.247 21.902 -71.360 1.00 47.77 731 ILE A O 1
ATOM 4658 N N . ASP A 1 732 ? -77.403 22.213 -70.815 1.00 32.13 732 ASP A N 1
ATOM 4659 C CA . ASP A 1 732 ? -77.796 20.851 -71.151 1.00 32.25 732 ASP A CA 1
ATOM 4660 C C . ASP A 1 732 ? -78.372 20.746 -72.566 1.00 45.39 732 ASP A C 1
ATOM 4661 O O . ASP A 1 732 ? -78.454 19.658 -73.145 1.00 45.98 732 ASP A O 1
ATOM 4666 N N . LYS A 1 733 ? -78.726 21.897 -73.130 1.00 48.92 733 LYS A N 1
ATOM 4667 C CA . LYS A 1 733 ? -79.317 21.970 -74.462 1.00 35.51 733 LYS A CA 1
ATOM 4668 C C . LYS A 1 733 ? -78.288 21.726 -75.541 1.00 44.39 733 LYS A C 1
ATOM 4669 O O . LYS A 1 733 ? -77.233 22.365 -75.562 1.00 42.93 733 LYS A O 1
ATOM 4675 N N . VAL A 1 734 ? -78.616 20.803 -76.444 1.00 56.67 734 VAL A N 1
ATOM 4676 C CA . VAL A 1 734 ? -77.757 20.458 -77.574 1.00 54.67 734 VAL A CA 1
ATOM 4677 C C . VAL A 1 734 ? -78.453 20.712 -78.909 1.00 53.40 734 VAL A C 1
ATOM 4678 O O . VAL A 1 734 ? -79.463 20.089 -79.213 1.00 59.11 734 VAL A O 1
ATOM 4682 N N . VAL A 1 735 ? -77.899 21.630 -79.695 1.00 47.79 735 VAL A N 1
ATOM 4683 C CA . VAL A 1 735 ? -78.379 21.928 -81.038 1.00 55.88 735 VAL A CA 1
ATOM 4684 C C . VAL A 1 735 ? -77.891 20.871 -82.036 1.00 63.75 735 VAL A C 1
ATOM 4685 O O . VAL A 1 735 ? -76.692 20.576 -82.108 1.00 64.07 735 VAL A O 1
ATOM 4689 N N . GLN A 1 736 ? -78.829 20.299 -82.789 1.00 72.00 736 GLN A N 1
ATOM 4690 C CA . GLN A 1 736 ? -78.514 19.286 -83.799 1.00 72.20 736 GLN A CA 1
ATOM 4691 C C . GLN A 1 736 ? -78.254 19.914 -85.169 1.00 66.71 736 GLN A C 1
ATOM 4692 O O . GLN A 1 736 ? -77.216 20.546 -85.391 1.00 64.44 736 GLN A O 1
ATOM 4694 N N . LYS B 1 116 ? 30.057 -11.258 -162.036 1.00 85.71 116 LYS B N 1
ATOM 4695 C CA . LYS B 1 116 ? 29.344 -12.463 -162.457 1.00 90.26 116 LYS B CA 1
ATOM 4696 C C . LYS B 1 116 ? 28.066 -12.150 -163.243 1.00 89.22 116 LYS B C 1
ATOM 4697 O O . LYS B 1 116 ? 26.956 -12.262 -162.714 1.00 84.47 116 LYS B O 1
ATOM 4699 N N . PRO B 1 117 ? 28.219 -11.767 -164.519 1.00 87.71 117 PRO B N 1
ATOM 4700 C CA . PRO B 1 117 ? 27.045 -11.468 -165.346 1.00 84.56 117 PRO B CA 1
ATOM 4701 C C . PRO B 1 117 ? 26.242 -12.732 -165.661 1.00 82.05 117 PRO B C 1
ATOM 4702 O O . PRO B 1 117 ? 26.809 -13.728 -166.122 1.00 82.74 117 PRO B O 1
ATOM 4706 N N . THR B 1 118 ? 24.935 -12.688 -165.412 1.00 73.99 118 THR B N 1
ATOM 4707 C CA . THR B 1 118 ? 24.068 -13.823 -165.718 1.00 67.00 118 THR B CA 1
ATOM 4708 C C . THR B 1 118 ? 23.075 -13.543 -166.867 1.00 60.47 118 THR B C 1
ATOM 4709 O O . THR B 1 118 ? 22.321 -12.565 -166.838 1.00 57.09 118 THR B O 1
ATOM 4713 N N . PHE B 1 119 ? 23.097 -14.408 -167.878 1.00 53.68 119 PHE B N 1
ATOM 4714 C CA . PHE B 1 119 ? 22.224 -14.274 -169.042 1.00 54.23 119 PHE B CA 1
ATOM 4715 C C . PHE B 1 119 ? 21.143 -15.354 -169.101 1.00 53.92 119 PHE B C 1
ATOM 4716 O O . PHE B 1 119 ? 21.270 -16.402 -168.474 1.00 55.36 119 PHE B O 1
ATOM 4724 N N . TYR B 1 120 ? 20.083 -15.096 -169.863 1.00 56.44 120 TYR B N 1
ATOM 4725 C CA . TYR B 1 120 ? 18.958 -16.023 -169.946 1.00 52.61 120 TYR B CA 1
ATOM 4726 C C . TYR B 1 120 ? 18.594 -16.339 -171.377 1.00 50.52 120 TYR B C 1
ATOM 4727 O O . TYR B 1 120 ? 18.788 -15.519 -172.277 1.00 52.77 120 TYR B O 1
ATOM 4736 N N . VAL B 1 121 ? 18.065 -17.538 -171.582 1.00 52.52 121 VAL B N 1
ATOM 4737 C CA . VAL B 1 121 ? 17.503 -17.901 -172.871 1.00 51.16 121 VAL B CA 1
ATOM 4738 C C . VAL B 1 121 ? 16.056 -18.294 -172.663 1.00 54.30 121 VAL B C 1
ATOM 4739 O O . VAL B 1 121 ? 15.742 -19.081 -171.769 1.00 58.29 121 VAL B O 1
ATOM 4743 N N . CYS B 1 122 ? 15.179 -17.714 -173.475 1.00 54.31 122 CYS B N 1
ATOM 4744 C CA . CYS B 1 122 ? 13.748 -17.947 -173.354 1.00 54.01 122 CYS B CA 1
ATOM 4745 C C . CYS B 1 122 ? 13.171 -18.651 -174.576 1.00 56.17 122 CYS B C 1
ATOM 4746 O O . CYS B 1 122 ? 12.837 -18.003 -175.572 1.00 58.53 122 CYS B O 1
ATOM 4749 N N . PRO B 1 123 ? 13.046 -19.985 -174.501 1.00 60.22 123 PRO B N 1
ATOM 4750 C CA . PRO B 1 123 ? 12.272 -20.707 -175.519 1.00 61.19 123 PRO B CA 1
ATOM 4751 C C . PRO B 1 123 ? 10.813 -20.240 -175.488 1.00 66.90 123 PRO B C 1
ATOM 4752 O O . PRO B 1 123 ? 10.317 -19.832 -174.433 1.00 66.23 123 PRO B O 1
ATOM 4756 N N . PRO B 1 124 ? 10.129 -20.279 -176.639 1.00 71.06 124 PRO B N 1
ATOM 4757 C CA . PRO B 1 124 ? 8.751 -19.773 -176.675 1.00 70.53 124 PRO B CA 1
ATOM 4758 C C . PRO B 1 124 ? 7.771 -20.714 -175.974 1.00 65.77 124 PRO B C 1
ATOM 4759 O O . PRO B 1 124 ? 7.943 -21.937 -176.030 1.00 58.25 124 PRO B O 1
ATOM 4763 N N . PRO B 1 125 ? 6.754 -20.147 -175.305 1.00 67.60 125 PRO B N 1
ATOM 4764 C CA . PRO B 1 125 ? 5.797 -20.982 -174.571 1.00 71.05 125 PRO B CA 1
ATOM 4765 C C . PRO B 1 125 ? 4.865 -21.791 -175.484 1.00 74.01 125 PRO B C 1
ATOM 4766 O O . PRO B 1 125 ? 4.158 -21.234 -176.335 1.00 65.86 125 PRO B O 1
ATOM 4770 N N . THR B 1 126 ? 4.893 -23.108 -175.296 1.00 77.14 126 THR B N 1
ATOM 4771 C CA . THR B 1 126 ? 3.858 -24.002 -175.801 1.00 74.75 126 THR B CA 1
ATOM 4772 C C . THR B 1 126 ? 2.691 -23.907 -174.819 1.00 78.37 126 THR B C 1
ATOM 4773 O O . THR B 1 126 ? 2.785 -23.193 -173.821 1.00 82.93 126 THR B O 1
ATOM 4777 N N . GLY B 1 127 ? 1.599 -24.619 -175.073 1.00 73.04 127 GLY B N 1
ATOM 4778 C CA . GLY B 1 127 ? 0.456 -24.545 -174.174 1.00 65.12 127 GLY B CA 1
ATOM 4779 C C . GLY B 1 127 ? 0.535 -25.443 -172.946 1.00 55.21 127 GLY B C 1
ATOM 4780 O O . GLY B 1 127 ? -0.487 -25.770 -172.344 1.00 51.97 127 GLY B O 1
ATOM 4781 N N . SER B 1 128 ? 1.750 -25.830 -172.567 1.00 57.34 128 SER B N 1
ATOM 4782 C CA . SER B 1 128 ? 1.967 -26.804 -171.498 1.00 58.39 128 SER B CA 1
ATOM 4783 C C . SER B 1 128 ? 1.713 -26.239 -170.091 1.00 61.23 128 SER B C 1
ATOM 4784 O O . SER B 1 128 ? 1.277 -26.961 -169.187 1.00 58.03 128 SER B O 1
ATOM 4787 N N . THR B 1 129 ? 1.997 -24.953 -169.903 1.00 60.76 129 THR B N 1
ATOM 4788 C CA . THR B 1 129 ? 1.687 -24.292 -168.638 1.00 52.21 129 THR B CA 1
ATOM 4789 C C . THR B 1 129 ? 0.823 -23.054 -168.883 1.00 49.12 129 THR B C 1
ATOM 4790 O O . THR B 1 129 ? 1.313 -22.019 -169.363 1.00 45.90 129 THR B O 1
ATOM 4794 N N . ILE B 1 130 ? -0.464 -23.162 -168.573 1.00 36.98 130 ILE B N 1
ATOM 4795 C CA . ILE B 1 130 ? -1.334 -22.000 -168.659 1.00 35.57 130 ILE B CA 1
ATOM 4796 C C . ILE B 1 130 ? -1.870 -21.593 -167.287 1.00 41.03 130 ILE B C 1
ATOM 4797 O O . ILE B 1 130 ? -2.222 -22.436 -166.446 1.00 34.30 130 ILE B O 1
ATOM 4802 N N . VAL B 1 131 ? -1.904 -20.287 -167.055 1.00 44.86 131 VAL B N 1
ATOM 4803 C CA . VAL B 1 131 ? -2.362 -19.756 -165.777 1.00 38.72 131 VAL B CA 1
ATOM 4804 C C . VAL B 1 131 ? -3.321 -18.585 -165.991 1.00 35.55 131 VAL B C 1
ATOM 4805 O O . VAL B 1 131 ? -3.409 -18.022 -167.091 1.00 32.11 131 VAL B O 1
ATOM 4809 N N . ARG B 1 132 ? -4.040 -18.227 -164.934 1.00 30.95 132 ARG B N 1
ATOM 4810 C CA . ARG B 1 132 ? -4.952 -17.097 -164.975 1.00 31.44 132 ARG B CA 1
ATOM 4811 C C . ARG B 1 132 ? -4.670 -16.258 -163.737 1.00 37.11 132 ARG B C 1
ATOM 4812 O O . ARG B 1 132 ? -4.086 -16.757 -162.773 1.00 36.42 132 ARG B O 1
ATOM 4820 N N . LEU B 1 133 ? -5.080 -14.993 -163.763 1.00 39.18 133 LEU B N 1
ATOM 4821 C CA . LEU B 1 133 ? -4.946 -14.118 -162.603 1.00 41.76 133 LEU B CA 1
ATOM 4822 C C . LEU B 1 133 ? -6.002 -14.461 -161.579 1.00 41.87 133 LEU B C 1
ATOM 4823 O O . LEU B 1 133 ? -7.186 -14.564 -161.926 1.00 38.28 133 LEU B O 1
ATOM 4828 N N . GLU B 1 134 ? -5.577 -14.638 -160.324 1.00 40.20 134 GLU B N 1
ATOM 4829 C CA . GLU B 1 134 ? -6.511 -14.804 -159.214 1.00 27.86 134 GLU B CA 1
ATOM 4830 C C . GLU B 1 134 ? -7.528 -13.656 -159.187 1.00 34.96 134 GLU B C 1
ATOM 4831 O O . GLU B 1 134 ? -7.151 -12.478 -159.278 1.00 31.37 134 GLU B O 1
ATOM 4837 N N . PRO B 1 135 ? -8.826 -14.000 -159.084 1.00 39.66 135 PRO B N 1
ATOM 4838 C CA . PRO B 1 135 ? -9.906 -13.005 -158.943 1.00 34.65 135 PRO B CA 1
ATOM 4839 C C . PRO B 1 135 ? -9.718 -12.168 -157.668 1.00 35.65 135 PRO B C 1
ATOM 4840 O O . PRO B 1 135 ? -8.967 -12.577 -156.781 1.00 33.28 135 PRO B O 1
ATOM 4844 N N . PRO B 1 136 ? -10.382 -11.003 -157.586 1.00 35.21 136 PRO B N 1
ATOM 4845 C CA . PRO B 1 136 ? -10.336 -10.116 -156.410 1.00 30.63 136 PRO B CA 1
ATOM 4846 C C . PRO B 1 136 ? -10.700 -10.858 -155.121 1.00 35.69 136 PRO B C 1
ATOM 4847 O O . PRO B 1 136 ? -11.608 -11.694 -155.193 1.00 34.77 136 PRO B O 1
ATOM 4851 N N . ARG B 1 137 ? -10.037 -10.568 -153.992 1.00 34.16 137 ARG B N 1
ATOM 4852 C CA . ARG B 1 137 ? -10.371 -11.229 -152.707 1.00 37.52 137 ARG B CA 1
ATOM 4853 C C . ARG B 1 137 ? -11.433 -10.522 -151.889 1.00 40.77 137 ARG B C 1
ATOM 4854 O O . ARG B 1 137 ? -11.550 -9.294 -151.904 1.00 36.44 137 ARG B O 1
ATOM 4862 N N . THR B 1 138 ? -12.216 -11.322 -151.178 1.00 46.11 138 THR B N 1
ATOM 4863 C CA . THR B 1 138 ? -13.181 -10.795 -150.233 1.00 47.37 138 THR B CA 1
ATOM 4864 C C . THR B 1 138 ? -12.401 -10.057 -149.138 1.00 44.62 138 THR B C 1
ATOM 4865 O O . THR B 1 138 ? -11.364 -10.543 -148.655 1.00 34.36 138 THR B O 1
ATOM 4869 N N . CYS B 1 139 ? -12.872 -8.871 -148.768 1.00 41.67 139 CYS B N 1
ATOM 4870 C CA . CYS B 1 139 ? -12.127 -8.065 -147.808 1.00 52.43 139 CYS B CA 1
ATOM 4871 C C . CYS B 1 139 ? -12.516 -8.366 -146.366 1.00 60.04 139 CYS B C 1
ATOM 4872 O O . CYS B 1 139 ? -13.704 -8.489 -146.046 1.00 49.41 139 CYS B O 1
ATOM 4875 N N . PRO B 1 140 ? -11.500 -8.494 -145.495 1.00 72.53 140 PRO B N 1
ATOM 4876 C CA . PRO B 1 140 ? -11.693 -8.991 -144.131 1.00 77.32 140 PRO B CA 1
ATOM 4877 C C . PRO B 1 140 ? -12.751 -8.187 -143.410 1.00 75.39 140 PRO B C 1
ATOM 4878 O O . PRO B 1 140 ? -12.845 -6.975 -143.610 1.00 64.08 140 PRO B O 1
ATOM 4882 N N . ASP B 1 141 ? -13.562 -8.862 -142.607 1.00 87.00 141 ASP B N 1
ATOM 4883 C CA . ASP B 1 141 ? -14.479 -8.149 -141.737 1.00 94.99 141 ASP B CA 1
ATOM 4884 C C . ASP B 1 141 ? -14.095 -8.312 -140.271 1.00 87.92 141 ASP B C 1
ATOM 4885 O O . ASP B 1 141 ? -14.148 -9.410 -139.701 1.00 80.20 141 ASP B O 1
ATOM 4890 N N . TYR B 1 142 ? -13.681 -7.200 -139.680 1.00 89.76 142 TYR B N 1
ATOM 4891 C CA . TYR B 1 142 ? -13.481 -7.130 -138.249 1.00 95.19 142 TYR B CA 1
ATOM 4892 C C . TYR B 1 142 ? -14.775 -6.606 -137.649 1.00 105.29 142 TYR B C 1
ATOM 4893 O O . TYR B 1 142 ? -15.268 -5.540 -138.037 1.00 109.78 142 TYR B O 1
ATOM 4902 N N . HIS B 1 143 ? -15.336 -7.372 -136.720 1.00 101.66 143 HIS B N 1
ATOM 4903 C CA . HIS B 1 143 ? -16.631 -7.035 -136.150 1.00 102.19 143 HIS B CA 1
ATOM 4904 C C . HIS B 1 143 ? -16.488 -6.147 -134.915 1.00 96.42 143 HIS B C 1
ATOM 4905 O O . HIS B 1 143 ? -17.014 -6.463 -133.847 1.00 99.39 143 HIS B O 1
ATOM 4912 N N . LEU B 1 144 ? -15.775 -5.032 -135.077 1.00 86.54 144 LEU B N 1
ATOM 4913 C CA . LEU B 1 144 ? -15.575 -4.068 -133.997 1.00 77.60 144 LEU B CA 1
ATOM 4914 C C . LEU B 1 144 ? -16.845 -3.242 -133.797 1.00 84.45 144 LEU B C 1
ATOM 4915 O O . LEU B 1 144 ? -17.835 -3.433 -134.505 1.00 92.16 144 LEU B O 1
ATOM 4920 N N . GLY B 1 145 ? -16.820 -2.328 -132.834 1.00 83.57 145 GLY B N 1
ATOM 4921 C CA . GLY B 1 145 ? -17.995 -1.533 -132.525 1.00 86.25 145 GLY B CA 1
ATOM 4922 C C . GLY B 1 145 ? -18.904 -2.272 -131.565 1.00 86.47 145 GLY B C 1
ATOM 4923 O O . GLY B 1 145 ? -19.336 -3.390 -131.849 1.00 84.57 145 GLY B O 1
ATOM 4924 N N . LYS B 1 146 ? -19.190 -1.650 -130.423 1.00 86.59 146 LYS B N 1
ATOM 4925 C CA . LYS B 1 146 ? -19.984 -2.295 -129.380 1.00 85.77 146 LYS B CA 1
ATOM 4926 C C . LYS B 1 146 ? -21.189 -1.462 -128.948 1.00 79.61 146 LYS B C 1
ATOM 4927 O O . LYS B 1 146 ? -21.181 -0.230 -129.050 1.00 75.94 146 LYS B O 1
ATOM 4933 N N . ASN B 1 147 ? -22.225 -2.145 -128.465 1.00 75.16 147 ASN B N 1
ATOM 4934 C CA . ASN B 1 147 ? -23.383 -1.464 -127.902 1.00 77.29 147 ASN B CA 1
ATOM 4935 C C . ASN B 1 147 ? -23.080 -0.998 -126.477 1.00 76.82 147 ASN B C 1
ATOM 4936 O O . ASN B 1 147 ? -22.581 -1.770 -125.650 1.00 79.16 147 ASN B O 1
ATOM 4941 N N . PHE B 1 148 ? -23.353 0.272 -126.197 1.00 69.07 148 PHE B N 1
ATOM 4942 C CA . PHE B 1 148 ? -23.044 0.832 -124.884 1.00 58.72 148 PHE B CA 1
ATOM 4943 C C . PHE B 1 148 ? -24.191 1.656 -124.288 1.00 60.26 148 PHE B C 1
ATOM 4944 O O . PHE B 1 148 ? -25.177 1.966 -124.959 1.00 51.09 148 PHE B O 1
ATOM 4952 N N . THR B 1 149 ? -24.056 2.004 -123.013 1.00 64.11 149 THR B N 1
ATOM 4953 C CA . THR B 1 149 ? -25.038 2.860 -122.359 1.00 54.22 149 THR B CA 1
ATOM 4954 C C . THR B 1 149 ? -24.364 3.885 -121.445 1.00 53.70 149 THR B C 1
ATOM 4955 O O . THR B 1 149 ? -23.713 3.520 -120.458 1.00 62.56 149 THR B O 1
ATOM 4959 N N . GLU B 1 150 ? -24.492 5.161 -121.808 1.00 45.87 150 GLU B N 1
ATOM 4960 C CA . GLU B 1 150 ? -24.000 6.259 -120.987 1.00 51.25 150 GLU B CA 1
ATOM 4961 C C . GLU B 1 150 ? -24.739 6.264 -119.652 1.00 66.15 150 GLU B C 1
ATOM 4962 O O . GLU B 1 150 ? -25.828 5.691 -119.532 1.00 72.84 150 GLU B O 1
ATOM 4968 N N . GLY B 1 151 ? -24.146 6.898 -118.646 1.00 65.52 151 GLY B N 1
ATOM 4969 C CA . GLY B 1 151 ? -24.751 6.905 -117.331 1.00 60.20 151 GLY B CA 1
ATOM 4970 C C . GLY B 1 151 ? -23.977 7.649 -116.264 1.00 59.51 151 GLY B C 1
ATOM 4971 O O . GLY B 1 151 ? -22.859 8.133 -116.486 1.00 59.78 151 GLY B O 1
ATOM 4972 N N . ILE B 1 152 ? -24.604 7.741 -115.096 1.00 59.57 152 ILE B N 1
ATOM 4973 C CA . ILE B 1 152 ? -24.023 8.373 -113.924 1.00 59.46 152 ILE B CA 1
ATOM 4974 C C . ILE B 1 152 ? -23.752 7.293 -112.885 1.00 55.20 152 ILE B C 1
ATOM 4975 O O . ILE B 1 152 ? -24.589 6.399 -112.671 1.00 52.87 152 ILE B O 1
ATOM 4980 N N . ALA B 1 153 ? -22.586 7.362 -112.246 1.00 49.15 153 ALA B N 1
ATOM 4981 C CA . ALA B 1 153 ? -22.261 6.386 -111.206 1.00 47.71 153 ALA B CA 1
ATOM 4982 C C . ALA B 1 153 ? -21.736 6.997 -109.901 1.00 43.85 153 ALA B C 1
ATOM 4983 O O . ALA B 1 153 ? -21.165 8.099 -109.878 1.00 39.02 153 ALA B O 1
ATOM 4985 N N . VAL B 1 154 ? -21.945 6.271 -108.811 1.00 47.21 154 VAL B N 1
ATOM 4986 C CA . VAL B 1 154 ? -21.281 6.583 -107.549 1.00 49.01 154 VAL B CA 1
ATOM 4987 C C . VAL B 1 154 ? -20.623 5.299 -107.066 1.00 41.93 154 VAL B C 1
ATOM 4988 O O . VAL B 1 154 ? -21.275 4.246 -107.018 1.00 35.56 154 VAL B O 1
ATOM 4992 N N . VAL B 1 155 ? -19.332 5.371 -106.743 1.00 36.69 155 VAL B N 1
ATOM 4993 C CA . VAL B 1 155 ? -18.594 4.176 -106.325 1.00 35.39 155 VAL B CA 1
ATOM 4994 C C . VAL B 1 155 ? -18.373 4.155 -104.799 1.00 39.10 155 VAL B C 1
ATOM 4995 O O . VAL B 1 155 ? -17.922 5.148 -104.209 1.00 36.35 155 VAL B O 1
ATOM 4999 N N . TYR B 1 156 ? -18.706 3.025 -104.174 1.00 37.48 156 TYR B N 1
ATOM 5000 C CA . TYR B 1 156 ? -18.576 2.858 -102.723 1.00 36.79 156 TYR B CA 1
ATOM 5001 C C . TYR B 1 156 ? -17.520 1.810 -102.374 1.00 38.33 156 TYR B C 1
ATOM 5002 O O . TYR B 1 156 ? -17.349 0.814 -103.093 1.00 36.33 156 TYR B O 1
ATOM 5011 N N . LYS B 1 157 ? -16.807 2.060 -101.276 1.00 34.19 157 LYS B N 1
ATOM 5012 C CA . LYS B 1 157 ? -15.756 1.169 -100.778 1.00 34.90 157 LYS B CA 1
ATOM 5013 C C . LYS B 1 157 ? -16.123 0.733 -99.360 1.00 32.31 157 LYS B C 1
ATOM 5014 O O . LYS B 1 157 ? -16.912 1.403 -98.678 1.00 33.47 157 LYS B O 1
ATOM 5020 N N . GLU B 1 158 ? -15.564 -0.390 -98.923 1.00 30.66 158 GLU B N 1
ATOM 5021 C CA . GLU B 1 158 ? -15.698 -0.817 -97.531 1.00 42.16 158 GLU B CA 1
ATOM 5022 C C . GLU B 1 158 ? -15.244 0.287 -96.575 1.00 40.45 158 GLU B C 1
ATOM 5023 O O . GLU B 1 158 ? -14.170 0.876 -96.748 1.00 36.21 158 GLU B O 1
ATOM 5029 N N . ASN B 1 159 ? -16.071 0.594 -95.586 1.00 45.94 159 ASN B N 1
ATOM 5030 C CA . ASN B 1 159 ? -15.655 1.533 -94.554 1.00 45.80 159 ASN B CA 1
ATOM 5031 C C . ASN B 1 159 ? -14.750 0.846 -93.536 1.00 35.91 159 ASN B C 1
ATOM 5032 O O . ASN B 1 159 ? -15.153 -0.121 -92.906 1.00 33.71 159 ASN B O 1
ATOM 5037 N N . ILE B 1 160 ? -13.518 1.326 -93.398 1.00 33.57 160 ILE B N 1
ATOM 5038 C CA . ILE B 1 160 ? -12.603 0.757 -92.420 1.00 34.51 160 ILE B CA 1
ATOM 5039 C C . ILE B 1 160 ? -12.343 1.705 -91.254 1.00 30.56 160 ILE B C 1
ATOM 5040 O O . ILE B 1 160 ? -11.601 1.368 -90.336 1.00 31.71 160 ILE B O 1
ATOM 5045 N N . ALA B 1 161 ? -12.926 2.900 -91.306 1.00 29.16 161 ALA B N 1
ATOM 5046 C CA . ALA B 1 161 ? -12.699 3.898 -90.258 1.00 34.28 161 ALA B CA 1
ATOM 5047 C C . ALA B 1 161 ? -13.504 3.600 -88.988 1.00 31.76 161 ALA B C 1
ATOM 5048 O O . ALA B 1 161 ? -14.663 3.174 -89.057 1.00 29.99 161 ALA B O 1
ATOM 5050 N N . ALA B 1 162 ? -12.892 3.822 -87.827 1.00 33.16 162 ALA B N 1
ATOM 5051 C CA . ALA B 1 162 ? -13.640 3.724 -86.582 1.00 26.00 162 ALA B CA 1
ATOM 5052 C C . ALA B 1 162 ? -14.720 4.799 -86.549 1.00 29.58 162 ALA B C 1
ATOM 5053 O O . ALA B 1 162 ? -14.532 5.914 -87.056 1.00 25.38 162 ALA B O 1
ATOM 5055 N N . TYR B 1 163 ? -15.858 4.461 -85.960 1.00 32.40 163 TYR B N 1
ATOM 5056 C CA . TYR B 1 163 ? -16.844 5.467 -85.619 1.00 30.45 163 TYR B CA 1
ATOM 5057 C C . TYR B 1 163 ? -16.295 6.300 -84.446 1.00 32.12 163 TYR B C 1
ATOM 5058 O O . TYR B 1 163 ? -15.762 5.756 -83.470 1.00 28.37 163 TYR B O 1
ATOM 5067 N N . LYS B 1 164 ? -16.406 7.618 -84.575 1.00 24.00 164 LYS B N 1
ATOM 5068 C CA . LYS B 1 164 ? -15.886 8.555 -83.598 1.00 21.58 164 LYS B CA 1
ATOM 5069 C C . LYS B 1 164 ? -17.025 9.374 -83.020 1.00 25.79 164 LYS B C 1
ATOM 5070 O O . LYS B 1 164 ? -17.930 9.772 -83.753 1.00 23.85 164 LYS B O 1
ATOM 5076 N N . PHE B 1 165 ? -16.986 9.628 -81.708 1.00 24.59 165 PHE B N 1
ATOM 5077 C CA . PHE B 1 165 ? -17.956 10.537 -81.079 1.00 19.17 165 PHE B CA 1
ATOM 5078 C C . PHE B 1 165 ? -17.365 11.191 -79.851 1.00 27.87 165 PHE B C 1
ATOM 5079 O O . PHE B 1 165 ? -16.233 10.869 -79.456 1.00 32.07 165 PHE B O 1
ATOM 5087 N N . LYS B 1 166 ? -18.118 12.126 -79.269 1.00 25.90 166 LYS B N 1
ATOM 5088 C CA . LYS B 1 166 ? -17.663 12.859 -78.087 1.00 22.79 166 LYS B CA 1
ATOM 5089 C C . LYS B 1 166 ? -18.283 12.242 -76.866 1.00 23.53 166 LYS B C 1
ATOM 5090 O O . LYS B 1 166 ? -19.440 11.808 -76.900 1.00 26.64 166 LYS B O 1
ATOM 5096 N N . ALA B 1 167 ? -17.522 12.220 -75.778 1.00 16.20 167 ALA B N 1
ATOM 5097 C CA . ALA B 1 167 ? -18.059 11.790 -74.487 1.00 24.65 167 ALA B CA 1
ATOM 5098 C C . ALA B 1 167 ? -17.378 12.572 -73.384 1.00 24.18 167 ALA B C 1
ATOM 5099 O O . ALA B 1 167 ? -16.440 13.335 -73.641 1.00 23.84 167 ALA B O 1
ATOM 5101 N N . THR B 1 168 ? -17.839 12.340 -72.158 1.00 19.73 168 THR B N 1
ATOM 5102 C CA . THR B 1 168 ? -17.295 12.975 -70.967 1.00 26.90 168 THR B CA 1
ATOM 5103 C C . THR B 1 168 ? -17.097 11.915 -69.886 1.00 24.44 168 THR B C 1
ATOM 5104 O O . THR B 1 168 ? -17.962 11.036 -69.699 1.00 17.40 168 THR B O 1
ATOM 5108 N N . VAL B 1 169 ? -15.980 11.991 -69.164 1.00 16.63 169 VAL B N 1
ATOM 5109 C CA . VAL B 1 169 ? -15.804 11.123 -68.003 1.00 16.31 169 VAL B CA 1
ATOM 5110 C C . VAL B 1 169 ? -15.891 11.889 -66.692 1.00 20.40 169 VAL B C 1
ATOM 5111 O O . VAL B 1 169 ? -15.502 13.061 -66.621 1.00 22.66 169 VAL B O 1
ATOM 5115 N N . TYR B 1 170 ? -16.388 11.206 -65.662 1.00 19.67 170 TYR B N 1
ATOM 5116 C CA . TYR B 1 170 ? -16.548 11.785 -64.334 1.00 26.60 170 TYR B CA 1
ATOM 5117 C C . TYR B 1 170 ? -15.983 10.837 -63.277 1.00 26.54 170 TYR B C 1
ATOM 5118 O O . TYR B 1 170 ? -16.533 9.759 -63.037 1.00 26.36 170 TYR B O 1
ATOM 5127 N N . TYR B 1 171 ? -14.887 11.234 -62.643 1.00 17.45 171 TYR B N 1
ATOM 5128 C CA . TYR B 1 171 ? -14.301 10.401 -61.608 1.00 20.26 171 TYR B CA 1
ATOM 5129 C C . TYR B 1 171 ? -13.617 11.232 -60.525 1.00 27.09 171 TYR B C 1
ATOM 5130 O O . TYR B 1 171 ? -13.545 12.468 -60.617 1.00 20.85 171 TYR B O 1
ATOM 5139 N N . LYS B 1 172 ? -13.143 10.548 -59.485 1.00 19.54 172 LYS B N 1
ATOM 5140 C CA . LYS B 1 172 ? -12.324 11.202 -58.485 1.00 22.27 172 LYS B CA 1
ATOM 5141 C C . LYS B 1 172 ? -11.067 10.381 -58.238 1.00 21.52 172 LYS B C 1
ATOM 5142 O O . LYS B 1 172 ? -11.122 9.143 -58.165 1.00 19.56 172 LYS B O 1
ATOM 5148 N N . ASP B 1 173 ? -9.933 11.076 -58.178 1.00 16.55 173 ASP B N 1
ATOM 5149 C CA . ASP B 1 173 ? -8.681 10.476 -57.755 1.00 15.17 173 ASP B CA 1
ATOM 5150 C C . ASP B 1 173 ? -8.715 10.404 -56.239 1.00 21.46 173 ASP B C 1
ATOM 5151 O O . ASP B 1 173 ? -8.708 11.442 -55.571 1.00 24.13 173 ASP B O 1
ATOM 5156 N N . VAL B 1 174 ? -8.751 9.200 -55.685 1.00 29.93 174 VAL B N 1
ATOM 5157 C CA . VAL B 1 174 ? -8.607 9.038 -54.237 1.00 24.53 174 VAL B CA 1
ATOM 5158 C C . VAL B 1 174 ? -7.191 8.561 -53.969 1.00 27.33 174 VAL B C 1
ATOM 5159 O O . VAL B 1 174 ? -6.756 7.550 -54.536 1.00 26.67 174 VAL B O 1
ATOM 5163 N N . ILE B 1 175 ? -6.454 9.300 -53.143 1.00 22.87 175 ILE B N 1
ATOM 5164 C CA . ILE B 1 175 ? -5.067 8.936 -52.872 1.00 16.76 175 ILE B CA 1
ATOM 5165 C C . ILE B 1 175 ? -4.816 8.945 -51.372 1.00 27.79 175 ILE B C 1
ATOM 5166 O O . ILE B 1 175 ? -4.993 9.967 -50.688 1.00 28.26 175 ILE B O 1
ATOM 5171 N N . VAL B 1 176 ? -4.425 7.790 -50.853 1.00 27.07 176 VAL B N 1
ATOM 5172 C CA . VAL B 1 176 ? -4.203 7.655 -49.428 1.00 20.81 176 VAL B CA 1
ATOM 5173 C C . VAL B 1 176 ? -2.705 7.455 -49.188 1.00 28.20 176 VAL B C 1
ATOM 5174 O O . VAL B 1 176 ? -2.094 6.523 -49.719 1.00 29.96 176 VAL B O 1
ATOM 5178 N N . SER B 1 177 ? -2.103 8.361 -48.427 1.00 29.68 177 SER B N 1
ATOM 5179 C CA . SER B 1 177 ? -0.654 8.338 -48.223 1.00 24.92 177 SER B CA 1
ATOM 5180 C C . SER B 1 177 ? -0.319 8.174 -46.756 1.00 33.54 177 SER B C 1
ATOM 5181 O O . SER B 1 177 ? -0.936 8.811 -45.882 1.00 32.75 177 SER B O 1
ATOM 5184 N N . THR B 1 178 ? 0.660 7.318 -46.487 1.00 33.87 178 THR B N 1
ATOM 5185 C CA . THR B 1 178 ? 1.152 7.152 -45.134 1.00 29.72 178 THR B CA 1
ATOM 5186 C C . THR B 1 178 ? 2.594 7.608 -45.067 1.00 30.04 178 THR B C 1
ATOM 5187 O O . THR B 1 178 ? 3.418 7.205 -45.889 1.00 28.50 178 THR B O 1
ATOM 5191 N N . ALA B 1 179 ? 2.893 8.451 -44.083 1.00 38.72 179 ALA B N 1
ATOM 5192 C CA . ALA B 1 179 ? 4.219 9.038 -43.965 1.00 34.48 179 ALA B CA 1
ATOM 5193 C C . ALA B 1 179 ? 4.804 8.779 -42.588 1.00 41.60 179 ALA B C 1
ATOM 5194 O O . ALA B 1 179 ? 4.134 8.966 -41.569 1.00 33.95 179 ALA B O 1
ATOM 5196 N N . GLY B 1 180 ? 6.063 8.346 -42.572 1.00 48.23 180 GLY B N 1
ATOM 5197 C CA . GLY B 1 180 ? 6.809 8.194 -41.342 1.00 41.39 180 GLY B CA 1
ATOM 5198 C C . GLY B 1 180 ? 7.816 9.323 -41.195 1.00 45.77 180 GLY B C 1
ATOM 5199 O O . GLY B 1 180 ? 8.602 9.600 -42.104 1.00 40.45 180 GLY B O 1
ATOM 5200 N N . ALA B 1 181 ? 7.784 9.995 -40.052 1.00 51.37 181 ALA B N 1
ATOM 5201 C CA . ALA B 1 181 ? 8.822 10.968 -39.742 1.00 57.37 181 ALA B CA 1
ATOM 5202 C C . ALA B 1 181 ? 9.985 10.278 -39.035 1.00 65.86 181 ALA B C 1
ATOM 5203 O O . ALA B 1 181 ? 9.790 9.375 -38.213 1.00 65.56 181 ALA B O 1
ATOM 5205 N N . GLY B 1 182 ? 11.196 10.695 -39.381 1.00 71.92 182 GLY B N 1
ATOM 5206 C CA . GLY B 1 182 ? 12.391 10.227 -38.711 1.00 73.44 182 GLY B CA 1
ATOM 5207 C C . GLY B 1 182 ? 13.187 11.427 -38.241 1.00 77.33 182 GLY B C 1
ATOM 5208 O O . GLY B 1 182 ? 12.677 12.553 -38.219 1.00 75.63 182 GLY B O 1
ATOM 5209 N N . SER B 1 183 ? 14.439 11.193 -37.866 1.00 82.24 183 SER B N 1
ATOM 5210 C CA . SER B 1 183 ? 15.317 12.276 -37.450 1.00 85.43 183 SER B CA 1
ATOM 5211 C C . SER B 1 183 ? 15.662 13.154 -38.649 1.00 85.19 183 SER B C 1
ATOM 5212 O O . SER B 1 183 ? 15.464 14.371 -38.636 1.00 78.28 183 SER B O 1
ATOM 5215 N N . SER B 1 184 ? 16.173 12.507 -39.690 1.00 90.57 184 SER B N 1
ATOM 5216 C CA . SER B 1 184 ? 16.581 13.178 -40.917 1.00 90.19 184 SER B CA 1
ATOM 5217 C C . SER B 1 184 ? 15.415 13.889 -41.604 1.00 83.39 184 SER B C 1
ATOM 5218 O O . SER B 1 184 ? 15.496 15.083 -41.910 1.00 86.14 184 SER B O 1
ATOM 5221 N N . GLY B 1 185 ? 14.335 13.154 -41.850 1.00 65.73 185 GLY B N 1
ATOM 5222 C CA . GLY B 1 185 ? 13.161 13.736 -42.472 1.00 48.08 185 GLY B CA 1
ATOM 5223 C C . GLY B 1 185 ? 11.990 12.780 -42.592 1.00 42.57 185 GLY B C 1
ATOM 5224 O O . GLY B 1 185 ? 11.771 11.925 -41.725 1.00 44.72 185 GLY B O 1
ATOM 5225 N N . THR B 1 186 ? 11.249 12.919 -43.687 1.00 36.44 186 THR B N 1
ATOM 5226 C CA . THR B 1 186 ? 10.009 12.185 -43.894 1.00 34.43 186 THR B CA 1
ATOM 5227 C C . THR B 1 186 ? 10.132 11.130 -44.990 1.00 37.03 186 THR B C 1
ATOM 5228 O O . THR B 1 186 ? 10.647 11.390 -46.084 1.00 37.20 186 THR B O 1
ATOM 5232 N N . GLN B 1 187 ? 9.646 9.934 -44.686 1.00 37.32 187 GLN B N 1
ATOM 5233 C CA . GLN B 1 187 ? 9.601 8.864 -45.660 1.00 31.45 187 GLN B CA 1
ATOM 5234 C C . GLN B 1 187 ? 8.147 8.507 -45.985 1.00 37.82 187 GLN B C 1
ATOM 5235 O O . GLN B 1 187 ? 7.321 8.326 -45.071 1.00 32.81 187 GLN B O 1
ATOM 5241 N N . ILE B 1 188 ? 7.823 8.428 -47.279 1.00 33.60 188 ILE B N 1
ATOM 5242 C CA . ILE B 1 188 ? 6.522 7.888 -47.686 1.00 32.01 188 ILE B CA 1
ATOM 5243 C C . ILE B 1 188 ? 6.544 6.359 -47.641 1.00 35.14 188 ILE B C 1
ATOM 5244 O O . ILE B 1 188 ? 7.326 5.697 -48.337 1.00 37.79 188 ILE B O 1
ATOM 5249 N N . THR B 1 189 ? 5.666 5.810 -46.814 1.00 29.37 189 THR B N 1
ATOM 5250 C CA . THR B 1 189 ? 5.645 4.383 -46.520 1.00 31.99 189 THR B CA 1
ATOM 5251 C C . THR B 1 189 ? 4.633 3.649 -47.412 1.00 30.07 189 THR B C 1
ATOM 5252 O O . THR B 1 189 ? 4.771 2.454 -47.710 1.00 30.89 189 THR B O 1
ATOM 5256 N N . ASN B 1 190 ? 3.614 4.384 -47.840 1.00 28.74 190 ASN B N 1
ATOM 5257 C CA . ASN B 1 190 ? 2.598 3.850 -48.734 1.00 36.24 190 ASN B CA 1
ATOM 5258 C C . ASN B 1 190 ? 1.857 4.981 -49.450 1.00 34.40 190 ASN B C 1
ATOM 5259 O O . ASN B 1 190 ? 1.573 6.022 -48.847 1.00 29.87 190 ASN B O 1
ATOM 5264 N N . ARG B 1 191 ? 1.557 4.772 -50.730 1.00 34.21 191 ARG B N 1
ATOM 5265 C CA . ARG B 1 191 ? 0.711 5.689 -51.485 1.00 34.16 191 ARG B CA 1
ATOM 5266 C C . ARG B 1 191 ? -0.287 4.858 -52.292 1.00 27.20 191 ARG B C 1
ATOM 5267 O O . ARG B 1 191 ? 0.052 4.331 -53.337 1.00 36.27 191 ARG B O 1
ATOM 5275 N N . TYR B 1 192 ? -1.508 4.732 -51.777 1.00 34.33 192 TYR B N 1
ATOM 5276 C CA . TYR B 1 192 ? -2.581 3.981 -52.431 1.00 29.15 192 TYR B CA 1
ATOM 5277 C C . TYR B 1 192 ? -3.455 4.895 -53.299 1.00 30.04 192 TYR B C 1
ATOM 5278 O O . TYR B 1 192 ? -4.146 5.783 -52.784 1.00 22.18 192 TYR B O 1
ATOM 5287 N N . ALA B 1 193 ? -3.413 4.668 -54.613 1.00 25.53 193 ALA B N 1
ATOM 5288 C CA . ALA B 1 193 ? -4.086 5.520 -55.592 1.00 23.90 193 ALA B CA 1
ATOM 5289 C C . ALA B 1 193 ? -5.217 4.768 -56.273 1.00 26.84 193 ALA B C 1
ATOM 5290 O O . ALA B 1 193 ? -5.066 3.619 -56.691 1.00 26.46 193 ALA B O 1
ATOM 5292 N N . ASP B 1 194 ? -6.353 5.427 -56.415 1.00 28.79 194 ASP B N 1
ATOM 5293 C CA . ASP B 1 194 ? -7.512 4.762 -56.976 1.00 23.53 194 ASP B CA 1
ATOM 5294 C C . ASP B 1 194 ? -8.412 5.786 -57.679 1.00 22.92 194 ASP B C 1
ATOM 5295 O O . ASP B 1 194 ? -8.564 6.919 -57.210 1.00 34.59 194 ASP B O 1
ATOM 5300 N N . ARG B 1 195 ? -8.965 5.402 -58.825 1.00 19.42 195 ARG B N 1
ATOM 5301 C CA . ARG B 1 195 ? -9.992 6.192 -59.498 1.00 25.55 195 ARG B CA 1
ATOM 5302 C C . ARG B 1 195 ? -11.368 5.613 -59.170 1.00 23.36 195 ARG B C 1
ATOM 5303 O O . ARG B 1 195 ? -11.601 4.406 -59.341 1.00 23.31 195 ARG B O 1
ATOM 5311 N N . VAL B 1 196 ? -12.287 6.473 -58.740 1.00 20.01 196 VAL B N 1
ATOM 5312 C CA . VAL B 1 196 ? -13.658 6.044 -58.452 1.00 24.14 196 VAL B CA 1
ATOM 5313 C C . VAL B 1 196 ? -14.698 6.864 -59.242 1.00 27.28 196 VAL B C 1
ATOM 5314 O O . VAL B 1 196 ? -14.504 8.060 -59.502 1.00 20.67 196 VAL B O 1
ATOM 5318 N N . PRO B 1 197 ? -15.811 6.223 -59.623 1.00 21.77 197 PRO B N 1
ATOM 5319 C CA . PRO B 1 197 ? -16.866 6.889 -60.398 1.00 23.13 197 PRO B CA 1
ATOM 5320 C C . PRO B 1 197 ? -17.596 7.973 -59.603 1.00 23.78 197 PRO B C 1
ATOM 5321 O O . PRO B 1 197 ? -17.745 7.857 -58.396 1.00 27.26 197 PRO B O 1
ATOM 5325 N N . ILE B 1 198 ? -18.036 9.029 -60.274 1.00 22.93 198 ILE B N 1
ATOM 5326 C CA . ILE B 1 198 ? -18.939 9.982 -59.641 1.00 23.35 198 ILE B CA 1
ATOM 5327 C C . ILE B 1 198 ? -20.357 9.472 -59.896 1.00 20.61 198 ILE B C 1
ATOM 5328 O O . ILE B 1 198 ? -20.740 9.247 -61.050 1.00 22.11 198 ILE B O 1
ATOM 5333 N N . PRO B 1 199 ? -21.130 9.248 -58.822 1.00 22.47 199 PRO B N 1
ATOM 5334 C CA . PRO B 1 199 ? -22.521 8.782 -58.988 1.00 26.90 199 PRO B CA 1
ATOM 5335 C C . PRO B 1 199 ? -23.328 9.731 -59.869 1.00 24.68 199 PRO B C 1
ATOM 5336 O O . PRO B 1 199 ? -23.028 10.934 -59.941 1.00 25.20 199 PRO B O 1
ATOM 5340 N N . VAL B 1 200 ? -24.320 9.194 -60.564 1.00 21.88 200 VAL B N 1
ATOM 5341 C CA . VAL B 1 200 ? -25.116 10.007 -61.478 1.00 28.98 200 VAL B CA 1
ATOM 5342 C C . VAL B 1 200 ? -25.862 11.120 -60.738 1.00 26.00 200 VAL B C 1
ATOM 5343 O O . VAL B 1 200 ? -26.010 12.243 -61.254 1.00 26.35 200 VAL B O 1
ATOM 5347 N N . SER B 1 201 ? -26.293 10.813 -59.513 1.00 21.35 201 SER B N 1
ATOM 5348 C CA . SER B 1 201 ? -26.996 11.788 -58.678 1.00 30.10 201 SER B CA 1
ATOM 5349 C C . SER B 1 201 ? -26.151 13.040 -58.406 1.00 33.26 201 SER B C 1
ATOM 5350 O O . SER B 1 201 ? -26.688 14.149 -58.401 1.00 29.45 201 SER B O 1
ATOM 5353 N N . GLU B 1 202 ? -24.840 12.880 -58.200 1.00 26.73 202 GLU B N 1
ATOM 5354 C CA . GLU B 1 202 ? -23.967 14.053 -58.033 1.00 24.13 202 GLU B CA 1
ATOM 5355 C C . GLU B 1 202 ? -23.817 14.830 -59.347 1.00 30.42 202 GLU B C 1
ATOM 5356 O O . GLU B 1 202 ? -23.724 16.060 -59.342 1.00 40.18 202 GLU B O 1
ATOM 5362 N N . ILE B 1 203 ? -23.787 14.119 -60.471 1.00 23.94 203 ILE B N 1
ATOM 5363 C CA . ILE B 1 203 ? -23.670 14.789 -61.768 1.00 22.85 203 ILE B CA 1
ATOM 5364 C C . ILE B 1 203 ? -24.911 15.641 -62.073 1.00 28.20 203 ILE B C 1
ATOM 5365 O O . ILE B 1 203 ? -24.806 16.807 -62.478 1.00 27.53 203 ILE B O 1
ATOM 5370 N N . THR B 1 204 ? -26.086 15.056 -61.866 1.00 22.25 204 THR B N 1
ATOM 5371 C CA . THR B 1 204 ? -27.327 15.733 -62.210 1.00 25.39 204 THR B CA 1
ATOM 5372 C C . THR B 1 204 ? -27.680 16.833 -61.199 1.00 32.39 204 THR B C 1
ATOM 5373 O O . THR B 1 204 ? -28.129 17.911 -61.588 1.00 40.16 204 THR B O 1
ATOM 5377 N N . ASP B 1 205 ? -27.436 16.578 -59.912 1.00 30.08 205 ASP B N 1
ATOM 5378 C CA . ASP B 1 205 ? -27.911 17.476 -58.849 1.00 27.54 205 ASP B CA 1
ATOM 5379 C C . ASP B 1 205 ? -26.876 18.489 -58.330 1.00 30.74 205 ASP B C 1
ATOM 5380 O O . ASP B 1 205 ? -27.204 19.352 -57.519 1.00 41.52 205 ASP B O 1
ATOM 5385 N N . THR B 1 206 ? -25.633 18.390 -58.797 1.00 28.20 206 THR B N 1
ATOM 5386 C CA . THR B 1 206 ? -24.558 19.228 -58.262 1.00 31.07 206 THR B CA 1
ATOM 5387 C C . THR B 1 206 ? -23.630 19.736 -59.369 1.00 34.19 206 THR B C 1
ATOM 5388 O O . THR B 1 206 ? -23.399 20.940 -59.492 1.00 34.52 206 THR B O 1
ATOM 5392 N N . ILE B 1 207 ? -23.095 18.819 -60.173 1.00 32.64 207 ILE B N 1
ATOM 5393 C CA . ILE B 1 207 ? -22.209 19.204 -61.273 1.00 32.78 207 ILE B CA 1
ATOM 5394 C C . ILE B 1 207 ? -22.941 20.011 -62.356 1.00 29.45 207 ILE B C 1
ATOM 5395 O O . ILE B 1 207 ? -22.543 21.131 -62.671 1.00 28.31 207 ILE B O 1
ATOM 5400 N N . ASP B 1 208 ? -24.013 19.451 -62.909 1.00 24.98 208 ASP B N 1
ATOM 5401 C CA . ASP B 1 208 ? -24.720 20.098 -64.016 1.00 33.82 208 ASP B CA 1
ATOM 5402 C C . ASP B 1 208 ? -25.618 21.273 -63.589 1.00 37.54 208 ASP B C 1
ATOM 5403 O O . ASP B 1 208 ? -26.023 22.080 -64.424 1.00 27.38 208 ASP B O 1
ATOM 5408 N N . LYS B 1 209 ? -25.915 21.371 -62.295 1.00 31.70 209 LYS B N 1
ATOM 5409 C CA . LYS B 1 209 ? -26.734 22.477 -61.786 1.00 36.14 209 LYS B CA 1
ATOM 5410 C C . LYS B 1 209 ? -25.923 23.676 -61.306 1.00 29.35 209 LYS B C 1
ATOM 5411 O O . LYS B 1 209 ? -26.339 24.820 -61.493 1.00 32.39 209 LYS B O 1
ATOM 5417 N N . PHE B 1 210 ? -24.762 23.408 -60.710 1.00 23.64 210 PHE B N 1
ATOM 5418 C CA . PHE B 1 210 ? -23.997 24.428 -59.995 1.00 24.17 210 PHE B CA 1
ATOM 5419 C C . PHE B 1 210 ? -22.517 24.500 -60.331 1.00 26.04 210 PHE B C 1
ATOM 5420 O O . PHE B 1 210 ? -21.821 25.402 -59.860 1.00 26.77 210 PHE B O 1
ATOM 5428 N N . GLY B 1 211 ? -22.023 23.560 -61.130 1.00 25.08 211 GLY B N 1
ATOM 5429 C CA . GLY B 1 211 ? -20.600 23.548 -61.451 1.00 15.15 211 GLY B CA 1
ATOM 5430 C C . GLY B 1 211 ? -19.724 23.224 -60.247 1.00 21.30 211 GLY B C 1
ATOM 5431 O O . GLY B 1 211 ? -18.563 23.655 -60.180 1.00 25.09 211 GLY B O 1
ATOM 5432 N N . LYS B 1 212 ? -20.267 22.452 -59.303 1.00 21.52 212 LYS B N 1
ATOM 5433 C CA . LYS B 1 212 ? -19.501 22.029 -58.140 1.00 25.90 212 LYS B CA 1
ATOM 5434 C C . LYS B 1 212 ? -19.441 20.514 -58.008 1.00 29.75 212 LYS B C 1
ATOM 5435 O O . LYS B 1 212 ? -20.220 19.787 -58.627 1.00 29.47 212 LYS B O 1
ATOM 5441 N N . CYS B 1 213 ? -18.519 20.042 -57.180 1.00 30.46 213 CYS B N 1
ATOM 5442 C CA . CYS B 1 213 ? -18.421 18.619 -56.893 1.00 28.53 213 CYS B CA 1
ATOM 5443 C C . CYS B 1 213 ? -17.957 18.387 -55.455 1.00 30.69 213 CYS B C 1
ATOM 5444 O O . CYS B 1 213 ? -17.097 19.114 -54.945 1.00 27.00 213 CYS B O 1
ATOM 5447 N N . SER B 1 214 ? -18.535 17.380 -54.801 1.00 31.73 214 SER B N 1
ATOM 5448 C CA . SER B 1 214 ? -18.245 17.130 -53.397 1.00 33.39 214 SER B CA 1
ATOM 5449 C C . SER B 1 214 ? -16.815 16.657 -53.184 1.00 36.88 214 SER B C 1
ATOM 5450 O O . SER B 1 214 ? -16.273 15.913 -53.997 1.00 28.72 214 SER B O 1
ATOM 5453 N N . SER B 1 215 ? -16.227 17.074 -52.067 1.00 32.43 215 SER B N 1
ATOM 5454 C CA . SER B 1 215 ? -14.883 16.661 -51.690 1.00 23.77 215 SER B CA 1
ATOM 5455 C C . SER B 1 215 ? -14.909 15.258 -51.067 1.00 27.30 215 SER B C 1
ATOM 5456 O O . SER B 1 215 ? -13.855 14.673 -50.771 1.00 21.47 215 SER B O 1
ATOM 5459 N N . LYS B 1 216 ? -16.117 14.730 -50.863 1.00 24.66 216 LYS B N 1
ATOM 5460 C CA . LYS B 1 216 ? -16.302 13.346 -50.416 1.00 27.68 216 LYS B CA 1
ATOM 5461 C C . LYS B 1 216 ? -16.492 12.364 -51.586 1.00 32.72 216 LYS B C 1
ATOM 5462 O O . LYS B 1 216 ? -17.331 12.590 -52.470 1.00 16.05 216 LYS B O 1
ATOM 5468 N N . ALA B 1 217 ? -15.725 11.274 -51.578 1.00 25.69 217 ALA B N 1
ATOM 5469 C CA . ALA B 1 217 ? -15.971 10.161 -52.493 1.00 19.72 217 ALA B CA 1
ATOM 5470 C C . ALA B 1 217 ? -16.853 9.112 -51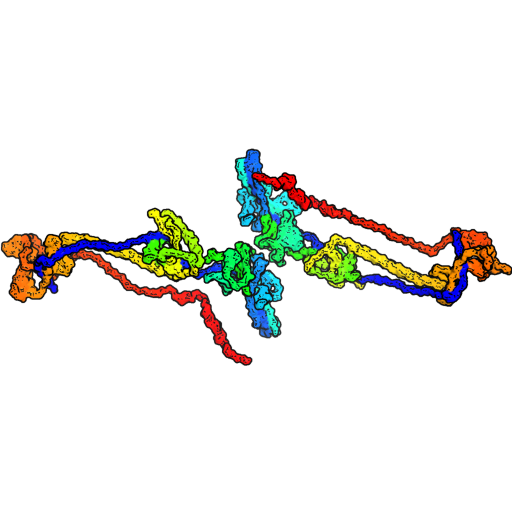.821 1.00 23.24 217 ALA B C 1
ATOM 5471 O O . ALA B 1 217 ? -16.580 8.694 -50.683 1.00 26.98 217 ALA B O 1
ATOM 5473 N N . THR B 1 218 ? -17.907 8.692 -52.515 1.00 27.33 218 THR B N 1
ATOM 5474 C CA . THR B 1 218 ? -18.785 7.613 -52.034 1.00 30.34 218 THR B CA 1
ATOM 5475 C C . THR B 1 218 ? -18.807 6.540 -53.104 1.00 33.41 218 THR B C 1
ATOM 5476 O O . THR B 1 218 ? -19.256 6.797 -54.219 1.00 41.10 218 THR B O 1
ATOM 5480 N N . TYR B 1 219 ? -18.320 5.343 -52.794 1.00 29.65 219 TYR B N 1
ATOM 5481 C CA . TYR B 1 219 ? -18.212 4.311 -53.837 1.00 23.49 219 TYR B CA 1
ATOM 5482 C C . TYR B 1 219 ? -18.202 2.875 -53.319 1.00 25.53 219 TYR B C 1
ATOM 5483 O O . TYR B 1 219 ? -18.311 2.617 -52.108 1.00 33.68 219 TYR B O 1
ATOM 5492 N N . VAL B 1 220 ? -18.063 1.942 -54.253 1.00 25.97 220 VAL B N 1
ATOM 5493 C CA . VAL B 1 220 ? -17.996 0.524 -53.931 1.00 28.84 220 VAL B CA 1
ATOM 5494 C C . VAL B 1 220 ? -16.664 -0.048 -54.367 1.00 28.69 220 VAL B C 1
ATOM 5495 O O . VAL B 1 220 ? -16.222 0.161 -55.503 1.00 33.17 220 VAL B O 1
ATOM 5499 N N . ARG B 1 221 ? -16.026 -0.780 -53.466 1.00 31.91 221 ARG B N 1
ATOM 5500 C CA . ARG B 1 221 ? -14.789 -1.477 -53.792 1.00 30.42 221 ARG B CA 1
ATOM 5501 C C . ARG B 1 221 ? -14.730 -2.680 -52.856 1.00 30.34 221 ARG B C 1
ATOM 5502 O O . ARG B 1 221 ? -15.093 -2.564 -51.679 1.00 28.88 221 ARG B O 1
ATOM 5510 N N . ASN B 1 222 ? -14.301 -3.832 -53.374 1.00 30.92 222 ASN B N 1
ATOM 5511 C CA . ASN B 1 222 ? -14.294 -5.063 -52.588 1.00 34.54 222 ASN B CA 1
ATOM 5512 C C . ASN B 1 222 ? -15.682 -5.415 -52.072 1.00 38.72 222 ASN B C 1
ATOM 5513 O O . ASN B 1 222 ? -15.815 -5.897 -50.941 1.00 26.48 222 ASN B O 1
ATOM 5518 N N . ASN B 1 223 ? -16.706 -5.159 -52.892 1.00 38.02 223 ASN B N 1
ATOM 5519 C CA . ASN B 1 223 ? -18.096 -5.382 -52.499 1.00 44.44 223 ASN B CA 1
ATOM 5520 C C . ASN B 1 223 ? -18.504 -4.676 -51.204 1.00 47.30 223 ASN B C 1
ATOM 5521 O O . ASN B 1 223 ? -19.369 -5.171 -50.474 1.00 41.69 223 ASN B O 1
ATOM 5526 N N . HIS B 1 224 ? -17.880 -3.541 -50.896 1.00 39.86 224 HIS B N 1
ATOM 5527 C CA . HIS B 1 224 ? -18.331 -2.761 -49.746 1.00 37.57 224 HIS B CA 1
ATOM 5528 C C . HIS B 1 224 ? -18.620 -1.328 -50.142 1.00 38.19 224 HIS B C 1
ATOM 5529 O O . HIS B 1 224 ? -17.984 -0.789 -51.057 1.00 37.79 224 HIS B O 1
ATOM 5536 N N . LYS B 1 225 ? -19.611 -0.732 -49.483 1.00 32.84 225 LYS B N 1
ATOM 5537 C CA . LYS B 1 225 ? -19.800 0.701 -49.558 1.00 35.90 225 LYS B CA 1
ATOM 5538 C C . LYS B 1 225 ? -18.628 1.321 -48.801 1.00 38.49 225 LYS B C 1
ATOM 5539 O O . LYS B 1 225 ? -18.367 0.964 -47.648 1.00 40.38 225 LYS B O 1
ATOM 5545 N N . VAL B 1 226 ? -17.891 2.219 -49.447 1.00 32.97 226 VAL B N 1
ATOM 5546 C CA . VAL B 1 226 ? -16.791 2.896 -48.761 1.00 30.47 226 VAL B CA 1
ATOM 5547 C C . VAL B 1 226 ? -16.793 4.371 -49.097 1.00 31.92 226 VAL B C 1
ATOM 5548 O O . VAL B 1 226 ? -17.557 4.820 -49.948 1.00 34.56 226 VAL B O 1
ATOM 5552 N N . GLU B 1 227 ? -15.926 5.120 -48.430 1.00 34.64 227 GLU B N 1
ATOM 5553 C CA . GLU B 1 227 ? -15.874 6.564 -48.614 1.00 33.82 227 GLU B CA 1
ATOM 5554 C C . GLU B 1 227 ? -14.467 7.087 -48.337 1.00 33.05 227 GLU B C 1
ATOM 5555 O O . GLU B 1 227 ? -13.625 6.391 -47.751 1.00 32.48 227 GLU B O 1
ATOM 5561 N N . ALA B 1 228 ? -14.211 8.311 -48.778 1.00 25.18 228 ALA B N 1
ATOM 5562 C CA . ALA B 1 228 ? -12.958 8.983 -48.479 1.00 26.50 228 ALA B CA 1
ATOM 5563 C C . ALA B 1 228 ? -13.284 10.460 -48.492 1.00 25.85 228 ALA B C 1
ATOM 5564 O O . ALA B 1 228 ? -14.201 10.881 -49.192 1.00 34.83 228 ALA B O 1
ATOM 5566 N N . PHE B 1 229 ? -12.530 11.237 -47.724 1.00 26.83 229 PHE B N 1
ATOM 5567 C CA . PHE B 1 229 ? -12.782 12.661 -47.551 1.00 28.26 229 PHE B CA 1
ATOM 5568 C C . PHE B 1 229 ? -11.504 13.429 -47.857 1.00 29.75 229 PHE B C 1
ATOM 5569 O O . PHE B 1 229 ? -10.469 13.157 -47.236 1.00 27.05 229 PHE B O 1
ATOM 5577 N N . ASN B 1 230 ? -11.554 14.375 -48.798 1.00 20.92 230 ASN B N 1
ATOM 5578 C CA . ASN B 1 230 ? -10.391 15.237 -49.041 1.00 25.42 230 ASN B CA 1
ATOM 5579 C C . ASN B 1 230 ? -9.882 15.879 -47.749 1.00 30.47 230 ASN B C 1
ATOM 5580 O O . ASN B 1 230 ? -10.668 16.470 -46.995 1.00 22.13 230 ASN B O 1
ATOM 5585 N N . GLU B 1 231 ? -8.580 15.740 -47.490 1.00 31.43 231 GLU B N 1
ATOM 5586 C CA . GLU B 1 231 ? -7.951 16.288 -46.280 1.00 37.40 231 GLU B CA 1
ATOM 5587 C C . GLU B 1 231 ? -8.562 15.784 -44.959 1.00 43.30 231 GLU B C 1
ATOM 5588 O O . GLU B 1 231 ? -8.329 16.361 -43.897 1.00 45.82 231 GLU B O 1
ATOM 5594 N N . ASP B 1 232 ? -9.339 14.706 -45.036 1.00 39.14 232 ASP B N 1
ATOM 5595 C CA . ASP B 1 232 ? -9.946 14.093 -43.859 1.00 38.80 232 ASP B CA 1
ATOM 5596 C C . ASP B 1 232 ? -10.830 15.081 -43.074 1.00 38.10 232 ASP B C 1
ATOM 5597 O O . ASP B 1 232 ? -10.994 14.968 -41.863 1.00 39.82 232 ASP B O 1
ATOM 5602 N N . LYS B 1 233 ? -11.401 16.037 -43.796 1.00 33.38 233 LYS B N 1
ATOM 5603 C CA . LYS B 1 233 ? -12.285 17.051 -43.230 1.00 39.59 233 LYS B CA 1
ATOM 5604 C C . LYS B 1 233 ? -13.723 16.816 -43.693 1.00 37.09 233 LYS B C 1
ATOM 5605 O O . LYS B 1 233 ? -13.983 15.929 -44.509 1.00 34.52 233 LYS B O 1
ATOM 5611 N N . ASN B 1 234 ? -14.658 17.602 -43.172 1.00 38.87 234 ASN B N 1
ATOM 5612 C CA . ASN B 1 234 ? -16.058 17.448 -43.551 1.00 39.54 234 ASN B CA 1
ATOM 5613 C C . ASN B 1 234 ? -16.268 17.796 -45.017 1.00 35.14 234 ASN B C 1
ATOM 5614 O O . ASN B 1 234 ? -15.541 18.607 -45.576 1.00 35.97 234 ASN B O 1
ATOM 5619 N N . PRO B 1 235 ? -17.248 17.152 -45.654 1.00 33.56 235 PRO B N 1
ATOM 5620 C CA . PRO B 1 235 ? -17.486 17.364 -47.090 1.00 41.22 235 PRO B CA 1
ATOM 5621 C C . PRO B 1 235 ? -17.832 18.815 -47.437 1.00 45.62 235 PRO B C 1
ATOM 5622 O O . PRO B 1 235 ? -18.576 19.471 -46.705 1.00 44.37 235 PRO B O 1
ATOM 5626 N N . GLN B 1 236 ? -17.292 19.293 -48.553 1.00 39.88 236 GLN B N 1
ATOM 5627 C CA . GLN B 1 236 ? -17.690 20.565 -49.135 1.00 37.64 236 GLN B CA 1
ATOM 5628 C C . GLN B 1 236 ? -17.865 20.401 -50.649 1.00 34.86 236 GLN B C 1
ATOM 5629 O O . GLN B 1 236 ? -17.091 19.686 -51.304 1.00 31.80 236 GLN B O 1
ATOM 5635 N N . ASP B 1 237 ? -18.871 21.068 -51.203 1.00 30.20 237 ASP B N 1
ATOM 5636 C CA . ASP B 1 237 ? -19.029 21.156 -52.653 1.00 38.67 237 ASP B CA 1
ATOM 5637 C C . ASP B 1 237 ? -18.047 22.167 -53.255 1.00 40.44 237 ASP B C 1
ATOM 5638 O O . ASP B 1 237 ? -18.293 23.375 -53.239 1.00 48.25 237 ASP B O 1
ATOM 5643 N N . MET B 1 238 ? -16.936 21.662 -53.784 1.00 29.35 238 MET B N 1
ATOM 5644 C CA . MET B 1 238 ? -15.884 22.506 -54.323 1.00 25.55 238 MET B CA 1
ATOM 5645 C C . MET B 1 238 ? -16.209 22.888 -55.755 1.00 30.00 238 MET B C 1
ATOM 5646 O O . MET B 1 238 ? -16.731 22.074 -56.525 1.00 20.58 238 MET B O 1
ATOM 5651 N N . PRO B 1 239 ? -15.894 24.135 -56.121 1.00 31.73 239 PRO B N 1
ATOM 5652 C CA . PRO B 1 239 ? -16.086 24.564 -57.517 1.00 31.59 239 PRO B CA 1
ATOM 5653 C C . PRO B 1 239 ? -15.178 23.798 -58.470 1.00 31.45 239 PRO B C 1
ATOM 5654 O O . PRO B 1 239 ? -14.002 23.530 -58.164 1.00 32.42 239 PRO B O 1
ATOM 5658 N N . LEU B 1 240 ? -15.732 23.441 -59.620 1.00 27.69 240 LEU B N 1
ATOM 5659 C CA . LEU B 1 240 ? -14.964 22.805 -60.678 1.00 23.49 240 LEU B CA 1
ATOM 5660 C C . LEU B 1 240 ? -14.178 23.857 -61.445 1.00 26.51 240 LEU B C 1
ATOM 5661 O O . LEU B 1 240 ? -14.743 24.826 -61.944 1.00 31.47 240 LEU B O 1
ATOM 5666 N N . ILE B 1 241 ? -12.867 23.676 -61.521 1.00 31.41 241 ILE B N 1
ATOM 5667 C CA . ILE B 1 241 ? -11.989 24.685 -62.107 1.00 23.75 241 ILE B CA 1
ATOM 5668 C C . ILE B 1 241 ? -11.236 24.105 -63.306 1.00 26.85 241 ILE B C 1
ATOM 5669 O O . ILE B 1 241 ? -10.736 22.981 -63.253 1.00 32.24 241 ILE B O 1
ATOM 5674 N N . ALA B 1 242 ? -11.169 24.872 -64.388 1.00 22.71 242 ALA B N 1
ATOM 5675 C CA . ALA B 1 242 ? -10.447 24.461 -65.583 1.00 23.90 242 ALA B CA 1
ATOM 5676 C C . ALA B 1 242 ? -8.979 24.094 -65.306 1.00 29.86 242 ALA B C 1
ATOM 5677 O O . ALA B 1 242 ? -8.289 24.766 -64.534 1.00 30.49 242 ALA B O 1
ATOM 5679 N N . SER B 1 243 ? -8.505 23.020 -65.931 1.00 26.83 243 SER B N 1
ATOM 5680 C CA . SER B 1 243 ? -7.083 22.715 -65.898 1.00 30.16 243 SER B CA 1
ATOM 5681 C C . SER B 1 243 ? -6.344 23.809 -66.664 1.00 31.83 243 SER B C 1
ATOM 5682 O O . SER B 1 243 ? -6.844 24.319 -67.675 1.00 37.97 243 SER B O 1
ATOM 5685 N N . LYS B 1 244 ? -5.155 24.165 -66.196 1.00 29.80 244 LYS B N 1
ATOM 5686 C CA . LYS B 1 244 ? -4.382 25.193 -66.870 1.00 40.28 244 LYS B CA 1
ATOM 5687 C C . LYS B 1 244 ? -3.974 24.784 -68.298 1.00 46.13 244 LYS B C 1
ATOM 5688 O O . LYS B 1 244 ? -3.677 25.645 -69.126 1.00 44.16 244 LYS B O 1
ATOM 5694 N N . TYR B 1 245 ? -3.994 23.484 -68.600 1.00 41.33 245 TYR B N 1
ATOM 5695 C CA . TYR B 1 245 ? -3.678 23.038 -69.960 1.00 31.55 245 TYR B CA 1
ATOM 5696 C C . TYR B 1 245 ? -4.895 22.987 -70.867 1.00 30.26 245 TYR B C 1
ATOM 5697 O O . TYR B 1 245 ? -4.808 22.513 -71.998 1.00 40.03 245 TYR B O 1
ATOM 5706 N N . ASN B 1 246 ? -6.026 23.494 -70.390 1.00 31.23 246 ASN B N 1
ATOM 5707 C CA . ASN B 1 246 ? -7.198 23.554 -71.249 1.00 41.44 246 ASN B CA 1
ATOM 5708 C C . ASN B 1 246 ? -6.973 24.385 -72.518 1.00 49.47 246 ASN B C 1
ATOM 5709 O O . ASN B 1 246 ? -6.363 25.458 -72.489 1.00 52.55 246 ASN B O 1
ATOM 5714 N N . SER B 1 247 ? -7.453 23.850 -73.632 1.00 55.12 247 SER B N 1
ATOM 5715 C CA . SER B 1 247 ? -7.306 24.478 -74.936 1.00 60.70 247 SER B CA 1
ATOM 5716 C C . SER B 1 247 ? -8.229 23.752 -75.901 1.00 72.54 247 SER B C 1
ATOM 5717 O O . SER B 1 247 ? -8.880 22.764 -75.537 1.00 67.10 247 SER B O 1
ATOM 5720 N N . VAL B 1 248 ? -8.286 24.248 -77.131 1.00 85.27 248 VAL B N 1
ATOM 5721 C CA . VAL B 1 248 ? -9.030 23.576 -78.185 1.00 90.16 248 VAL B CA 1
ATOM 5722 C C . VAL B 1 248 ? -8.382 22.211 -78.427 1.00 90.61 248 VAL B C 1
ATOM 5723 O O . VAL B 1 248 ? -7.254 22.128 -78.922 1.00 91.61 248 VAL B O 1
ATOM 5727 N N . GLY B 1 249 ? -9.082 21.145 -78.045 1.00 87.81 249 GLY B N 1
ATOM 5728 C CA . GLY B 1 249 ? -8.558 19.799 -78.201 1.00 86.56 249 GLY B CA 1
ATOM 5729 C C . GLY B 1 249 ? -8.809 18.911 -76.998 1.00 87.19 249 GLY B C 1
ATOM 5730 O O . GLY B 1 249 ? -9.305 17.791 -77.137 1.00 94.89 249 GLY B O 1
ATOM 5731 N N . SER B 1 250 ? -8.455 19.402 -75.814 1.00 78.68 250 SER B N 1
ATOM 5732 C CA . SER B 1 250 ? -8.695 18.647 -74.587 1.00 79.62 250 SER B CA 1
ATOM 5733 C C . SER B 1 250 ? -9.015 19.556 -73.411 1.00 56.05 250 SER B C 1
ATOM 5734 O O . SER B 1 250 ? -8.162 20.307 -72.940 1.00 53.85 250 SER B O 1
ATOM 5737 N N . LYS B 1 251 ? -10.260 19.482 -72.957 1.00 43.99 251 LYS B N 1
ATOM 5738 C CA . LYS B 1 251 ? -10.740 20.305 -71.853 1.00 47.14 251 LYS B CA 1
ATOM 5739 C C . LYS B 1 251 ? -11.081 19.429 -70.650 1.00 32.32 251 LYS B C 1
ATOM 5740 O O . LYS B 1 251 ? -11.606 18.323 -70.815 1.00 24.40 251 LYS B O 1
ATOM 5746 N N . ALA B 1 252 ? -10.754 19.915 -69.452 1.00 30.20 252 ALA B N 1
ATOM 5747 C CA . ALA B 1 252 ? -11.027 19.198 -68.201 1.00 25.36 252 ALA B CA 1
ATOM 5748 C C . ALA B 1 252 ? -11.095 20.143 -67.002 1.00 25.26 252 ALA B C 1
ATOM 5749 O O . ALA B 1 252 ? -10.544 21.251 -67.018 1.00 23.36 252 ALA B O 1
ATOM 5751 N N . TRP B 1 253 ? -11.769 19.687 -65.954 1.00 25.31 253 TRP B N 1
ATOM 5752 C CA . TRP B 1 253 ? -11.981 20.499 -64.767 1.00 26.78 253 TRP B CA 1
ATOM 5753 C C . TRP B 1 253 ? -11.674 19.666 -63.535 1.00 27.51 253 TRP B C 1
ATOM 5754 O O . TRP B 1 253 ? -11.804 18.435 -63.555 1.00 26.50 253 TRP B O 1
ATOM 5765 N N . HIS B 1 254 ? -11.256 20.322 -62.461 1.00 22.70 254 HIS B N 1
ATOM 5766 C CA . HIS B 1 254 ? -10.975 19.584 -61.244 1.00 17.37 254 HIS B CA 1
ATOM 5767 C C . HIS B 1 254 ? -11.210 20.441 -60.002 1.00 21.09 254 HIS B C 1
ATOM 5768 O O . HIS B 1 254 ? -11.504 21.621 -60.122 1.00 30.66 254 HIS B O 1
ATOM 5775 N N . THR B 1 255 ? -11.082 19.856 -58.815 1.00 20.15 255 THR B N 1
ATOM 5776 C CA . THR B 1 255 ? -11.422 20.573 -57.581 1.00 24.77 255 THR B CA 1
ATOM 5777 C C . THR B 1 255 ? -10.258 20.958 -56.692 1.00 29.67 255 THR B C 1
ATOM 5778 O O . THR B 1 255 ? -10.361 21.930 -55.954 1.00 36.54 255 THR B O 1
ATOM 5782 N N . THR B 1 256 ? -9.169 20.193 -56.723 1.00 31.32 256 THR B N 1
ATOM 5783 C CA . THR B 1 256 ? -8.000 20.554 -55.917 1.00 25.64 256 THR B CA 1
ATOM 5784 C C . THR B 1 256 ? -6.689 20.417 -56.674 1.00 26.53 256 THR B C 1
ATOM 5785 O O . THR B 1 256 ? -6.628 19.741 -57.694 1.00 26.24 256 THR B O 1
ATOM 5789 N N . ASN B 1 257 ? -5.652 21.079 -56.162 1.00 29.66 257 ASN B N 1
ATOM 5790 C CA . ASN B 1 257 ? -4.320 21.083 -56.769 1.00 31.84 257 ASN B CA 1
ATOM 5791 C C . ASN B 1 257 ? -3.338 20.271 -55.934 1.00 26.07 257 ASN B C 1
ATOM 5792 O O . ASN B 1 257 ? -2.179 20.061 -56.318 1.00 31.88 257 ASN B O 1
ATOM 5797 N N . ASP B 1 258 ? -3.822 19.810 -54.787 1.00 31.92 258 ASP B N 1
ATOM 5798 C CA . ASP B 1 258 ? -2.970 19.224 -53.764 1.00 33.97 258 ASP B CA 1
ATOM 5799 C C . ASP B 1 258 ? -3.201 17.729 -53.594 1.00 30.75 258 ASP B C 1
ATOM 5800 O O . ASP B 1 258 ? -4.293 17.213 -53.849 1.00 27.72 258 ASP B O 1
ATOM 5805 N N . THR B 1 259 ? -2.157 17.045 -53.150 1.00 33.42 259 THR B N 1
ATOM 5806 C CA . THR B 1 259 ? -2.264 15.664 -52.723 1.00 35.36 259 THR B CA 1
ATOM 5807 C C . THR B 1 259 ? -1.995 15.660 -51.221 1.00 37.69 259 THR B C 1
ATOM 5808 O O . THR B 1 259 ? -0.849 15.537 -50.784 1.00 44.44 259 THR B O 1
ATOM 5812 N N . TYR B 1 260 ? -3.057 15.804 -50.438 1.00 34.67 260 TYR B N 1
ATOM 5813 C CA . TYR B 1 260 ? -2.936 15.977 -48.988 1.00 37.62 260 TYR B CA 1
ATOM 5814 C C . TYR B 1 260 ? -2.165 14.860 -48.289 1.00 39.66 260 TYR B C 1
ATOM 5815 O O . TYR B 1 260 ? -2.532 13.684 -48.363 1.00 38.92 260 TYR B O 1
ATOM 5824 N N . MET B 1 261 ? -1.098 15.242 -47.597 1.00 40.45 261 MET B N 1
ATOM 5825 C CA . MET B 1 261 ? -0.336 14.293 -46.808 1.00 38.72 261 MET B CA 1
ATOM 5826 C C . MET B 1 261 ? 0.075 14.933 -45.491 1.00 42.96 261 MET B C 1
ATOM 5827 O O . MET B 1 261 ? 0.429 16.106 -45.462 1.00 47.12 261 MET B O 1
ATOM 5832 N N . VAL B 1 262 ? 0.027 14.165 -44.406 1.00 46.53 262 VAL B N 1
ATOM 5833 C CA . VAL B 1 262 ? 0.495 14.657 -43.107 1.00 50.35 262 VAL B CA 1
ATOM 5834 C C . VAL B 1 262 ? 1.619 13.780 -42.538 1.00 50.30 262 VAL B C 1
ATOM 5835 O O . VAL B 1 262 ? 1.493 12.555 -42.482 1.00 59.62 262 VAL B O 1
ATOM 5839 N N . ALA B 1 263 ? 2.724 14.409 -42.138 1.00 51.62 263 ALA B N 1
ATOM 5840 C CA . ALA B 1 263 ? 3.908 13.668 -41.682 1.00 63.67 263 ALA B CA 1
ATOM 5841 C C . ALA B 1 263 ? 3.816 13.095 -40.255 1.00 77.80 263 ALA B C 1
ATOM 5842 O O . ALA B 1 263 ? 4.045 11.895 -40.033 1.00 87.64 263 ALA B O 1
ATOM 5844 N N . GLY B 1 264 ? 3.502 13.944 -39.283 1.00 70.95 264 GLY B N 1
ATOM 5845 C CA . GLY B 1 264 ? 3.471 13.490 -37.902 1.00 83.87 264 GLY B CA 1
ATOM 5846 C C . GLY B 1 264 ? 4.835 13.493 -37.222 1.00 89.46 264 GLY B C 1
ATOM 5847 O O . GLY B 1 264 ? 5.845 13.842 -37.840 1.00 91.10 264 GLY B O 1
ATOM 5848 N N . THR B 1 265 ? 4.862 13.093 -35.950 1.00 89.27 265 THR B N 1
ATOM 5849 C CA . THR B 1 265 ? 6.065 13.187 -35.112 1.00 85.02 265 THR B CA 1
ATOM 5850 C C . THR B 1 265 ? 7.009 11.982 -35.271 1.00 75.43 265 THR B C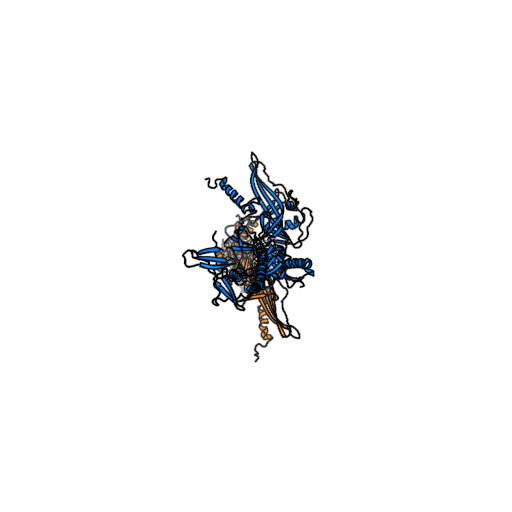 1
ATOM 5851 O O . THR B 1 265 ? 6.551 10.866 -35.551 1.00 65.99 265 THR B O 1
ATOM 5855 N N . PRO B 1 266 ? 8.334 12.218 -35.118 1.00 68.36 266 PRO B N 1
ATOM 5856 C CA . PRO B 1 266 ? 9.356 11.171 -35.301 1.00 62.26 266 PRO B CA 1
ATOM 5857 C C . PRO B 1 266 ? 9.063 9.889 -34.523 1.00 62.37 266 PRO B C 1
ATOM 5858 O O . PRO B 1 266 ? 8.785 9.950 -33.328 1.00 65.41 266 PRO B O 1
ATOM 5862 N N . GLY B 1 267 ? 9.117 8.750 -35.214 1.00 62.54 267 GLY B N 1
ATOM 5863 C CA . GLY B 1 267 ? 8.731 7.469 -34.648 1.00 56.42 267 GLY B CA 1
ATOM 5864 C C . GLY B 1 267 ? 7.313 7.057 -35.014 1.00 62.55 267 GLY B C 1
ATOM 5865 O O . GLY B 1 267 ? 6.975 5.873 -34.964 1.00 65.93 267 GLY B O 1
ATOM 5866 N N . THR B 1 268 ? 6.483 8.031 -35.390 1.00 65.58 268 THR B N 1
ATOM 5867 C CA . THR B 1 268 ? 5.072 7.775 -35.695 1.00 60.98 268 THR B CA 1
ATOM 5868 C C . THR B 1 268 ? 4.729 7.797 -37.194 1.00 60.83 268 THR B C 1
ATOM 5869 O O . THR B 1 268 ? 5.424 8.427 -38.005 1.00 60.95 268 THR B O 1
ATOM 5873 N N . TYR B 1 269 ? 3.643 7.107 -37.541 1.00 51.07 269 TYR B N 1
ATOM 5874 C CA . TYR B 1 269 ? 3.074 7.147 -38.881 1.00 47.04 269 TYR B CA 1
ATOM 5875 C C . TYR B 1 269 ? 1.776 7.955 -38.901 1.00 49.54 269 TYR B C 1
ATOM 5876 O O . TYR B 1 269 ? 0.967 7.867 -37.975 1.00 48.90 269 TYR B O 1
ATOM 5885 N N . ARG B 1 270 ? 1.586 8.752 -39.948 1.00 45.35 270 ARG B N 1
ATOM 5886 C CA . ARG B 1 270 ? 0.312 9.439 -40.163 1.00 42.83 270 ARG B CA 1
ATOM 5887 C C . ARG B 1 270 ? -0.250 9.132 -41.554 1.00 39.01 270 ARG B C 1
ATOM 5888 O O . ARG B 1 270 ? 0.489 8.911 -42.520 1.00 28.64 270 ARG B O 1
ATOM 5896 N N . THR B 1 271 ? -1.569 9.103 -41.649 1.00 36.38 271 THR B N 1
ATOM 5897 C CA . THR B 1 271 ? -2.214 8.766 -42.898 1.00 29.21 271 THR B CA 1
ATOM 5898 C C . THR B 1 271 ? -3.123 9.922 -43.281 1.00 28.78 271 THR B C 1
ATOM 5899 O O . THR B 1 271 ? -3.849 10.449 -42.442 1.00 36.08 271 THR B O 1
ATOM 5903 N N . GLY B 1 272 ? -3.068 10.331 -44.543 1.00 31.74 272 GLY B N 1
ATOM 5904 C CA . GLY B 1 272 ? -3.899 11.427 -45.013 1.00 29.75 272 GLY B CA 1
ATOM 5905 C C . GLY B 1 272 ? -4.530 11.103 -46.352 1.00 28.79 272 GLY B C 1
ATOM 5906 O O . GLY B 1 272 ? -3.928 10.415 -47.182 1.00 29.21 272 GLY B O 1
ATOM 5907 N N . THR B 1 273 ? -5.738 11.613 -46.571 1.00 28.03 273 THR B N 1
ATOM 5908 C CA . THR B 1 273 ? -6.462 11.319 -47.794 1.00 23.03 273 THR B CA 1
ATOM 5909 C C . THR B 1 273 ? -6.591 12.541 -48.698 1.00 27.53 273 THR B C 1
ATOM 5910 O O . THR B 1 273 ? -6.851 13.654 -48.232 1.00 26.31 273 THR B O 1
ATOM 5914 N N . SER B 1 274 ? -6.403 12.303 -49.993 1.00 28.52 274 SER B N 1
ATOM 5915 C CA . SER B 1 274 ? -6.637 13.286 -51.043 1.00 27.49 274 SER B CA 1
ATOM 5916 C C . SER B 1 274 ? -7.776 12.792 -51.938 1.00 27.09 274 SER B C 1
ATOM 5917 O O . SER B 1 274 ? -7.746 11.649 -52.448 1.00 25.01 274 SER B O 1
ATOM 5920 N N . VAL B 1 275 ? -8.798 13.632 -52.092 1.00 18.18 275 VAL B N 1
ATOM 5921 C CA . VAL B 1 275 ? -9.873 13.370 -53.044 1.00 18.80 275 VAL B CA 1
ATOM 5922 C C . VAL B 1 275 ? -9.906 14.547 -53.992 1.00 25.57 275 VAL B C 1
ATOM 5923 O O . VAL B 1 275 ? -10.076 15.681 -53.555 1.00 19.38 275 VAL B O 1
ATOM 5927 N N . ASN B 1 276 ? -9.717 14.276 -55.282 1.00 22.68 276 ASN B N 1
ATOM 5928 C CA . ASN B 1 276 ? -9.675 15.315 -56.298 1.00 17.25 276 ASN B CA 1
ATOM 5929 C C . ASN B 1 276 ? -10.688 14.972 -57.375 1.00 23.36 276 ASN B C 1
ATOM 5930 O O . ASN B 1 276 ? -10.549 13.982 -58.099 1.00 23.97 276 ASN B O 1
ATOM 5935 N N . CYS B 1 277 ? -11.711 15.802 -57.478 1.00 15.26 277 CYS B N 1
ATOM 5936 C CA . CYS B 1 277 ? -12.852 15.503 -58.315 1.00 27.79 277 CYS B CA 1
ATOM 5937 C C . CYS B 1 277 ? -12.514 15.940 -59.758 1.00 24.89 277 CYS B C 1
ATOM 5938 O O . CYS B 1 277 ? -12.115 17.073 -59.975 1.00 27.21 277 CYS B O 1
ATOM 5941 N N . ILE B 1 278 ? -12.633 15.037 -60.736 1.00 20.42 278 ILE B N 1
ATOM 5942 C CA . ILE B 1 278 ? -12.137 15.297 -62.100 1.00 16.98 278 ILE B CA 1
ATOM 5943 C C . ILE B 1 278 ? -13.149 15.029 -63.230 1.00 23.00 278 ILE B C 1
ATOM 5944 O O . ILE B 1 278 ? -13.802 13.965 -63.284 1.00 26.09 278 ILE B O 1
ATOM 5949 N N . ILE B 1 279 ? -13.267 15.994 -64.139 1.00 22.67 279 ILE B N 1
ATOM 5950 C CA . ILE B 1 279 ? -14.137 15.846 -65.304 1.00 19.27 279 ILE B CA 1
ATOM 5951 C C . ILE B 1 279 ? -13.381 16.138 -66.584 1.00 23.32 279 ILE B C 1
ATOM 5952 O O . ILE B 1 279 ? -12.798 17.222 -66.728 1.00 28.91 279 ILE B O 1
ATOM 5957 N N . GLU B 1 280 ? -13.386 15.179 -67.511 1.00 22.62 280 GLU B N 1
ATOM 5958 C CA . GLU B 1 280 ? -12.707 15.355 -68.809 1.00 18.71 280 GLU B CA 1
ATOM 5959 C C . GLU B 1 280 ? -13.648 15.180 -69.980 1.00 18.96 280 GLU B C 1
ATOM 5960 O O . GLU B 1 280 ? -14.449 14.234 -70.006 1.00 20.46 280 GLU B O 1
ATOM 5966 N N . GLU B 1 281 ? -13.548 16.083 -70.953 1.00 26.00 281 GLU B N 1
ATOM 5967 C CA . GLU B 1 281 ? -14.101 15.838 -72.281 1.00 23.83 281 GLU B CA 1
ATOM 5968 C C . GLU B 1 281 ? -13.126 14.890 -72.982 1.00 29.47 281 GLU B C 1
ATOM 5969 O O . GLU B 1 281 ? -11.912 15.156 -73.029 1.00 30.09 281 GLU B O 1
ATOM 5975 N N . VAL B 1 282 ? -13.637 13.777 -73.507 1.00 22.72 282 VAL B N 1
AT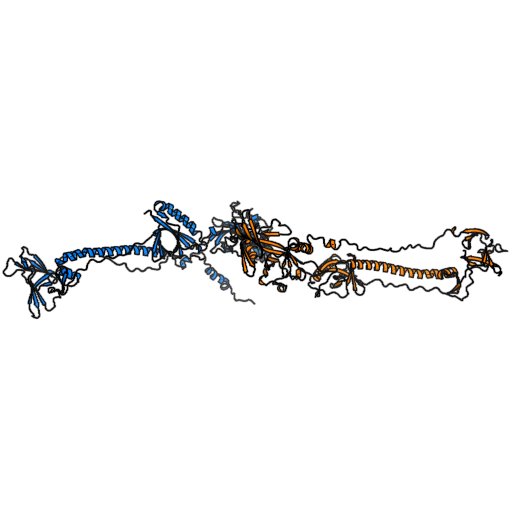OM 5976 C CA . VAL B 1 282 ? -12.775 12.806 -74.163 1.00 20.45 282 VAL B CA 1
ATOM 5977 C C . VAL B 1 282 ? -13.261 12.469 -75.565 1.00 25.69 282 VAL B C 1
ATOM 5978 O O . VAL B 1 282 ? -14.418 12.724 -75.917 1.00 27.31 282 VAL B O 1
ATOM 5982 N N . GLU B 1 283 ? -12.379 11.872 -76.359 1.00 26.43 283 GLU B N 1
ATOM 5983 C CA . GLU B 1 283 ? -12.765 11.308 -77.653 1.00 25.36 283 GLU B CA 1
ATOM 5984 C C . GLU B 1 283 ? -13.135 9.850 -77.456 1.00 29.58 283 GLU B C 1
ATOM 5985 O O . GLU B 1 283 ? -12.439 9.117 -76.751 1.00 36.40 283 GLU B O 1
ATOM 5991 N N . ALA B 1 284 ? -14.232 9.425 -78.072 1.00 26.98 284 ALA B N 1
ATOM 5992 C CA . ALA B 1 284 ? -14.590 8.011 -78.073 1.00 22.53 284 ALA B CA 1
ATOM 5993 C C . ALA B 1 284 ? -14.471 7.416 -79.488 1.00 25.89 284 ALA B C 1
ATOM 5994 O O . ALA B 1 284 ? -14.665 8.102 -80.494 1.00 31.35 284 ALA B O 1
ATOM 5996 N N . ARG B 1 285 ? -14.121 6.140 -79.556 1.00 26.91 285 ARG B N 1
ATOM 5997 C CA . ARG B 1 285 ? -14.040 5.437 -80.829 1.00 24.39 285 ARG B CA 1
ATOM 5998 C C . ARG B 1 285 ? -14.701 4.079 -80.667 1.00 27.67 285 ARG B C 1
ATOM 5999 O O . ARG B 1 285 ? -14.659 3.474 -79.588 1.00 23.81 285 ARG B O 1
ATOM 6007 N N . SER B 1 286 ? -15.311 3.606 -81.741 1.00 20.77 286 SER B N 1
ATOM 6008 C CA . SER B 1 286 ? -15.908 2.289 -81.757 1.00 26.09 286 SER B CA 1
ATOM 6009 C C . SER B 1 286 ? -15.676 1.681 -83.151 1.00 26.19 286 SER B C 1
ATOM 6010 O O . SER B 1 286 ? -15.663 2.402 -84.154 1.00 22.15 286 SER B O 1
ATOM 6013 N N . ILE B 1 287 ? -15.460 0.370 -83.208 1.00 24.15 287 ILE B N 1
ATOM 6014 C CA . ILE B 1 287 ? -15.296 -0.304 -84.492 1.00 28.03 287 ILE B CA 1
ATOM 6015 C C . ILE B 1 287 ? -16.325 -1.420 -84.613 1.00 32.25 287 ILE B C 1
ATOM 6016 O O . ILE B 1 287 ? -16.810 -1.933 -83.599 1.00 30.71 287 ILE B O 1
ATOM 6021 N N . PHE B 1 288 ? -16.666 -1.768 -85.853 1.00 41.87 288 PHE B N 1
ATOM 6022 C CA . PHE B 1 288 ? -17.608 -2.842 -86.137 1.00 41.75 288 PHE B CA 1
ATOM 6023 C C . PHE B 1 288 ? -17.235 -4.071 -85.314 1.00 41.18 288 PHE B C 1
ATOM 6024 O O . PHE B 1 288 ? -16.056 -4.411 -85.213 1.00 48.20 288 PHE B O 1
ATOM 6032 N N . PRO B 1 289 ? -18.229 -4.741 -84.707 1.00 41.62 289 PRO B N 1
ATOM 6033 C CA . PRO B 1 289 ? -19.685 -4.544 -84.754 1.00 44.57 289 PRO B CA 1
ATOM 6034 C C . PRO B 1 289 ? -20.251 -3.604 -83.670 1.00 40.80 289 PRO B C 1
ATOM 6035 O O . PRO B 1 289 ? -21.427 -3.727 -83.321 1.00 36.58 289 PRO B O 1
ATOM 6039 N N . TYR B 1 290 ? -19.429 -2.701 -83.142 1.00 35.31 290 TYR B N 1
ATOM 6040 C CA . TYR B 1 290 ? -19.884 -1.695 -82.179 1.00 31.06 290 TYR B CA 1
ATOM 6041 C C . TYR B 1 290 ? -20.505 -2.254 -80.893 1.00 25.56 290 TYR B C 1
ATOM 6042 O O . TYR B 1 290 ? -21.536 -1.756 -80.435 1.00 28.34 290 TYR B O 1
ATOM 6051 N N . ASP B 1 291 ? -19.861 -3.263 -80.307 1.00 22.26 291 ASP B N 1
ATOM 6052 C CA . ASP B 1 291 ? -20.277 -3.814 -79.014 1.00 30.92 291 ASP B CA 1
ATOM 6053 C C . ASP B 1 291 ? -19.639 -3.075 -77.856 1.00 26.24 291 ASP B C 1
ATOM 6054 O O . ASP B 1 291 ? -19.905 -3.372 -76.684 1.00 34.82 291 ASP B O 1
ATOM 6059 N N . SER B 1 292 ? -18.758 -2.137 -78.181 1.00 21.52 292 SER B N 1
ATOM 6060 C CA . SER B 1 292 ? -17.983 -1.461 -77.156 1.00 23.03 292 SER B CA 1
ATOM 6061 C C . SER B 1 292 ? -17.374 -0.183 -77.711 1.00 24.97 292 SER B C 1
ATOM 6062 O O . SER B 1 292 ? -17.372 0.056 -78.935 1.00 26.45 292 SER B O 1
ATOM 6065 N N . PHE B 1 293 ? -16.876 0.656 -76.809 1.00 28.41 293 PHE B N 1
ATOM 6066 C CA . PHE B 1 293 ? -16.099 1.811 -77.245 1.00 25.29 293 PHE B CA 1
ATOM 6067 C C . PHE B 1 293 ? -14.877 2.096 -76.370 1.00 17.56 293 PHE B C 1
ATOM 6068 O O . PHE B 1 293 ? -14.788 1.654 -75.216 1.00 20.37 293 PHE B O 1
ATOM 6076 N N . GLY B 1 294 ? -13.915 2.796 -76.955 1.00 22.85 294 GLY B N 1
ATOM 6077 C CA . GLY B 1 294 ? -12.690 3.138 -76.253 1.00 23.51 294 GLY B CA 1
ATOM 6078 C C . GLY B 1 294 ? -12.607 4.638 -76.096 1.00 21.16 294 GLY B C 1
ATOM 6079 O O . GLY B 1 294 ? -13.006 5.392 -76.997 1.00 27.58 294 GLY B O 1
ATOM 6080 N N . LEU B 1 295 ? -12.103 5.074 -74.948 1.00 22.54 295 LEU B N 1
ATOM 6081 C CA . LEU B 1 295 ? -11.970 6.492 -74.666 1.00 20.30 295 LEU B CA 1
ATOM 6082 C C . LEU B 1 295 ? -10.498 6.935 -74.732 1.00 27.05 295 LEU B C 1
ATOM 6083 O O . LEU B 1 295 ? -9.564 6.121 -74.622 1.00 23.62 295 LEU B O 1
ATOM 6088 N N . SER B 1 296 ? -10.285 8.235 -74.893 1.00 21.13 296 SER B N 1
ATOM 6089 C CA . SER B 1 296 ? -8.921 8.741 -74.994 1.00 20.52 296 SER B CA 1
ATOM 6090 C C . SER B 1 296 ? -8.227 8.712 -73.637 1.00 18.98 296 SER B C 1
ATOM 6091 O O . SER B 1 296 ? -7.044 9.015 -73.551 1.00 25.84 296 SER B O 1
ATOM 6094 N N . THR B 1 297 ? -8.953 8.340 -72.580 1.00 19.85 297 THR B N 1
ATOM 6095 C CA . THR B 1 297 ? -8.306 8.049 -71.289 1.00 23.78 297 THR B CA 1
ATOM 6096 C C . THR B 1 297 ? -7.602 6.682 -71.305 1.00 25.93 297 THR B C 1
ATOM 6097 O O . THR B 1 297 ? -6.841 6.370 -70.403 1.00 24.43 297 THR B O 1
ATOM 6101 N N . GLY B 1 298 ? -7.873 5.869 -72.324 1.00 22.77 298 GLY B N 1
ATOM 6102 C CA . GLY B 1 298 ? -7.400 4.494 -72.345 1.00 29.16 298 GLY B CA 1
ATOM 6103 C C . GLY B 1 298 ? -8.410 3.463 -71.838 1.00 25.42 298 GLY B C 1
ATOM 6104 O O . GLY B 1 298 ? -8.175 2.258 -71.932 1.00 28.25 298 GLY B O 1
ATOM 6105 N N . ASP B 1 299 ? -9.536 3.921 -71.299 1.00 22.33 299 ASP B N 1
ATOM 6106 C CA . ASP B 1 299 ? -10.553 2.987 -70.797 1.00 25.84 299 ASP B CA 1
ATOM 6107 C C . ASP B 1 299 ? -11.384 2.362 -71.922 1.00 24.59 299 ASP B C 1
ATOM 6108 O O . ASP B 1 299 ? -11.749 3.037 -72.899 1.00 23.70 299 ASP B O 1
ATOM 6113 N N . ILE B 1 300 ? -11.669 1.069 -71.792 1.00 25.73 300 ILE B N 1
ATOM 6114 C CA . ILE B 1 300 ? -12.605 0.405 -72.702 1.00 29.64 300 ILE B CA 1
ATOM 6115 C C . ILE B 1 300 ? -13.972 0.334 -72.026 1.00 21.45 300 ILE B C 1
ATOM 6116 O O . ILE B 1 300 ? -14.075 -0.136 -70.888 1.00 24.92 300 ILE B O 1
ATOM 6121 N N . ILE B 1 301 ? -15.016 0.791 -72.713 1.00 23.20 301 ILE B N 1
ATOM 6122 C CA . ILE B 1 301 ? -16.390 0.668 -72.200 1.00 22.28 301 ILE B CA 1
ATOM 6123 C C . ILE B 1 301 ? -17.109 -0.503 -72.881 1.00 22.09 301 ILE B C 1
ATOM 6124 O O . ILE B 1 301 ? -17.296 -0.502 -74.101 1.00 28.39 301 ILE B O 1
ATOM 6129 N N . TYR B 1 302 ? -17.490 -1.508 -72.100 1.00 22.05 302 TYR B N 1
ATOM 6130 C CA . TYR B 1 302 ? -18.050 -2.741 -72.660 1.00 20.68 302 TYR B CA 1
ATOM 6131 C C . TYR B 1 302 ? -19.554 -2.670 -72.905 1.00 24.77 302 TYR B C 1
ATOM 6132 O O . TYR B 1 302 ? -20.327 -3.496 -72.401 1.00 25.75 302 TYR B O 1
ATOM 6141 N N . MET B 1 303 ? -19.949 -1.675 -73.691 1.00 26.48 303 MET B N 1
ATOM 6142 C CA . MET B 1 303 ? -21.341 -1.453 -74.055 1.00 27.21 303 MET B CA 1
ATOM 6143 C C . MET B 1 303 ? -21.362 -0.793 -75.439 1.00 29.27 303 MET B C 1
ATOM 6144 O O . MET B 1 303 ? -20.458 -0.024 -75.785 1.00 30.72 303 MET B O 1
ATOM 6149 N N . SER B 1 304 ? -22.360 -1.120 -76.250 1.00 23.16 304 SER B N 1
ATOM 6150 C CA . SER B 1 304 ? -22.548 -0.424 -77.512 1.00 28.38 304 SER B CA 1
ATOM 6151 C C . SER B 1 304 ? -22.755 1.085 -77.286 1.00 30.49 304 SER B C 1
ATOM 6152 O O . SER B 1 304 ? -23.456 1.482 -76.362 1.00 26.97 304 SER B O 1
ATOM 6155 N N . PRO B 1 305 ? -22.152 1.925 -78.145 1.00 30.61 305 PRO B N 1
ATOM 6156 C CA . PRO B 1 305 ? -22.359 3.379 -78.034 1.00 29.73 305 PRO B CA 1
ATOM 6157 C C . PRO B 1 305 ? -23.812 3.738 -78.351 1.00 31.51 305 PRO B C 1
ATOM 6158 O O . PRO B 1 305 ? -24.274 4.825 -78.016 1.00 32.08 305 PRO B O 1
ATOM 6162 N N . PHE B 1 306 ? -24.515 2.817 -79.001 1.00 26.26 306 PHE B N 1
ATOM 6163 C CA . PHE B 1 306 ? -25.887 3.058 -79.426 1.00 30.11 306 PHE B CA 1
ATOM 6164 C C . PHE B 1 306 ? -26.870 2.395 -78.478 1.00 33.22 306 PHE B C 1
ATOM 6165 O O . PHE B 1 306 ? -28.075 2.343 -78.744 1.00 29.78 306 PHE B O 1
ATOM 6173 N N . PHE B 1 307 ? -26.354 1.897 -77.359 1.00 28.63 307 PHE B N 1
ATOM 6174 C CA . PHE B 1 307 ? -27.234 1.372 -76.322 1.00 26.98 307 PHE B CA 1
ATOM 6175 C C . PHE B 1 307 ? -28.209 2.467 -75.851 1.00 25.99 307 PHE B C 1
ATOM 6176 O O . PHE B 1 307 ? -27.867 3.651 -75.818 1.00 22.55 307 PHE B O 1
ATOM 6184 N N . GLY B 1 308 ? -29.429 2.068 -75.518 1.00 30.13 308 GLY B N 1
ATOM 6185 C CA . GLY B 1 308 ? -30.442 3.004 -75.059 1.00 39.45 308 GLY B CA 1
ATOM 6186 C C . GLY B 1 308 ? -31.753 2.288 -74.778 1.00 41.69 308 GLY B C 1
ATOM 6187 O O . GLY B 1 308 ? -31.850 1.075 -74.962 1.00 40.44 308 GLY B O 1
ATOM 6188 N N . LEU B 1 309 ? -32.763 3.037 -74.345 1.00 47.73 309 LEU B N 1
ATOM 6189 C CA . LEU B 1 309 ? -34.037 2.446 -73.942 1.00 46.96 309 LEU B CA 1
ATOM 6190 C C . LEU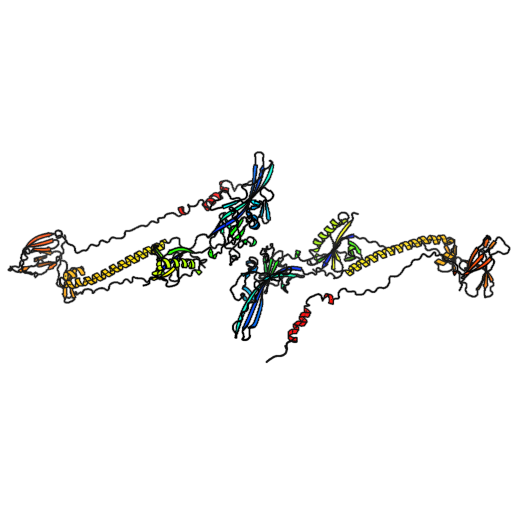 B 1 309 ? -35.137 2.527 -75.009 1.00 49.96 309 LEU B C 1
ATOM 6191 O O . LEU B 1 309 ? -36.145 1.832 -74.909 1.00 53.77 309 LEU B O 1
ATOM 6196 N N . ARG B 1 310 ? -34.928 3.361 -76.026 1.00 57.70 310 ARG B N 1
ATOM 6197 C CA . ARG B 1 310 ? -35.930 3.615 -77.064 1.00 62.83 310 ARG B CA 1
ATOM 6198 C C . ARG B 1 310 ? -35.472 3.061 -78.398 1.00 65.04 310 ARG B C 1
ATOM 6199 O O . ARG B 1 310 ? -34.296 2.756 -78.565 1.00 67.60 310 ARG B O 1
ATOM 6207 N N . ASP B 1 311 ? -36.405 2.945 -79.343 1.00 74.10 311 ASP B N 1
ATOM 6208 C CA . ASP B 1 311 ? -36.086 2.633 -80.744 1.00 75.66 311 ASP B CA 1
ATOM 6209 C C . ASP B 1 311 ? -35.297 1.339 -80.928 1.00 68.69 311 ASP B C 1
ATOM 6210 O O . ASP B 1 311 ? -34.417 1.268 -81.792 1.00 67.10 311 ASP B O 1
ATOM 6215 N N . GLY B 1 312 ? -35.594 0.331 -80.114 1.00 64.02 312 GLY B N 1
ATOM 6216 C CA . GLY B 1 312 ? -34.903 -0.943 -80.217 1.00 65.69 312 GLY B CA 1
ATOM 6217 C C . GLY B 1 312 ? -33.425 -0.886 -79.862 1.00 65.81 312 GLY B C 1
ATOM 6218 O O . GLY B 1 312 ? -32.675 -1.816 -80.169 1.00 61.88 312 GLY B O 1
ATOM 6219 N N . ALA B 1 313 ? -32.999 0.202 -79.217 1.00 60.95 313 ALA B N 1
ATOM 6220 C CA . ALA B 1 313 ? -31.607 0.337 -78.778 1.00 50.07 313 ALA B CA 1
ATOM 6221 C C . ALA B 1 313 ? -31.278 -0.613 -77.627 1.00 46.94 313 ALA B C 1
ATOM 6222 O O . ALA B 1 313 ? -30.108 -0.909 -77.376 1.00 44.18 313 ALA B O 1
ATOM 6224 N N . TYR B 1 314 ? -32.315 -1.093 -76.940 1.00 47.06 314 TYR B N 1
ATOM 6225 C CA . TYR B 1 314 ? -32.152 -2.046 -75.837 1.00 62.85 314 TYR B CA 1
ATOM 6226 C C . TYR B 1 314 ? -31.672 -3.409 -76.337 1.00 60.94 314 TYR B C 1
ATOM 6227 O O . TYR B 1 314 ? -31.322 -4.284 -75.545 1.00 62.08 314 TYR B O 1
ATOM 6236 N N . ARG B 1 315 ? -31.651 -3.577 -77.656 1.00 59.54 315 ARG B N 1
ATOM 6237 C CA . ARG B 1 315 ? -31.195 -4.822 -78.265 1.00 60.53 315 ARG B CA 1
ATOM 6238 C C . ARG B 1 315 ? -29.668 -4.856 -78.456 1.00 51.65 315 ARG B C 1
ATOM 6239 O O . ARG B 1 315 ? -29.090 -5.913 -78.723 1.00 46.32 315 ARG B O 1
ATOM 6247 N N . GLU B 1 316 ? -29.022 -3.701 -78.311 1.00 42.45 316 GLU B N 1
ATOM 6248 C CA . GLU B 1 316 ? -27.562 -3.620 -78.391 1.00 40.89 316 GLU B CA 1
ATOM 6249 C C . GLU B 1 316 ? -26.875 -4.327 -77.210 1.00 35.06 316 GLU B C 1
ATOM 6250 O O . GLU B 1 316 ? -27.486 -4.563 -76.160 1.00 33.39 316 GLU B O 1
ATOM 6256 N N . HIS B 1 317 ? -25.603 -4.671 -77.387 1.00 36.93 317 HIS B N 1
ATOM 6257 C CA . HIS B 1 317 ? -24.888 -5.437 -76.363 1.00 44.26 317 HIS B CA 1
ATOM 6258 C C . HIS B 1 317 ? -24.369 -4.604 -75.189 1.00 38.78 317 HIS B C 1
ATOM 6259 O O . HIS B 1 317 ? -24.014 -3.424 -75.337 1.00 35.72 317 HIS B O 1
ATOM 6266 N N . SER B 1 318 ? -24.352 -5.234 -74.018 1.00 31.31 318 SER B N 1
ATOM 6267 C CA . SER B 1 318 ? -23.725 -4.665 -72.831 1.00 32.16 318 SER B CA 1
ATOM 6268 C C . SER B 1 318 ? -23.266 -5.765 -71.872 1.00 35.43 318 SER B C 1
ATOM 6269 O O . SER B 1 318 ? -23.971 -6.752 -71.674 1.00 41.29 318 SER B O 1
ATOM 6272 N N . ASN B 1 319 ? -22.096 -5.587 -71.268 1.00 25.52 319 ASN B N 1
ATOM 6273 C CA . ASN B 1 319 ? -21.630 -6.501 -70.234 1.00 29.25 319 ASN B CA 1
ATOM 6274 C C . ASN B 1 319 ? -21.940 -6.016 -68.821 1.00 30.20 319 ASN B C 1
ATOM 6275 O O . ASN B 1 319 ? -21.515 -6.629 -67.844 1.00 24.65 319 ASN B O 1
ATOM 6280 N N . TYR B 1 320 ? -22.668 -4.910 -68.711 1.00 30.35 320 TYR B N 1
ATOM 6281 C CA . TYR B 1 320 ? -22.935 -4.318 -67.406 1.00 20.88 320 TYR B CA 1
ATOM 6282 C C . TYR B 1 320 ? -24.348 -4.648 -66.916 1.00 30.70 320 TYR B C 1
ATOM 6283 O O . TYR B 1 320 ? -25.286 -4.757 -67.711 1.00 32.20 320 TYR B O 1
ATOM 6292 N N . ALA B 1 321 ? -24.499 -4.811 -65.605 1.00 31.08 321 ALA B N 1
ATOM 6293 C CA . ALA B 1 321 ? -25.825 -4.920 -65.014 1.00 33.57 321 ALA B CA 1
ATOM 6294 C C . ALA B 1 321 ? -26.593 -3.629 -65.344 1.00 37.11 321 ALA B C 1
ATOM 6295 O O . ALA B 1 321 ? -26.017 -2.529 -65.306 1.00 30.42 321 ALA B O 1
ATOM 6297 N N . MET B 1 322 ? -27.877 -3.765 -65.681 1.00 35.94 322 MET B N 1
ATOM 6298 C CA . MET B 1 322 ? -28.688 -2.628 -66.125 1.00 36.95 322 MET B CA 1
ATOM 6299 C C . MET B 1 322 ? -28.711 -1.428 -65.173 1.00 31.47 322 MET B C 1
ATOM 6300 O O . MET B 1 322 ? -28.891 -0.291 -65.613 1.00 36.96 322 MET B O 1
ATOM 6305 N N . ASP B 1 323 ? -28.522 -1.664 -63.881 1.00 25.70 323 ASP B N 1
ATOM 6306 C CA . ASP B 1 323 ? -28.625 -0.560 -62.933 1.00 33.18 323 ASP B CA 1
ATOM 6307 C C . ASP B 1 323 ? -27.408 0.384 -62.941 1.00 34.17 323 ASP B C 1
ATOM 6308 O O . ASP B 1 323 ? -27.436 1.446 -62.320 1.00 35.88 323 ASP B O 1
ATOM 6313 N N . ARG B 1 324 ? -26.361 0.006 -63.666 1.00 30.28 324 ARG B N 1
ATOM 6314 C CA . ARG B 1 324 ? -25.239 0.904 -63.920 1.00 26.91 324 ARG B CA 1
ATOM 6315 C C . ARG B 1 324 ? -25.558 1.859 -65.070 1.00 33.76 324 ARG B C 1
ATOM 6316 O O . ARG B 1 324 ? -24.864 2.865 -65.260 1.00 31.60 324 ARG B O 1
ATOM 6324 N N . PHE B 1 325 ? -26.603 1.534 -65.835 1.00 30.62 325 PHE B N 1
ATOM 6325 C CA . PHE B 1 325 ? -26.996 2.339 -66.992 1.00 29.44 325 PHE B CA 1
ATOM 6326 C C . PHE B 1 325 ? -28.166 3.288 -66.718 1.00 30.59 325 PHE B C 1
ATOM 6327 O O . PHE B 1 325 ? -29.182 2.887 -66.152 1.00 33.13 325 PHE B O 1
ATOM 6335 N N . HIS B 1 326 ? -28.019 4.539 -67.145 1.00 26.13 326 HIS B N 1
ATOM 6336 C CA . HIS B 1 326 ? -29.080 5.531 -67.012 1.00 26.17 326 HIS B CA 1
ATOM 6337 C C . HIS B 1 326 ? -29.255 6.305 -68.318 1.00 32.21 326 HIS B C 1
ATOM 6338 O O . HIS B 1 326 ? -28.272 6.662 -68.971 1.00 31.09 326 HIS B O 1
ATOM 6345 N N . GLN B 1 327 ? -30.499 6.553 -68.717 1.00 32.56 327 GLN B N 1
ATOM 6346 C CA . GLN B 1 327 ? -30.735 7.366 -69.909 1.00 29.68 327 GLN B CA 1
ATOM 6347 C C . GLN B 1 327 ? -31.708 8.496 -69.619 1.00 28.51 327 GLN B C 1
ATOM 6348 O O . GLN B 1 327 ? -32.815 8.242 -69.149 1.00 28.14 327 GLN B O 1
ATOM 6354 N N . PHE B 1 328 ? -31.294 9.734 -69.903 1.00 27.01 328 PHE B N 1
ATOM 6355 C CA . PHE B 1 328 ? -32.111 10.921 -69.609 1.00 20.21 328 PHE B CA 1
ATOM 6356 C C . PHE B 1 328 ? -32.571 11.617 -70.888 1.00 33.46 328 PHE B C 1
ATOM 6357 O O . PHE B 1 328 ? -31.751 12.187 -71.618 1.00 35.31 328 PHE B O 1
ATOM 6365 N N . GLU B 1 329 ? -33.879 11.582 -71.150 1.00 37.01 329 GLU B N 1
ATOM 6366 C CA . GLU B 1 329 ? -34.455 12.275 -72.308 1.00 35.93 329 GLU B CA 1
ATOM 6367 C C . GLU B 1 329 ? -34.409 13.792 -72.119 1.00 36.18 329 GLU B C 1
ATOM 6368 O O . GLU B 1 329 ? -34.613 14.300 -71.007 1.00 27.95 329 GLU B O 1
ATOM 6374 N N . GLY B 1 330 ? -34.131 14.508 -73.207 1.00 29.18 330 GLY B N 1
ATOM 6375 C CA . GLY B 1 330 ? -34.056 15.960 -73.174 1.00 38.38 330 GLY B CA 1
ATOM 6376 C C . GLY B 1 330 ? -33.099 16.533 -72.142 1.00 44.26 330 GLY B C 1
ATOM 6377 O O . GLY B 1 330 ? -33.258 17.678 -71.698 1.00 42.59 330 GLY B O 1
ATOM 6378 N N . TYR B 1 331 ? -32.092 15.751 -71.767 1.00 40.16 331 TYR B N 1
ATOM 6379 C CA . TYR B 1 331 ? -31.154 16.192 -70.744 1.00 34.09 331 TYR B CA 1
ATOM 6380 C C . TYR B 1 331 ? -30.364 17.430 -71.168 1.00 29.85 331 TYR B C 1
ATOM 6381 O O . TYR B 1 331 ? -30.053 17.617 -72.351 1.00 28.33 331 TYR B O 1
ATOM 6390 N N . ARG B 1 332 ? -30.036 18.272 -70.191 1.00 32.39 332 ARG B N 1
ATOM 6391 C CA . ARG B 1 332 ? -29.210 19.445 -70.448 1.00 31.80 332 ARG B CA 1
ATOM 6392 C C . ARG B 1 332 ? -27.935 19.436 -69.608 1.00 37.74 332 ARG B C 1
ATOM 6393 O O . ARG B 1 332 ? -27.966 19.452 -68.369 1.00 46.24 332 ARG B O 1
ATOM 6401 N N . GLN B 1 333 ? -26.816 19.388 -70.319 1.00 38.89 333 GLN B N 1
ATOM 6402 C CA . GLN B 1 333 ? -25.490 19.363 -69.744 1.00 40.07 333 GLN B CA 1
ATOM 6403 C C . GLN B 1 333 ? -24.995 20.802 -69.526 1.00 41.90 333 GLN B C 1
ATOM 6404 O O . GLN B 1 333 ? -25.272 21.687 -70.337 1.00 31.69 333 GLN B O 1
ATOM 6410 N N . ARG B 1 334 ? -24.295 21.041 -68.417 1.00 41.65 334 ARG B N 1
ATOM 6411 C CA . ARG B 1 334 ? -23.701 22.351 -68.134 1.00 34.44 334 ARG B CA 1
ATOM 6412 C C . ARG B 1 334 ? -22.348 22.479 -68.818 1.00 42.73 334 ARG B C 1
ATOM 6413 O O . ARG B 1 334 ? -21.531 21.551 -68.780 1.00 42.78 334 ARG B O 1
ATOM 6421 N N . ASP B 1 335 ? -22.112 23.625 -69.446 1.00 46.84 335 ASP B N 1
ATOM 6422 C CA . ASP B 1 335 ? -20.793 23.947 -69.978 1.00 39.30 335 ASP B CA 1
ATOM 6423 C C . ASP B 1 335 ? -20.014 24.556 -68.826 1.00 38.56 335 ASP B C 1
ATOM 6424 O O . ASP B 1 335 ? -20.355 25.643 -68.357 1.00 42.10 335 ASP B O 1
ATOM 6429 N N . LEU B 1 336 ? -18.977 23.860 -68.364 1.00 38.74 336 LEU B N 1
ATOM 6430 C CA . LEU B 1 336 ? -18.270 24.277 -67.147 1.00 43.05 336 LEU B CA 1
ATOM 6431 C C . LEU B 1 336 ? -17.529 25.598 -67.326 1.00 41.29 336 LEU B C 1
ATOM 6432 O O . LEU B 1 336 ? -17.262 26.301 -66.346 1.00 44.12 336 LEU B O 1
ATOM 6437 N N . ASP B 1 337 ? -17.223 25.940 -68.577 1.00 40.59 337 ASP B N 1
ATOM 6438 C CA . ASP B 1 337 ? -16.548 27.207 -68.884 1.00 43.08 337 ASP B CA 1
ATOM 6439 C C . ASP B 1 337 ? -17.504 28.404 -68.987 1.00 41.15 337 ASP B C 1
ATOM 6440 O O . ASP B 1 337 ? -17.207 29.472 -68.465 1.00 44.34 337 ASP B O 1
ATOM 6445 N N . THR B 1 338 ? -18.650 28.234 -69.641 1.00 44.93 338 THR B N 1
ATOM 6446 C CA . THR B 1 338 ? -19.574 29.362 -69.809 1.00 47.80 338 THR B CA 1
ATOM 6447 C C . THR B 1 338 ? -20.628 29.444 -68.706 1.00 49.08 338 THR B C 1
ATOM 6448 O O . THR B 1 338 ? -21.328 30.452 -68.588 1.00 51.44 338 THR B O 1
ATOM 6452 N N . ARG B 1 339 ? -20.718 28.379 -67.909 1.00 48.17 339 ARG B N 1
ATOM 6453 C CA . ARG B 1 339 ? -21.669 28.261 -66.795 1.00 39.11 339 ARG B CA 1
ATOM 6454 C C . ARG B 1 339 ? -23.138 28.196 -67.234 1.00 41.76 339 ARG B C 1
ATOM 6455 O O . ARG B 1 339 ? -24.046 28.336 -66.410 1.00 46.52 339 ARG B O 1
ATOM 6463 N N . ALA B 1 340 ? -23.375 27.986 -68.526 1.00 44.17 340 ALA B N 1
ATOM 6464 C CA . ALA B 1 340 ? -24.741 27.931 -69.041 1.00 39.11 340 ALA B CA 1
ATOM 6465 C C . ALA B 1 340 ? -25.110 26.519 -69.468 1.00 45.40 340 ALA B C 1
ATOM 6466 O O . ALA B 1 340 ? -24.242 25.733 -69.845 1.00 56.46 340 ALA B O 1
ATOM 6468 N N . LEU B 1 341 ? -26.399 26.203 -69.413 1.00 40.34 341 LEU B N 1
ATOM 6469 C CA . LEU B 1 341 ? -26.878 24.895 -69.837 1.00 34.31 341 LEU B CA 1
ATOM 6470 C C . LEU B 1 341 ? -26.765 24.794 -71.344 1.00 41.12 341 LEU B C 1
ATOM 6471 O O . LEU B 1 341 ? -27.001 25.770 -72.053 1.00 41.09 341 LEU B O 1
ATOM 6476 N N . LEU B 1 342 ? -26.383 23.616 -71.831 1.00 51.83 342 LEU B N 1
ATOM 6477 C CA . LEU B 1 342 ? -26.293 23.371 -73.267 1.00 41.95 342 LEU B CA 1
ATOM 6478 C C . LEU B 1 342 ? -27.659 22.953 -73.808 1.00 46.19 342 LEU B C 1
ATOM 6479 O O . LEU B 1 342 ? -28.601 22.736 -73.037 1.00 41.30 342 LEU B O 1
ATOM 6484 N N . GLU B 1 343 ? -27.759 22.854 -75.132 1.00 41.39 343 GLU B N 1
ATOM 6485 C CA . GLU B 1 343 ? -29.001 22.468 -75.788 1.00 45.54 343 GLU B CA 1
ATOM 6486 C C . GLU B 1 343 ? -29.417 21.071 -75.351 1.00 44.41 343 GLU B C 1
ATOM 6487 O O . GLU B 1 343 ? -28.566 20.217 -75.138 1.00 47.63 343 GLU B O 1
ATOM 6493 N N . PRO B 1 344 ? -30.730 20.836 -75.210 1.00 44.25 344 PRO B N 1
ATOM 6494 C CA . PRO B 1 344 ? -31.206 19.526 -74.737 1.00 40.94 344 PRO B CA 1
ATOM 6495 C C . PRO B 1 344 ? -30.833 18.379 -75.683 1.00 42.49 344 PRO B C 1
ATOM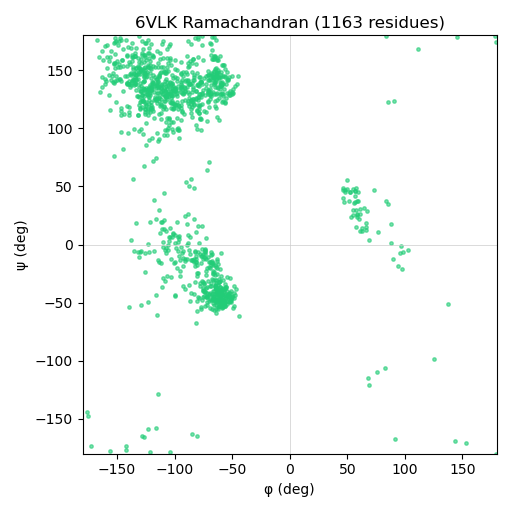 6496 O O . PRO B 1 344 ? -30.831 18.553 -76.903 1.00 40.95 344 PRO B O 1
ATOM 6500 N N . ALA B 1 345 ? -30.523 17.217 -75.116 1.00 39.39 345 ALA B N 1
ATOM 6501 C CA . ALA B 1 345 ? -30.274 16.013 -75.909 1.00 30.41 345 ALA B CA 1
ATOM 6502 C C . ALA B 1 345 ? -30.349 14.780 -75.021 1.00 33.11 345 ALA B C 1
ATOM 6503 O O . ALA B 1 345 ? -29.956 14.810 -73.844 1.00 37.75 345 ALA B O 1
ATOM 6505 N N . ALA B 1 346 ? -30.870 13.700 -75.588 1.00 27.20 346 ALA B N 1
ATOM 6506 C CA . ALA B 1 346 ? -30.869 12.412 -74.918 1.00 29.06 346 ALA B CA 1
ATOM 6507 C C . ALA B 1 346 ? -29.423 12.071 -74.530 1.00 32.09 346 ALA B C 1
ATOM 6508 O O . ALA B 1 346 ? -28.506 12.090 -75.375 1.00 27.51 346 ALA B O 1
ATOM 6510 N N . ARG B 1 347 ? -29.235 11.777 -73.248 1.00 20.20 347 ARG B N 1
ATOM 6511 C CA . ARG B 1 347 ? -27.920 11.559 -72.673 1.00 25.35 347 ARG B CA 1
ATOM 6512 C C . ARG B 1 347 ? -27.838 10.241 -71.886 1.00 32.66 347 ARG B C 1
ATOM 6513 O O . ARG B 1 347 ? -28.683 9.967 -71.008 1.00 24.29 347 ARG B O 1
ATOM 6521 N N . ASN B 1 348 ? -26.811 9.449 -72.211 1.00 34.43 348 ASN B N 1
ATOM 6522 C CA . ASN B 1 348 ? -26.484 8.202 -71.512 1.00 30.25 348 ASN B CA 1
ATOM 6523 C C . ASN B 1 348 ? -25.449 8.391 -70.410 1.00 25.21 348 ASN B C 1
ATOM 6524 O O . ASN B 1 348 ? -24.436 9.075 -70.608 1.00 22.47 348 ASN B O 1
ATOM 6529 N N . PHE B 1 349 ? -25.702 7.780 -69.253 1.00 27.33 349 PHE B N 1
ATOM 6530 C CA . PHE B 1 349 ? -24.683 7.646 -68.208 1.00 24.13 349 PHE B CA 1
ATOM 6531 C C . PHE B 1 349 ? -24.465 6.184 -67.862 1.00 27.94 349 PHE B C 1
ATOM 6532 O O . PHE B 1 349 ? -25.418 5.457 -67.568 1.00 28.57 349 PHE B O 1
ATOM 6540 N N . LEU B 1 350 ? -23.210 5.750 -67.916 1.00 29.38 350 LEU B N 1
ATOM 6541 C CA . LEU B 1 350 ? -22.857 4.413 -67.454 1.00 28.05 350 LEU B CA 1
ATOM 6542 C C . LEU B 1 350 ? -21.822 4.494 -66.326 1.00 25.15 350 LEU B C 1
ATOM 6543 O O . LEU B 1 350 ? -20.716 5.053 -66.513 1.00 24.56 350 LEU B O 1
ATOM 6548 N N . VAL B 1 351 ? -22.163 3.966 -65.151 1.00 28.27 351 VAL B N 1
ATOM 6549 C CA . VAL B 1 351 ? -21.171 3.918 -64.069 1.00 26.25 351 VAL B CA 1
ATOM 6550 C C . VAL B 1 351 ? -20.419 2.583 -63.998 1.00 32.93 351 VAL B C 1
ATOM 6551 O O . VAL B 1 351 ? -21.015 1.506 -63.809 1.00 26.39 351 VAL B O 1
ATOM 6555 N N . THR B 1 352 ? -19.102 2.680 -64.200 1.00 24.60 352 THR B N 1
ATOM 6556 C CA . THR B 1 352 ? -18.184 1.542 -64.142 1.00 23.36 352 THR B CA 1
ATOM 6557 C C . THR B 1 352 ? -17.414 1.588 -62.821 1.00 26.84 352 THR B C 1
ATOM 6558 O O . THR B 1 352 ? -17.533 2.564 -62.073 1.00 31.51 352 THR B O 1
ATOM 6562 N N . PRO B 1 353 ? -16.632 0.537 -62.511 1.00 29.05 353 PRO B N 1
ATOM 6563 C CA . PRO B 1 353 ? -15.981 0.634 -61.197 1.00 26.72 353 PRO B CA 1
ATOM 6564 C C . PRO B 1 353 ? -14.921 1.743 -61.071 1.00 19.72 353 PRO B C 1
ATOM 6565 O O . PRO B 1 353 ? -14.588 2.068 -59.954 1.00 15.23 353 PRO B O 1
ATOM 6569 N N . HIS B 1 354 ? -14.406 2.322 -62.151 1.00 18.15 354 HIS B N 1
ATOM 6570 C CA . HIS B 1 354 ? -13.444 3.418 -61.961 1.00 20.64 354 HIS B CA 1
ATOM 6571 C C . HIS B 1 354 ? -13.899 4.803 -62.446 1.00 19.13 354 HIS B C 1
ATOM 6572 O O . HIS B 1 354 ? -13.257 5.810 -62.127 1.00 24.32 354 HIS B O 1
ATOM 6579 N N . LEU B 1 355 ? -14.982 4.857 -63.220 1.00 26.06 355 LEU B N 1
ATOM 6580 C CA . LEU B 1 355 ? -15.448 6.126 -63.790 1.00 25.36 355 LEU B CA 1
ATOM 6581 C C . LEU B 1 355 ? -16.895 6.039 -64.260 1.00 25.35 355 LEU B C 1
ATOM 6582 O O . LEU B 1 355 ? -17.407 4.948 -64.501 1.00 18.17 355 LEU B O 1
ATOM 6587 N N . THR B 1 356 ? -17.544 7.198 -64.379 1.00 27.03 356 THR B N 1
ATOM 6588 C CA . THR B 1 356 ? -18.851 7.292 -65.002 1.00 21.73 356 THR B CA 1
ATOM 6589 C C . THR B 1 356 ? -18.634 7.974 -66.327 1.00 24.51 356 THR B C 1
ATOM 6590 O O . THR B 1 356 ? -17.907 8.984 -66.392 1.00 21.83 356 THR B O 1
ATOM 6594 N N . VAL B 1 357 ? -19.204 7.392 -67.387 1.00 14.71 357 VAL B N 1
ATOM 6595 C CA . VAL B 1 357 ? -19.104 7.958 -68.737 1.00 18.82 357 VAL B CA 1
ATOM 6596 C C . VAL B 1 357 ? -20.451 8.574 -69.108 1.00 23.40 357 VAL B C 1
ATOM 6597 O O . VAL B 1 357 ? -21.507 7.916 -68.986 1.00 22.60 357 VAL B O 1
ATOM 6601 N N . GLY B 1 358 ? -20.426 9.820 -69.569 1.00 18.09 358 GLY B N 1
ATOM 6602 C CA . GLY B 1 358 ? -21.636 10.454 -70.074 1.00 20.98 358 GLY B CA 1
ATOM 6603 C C . GLY B 1 358 ? -21.491 10.663 -71.570 1.00 24.31 358 GLY B C 1
ATOM 6604 O O . GLY B 1 358 ? -20.418 11.071 -72.030 1.00 21.30 358 GLY B O 1
ATOM 6605 N N . TRP B 1 359 ? -22.535 10.358 -72.342 1.00 25.13 359 TRP B N 1
ATOM 6606 C CA . TRP B 1 359 ? -22.515 10.703 -73.768 1.00 21.60 359 TRP B CA 1
ATOM 6607 C C . TRP B 1 359 ? -23.900 10.929 -74.359 1.00 26.05 359 TRP B C 1
ATOM 6608 O O . TRP B 1 359 ? -24.902 10.420 -73.848 1.00 31.31 359 TRP B O 1
ATOM 6619 N N . ASN B 1 360 ? -23.958 11.704 -75.434 1.00 23.11 360 ASN B N 1
ATOM 6620 C CA . ASN B 1 360 ? -25.251 11.991 -76.056 1.00 23.01 360 ASN B CA 1
ATOM 6621 C C . ASN B 1 360 ? -25.686 10.930 -77.051 1.00 26.38 360 ASN B C 1
ATOM 6622 O O . ASN B 1 360 ? -25.020 10.718 -78.073 1.00 33.49 360 ASN B O 1
ATOM 6627 N N . TRP B 1 361 ? -26.804 10.263 -76.744 1.00 26.20 361 TRP B N 1
ATOM 6628 C CA . TRP B 1 361 ? -27.262 9.118 -77.541 1.00 25.64 361 TRP B CA 1
ATOM 6629 C C . TRP B 1 361 ? -27.770 9.462 -78.947 1.00 28.47 361 TRP B C 1
ATOM 6630 O O . TRP B 1 361 ? -28.549 10.397 -79.130 1.00 34.00 361 TRP B O 1
ATOM 6641 N N . LYS B 1 362 ? -27.322 8.692 -79.934 1.00 36.68 362 LYS B N 1
ATOM 6642 C CA . LYS B 1 362 ? -27.878 8.749 -81.292 1.00 34.36 362 LYS B CA 1
ATOM 6643 C C . LYS B 1 362 ? -28.133 7.334 -81.784 1.00 38.39 362 LYS B C 1
ATOM 6644 O O . LYS B 1 362 ? -27.384 6.415 -81.448 1.00 35.82 362 LYS B O 1
ATOM 6650 N N . PRO B 1 363 ? -29.198 7.146 -82.582 1.00 47.68 363 PRO B N 1
ATOM 6651 C CA . PRO B 1 363 ? -29.491 5.796 -83.084 1.00 41.08 363 PRO B CA 1
ATOM 6652 C C . PRO B 1 363 ? -28.445 5.336 -84.108 1.00 37.12 363 PRO B C 1
ATOM 6653 O O . PRO B 1 363 ? -27.933 6.134 -84.922 1.00 33.41 363 PRO B O 1
ATOM 6657 N N . LYS B 1 364 ? -28.128 4.047 -84.034 1.00 29.21 364 LYS B N 1
ATOM 6658 C CA . LYS B 1 364 ? -27.164 3.386 -84.911 1.00 34.55 364 LYS B CA 1
ATOM 6659 C C . LYS B 1 364 ? -27.399 3.697 -86.408 1.00 40.29 364 LYS B C 1
ATOM 6660 O O . LYS B 1 364 ? -26.455 4.045 -87.141 1.00 34.25 364 LYS B O 1
ATOM 6666 N N . ARG B 1 365 ? -28.661 3.607 -86.834 1.00 42.08 365 ARG B N 1
ATOM 6667 C CA . ARG B 1 365 ? -29.054 3.776 -88.238 1.00 45.83 365 ARG B CA 1
ATOM 6668 C C . ARG B 1 365 ? -28.528 5.049 -88.885 1.00 42.74 365 ARG B C 1
ATOM 6669 O O . ARG B 1 365 ? -28.329 5.090 -90.096 1.00 44.35 365 ARG B O 1
ATOM 6677 N N . THR B 1 366 ? -28.322 6.096 -88.091 1.00 39.53 366 THR B N 1
ATOM 6678 C CA . THR B 1 366 ? -27.965 7.400 -88.659 1.00 40.20 366 THR B CA 1
ATOM 6679 C C . THR B 1 366 ? -26.493 7.733 -88.455 1.00 40.52 366 THR B C 1
ATOM 6680 O O . THR B 1 366 ? -26.040 8.825 -88.803 1.00 36.97 366 THR B O 1
ATOM 6684 N N . GLU B 1 367 ? -25.745 6.800 -87.877 1.00 41.05 367 GLU B N 1
ATOM 6685 C CA . GLU B 1 367 ? -24.366 7.103 -87.506 1.00 38.70 367 GLU B CA 1
ATOM 6686 C C . GLU B 1 367 ? -23.343 6.259 -88.257 1.00 31.63 367 GLU B C 1
ATOM 6687 O O . GLU B 1 367 ? -22.320 6.774 -88.718 1.00 33.54 367 GLU B O 1
ATOM 6693 N N . VAL B 1 368 ? -23.614 4.964 -88.377 1.00 31.24 368 VAL B N 1
ATOM 6694 C CA . VAL B 1 368 ? -22.636 4.064 -88.975 1.00 41.13 368 VAL B CA 1
ATOM 6695 C C . VAL B 1 368 ? -23.119 3.365 -90.245 1.00 38.96 368 VAL B C 1
ATOM 6696 O O . VAL B 1 368 ? -24.270 2.932 -90.340 1.00 42.46 368 VAL B O 1
ATOM 6700 N N . CYS B 1 369 ? -22.218 3.267 -91.217 1.00 46.03 369 CYS B N 1
ATOM 6701 C CA . CYS B 1 369 ? -22.472 2.526 -92.455 1.00 42.92 369 CYS B CA 1
ATOM 6702 C C . CYS B 1 369 ? -21.236 1.712 -92.837 1.00 38.56 369 CYS B C 1
ATOM 6703 O O . CYS B 1 369 ? -20.110 2.207 -92.740 1.00 43.52 369 CYS B O 1
ATOM 6706 N N . SER B 1 370 ? -21.442 0.467 -93.264 1.00 32.59 370 SER B N 1
ATOM 6707 C CA . SER B 1 370 ? -20.322 -0.389 -93.655 1.00 37.33 370 SER B CA 1
ATOM 6708 C C . SER B 1 370 ? -19.703 -0.001 -95.011 1.00 37.49 370 SER B C 1
ATOM 6709 O O . SER B 1 370 ? -18.656 -0.533 -95.391 1.00 33.69 370 SER B O 1
ATOM 6712 N N . LEU B 1 371 ? -20.334 0.924 -95.735 1.00 36.02 371 LEU B N 1
ATOM 6713 C CA . LEU B 1 371 ? -19.796 1.362 -97.032 1.00 37.59 371 LEU B CA 1
ATOM 6714 C C . LEU B 1 371 ? -19.667 2.883 -97.064 1.00 42.07 371 LEU B C 1
ATOM 6715 O O . LEU B 1 371 ? -20.480 3.588 -96.467 1.00 45.08 371 LEU B O 1
ATOM 6720 N N . VAL B 1 372 ? -18.632 3.392 -97.730 1.00 44.10 372 VAL B N 1
ATOM 6721 C CA . VAL B 1 372 ? -18.435 4.841 -97.821 1.00 49.02 372 VAL B CA 1
ATOM 6722 C C . VAL B 1 372 ? -18.123 5.260 -99.254 1.00 44.47 372 VAL B C 1
ATOM 6723 O O . VAL B 1 372 ? -17.490 4.512 -100.000 1.00 49.52 372 VAL B O 1
ATOM 6727 N N . LYS B 1 373 ? -18.583 6.448 -99.637 1.00 40.68 373 LYS B N 1
ATOM 6728 C CA . LYS B 1 373 ? -18.346 6.951 -100.977 1.00 39.33 373 LYS B CA 1
ATOM 6729 C C . LYS B 1 373 ? -16.845 7.037 -101.236 1.00 42.89 373 LYS B C 1
ATOM 6730 O O . LYS B 1 373 ? -16.092 7.545 -100.399 1.00 38.21 373 LYS B O 1
ATOM 6736 N N . TRP B 1 374 ? -16.417 6.493 -102.377 1.00 43.55 374 TRP B N 1
ATOM 6737 C CA . TRP B 1 374 ? -15.041 6.638 -102.836 1.00 39.19 374 TRP B CA 1
ATOM 6738 C C . TRP B 1 374 ? -14.976 7.731 -103.893 1.00 39.82 374 TRP B C 1
ATOM 6739 O O . TRP B 1 374 ? -14.076 8.583 -103.875 1.00 34.47 374 TRP B O 1
ATOM 6750 N N . ARG B 1 375 ? -15.935 7.694 -104.816 1.00 38.58 375 ARG B N 1
ATOM 6751 C CA . ARG B 1 375 ? -16.056 8.738 -105.831 1.00 40.85 375 ARG B CA 1
ATOM 6752 C C . ARG B 1 375 ? -17.436 8.781 -106.461 1.00 41.31 375 ARG B C 1
ATOM 6753 O O . ARG B 1 375 ? -18.078 7.736 -106.679 1.00 33.12 375 ARG B O 1
ATOM 6761 N N . GLU B 1 376 ? -17.898 9.995 -106.744 1.00 42.81 376 GLU B N 1
ATOM 6762 C CA . GLU B 1 376 ? -19.013 10.147 -107.661 1.00 48.99 376 GLU B CA 1
ATOM 6763 C C . GLU B 1 376 ? -18.438 10.412 -109.048 1.00 49.22 376 GLU B C 1
ATOM 6764 O O . GLU B 1 376 ? -17.457 11.154 -109.198 1.00 48.83 376 GLU B O 1
ATOM 6770 N N . VAL B 1 377 ? -19.026 9.775 -110.057 1.00 43.93 377 VAL B N 1
ATOM 6771 C CA . VAL B 1 377 ? -18.495 9.858 -111.412 1.00 46.77 377 VAL B CA 1
ATOM 6772 C C . VAL B 1 377 ? -19.564 10.312 -112.397 1.00 45.09 377 VAL B C 1
ATOM 6773 O O . VAL B 1 377 ? -20.568 9.614 -112.610 1.00 42.21 377 VAL B O 1
ATOM 6777 N N . GLU B 1 378 ? -19.341 11.470 -113.009 1.00 55.27 378 GLU B N 1
ATOM 6778 C CA . GLU B 1 378 ? -20.309 12.034 -113.952 1.00 72.77 378 GLU B CA 1
ATOM 6779 C C . GLU B 1 378 ? -20.379 11.345 -115.325 1.00 75.78 378 GLU B C 1
ATOM 6780 O O . GLU B 1 378 ? -21.463 10.949 -115.764 1.00 78.70 378 GLU B O 1
ATOM 6786 N N . ASP B 1 379 ? -19.242 11.195 -116.000 1.00 75.85 379 ASP B N 1
ATOM 6787 C CA . ASP B 1 379 ? -19.233 10.489 -117.280 1.00 75.04 379 ASP B CA 1
ATOM 6788 C C . ASP B 1 379 ? -18.885 9.009 -117.117 1.00 66.66 379 ASP B C 1
ATOM 6789 O O . ASP B 1 379 ? -17.731 8.652 -116.854 1.00 74.78 379 ASP B O 1
ATOM 6794 N N . VAL B 1 380 ? -19.889 8.151 -117.277 1.00 48.12 380 VAL B N 1
ATOM 6795 C CA . VAL B 1 380 ? -19.662 6.710 -117.230 1.00 49.89 380 VAL B CA 1
ATOM 6796 C C . VAL B 1 380 ? -20.232 6.004 -118.458 1.00 51.32 380 VAL B C 1
ATOM 6797 O O . VAL B 1 380 ? -21.323 6.339 -118.926 1.00 55.98 380 VAL B O 1
ATOM 6801 N N . VAL B 1 381 ? -19.484 5.030 -118.971 1.00 42.99 381 VAL B N 1
ATOM 6802 C CA . VAL B 1 381 ? -19.960 4.179 -120.044 1.00 42.67 381 VAL B CA 1
ATOM 6803 C C . VAL B 1 381 ? -19.967 2.709 -119.640 1.00 46.04 381 VAL B C 1
ATOM 6804 O O . VAL B 1 381 ? -18.917 2.124 -119.349 1.00 46.62 381 VAL B O 1
ATOM 6808 N N . ARG B 1 382 ? -21.155 2.113 -119.624 1.00 46.34 382 ARG B N 1
ATOM 6809 C CA . ARG B 1 382 ? -21.275 0.678 -119.394 1.00 45.55 382 ARG B CA 1
ATOM 6810 C C . ARG B 1 382 ? -21.514 -0.065 -120.706 1.00 52.15 382 ARG B C 1
ATOM 6811 O O . ARG B 1 382 ? -22.372 0.322 -121.504 1.00 58.47 382 ARG B O 1
ATOM 6819 N N . ASP B 1 383 ? -20.752 -1.132 -120.924 1.00 47.04 383 ASP B N 1
ATOM 6820 C CA . ASP B 1 383 ? -20.914 -1.965 -122.112 1.00 50.22 383 ASP B CA 1
ATOM 6821 C C . ASP B 1 383 ? -20.715 -3.427 -121.720 1.00 55.69 383 ASP B C 1
ATOM 6822 O O . ASP B 1 383 ? -20.168 -3.714 -120.642 1.00 57.11 383 ASP B O 1
ATOM 6827 N N . GLU B 1 384 ? -21.167 -4.349 -122.570 1.00 51.85 384 GLU B N 1
ATOM 6828 C CA . GLU B 1 384 ? -21.005 -5.774 -122.280 1.00 54.24 384 GLU B CA 1
ATOM 6829 C C . GLU B 1 384 ? -19.681 -6.274 -122.821 1.00 61.17 384 GLU B C 1
ATOM 6830 O O . GLU B 1 384 ? -19.316 -6.005 -123.965 1.00 68.46 384 GLU B O 1
ATOM 6836 N N . TYR B 1 385 ? -18.953 -6.984 -121.972 1.00 67.87 385 TYR B N 1
ATOM 6837 C CA . TYR B 1 385 ? -17.556 -7.291 -122.233 1.00 71.39 385 TYR B CA 1
ATOM 6838 C C . TYR B 1 385 ? -17.193 -8.543 -121.452 1.00 75.40 385 TYR B C 1
ATOM 6839 O O . TYR B 1 385 ? -17.227 -8.544 -120.219 1.00 81.22 385 TYR B O 1
ATOM 6848 N N . ALA B 1 386 ? -16.866 -9.608 -122.180 1.00 71.99 386 ALA B N 1
ATOM 6849 C CA . ALA B 1 386 ? -16.510 -10.883 -121.575 1.00 71.84 386 ALA B CA 1
ATOM 6850 C C . ALA B 1 386 ? -17.627 -11.390 -120.661 1.00 78.65 386 ALA B C 1
ATOM 6851 O O . ALA B 1 386 ? -17.364 -11.810 -119.533 1.00 81.14 386 ALA B O 1
ATOM 6853 N N . HIS B 1 387 ? -18.867 -11.326 -121.152 1.00 79.43 387 HIS B N 1
ATOM 6854 C CA . HIS B 1 387 ? -20.055 -11.781 -120.410 1.00 81.50 387 HIS B CA 1
ATOM 6855 C C . HIS B 1 387 ? -20.260 -11.069 -119.064 1.00 78.49 387 HIS B C 1
ATOM 6856 O O . HIS B 1 387 ? -20.916 -11.599 -118.159 1.00 77.36 387 HIS B O 1
ATOM 6863 N N . ASN B 1 388 ? -19.697 -9.868 -118.949 1.00 72.50 388 ASN B N 1
ATOM 6864 C CA . ASN B 1 388 ? -19.789 -9.061 -117.739 1.00 60.61 388 ASN B CA 1
ATOM 6865 C C . ASN B 1 388 ? -20.203 -7.641 -118.082 1.00 52.63 388 ASN B C 1
ATOM 6866 O O . ASN B 1 388 ? -20.402 -7.309 -119.252 1.00 60.90 388 ASN B O 1
ATOM 6871 N N . PHE B 1 389 ? -20.330 -6.799 -117.063 1.00 43.41 389 PHE B N 1
ATOM 6872 C CA . PHE B 1 389 ? -20.441 -5.360 -117.290 1.00 40.50 389 PHE B CA 1
ATOM 6873 C C . PHE B 1 389 ? -19.090 -4.671 -117.094 1.00 48.93 389 PHE B C 1
ATOM 6874 O O . PHE B 1 389 ? -18.295 -5.053 -116.222 1.00 53.92 389 PHE B O 1
ATOM 6882 N N . ARG B 1 390 ? -18.834 -3.663 -117.924 1.00 48.37 390 ARG B N 1
ATOM 6883 C CA . ARG B 1 390 ? -17.584 -2.920 -117.883 1.00 44.75 390 ARG B CA 1
ATOM 6884 C C . ARG B 1 390 ? -17.918 -1.449 -117.716 1.00 48.32 390 ARG B C 1
ATOM 6885 O O . ARG B 1 390 ? -18.611 -0.861 -118.551 1.00 55.16 390 ARG B O 1
ATOM 6893 N N . PHE B 1 391 ? -17.429 -0.868 -116.625 1.00 47.75 391 PHE B N 1
ATOM 6894 C CA . PHE B 1 391 ? -17.686 0.525 -116.311 1.00 40.45 391 PHE B CA 1
ATOM 6895 C C . PHE B 1 391 ? -16.425 1.346 -116.561 1.00 46.01 391 PHE B C 1
ATOM 6896 O O . PHE B 1 391 ? -15.534 1.450 -115.703 1.00 51.08 391 PHE B O 1
ATOM 6904 N N . THR B 1 392 ? -16.363 1.905 -117.766 1.00 36.48 392 THR B N 1
ATOM 6905 C CA . THR B 1 392 ? -15.247 2.730 -118.216 1.00 37.16 392 THR B CA 1
ATOM 6906 C C . THR B 1 392 ? -15.502 4.177 -117.794 1.00 42.75 392 THR B C 1
ATOM 6907 O O . THR B 1 392 ? -16.489 4.809 -118.203 1.00 41.14 392 THR B O 1
ATOM 6911 N N . MET B 1 393 ? -14.606 4.704 -116.972 1.00 44.57 393 MET B N 1
ATOM 6912 C CA . MET B 1 393 ? -14.772 6.046 -116.438 1.00 47.40 393 MET B CA 1
ATOM 6913 C C . MET B 1 393 ? -13.588 6.890 -116.881 1.00 40.06 393 MET B C 1
ATOM 6914 O O . MET B 1 393 ? -12.561 6.930 -116.209 1.00 49.74 393 MET B O 1
ATOM 6919 N N . LYS B 1 394 ? -13.744 7.562 -118.013 1.00 42.54 394 LYS B N 1
ATOM 6920 C CA . LYS B 1 394 ? -12.634 8.242 -118.675 1.00 48.33 394 LYS B CA 1
ATOM 6921 C C . LYS B 1 394 ? -12.054 9.365 -117.825 1.00 40.28 394 LYS B C 1
ATOM 6922 O O . LYS B 1 394 ? -10.884 9.726 -117.966 1.00 41.22 394 LYS B O 1
ATOM 6928 N N . THR B 1 395 ? -12.881 9.902 -116.938 1.00 45.24 395 THR B N 1
ATOM 6929 C CA . THR B 1 395 ? -12.478 10.973 -116.031 1.00 48.53 395 THR B CA 1
ATOM 6930 C C . THR B 1 395 ? -11.451 10.516 -114.980 1.00 47.36 395 THR B C 1
ATOM 6931 O O . THR B 1 395 ? -10.610 11.302 -114.537 1.00 43.95 395 THR B O 1
ATOM 6935 N N . LEU B 1 396 ? -11.517 9.240 -114.604 1.00 46.71 396 LEU B N 1
ATOM 6936 C CA . LEU B 1 396 ? -10.624 8.674 -113.592 1.00 44.86 396 LEU B CA 1
ATOM 6937 C C . LEU B 1 396 ? -9.544 7.762 -114.176 1.00 39.05 396 LEU B C 1
ATOM 6938 O O . LEU B 1 396 ? -8.712 7.239 -113.425 1.00 35.42 396 LEU B O 1
ATOM 6943 N N . SER B 1 397 ? -9.555 7.590 -115.504 1.00 29.53 397 SER B N 1
ATOM 6944 C CA . SER B 1 397 ? -8.714 6.596 -116.198 1.00 27.05 397 SER B CA 1
ATOM 6945 C C . SER B 1 397 ? -8.806 5.244 -115.513 1.00 30.80 397 SER B C 1
ATOM 6946 O O . SER B 1 397 ? -7.796 4.575 -115.289 1.00 33.07 397 SER B O 1
ATOM 6949 N N . THR B 1 398 ? -10.032 4.850 -115.189 1.00 25.35 398 THR B N 1
ATOM 6950 C CA . THR B 1 398 ? -10.262 3.683 -114.367 1.00 27.43 398 THR B CA 1
ATOM 6951 C C . THR B 1 398 ? -11.443 2.893 -114.906 1.00 31.17 398 THR B C 1
ATOM 6952 O O . THR B 1 398 ? -12.472 3.470 -115.281 1.00 37.58 398 THR B O 1
ATOM 6956 N N . THR B 1 399 ? -11.314 1.572 -114.922 1.00 28.69 399 THR B N 1
ATOM 6957 C CA . THR B 1 399 ? -12.403 0.738 -115.402 1.00 31.76 399 THR B CA 1
ATOM 6958 C C . THR B 1 399 ? -12.709 -0.388 -114.426 1.00 34.91 399 THR B C 1
ATOM 6959 O O . THR B 1 399 ? -11.812 -1.147 -114.050 1.00 28.67 399 THR B O 1
ATOM 6963 N N . PHE B 1 400 ? -13.981 -0.496 -114.042 1.00 37.10 400 PHE B N 1
ATOM 6964 C CA . PHE B 1 400 ? -14.434 -1.522 -113.107 1.00 39.15 400 PHE B CA 1
ATOM 6965 C C . PHE B 1 400 ? -15.236 -2.599 -113.828 1.00 40.57 400 PHE B C 1
ATOM 6966 O O . PHE B 1 400 ? -15.923 -2.324 -114.820 1.00 46.96 400 PHE B O 1
ATOM 6974 N N . ILE B 1 401 ? -15.167 -3.822 -113.314 1.00 36.18 401 ILE B N 1
ATOM 6975 C CA . ILE B 1 401 ? -15.845 -4.942 -113.946 1.00 40.55 401 ILE B CA 1
ATOM 6976 C C . ILE B 1 401 ? -16.686 -5.739 -112.959 1.00 35.06 401 ILE B C 1
ATOM 6977 O O . ILE B 1 401 ? -16.176 -6.247 -111.969 1.00 43.59 401 ILE B O 1
ATOM 6982 N N . SER B 1 402 ? -17.979 -5.846 -113.253 1.00 39.63 402 SER B N 1
ATOM 6983 C CA . SER B 1 402 ? -18.923 -6.624 -112.452 1.00 38.69 402 SER B CA 1
ATOM 6984 C C . SER B 1 402 ? -19.613 -7.670 -113.306 1.00 51.08 402 SER B C 1
ATOM 6985 O O . SER B 1 402 ? -19.589 -7.597 -114.541 1.00 60.31 402 SER B O 1
ATOM 6988 N N . GLU B 1 403 ? -20.254 -8.631 -112.650 1.00 50.85 403 GLU B N 1
ATOM 6989 C CA . GLU B 1 403 ? -21.205 -9.508 -113.325 1.00 51.17 403 GLU B CA 1
ATOM 6990 C C . GLU B 1 403 ? -22.434 -8.701 -113.735 1.00 59.12 403 GLU B C 1
ATOM 6991 O O . GLU B 1 403 ? -22.649 -7.595 -113.231 1.00 56.70 403 GLU B O 1
ATOM 6997 N N . THR B 1 404 ? -23.233 -9.254 -114.648 1.00 63.68 404 THR B N 1
ATOM 6998 C CA . THR B 1 404 ? -24.395 -8.549 -115.200 1.00 63.07 404 THR B CA 1
ATOM 6999 C C . THR B 1 404 ? -25.613 -8.579 -114.277 1.00 56.36 404 THR B C 1
ATOM 7000 O O . THR B 1 404 ? -26.492 -7.711 -114.362 1.00 54.48 404 THR B O 1
ATOM 7004 N N . ASN B 1 405 ? -25.673 -9.586 -113.412 1.00 56.11 405 ASN B N 1
ATOM 7005 C CA . ASN B 1 405 ? -26.639 -9.580 -112.325 1.00 65.85 405 ASN B CA 1
ATOM 7006 C C . ASN B 1 405 ? -26.342 -8.419 -111.383 1.00 68.46 405 ASN B C 1
ATOM 7007 O O . ASN B 1 405 ? -25.200 -8.243 -110.958 1.00 67.60 405 ASN B O 1
ATOM 7012 N N . GLU B 1 406 ? -27.358 -7.625 -111.063 1.00 67.39 406 GLU B N 1
ATOM 7013 C CA . GLU B 1 406 ? -27.233 -6.637 -109.997 1.00 62.01 406 GLU B CA 1
ATOM 7014 C C . GLU B 1 406 ? -26.840 -7.293 -108.674 1.00 58.59 406 GLU B C 1
ATOM 7015 O O . GLU B 1 406 ? -27.103 -8.482 -108.452 1.00 57.97 406 GLU B O 1
ATOM 7021 N N . PHE B 1 407 ? -26.205 -6.516 -107.802 1.00 56.25 407 PHE B N 1
ATOM 7022 C CA . PHE B 1 407 ? -25.868 -6.993 -106.463 1.00 54.48 407 PHE B CA 1
ATOM 7023 C C . PHE B 1 407 ? -26.884 -6.472 -105.453 1.00 48.63 407 PHE B C 1
ATOM 7024 O O . PHE B 1 407 ? -27.219 -5.280 -105.464 1.00 46.11 407 PHE B O 1
ATOM 7032 N N . ASN B 1 408 ? -27.380 -7.358 -104.590 1.00 49.04 408 ASN B N 1
ATOM 7033 C CA . ASN B 1 408 ? -28.332 -6.943 -103.558 1.00 53.93 408 ASN B CA 1
ATOM 7034 C C . ASN B 1 408 ? -27.647 -6.594 -102.237 1.00 51.44 408 ASN B C 1
ATOM 7035 O O . ASN B 1 408 ? -27.053 -7.464 -101.586 1.00 43.16 408 ASN B O 1
ATOM 7040 N N . LEU B 1 409 ? -27.746 -5.317 -101.860 1.00 54.45 409 LEU B N 1
ATOM 7041 C CA . LEU B 1 409 ? -27.088 -4.780 -100.667 1.00 60.18 409 LEU B CA 1
ATOM 7042 C C . LEU B 1 409 ? -27.633 -5.342 -99.336 1.00 60.56 409 LEU B C 1
ATOM 7043 O O . LEU B 1 409 ? -26.910 -5.384 -98.341 1.00 63.93 409 LEU B O 1
ATOM 7048 N N . ASN B 1 410 ? -28.886 -5.796 -99.329 1.00 56.50 410 ASN B N 1
ATOM 7049 C CA . ASN B 1 410 ? -29.508 -6.360 -98.124 1.00 54.73 410 ASN B CA 1
ATOM 7050 C C . ASN B 1 410 ? -28.782 -7.576 -97.556 1.00 57.98 410 ASN B C 1
ATOM 7051 O O . ASN B 1 410 ? -29.134 -8.066 -96.483 1.00 66.07 410 ASN B O 1
ATOM 7056 N N . GLN B 1 411 ? -27.783 -8.070 -98.280 1.00 59.32 411 GLN B N 1
ATOM 7057 C CA . GLN B 1 411 ? -26.929 -9.142 -97.779 1.00 64.87 411 GLN B CA 1
ATOM 7058 C C . GLN B 1 411 ? -25.817 -8.589 -96.895 1.00 58.64 411 GLN B C 1
ATOM 7059 O O . GLN B 1 411 ? -25.121 -9.351 -96.223 1.00 57.45 411 GLN B O 1
ATOM 7065 N N . ILE B 1 412 ? -25.632 -7.270 -96.927 1.00 57.94 412 ILE B N 1
ATOM 7066 C CA . ILE B 1 412 ? -24.534 -6.625 -96.204 1.00 62.31 412 ILE B CA 1
ATOM 7067 C C . ILE B 1 412 ? -25.038 -5.861 -94.985 1.00 60.06 412 ILE B C 1
ATOM 7068 O O . ILE B 1 412 ? -25.942 -5.023 -95.100 1.00 55.81 412 ILE B O 1
ATOM 7073 N N . HIS B 1 413 ? -24.447 -6.153 -93.827 1.00 56.23 413 HIS B N 1
ATOM 7074 C CA . HIS B 1 413 ? -24.742 -5.424 -92.595 1.00 58.06 413 HIS B CA 1
ATOM 7075 C C . HIS B 1 413 ? -24.605 -3.918 -92.791 1.00 55.67 413 HIS B C 1
ATOM 7076 O O . HIS B 1 413 ? -23.613 -3.450 -93.358 1.00 54.18 413 HIS B O 1
ATOM 7083 N N . LEU B 1 414 ? -25.610 -3.175 -92.329 1.00 57.20 414 LEU B N 1
ATOM 7084 C CA . LEU B 1 414 ? -25.558 -1.712 -92.255 1.00 58.22 414 LEU B CA 1
ATOM 7085 C C . LEU B 1 414 ? -25.216 -1.062 -93.605 1.00 54.91 414 LEU B C 1
ATOM 7086 O O . LEU B 1 414 ? -24.344 -0.190 -93.686 1.00 52.70 414 LEU B O 1
ATOM 7091 N N . SER B 1 415 ? -25.905 -1.493 -94.659 1.00 52.34 415 SER B N 1
ATOM 7092 C CA . SER B 1 415 ? -25.686 -0.943 -95.994 1.00 56.10 415 SER B CA 1
ATOM 7093 C C . SER B 1 415 ? -26.815 0.008 -96.382 1.00 61.55 415 SER B C 1
ATOM 7094 O O . SER B 1 415 ? -26.953 0.390 -97.546 1.00 66.85 415 SER B O 1
ATOM 7097 N N . GLN B 1 416 ? -27.603 0.397 -95.384 1.00 63.51 416 GLN B N 1
ATOM 7098 C CA . GLN B 1 416 ? -28.790 1.228 -95.579 1.00 62.63 416 GLN B CA 1
ATOM 7099 C C . GLN B 1 416 ? -28.486 2.628 -96.122 1.00 59.29 416 GLN B C 1
ATOM 7100 O O . GLN B 1 416 ? -29.298 3.211 -96.843 1.00 64.20 416 GLN B O 1
ATOM 7106 N N . CYS B 1 417 ? -27.316 3.166 -95.791 1.00 61.16 417 CYS B N 1
ATOM 7107 C CA . CYS B 1 417 ? -26.983 4.534 -96.194 1.00 65.22 417 CYS B CA 1
ATOM 7108 C C . CYS B 1 417 ? -26.683 4.694 -97.694 1.00 66.26 417 CYS B C 1
ATOM 7109 O O . CYS B 1 417 ? -26.814 5.796 -98.236 1.00 71.22 417 CYS B O 1
ATOM 7112 N N . VAL B 1 418 ? -26.288 3.605 -98.357 1.00 55.70 418 VAL B N 1
ATOM 7113 C CA . VAL B 1 418 ? -25.817 3.678 -99.747 1.00 62.10 418 VAL B CA 1
ATOM 7114 C C . VAL B 1 418 ? -26.878 4.140 -100.763 1.00 59.83 418 VAL B C 1
ATOM 7115 O O . VAL B 1 418 ? -26.658 5.107 -101.495 1.00 48.56 418 VAL B O 1
ATOM 7119 N N . LYS B 1 419 ? -28.018 3.448 -100.796 1.00 65.08 419 LYS B N 1
ATOM 7120 C CA . LYS B 1 419 ? -29.081 3.737 -101.760 1.00 71.46 419 LYS B CA 1
ATOM 7121 C C . LYS B 1 419 ? -29.581 5.172 -101.670 1.00 73.66 419 LYS B C 1
ATOM 7122 O O . LYS B 1 419 ? -29.607 5.888 -102.670 1.00 74.72 419 LYS B O 1
ATOM 7128 N N . GLU B 1 420 ? -29.971 5.580 -100.467 1.00 77.79 420 GLU B N 1
ATOM 7129 C CA . GLU B 1 420 ? -30.531 6.910 -100.233 1.00 79.96 420 GLU B CA 1
ATOM 7130 C C . GLU B 1 420 ? -29.538 8.030 -100.550 1.00 71.10 420 GLU B C 1
ATOM 7131 O O . GLU B 1 420 ? -29.897 9.043 -101.156 1.00 73.22 420 GLU B O 1
ATOM 7137 N N . GLU B 1 421 ? -28.287 7.838 -100.148 1.00 60.38 421 GLU B N 1
ATOM 7138 C CA . GLU B 1 421 ? -27.237 8.818 -100.416 1.00 66.59 421 GLU B CA 1
ATOM 7139 C C . GLU B 1 421 ? -26.864 8.905 -101.909 1.00 68.29 421 GLU B C 1
ATOM 7140 O O . GLU B 1 421 ? -26.665 10.000 -102.451 1.00 65.27 421 GLU B O 1
ATOM 7146 N N . ALA B 1 422 ? -26.768 7.748 -102.564 1.00 64.15 422 ALA B N 1
ATOM 7147 C CA . ALA B 1 422 ? -26.450 7.695 -103.986 1.00 67.38 422 ALA B CA 1
ATOM 7148 C C . ALA B 1 422 ? -27.530 8.391 -104.817 1.00 70.15 422 ALA B C 1
ATOM 7149 O O . ALA B 1 422 ? -27.214 9.187 -105.712 1.00 63.63 422 ALA B O 1
ATOM 7151 N N . ARG B 1 423 ? -28.795 8.085 -104.509 1.00 69.26 423 ARG B N 1
ATOM 7152 C CA . ARG B 1 423 ? -29.949 8.702 -105.167 1.00 59.34 423 ARG B CA 1
ATOM 7153 C C . ARG B 1 423 ? -29.810 10.206 -105.213 1.00 56.66 423 ARG B C 1
ATOM 7154 O O . ARG B 1 423 ? -29.918 10.812 -106.273 1.00 62.68 423 ARG B O 1
ATOM 7162 N N . ALA B 1 424 ? -29.559 10.801 -104.053 1.00 60.45 424 ALA B N 1
ATOM 7163 C CA . ALA B 1 424 ? -29.431 12.249 -103.945 1.00 57.55 424 ALA B CA 1
ATOM 7164 C C . ALA B 1 424 ? -28.318 12.778 -104.840 1.00 59.94 424 ALA B C 1
ATOM 7165 O O . ALA B 1 424 ? -28.513 13.749 -105.576 1.00 62.68 424 ALA B O 1
ATOM 7167 N N . ILE B 1 425 ? -27.156 12.129 -104.780 1.00 61.80 425 ILE B N 1
ATOM 7168 C CA . ILE B 1 425 ? -25.990 12.565 -105.547 1.00 64.85 425 ILE B CA 1
ATOM 7169 C C . ILE B 1 425 ? -26.259 12.539 -107.048 1.00 65.57 425 ILE B C 1
ATOM 7170 O O . ILE B 1 425 ? -25.976 13.507 -107.756 1.00 62.69 425 ILE B O 1
ATOM 7175 N N . ILE B 1 426 ? -26.808 11.422 -107.517 1.00 64.40 426 ILE B N 1
ATOM 7176 C CA . ILE B 1 426 ? -27.120 11.230 -108.927 1.00 61.82 426 ILE B CA 1
ATOM 7177 C C . ILE B 1 426 ? -28.083 12.305 -109.448 1.00 71.60 426 ILE B C 1
ATOM 7178 O O . ILE B 1 426 ? -27.907 12.824 -110.556 1.00 68.05 426 ILE B O 1
ATOM 7183 N N . ASN B 1 427 ? -29.087 12.645 -108.639 1.00 76.09 427 ASN B N 1
ATOM 7184 C CA . ASN B 1 427 ? -30.039 13.696 -108.988 1.00 73.70 427 ASN B CA 1
ATOM 7185 C C . ASN B 1 427 ? -29.375 15.063 -109.114 1.00 72.85 427 ASN B C 1
ATOM 7186 O O . ASN B 1 427 ? -29.709 15.834 -110.011 1.00 77.75 427 ASN B O 1
ATOM 7191 N N . ARG B 1 428 ? -28.428 15.355 -108.226 1.00 66.54 428 ARG B N 1
ATOM 7192 C CA . ARG B 1 428 ? -27.620 16.565 -108.357 1.00 65.71 428 ARG B CA 1
ATOM 7193 C C . ARG B 1 428 ? -26.884 16.580 -109.699 1.00 73.34 428 ARG B C 1
ATOM 7194 O O . ARG B 1 428 ? -26.932 17.576 -110.422 1.00 77.55 428 ARG B O 1
ATOM 7202 N N . ILE B 1 429 ? -26.214 15.472 -110.020 1.00 74.45 429 ILE B N 1
ATOM 7203 C CA . ILE B 1 429 ? -25.512 15.316 -111.294 1.00 77.31 429 ILE B CA 1
ATOM 7204 C C . ILE B 1 429 ? -26.462 15.534 -112.473 1.00 79.23 429 ILE B C 1
ATOM 7205 O O . ILE B 1 429 ? -26.184 16.341 -113.360 1.00 79.49 429 ILE B O 1
ATOM 7210 N N . TYR B 1 430 ? -27.583 14.814 -112.465 1.00 80.10 430 TYR B N 1
ATOM 7211 C CA . TYR B 1 430 ? -28.531 14.836 -113.577 1.00 85.53 430 TYR B CA 1
ATOM 7212 C C . TYR B 1 430 ? -29.108 16.221 -113.888 1.00 91.29 430 TYR B C 1
ATOM 7213 O O . TYR B 1 430 ? -29.196 16.605 -115.053 1.00 92.43 430 TYR B O 1
ATOM 7222 N N . THR B 1 431 ? -29.504 16.968 -112.860 1.00 93.91 431 THR B N 1
ATOM 7223 C CA . THR B 1 431 ? -30.115 18.280 -113.086 1.00 97.49 431 THR B CA 1
ATOM 7224 C C . THR B 1 431 ? -29.091 19.397 -113.306 1.00 100.13 431 THR B C 1
ATOM 7225 O O . THR B 1 431 ? -29.461 20.525 -113.628 1.00 107.19 431 THR B O 1
ATOM 7229 N N . THR B 1 432 ? -27.811 19.086 -113.139 1.00 95.29 432 THR B N 1
ATOM 7230 C CA . THR B 1 432 ? -26.770 20.103 -113.262 1.00 93.01 432 THR B CA 1
ATOM 7231 C C . THR B 1 432 ? -25.962 19.966 -114.554 1.00 95.42 432 THR B C 1
ATOM 7232 O O . THR B 1 432 ? -25.434 20.953 -115.065 1.00 98.47 432 THR B O 1
ATOM 7236 N N . ARG B 1 433 ? -25.878 18.748 -115.088 1.00 96.74 433 ARG B N 1
ATOM 7237 C CA . ARG B 1 433 ? -25.111 18.506 -116.314 1.00 96.93 433 ARG B CA 1
ATOM 7238 C C . ARG B 1 433 ? -25.926 17.810 -117.411 1.00 90.16 433 ARG B C 1
ATOM 7239 O O . ARG B 1 433 ? -25.617 17.934 -118.596 1.00 91.68 433 ARG B O 1
ATOM 7247 N N . TYR B 1 434 ? -26.972 17.093 -117.019 1.00 84.68 434 TYR B N 1
ATOM 7248 C CA . TYR B 1 434 ? -27.723 16.285 -117.973 1.00 89.38 434 TYR B CA 1
ATOM 7249 C C . TYR B 1 434 ? -29.205 16.662 -118.047 1.00 99.51 434 TYR B C 1
ATOM 7250 O O . TYR B 1 434 ? -30.026 15.875 -118.523 1.00 102.08 434 TYR B O 1
ATOM 7259 N N . ASN B 1 435 ? -29.539 17.865 -117.584 1.00 106.19 435 ASN B N 1
ATOM 7260 C CA . ASN B 1 435 ? -30.935 18.303 -117.491 1.00 109.37 435 ASN B CA 1
ATOM 7261 C C . ASN B 1 435 ? -31.653 18.291 -118.841 1.00 108.13 435 ASN B C 1
ATOM 7262 O O . ASN B 1 435 ? -32.700 17.660 -118.990 1.00 108.10 435 ASN B O 1
ATOM 7267 N N . SER B 1 436 ? -31.073 18.982 -119.818 1.00 104.38 436 SER B N 1
ATOM 7268 C CA . SER B 1 436 ? -31.650 19.065 -121.157 1.00 100.91 436 SER B CA 1
ATOM 7269 C C . SER B 1 436 ? -31.223 17.903 -122.057 1.00 100.49 436 SER B C 1
ATOM 7270 O O . SER B 1 436 ? -32.063 17.268 -122.699 1.00 100.36 436 SER B O 1
ATOM 7273 N N . SER B 1 437 ? -29.919 17.627 -122.080 1.00 98.60 437 SER B N 1
ATOM 7274 C CA . SER B 1 437 ? -29.305 16.709 -123.047 1.00 92.78 437 SER B CA 1
ATOM 7275 C C . SER B 1 437 ? -29.781 15.252 -122.976 1.00 91.76 437 SER B C 1
ATOM 7276 O O . SER B 1 437 ? -30.055 14.632 -124.007 1.00 88.70 437 SER B O 1
ATOM 7279 N N . HIS B 1 438 ? -29.866 14.701 -121.770 1.00 90.28 438 HIS B N 1
ATOM 7280 C CA . HIS B 1 438 ? -30.211 13.290 -121.619 1.00 85.77 438 HIS B CA 1
ATOM 7281 C C . HIS B 1 438 ? -31.474 13.102 -120.793 1.00 84.60 438 HIS B C 1
ATOM 7282 O O . HIS B 1 438 ? -32.008 14.061 -120.236 1.00 86.45 438 HIS B O 1
ATOM 7289 N N . VAL B 1 439 ? -31.953 11.860 -120.736 1.00 86.56 439 VAL B N 1
ATOM 7290 C CA . VAL B 1 439 ? -33.064 11.477 -119.862 1.00 88.71 439 VAL B CA 1
ATOM 7291 C C . VAL B 1 439 ? -32.774 10.140 -119.171 1.00 89.04 439 VAL B C 1
ATOM 7292 O O . VAL B 1 439 ? -32.217 9.225 -119.782 1.00 93.95 439 VAL B O 1
ATOM 7296 N N . ARG B 1 440 ? -33.142 10.027 -117.897 1.00 81.88 440 ARG B N 1
ATOM 7297 C CA . ARG B 1 440 ? -32.941 8.777 -117.171 1.00 78.33 440 ARG B CA 1
ATOM 7298 C C . ARG B 1 440 ? -33.855 7.698 -117.728 1.00 76.28 440 ARG B C 1
ATOM 7299 O O . ARG B 1 440 ? -35.003 7.967 -118.075 1.00 80.52 440 ARG B O 1
ATOM 7307 N N . THR B 1 441 ? -33.344 6.475 -117.804 1.00 75.46 441 THR B N 1
ATOM 7308 C CA . THR B 1 441 ? -34.080 5.378 -118.418 1.00 77.31 441 THR B CA 1
ATOM 7309 C C . THR B 1 441 ? -34.379 4.253 -117.438 1.00 79.18 441 THR B C 1
ATOM 7310 O O . THR B 1 441 ? -34.318 3.080 -117.799 1.00 84.48 441 THR B O 1
ATOM 7314 N N . GLY B 1 442 ? -34.704 4.604 -116.201 1.00 78.54 442 GLY B N 1
ATOM 7315 C CA . GLY B 1 442 ? -35.055 3.594 -115.219 1.00 79.87 442 GLY B CA 1
ATOM 7316 C C . GLY B 1 442 ? -34.583 3.887 -113.809 1.00 73.03 442 GLY B C 1
ATOM 7317 O O . GLY B 1 442 ? -34.141 4.996 -113.501 1.00 64.91 442 GLY B O 1
ATOM 7318 N N . ASP B 1 443 ? -34.690 2.883 -112.945 1.00 79.13 443 ASP B N 1
ATOM 7319 C CA . ASP B 1 443 ? -34.253 3.014 -111.563 1.00 84.36 443 ASP B CA 1
ATOM 7320 C C . ASP B 1 443 ? -32.778 2.643 -111.459 1.00 89.04 443 ASP B C 1
ATOM 7321 O O . ASP B 1 443 ? -32.252 1.913 -112.307 1.00 95.60 443 ASP B O 1
ATOM 7326 N N . ILE B 1 444 ? -32.115 3.151 -110.422 1.00 82.00 444 ILE B N 1
ATOM 7327 C CA . ILE B 1 444 ? -30.684 2.933 -110.241 1.00 70.87 444 ILE B CA 1
ATOM 7328 C C . ILE B 1 444 ? -30.349 1.459 -110.032 1.00 66.76 444 ILE B C 1
ATOM 7329 O O . ILE B 1 444 ? -31.138 0.701 -109.463 1.00 72.44 444 ILE B O 1
ATOM 7334 N N . GLN B 1 445 ? -29.177 1.057 -110.511 1.00 64.59 445 GLN B N 1
ATOM 7335 C CA . GLN B 1 445 ? -28.743 -0.328 -110.406 1.00 65.62 445 GLN B CA 1
ATOM 7336 C C . GLN B 1 445 ? -27.455 -0.412 -109.594 1.00 57.08 445 GLN B C 1
ATOM 7337 O O . GLN B 1 445 ? -26.606 0.486 -109.657 1.00 54.00 445 GLN B O 1
ATOM 7343 N N . THR B 1 446 ? -27.310 -1.490 -108.831 1.00 45.06 446 THR B N 1
ATOM 7344 C CA . THR B 1 446 ? -26.116 -1.666 -108.022 1.00 39.47 446 THR B CA 1
ATOM 7345 C C . THR B 1 446 ? -25.373 -2.953 -108.359 1.00 39.41 446 THR B C 1
ATOM 7346 O O . THR B 1 446 ? -25.958 -4.053 -108.390 1.00 37.98 446 THR B O 1
ATOM 7350 N N . TYR B 1 447 ? -24.070 -2.806 -108.578 1.00 33.54 447 TYR B N 1
ATOM 7351 C CA . TYR B 1 447 ? -23.220 -3.938 -108.918 1.00 40.96 447 TYR B CA 1
ATOM 7352 C C . TYR B 1 447 ? -22.020 -4.063 -107.992 1.00 38.86 447 TYR B C 1
ATOM 7353 O O . TYR B 1 447 ? -21.512 -3.069 -107.466 1.00 46.16 447 TYR B O 1
ATOM 7362 N N . LEU B 1 448 ? -21.572 -5.294 -107.800 1.00 37.40 448 LEU B N 1
ATOM 7363 C CA . LEU B 1 448 ? -20.344 -5.546 -107.076 1.00 41.18 448 LEU B CA 1
ATOM 7364 C C . LEU B 1 448 ? -19.227 -5.733 -108.092 1.00 42.13 448 LEU B C 1
ATOM 7365 O O . LEU B 1 448 ? -19.090 -6.804 -108.683 1.00 50.37 448 LEU B O 1
ATOM 7370 N N . ALA B 1 449 ? -18.434 -4.685 -108.298 1.00 38.84 449 ALA B N 1
ATOM 7371 C CA . ALA B 1 449 ? -17.277 -4.759 -109.191 1.00 37.79 449 ALA B CA 1
ATOM 7372 C C . ALA B 1 449 ? -16.115 -5.527 -108.557 1.00 38.57 449 ALA B C 1
ATOM 7373 O O . ALA B 1 449 ? -16.036 -5.670 -107.329 1.00 37.94 449 ALA B O 1
ATOM 7375 N N . ARG B 1 450 ? -15.225 -6.021 -109.412 1.00 36.76 450 ARG B N 1
ATOM 7376 C CA . ARG B 1 450 ? -14.012 -6.720 -108.996 1.00 37.98 450 ARG B CA 1
ATOM 7377 C C . ARG B 1 450 ? -13.167 -5.825 -108.082 1.00 38.83 450 ARG B C 1
ATOM 7378 O O . ARG B 1 450 ? -12.970 -4.636 -108.365 1.00 34.69 450 ARG B O 1
ATOM 7386 N N . GLY B 1 451 ? -12.690 -6.393 -106.977 1.00 39.90 451 GLY B N 1
ATOM 7387 C CA . GLY B 1 451 ? -11.915 -5.639 -106.005 1.00 45.25 451 GLY B CA 1
ATOM 7388 C C . GLY B 1 451 ? -12.689 -5.240 -104.756 1.00 41.35 451 GLY B C 1
ATOM 7389 O O . GLY B 1 451 ? -12.120 -4.679 -103.815 1.00 44.78 451 GLY B O 1
ATOM 7390 N N . GLY B 1 452 ? -13.987 -5.526 -104.739 1.00 38.03 452 GLY B N 1
ATOM 7391 C CA . GLY B 1 452 ? -14.823 -5.165 -103.604 1.00 35.10 452 GLY B CA 1
ATOM 7392 C C . GLY B 1 452 ? -15.344 -3.742 -103.708 1.00 37.12 452 GLY B C 1
ATOM 7393 O O . GLY B 1 452 ? -15.478 -3.042 -102.712 1.00 41.36 452 GLY B O 1
ATOM 7394 N N . PHE B 1 453 ? -15.623 -3.300 -104.925 1.00 39.70 453 PHE B N 1
ATOM 7395 C CA . PHE B 1 453 ? -16.198 -1.976 -105.123 1.00 37.73 453 PHE B CA 1
ATOM 7396 C C . PHE B 1 453 ? -17.692 -2.094 -105.401 1.00 41.55 453 PHE B C 1
ATOM 7397 O O . PHE B 1 453 ? -18.128 -2.993 -106.114 1.00 47.62 453 PHE B O 1
ATOM 7405 N N . VAL B 1 454 ? -18.487 -1.207 -104.817 1.00 45.67 454 VAL B N 1
ATOM 7406 C CA . VAL B 1 454 ? -19.911 -1.189 -105.119 1.00 37.33 454 VAL B CA 1
ATOM 7407 C C . VAL B 1 454 ? -20.181 -0.049 -106.087 1.00 41.03 454 VAL B C 1
ATOM 7408 O O . VAL B 1 454 ? -19.850 1.112 -105.810 1.00 35.61 454 VAL B O 1
ATOM 7412 N N . VAL B 1 455 ? -20.740 -0.391 -107.246 1.00 43.52 455 VAL B N 1
ATOM 7413 C CA . VAL B 1 455 ? -21.045 0.611 -108.256 1.00 43.58 455 VAL B CA 1
ATOM 7414 C C . VAL B 1 455 ? -22.553 0.833 -108.281 1.00 47.15 455 VAL B C 1
ATOM 7415 O O . VAL B 1 455 ? -23.339 -0.117 -108.409 1.00 47.84 455 VAL B O 1
ATOM 7419 N N . VAL B 1 456 ? -22.945 2.091 -108.122 1.00 43.73 456 VAL B N 1
ATOM 7420 C CA . VAL B 1 456 ? -24.347 2.474 -108.140 1.00 51.02 456 VAL B CA 1
ATOM 7421 C C . VAL B 1 456 ? -24.562 3.291 -109.404 1.00 53.49 456 VAL B C 1
ATOM 7422 O O . VAL B 1 456 ? -24.109 4.438 -109.488 1.00 58.08 456 VAL B O 1
ATOM 7426 N N . PHE B 1 457 ? -25.251 2.696 -110.378 1.00 54.75 457 PHE B N 1
ATOM 7427 C CA . PHE B 1 457 ? -25.275 3.206 -111.759 1.00 58.33 457 PHE B CA 1
ATOM 7428 C C . PHE B 1 457 ? -26.657 3.669 -112.242 1.00 48.44 457 PHE B C 1
ATOM 7429 O O . PHE B 1 457 ? -27.627 2.904 -112.207 1.00 45.54 457 PHE B O 1
ATOM 7437 N N . GLN B 1 458 ? -26.743 4.915 -112.699 1.00 48.24 458 GLN B N 1
ATOM 7438 C CA . GLN B 1 458 ? -27.985 5.426 -113.288 1.00 57.51 458 GLN B CA 1
ATOM 7439 C C . GLN B 1 458 ? -27.906 5.489 -114.828 1.00 55.44 458 GLN B C 1
ATOM 7440 O O . GLN B 1 458 ? -27.237 6.364 -115.384 1.00 51.48 458 GLN B O 1
ATOM 7446 N N . PRO B 1 459 ? -28.582 4.556 -115.522 1.00 57.13 459 PRO B N 1
ATOM 7447 C CA . PRO B 1 459 ? -28.606 4.620 -116.994 1.00 62.67 459 PRO B CA 1
ATOM 7448 C C . PRO B 1 459 ? -29.164 5.940 -117.509 1.00 59.74 459 PRO B C 1
ATOM 7449 O O . PRO B 1 459 ? -30.249 6.362 -117.096 1.00 55.63 459 PRO B O 1
ATOM 7453 N N . LEU B 1 460 ? -28.410 6.590 -118.386 1.00 56.83 460 LEU B N 1
ATOM 7454 C CA . LEU B 1 460 ? -28.918 7.742 -119.113 1.00 63.27 460 LEU B CA 1
ATOM 7455 C C . LEU B 1 460 ? -29.196 7.374 -120.574 1.00 72.67 460 LEU B C 1
ATOM 7456 O O . LEU B 1 460 ? -28.811 6.296 -121.045 1.00 72.06 460 LEU B O 1
ATOM 7461 N N . LEU B 1 461 ? -29.894 8.262 -121.275 1.00 82.16 461 LEU B N 1
ATOM 7462 C CA . LEU B 1 461 ? -30.077 8.141 -122.718 1.00 84.54 461 LEU B CA 1
ATOM 7463 C C . LEU B 1 461 ? -30.394 9.507 -123.289 1.00 90.54 461 LEU B C 1
ATOM 7464 O O . LEU B 1 461 ? -31.291 10.195 -122.793 1.00 88.68 461 LEU B O 1
ATOM 7469 N N . SER B 1 462 ? -29.648 9.900 -124.320 1.00 96.01 462 SER B N 1
ATOM 7470 C CA . SER B 1 462 ? -29.852 11.192 -124.973 1.00 97.48 462 SER B CA 1
ATOM 7471 C C . SER B 1 462 ? -31.220 11.251 -125.648 1.00 98.33 462 SER B C 1
ATOM 7472 O O . SER B 1 462 ? -31.843 10.215 -125.896 1.00 96.81 462 SER B O 1
ATOM 7475 N N . ASN B 1 463 ? -31.674 12.469 -125.930 1.00 100.16 463 ASN B N 1
ATOM 7476 C CA . ASN B 1 463 ? -32.975 12.711 -126.553 1.00 102.81 463 ASN B CA 1
ATOM 7477 C C . ASN B 1 463 ? -33.232 11.820 -127.776 1.00 99.19 463 ASN B C 1
ATOM 7478 O O . ASN B 1 463 ? -34.323 11.267 -127.941 1.00 99.99 463 ASN B O 1
ATOM 7483 N N . SER B 1 464 ? -32.211 11.673 -128.617 1.00 91.16 464 SER B N 1
ATOM 7484 C CA . SER B 1 464 ? -32.256 10.736 -129.739 1.00 85.51 464 SER B CA 1
ATOM 7485 C C . SER B 1 464 ? -32.125 9.276 -129.275 1.00 74.38 464 SER B C 1
ATOM 7486 O O . SER B 1 464 ? -33.100 8.639 -128.856 1.00 62.15 464 SER B O 1
ATOM 7489 N N . ASN B 1 503 ? -25.547 -12.991 -93.678 1.00 73.09 503 ASN B N 1
ATOM 7490 C CA . ASN B 1 503 ? -25.158 -11.589 -93.784 1.00 80.24 503 ASN B CA 1
ATOM 7491 C C . ASN B 1 503 ? -23.649 -11.389 -93.624 1.00 91.42 503 ASN B C 1
ATOM 7492 O O . ASN B 1 503 ? -23.050 -11.798 -92.625 1.00 92.16 503 ASN B O 1
ATOM 7497 N N . ARG B 1 504 ? -23.045 -10.755 -94.626 1.00 96.80 504 ARG B N 1
ATOM 7498 C CA . ARG B 1 504 ? -21.594 -10.637 -94.716 1.00 92.99 504 ARG B CA 1
ATOM 7499 C C . ARG B 1 504 ? -21.160 -9.178 -94.756 1.00 81.60 504 ARG B C 1
ATOM 7500 O O . ARG B 1 504 ? -21.988 -8.270 -94.669 1.00 75.08 504 ARG B O 1
ATOM 7508 N N . THR B 1 505 ? -19.853 -8.964 -94.875 1.00 79.75 505 THR B N 1
ATOM 7509 C CA . THR B 1 505 ? -19.324 -7.653 -95.231 1.00 76.66 505 THR B CA 1
ATOM 7510 C C . THR B 1 505 ? -18.562 -7.784 -96.549 1.00 68.52 505 THR B C 1
ATOM 7511 O O . THR B 1 505 ? -18.189 -8.889 -96.962 1.00 64.30 505 THR B O 1
ATOM 7515 N N . ILE B 1 506 ? -18.348 -6.652 -97.210 1.00 60.47 506 ILE B N 1
ATOM 7516 C CA . ILE B 1 506 ? -17.537 -6.610 -98.418 1.00 51.88 506 ILE B CA 1
ATOM 7517 C C . ILE B 1 506 ? -16.133 -6.164 -98.047 1.00 51.56 506 ILE B C 1
ATOM 7518 O O . ILE B 1 506 ? -15.966 -5.177 -97.328 1.00 55.70 506 ILE B O 1
ATOM 7523 N N . THR B 1 507 ? -15.126 -6.900 -98.510 1.00 43.81 507 THR B N 1
ATOM 7524 C CA . THR B 1 507 ? -13.744 -6.450 -98.376 1.00 35.49 507 THR B CA 1
ATOM 7525 C C . THR B 1 507 ? -13.248 -5.767 -99.663 1.00 42.52 507 THR B C 1
ATOM 7526 O O . THR B 1 507 ? -13.233 -6.362 -100.757 1.00 40.90 507 THR B O 1
ATOM 7530 N N . THR B 1 508 ? -12.860 -4.504 -99.516 1.00 34.34 508 THR B N 1
ATOM 7531 C CA . THR B 1 508 ? -12.328 -3.723 -100.614 1.00 28.21 508 THR B CA 1
ATOM 7532 C C . THR B 1 508 ? -10.815 -3.834 -100.598 1.00 36.02 508 THR B C 1
ATOM 7533 O O . THR B 1 508 ? -10.190 -3.717 -99.536 1.00 39.98 508 THR B O 1
ATOM 7537 N N . THR B 1 509 ? -10.231 -4.081 -101.773 1.00 30.21 509 THR B N 1
ATOM 7538 C CA . THR B 1 509 ? -8.776 -4.134 -101.932 1.00 29.94 509 THR B CA 1
ATOM 7539 C C . THR B 1 509 ? -8.180 -2.740 -101.702 1.00 33.11 509 THR B C 1
ATOM 7540 O O . THR B 1 509 ? -8.887 -1.729 -101.802 1.00 30.67 509 THR B O 1
ATOM 7544 N N . SER B 1 510 ? -6.891 -2.668 -101.394 1.00 33.00 510 SER B N 1
ATOM 7545 C CA . SER B 1 510 ? -6.329 -1.382 -100.984 1.00 39.66 510 SER B CA 1
ATOM 7546 C C . SER B 1 510 ? -5.820 -0.568 -102.163 1.00 36.59 510 SER B C 1
ATOM 7547 O O . SER B 1 510 ? -5.343 0.562 -102.007 1.00 38.17 510 SER B O 1
ATOM 7550 N N . SER B 1 511 ? -5.948 -1.134 -103.354 1.00 41.44 511 SER B N 1
ATOM 7551 C CA . SER B 1 511 ? -5.383 -0.484 -104.527 1.00 43.54 511 SER B CA 1
ATOM 7552 C C . SER B 1 511 ? -6.282 -0.516 -105.747 1.00 39.52 511 SER B C 1
ATOM 7553 O O . SER B 1 511 ? -6.896 -1.543 -106.033 1.00 43.82 511 SER B O 1
ATOM 7556 N N . VAL B 1 512 ? -6.344 0.598 -106.475 1.00 37.67 512 VAL B N 1
ATOM 7557 C CA . VAL B 1 512 ? -7.058 0.623 -107.757 1.00 35.04 512 VAL B CA 1
ATOM 7558 C C . VAL B 1 512 ? -6.186 0.561 -109.006 1.00 33.07 512 VAL B C 1
ATOM 7559 O O . VAL B 1 512 ? -6.717 0.709 -110.117 1.00 37.88 512 VAL B O 1
ATOM 7563 N N . GLU B 1 513 ? -4.875 0.356 -108.856 1.00 35.38 513 GLU B N 1
ATOM 7564 C CA . GLU B 1 513 ? -3.987 0.326 -110.032 1.00 36.32 513 GLU B CA 1
ATOM 7565 C C . GLU B 1 513 ? -4.473 -0.684 -111.073 1.00 30.75 513 GLU B C 1
ATOM 7566 O O . GLU B 1 513 ? -4.452 -0.400 -112.272 1.00 41.63 513 GLU B O 1
ATOM 7572 N N . PHE B 1 514 ? -4.938 -1.842 -110.607 1.00 24.22 514 PHE B N 1
ATOM 7573 C CA . PHE B 1 514 ? -5.430 -2.894 -111.496 1.00 29.92 514 PHE B CA 1
ATOM 7574 C C . PHE B 1 514 ? -6.537 -2.355 -112.412 1.00 32.42 514 PHE B C 1
ATOM 7575 O O . PHE B 1 514 ? -6.607 -2.721 -113.586 1.00 28.91 514 PHE B O 1
ATOM 7583 N N . ALA B 1 515 ? -7.374 -1.467 -111.873 1.00 31.02 515 ALA B N 1
ATOM 7584 C CA . ALA B 1 515 ? -8.478 -0.872 -112.624 1.00 31.16 515 ALA B CA 1
ATOM 7585 C C . ALA B 1 515 ? -8.028 0.295 -113.525 1.00 35.61 515 ALA B C 1
ATOM 7586 O O . ALA B 1 515 ? -8.673 0.586 -114.539 1.00 35.31 515 ALA B O 1
ATOM 7588 N N . MET B 1 516 ? -6.941 0.973 -113.154 1.00 32.56 516 MET B N 1
ATOM 7589 C CA . MET B 1 516 ? -6.366 1.981 -114.040 1.00 30.48 516 MET B CA 1
ATOM 7590 C C . MET B 1 516 ? -5.617 1.270 -115.168 1.00 36.09 516 MET B C 1
ATOM 7591 O O . MET B 1 516 ? -5.700 1.680 -116.329 1.00 30.47 516 MET B O 1
ATOM 7596 N N . LEU B 1 517 ? -4.910 0.194 -114.819 1.00 35.28 517 LEU B N 1
ATOM 7597 C CA . LEU B 1 517 ? -4.299 -0.700 -115.804 1.00 36.32 517 LEU B CA 1
ATOM 7598 C C . LEU B 1 517 ? -5.366 -1.243 -116.772 1.00 43.98 517 LEU B C 1
ATOM 7599 O O . LEU B 1 517 ? -5.194 -1.180 -118.010 1.00 34.57 517 LEU B O 1
ATOM 7604 N N . GLN B 1 518 ? -6.472 -1.751 -116.213 1.00 34.73 518 GLN B N 1
ATOM 7605 C CA . GLN B 1 518 ? -7.594 -2.223 -117.033 1.00 28.97 518 GLN B CA 1
ATOM 7606 C C . GLN B 1 518 ? -8.042 -1.167 -118.044 1.00 37.62 518 GLN B C 1
ATOM 7607 O O . GLN B 1 518 ? -8.216 -1.465 -119.231 1.00 34.47 518 GLN B O 1
ATOM 7613 N N . PHE B 1 519 ? -8.235 0.063 -117.567 1.00 36.93 519 PHE B N 1
ATOM 7614 C CA . PHE B 1 519 ? -8.641 1.159 -118.440 1.00 32.44 519 PHE B CA 1
ATOM 7615 C C . PHE B 1 519 ? -7.602 1.416 -119.554 1.00 35.89 519 PHE B C 1
ATOM 7616 O O . PHE B 1 519 ? -7.945 1.525 -120.744 1.00 37.10 519 PHE B O 1
ATOM 7624 N N . THR B 1 520 ? -6.340 1.530 -119.144 1.00 29.39 520 THR B N 1
ATOM 7625 C CA . THR B 1 520 ? -5.245 1.841 -120.044 1.00 29.12 520 THR B CA 1
ATOM 7626 C C . THR B 1 520 ? -5.076 0.782 -121.130 1.00 33.38 520 THR B C 1
ATOM 7627 O O . THR B 1 520 ? -4.951 1.124 -122.304 1.00 36.06 520 THR B O 1
ATOM 7631 N N . TYR B 1 521 ? -5.085 -0.494 -120.746 1.00 29.63 521 TYR B N 1
ATOM 7632 C CA . TYR B 1 521 ? -5.020 -1.578 -121.719 1.00 23.56 521 TYR B CA 1
ATOM 7633 C C . TYR B 1 521 ? -6.192 -1.514 -122.705 1.00 38.21 521 TYR B C 1
ATOM 7634 O O . TYR B 1 521 ? -5.987 -1.542 -123.931 1.00 31.43 521 TYR B O 1
ATOM 7643 N N . ASP B 1 522 ? -7.409 -1.422 -122.166 1.00 38.01 522 ASP B N 1
ATOM 7644 C CA . ASP B 1 522 ? -8.624 -1.381 -122.986 1.00 32.10 522 ASP B CA 1
ATOM 7645 C C . ASP B 1 522 ? -8.581 -0.248 -124.018 1.00 33.77 522 ASP B C 1
ATOM 7646 O O . ASP B 1 522 ? -9.068 -0.401 -125.130 1.00 42.44 522 ASP B O 1
ATOM 7651 N N . HIS B 1 523 ? -7.993 0.878 -123.627 1.00 29.31 523 HIS B N 1
ATOM 7652 C CA . HIS B 1 523 ? -7.973 2.111 -124.417 1.00 27.13 523 HIS B CA 1
ATOM 7653 C C . HIS B 1 523 ? -6.966 2.004 -125.575 1.00 32.50 523 HIS B C 1
ATOM 7654 O O . HIS B 1 523 ? -7.260 2.371 -126.719 1.00 35.11 523 HIS B O 1
ATOM 7661 N N . ILE B 1 524 ? -5.778 1.496 -125.268 1.00 29.39 524 ILE B N 1
ATOM 7662 C CA . ILE B 1 524 ? -4.780 1.229 -126.288 1.00 32.88 524 ILE B CA 1
ATOM 7663 C C . ILE B 1 524 ? -5.260 0.116 -127.234 1.00 41.99 524 ILE B C 1
ATOM 7664 O O . ILE B 1 524 ? -5.155 0.247 -128.460 1.00 46.57 524 ILE B O 1
ATOM 7669 N N . GLN B 1 525 ? -5.811 -0.959 -126.666 1.00 32.87 525 GLN B N 1
ATOM 7670 C CA . GLN B 1 525 ? -6.354 -2.069 -127.460 1.00 29.87 525 GLN B CA 1
ATOM 7671 C C . GLN B 1 525 ? -7.425 -1.598 -128.434 1.00 36.90 525 GLN B C 1
ATOM 7672 O O . GLN B 1 525 ? -7.350 -1.898 -129.617 1.00 47.19 525 GLN B O 1
ATOM 7678 N N . GLU B 1 526 ? -8.417 -0.865 -127.929 1.00 38.02 526 GLU B N 1
ATOM 7679 C CA . GLU B 1 526 ? -9.527 -0.372 -128.749 1.00 35.85 526 GLU B CA 1
ATOM 7680 C C . GLU B 1 526 ? -9.038 0.474 -129.938 1.00 42.72 526 GLU B C 1
ATOM 7681 O O . GLU B 1 526 ? -9.581 0.398 -131.043 1.00 40.15 526 GLU B O 1
ATOM 7687 N N . HIS B 1 527 ? -8.000 1.268 -129.697 1.00 35.08 527 HIS B N 1
ATOM 7688 C CA . HIS B 1 527 ? -7.497 2.183 -130.697 1.00 28.42 527 HIS B CA 1
ATOM 7689 C C . HIS B 1 527 ? -6.598 1.505 -131.723 1.00 34.85 527 HIS B C 1
ATOM 7690 O O . HIS B 1 527 ? -6.769 1.734 -132.927 1.00 36.94 527 HIS B O 1
ATOM 7697 N N . VAL B 1 528 ? -5.625 0.708 -131.272 1.00 25.68 528 VAL B N 1
ATOM 7698 C CA . VAL B 1 528 ? -4.784 0.024 -132.242 1.00 28.24 528 VAL B CA 1
ATOM 7699 C C . VAL B 1 528 ? -5.574 -1.040 -133.013 1.00 38.54 528 VAL B C 1
ATOM 7700 O O . VAL B 1 528 ? -5.354 -1.214 -134.219 1.00 39.74 528 VAL B O 1
ATOM 7704 N N . ASN B 1 529 ? -6.509 -1.718 -132.345 1.00 33.92 529 ASN B N 1
ATOM 7705 C CA . ASN B 1 529 ? -7.340 -2.693 -133.047 1.00 37.66 529 ASN B CA 1
ATOM 7706 C C . ASN B 1 529 ? -8.159 -2.069 -134.176 1.00 40.28 529 ASN B C 1
ATOM 7707 O O . ASN B 1 529 ? -8.335 -2.686 -135.229 1.00 38.92 529 ASN B O 1
ATOM 7712 N N . GLU B 1 530 ? -8.637 -0.846 -133.953 1.00 31.98 530 GLU B N 1
ATOM 7713 C CA . GLU B 1 530 ? -9.427 -0.126 -134.943 1.00 29.15 530 GLU B CA 1
ATOM 7714 C C . GLU B 1 530 ? -8.534 0.342 -136.102 1.00 35.66 530 GLU B C 1
ATOM 7715 O O . GLU B 1 530 ? -8.891 0.191 -137.285 1.00 35.05 530 GLU B O 1
ATOM 7721 N N . MET B 1 531 ? -7.366 0.887 -135.761 1.00 26.09 531 MET B N 1
ATOM 7722 C CA . MET B 1 531 ? -6.412 1.317 -136.774 1.00 28.58 531 MET B CA 1
ATOM 7723 C C . MET B 1 531 ? -5.893 0.126 -137.581 1.00 34.07 531 MET B C 1
ATOM 7724 O O . MET B 1 531 ? -5.690 0.241 -138.790 1.00 31.02 531 MET B O 1
ATOM 7729 N N . LEU B 1 532 ? -5.708 -1.023 -136.929 1.00 30.72 532 LEU B N 1
ATOM 7730 C CA . LEU B 1 532 ? -5.268 -2.223 -137.646 1.00 30.89 532 LEU B CA 1
ATOM 7731 C C . LEU B 1 532 ? -6.340 -2.741 -138.614 1.00 36.51 532 LEU B C 1
ATOM 7732 O O . LEU B 1 532 ? -6.030 -3.132 -139.752 1.00 31.65 532 LEU B O 1
ATOM 7737 N N . ALA B 1 533 ? -7.595 -2.742 -138.160 1.00 27.80 533 ALA B N 1
ATOM 7738 C CA . ALA B 1 533 ? -8.705 -3.187 -138.993 1.00 27.30 533 ALA B CA 1
ATOM 7739 C C . ALA B 1 533 ? -8.797 -2.303 -140.236 1.00 36.30 533 ALA B C 1
ATOM 7740 O O . ALA B 1 533 ? -9.103 -2.784 -141.329 1.00 39.04 533 ALA B O 1
ATOM 7742 N N . ARG B 1 534 ? -8.512 -1.015 -140.051 1.00 36.04 534 ARG B N 1
ATOM 7743 C CA . ARG B 1 534 ? -8.546 -0.034 -141.126 1.00 31.69 534 ARG B CA 1
ATOM 7744 C C . ARG B 1 534 ? -7.388 -0.178 -142.121 1.00 34.99 534 ARG B C 1
ATOM 7745 O O . ARG B 1 534 ? -7.594 -0.032 -143.327 1.00 29.42 534 ARG B O 1
ATOM 7753 N N . ILE B 1 535 ? -6.180 -0.433 -141.610 1.00 29.59 535 ILE B N 1
ATOM 7754 C CA . ILE B 1 535 ? -5.039 -0.726 -142.464 1.00 31.10 535 ILE B CA 1
ATOM 7755 C C . ILE B 1 535 ? -5.420 -1.950 -143.293 1.00 37.69 535 ILE B C 1
ATOM 7756 O O . ILE B 1 535 ? -5.262 -1.980 -144.519 1.00 33.92 535 ILE B O 1
ATOM 7761 N N . SER B 1 536 ? -5.948 -2.951 -142.597 1.00 38.04 536 SER B N 1
ATOM 7762 C CA . SER B 1 536 ? -6.356 -4.221 -143.189 1.00 37.52 536 SER B CA 1
ATOM 7763 C C . SER B 1 536 ? -7.380 -4.039 -144.330 1.00 40.39 536 SER B C 1
ATOM 7764 O O . SER B 1 536 ? -7.251 -4.628 -145.402 1.00 36.17 536 SER B O 1
ATOM 7767 N N . SER B 1 537 ? -8.384 -3.202 -144.089 1.00 40.65 537 SER B N 1
ATOM 7768 C CA . SER B 1 537 ? -9.435 -2.952 -145.065 1.00 39.44 537 SER B CA 1
ATOM 7769 C C . SER B 1 537 ? -8.932 -2.164 -146.297 1.00 35.28 537 SER B C 1
ATOM 7770 O O . SER B 1 537 ? -9.213 -2.529 -147.446 1.00 35.36 537 SER B O 1
ATOM 7773 N N . SER B 1 538 ? -8.182 -1.094 -146.046 1.00 28.45 538 SER B N 1
ATOM 7774 C CA . SER B 1 538 ? -7.608 -0.288 -147.111 1.00 35.57 538 SER B CA 1
ATOM 7775 C C . SER B 1 538 ? -6.598 -1.080 -147.952 1.00 38.61 538 SER B C 1
ATOM 7776 O O . SER B 1 538 ? -6.536 -0.918 -149.176 1.00 39.49 538 SER B O 1
ATOM 7779 N N . TRP B 1 539 ? -5.821 -1.942 -147.301 1.00 34.41 539 TRP B N 1
ATOM 7780 C CA . TRP B 1 539 ? -4.846 -2.765 -148.009 1.00 33.78 539 TRP B CA 1
ATOM 7781 C C . TRP B 1 539 ? -5.529 -3.706 -148.989 1.00 45.82 539 TRP B C 1
ATOM 7782 O O . TRP B 1 539 ? -5.128 -3.798 -150.162 1.00 43.77 539 TRP B O 1
ATOM 7793 N N . CYS B 1 540 ? -6.549 -4.413 -148.501 1.00 39.72 540 CYS B N 1
ATOM 7794 C CA . CYS B 1 540 ? -7.290 -5.337 -149.348 1.00 36.84 540 CYS B CA 1
ATOM 7795 C C . CYS B 1 540 ? -7.965 -4.610 -150.536 1.00 36.62 540 CYS B C 1
ATOM 7796 O O . CYS B 1 540 ? -7.927 -5.097 -151.678 1.00 32.16 540 CYS B O 1
ATOM 7799 N N . GLN B 1 541 ? -8.556 -3.445 -150.272 1.00 31.98 541 GLN B N 1
ATOM 7800 C CA . GLN B 1 541 ? -9.098 -2.612 -151.346 1.00 34.02 541 GLN B CA 1
ATOM 7801 C C . GLN B 1 541 ? -8.028 -2.190 -152.352 1.00 36.00 541 GLN B C 1
ATOM 7802 O O . GLN B 1 541 ? -8.275 -2.179 -153.570 1.00 32.89 541 GLN B O 1
ATOM 7808 N N . LEU B 1 542 ? -6.849 -1.826 -151.853 1.00 31.66 542 LEU B N 1
ATOM 7809 C CA . LEU B 1 542 ? -5.783 -1.426 -152.762 1.00 29.35 542 LEU B CA 1
ATOM 7810 C C . LEU B 1 542 ? -5.418 -2.576 -153.702 1.00 28.71 542 LEU B C 1
ATOM 7811 O O . LEU B 1 542 ? -5.437 -2.380 -154.917 1.00 24.09 542 LEU B O 1
ATOM 7816 N N . GLN B 1 543 ? -5.144 -3.769 -153.159 1.00 23.20 543 GLN B N 1
ATOM 7817 C CA . GLN B 1 543 ? -4.793 -4.928 -154.007 1.00 25.32 543 GLN B CA 1
ATOM 7818 C C . GLN B 1 543 ? -5.844 -5.188 -155.104 1.00 28.20 543 GLN B C 1
ATOM 7819 O O . GLN B 1 543 ? -5.503 -5.366 -156.281 1.00 35.80 543 GLN B O 1
ATOM 7825 N N . ASN B 1 544 ? -7.118 -5.209 -154.711 1.00 22.16 544 ASN B N 1
ATOM 7826 C CA . ASN B 1 544 ? -8.196 -5.468 -155.654 1.00 23.03 544 ASN B CA 1
ATOM 7827 C C . ASN B 1 544 ? -8.321 -4.366 -156.728 1.00 35.53 544 ASN B C 1
ATOM 7828 O O . ASN B 1 544 ? -8.647 -4.658 -157.883 1.00 39.02 544 ASN B O 1
ATOM 7833 N N . ARG B 1 545 ? -8.060 -3.110 -156.353 1.00 29.52 545 ARG B N 1
ATOM 7834 C CA . ARG B 1 545 ? -7.941 -2.030 -157.338 1.00 30.50 545 ARG B CA 1
ATOM 7835 C C . ARG B 1 545 ? -6.782 -2.300 -158.285 1.00 33.05 545 ARG B C 1
ATOM 7836 O O . ARG B 1 545 ? -6.959 -2.285 -159.512 1.00 34.62 545 ARG B O 1
ATOM 7844 N N . GLU B 1 546 ? -5.595 -2.531 -157.712 1.00 26.63 546 GLU B N 1
ATOM 7845 C CA . GLU B 1 546 ? -4.375 -2.679 -158.516 1.00 32.31 546 GLU B CA 1
ATOM 7846 C C . GLU B 1 546 ? -4.463 -3.857 -159.493 1.00 37.50 546 GLU B C 1
ATOM 7847 O O . GLU B 1 546 ? -3.878 -3.797 -160.579 1.00 31.09 546 GLU B O 1
ATOM 7853 N N . ARG B 1 547 ? -5.197 -4.912 -159.122 1.00 28.14 547 ARG B N 1
ATOM 7854 C CA . ARG B 1 547 ? -5.386 -6.051 -160.026 1.00 30.97 547 ARG B CA 1
ATOM 7855 C C . ARG B 1 547 ? -5.756 -5.611 -161.471 1.00 34.44 547 ARG B C 1
ATOM 7856 O O . ARG B 1 547 ? -5.265 -6.189 -162.455 1.00 32.97 547 ARG B O 1
ATOM 7864 N N . ALA B 1 548 ? -6.583 -4.569 -161.589 1.00 23.81 548 ALA B N 1
ATOM 7865 C CA . ALA B 1 548 ? -6.992 -4.049 -162.900 1.00 28.49 548 ALA B CA 1
ATOM 7866 C C . ALA B 1 548 ? -5.815 -3.488 -163.707 1.00 29.30 548 ALA B C 1
ATOM 7867 O O . ALA B 1 548 ? -5.793 -3.590 -164.942 1.00 34.21 548 ALA B O 1
ATOM 7869 N N . LEU B 1 549 ? -4.851 -2.887 -163.006 1.00 32.74 549 LEU B N 1
ATOM 7870 C CA . LEU B 1 549 ? -3.601 -2.431 -163.623 1.00 33.11 549 LEU B CA 1
ATOM 7871 C C . LEU B 1 549 ? -2.818 -3.612 -164.194 1.00 31.01 549 LEU B C 1
ATOM 7872 O O . LEU B 1 549 ? -2.377 -3.578 -165.356 1.00 34.46 549 LEU B O 1
ATOM 7877 N N . TRP B 1 550 ? -2.664 -4.656 -163.383 1.00 29.74 550 TRP B N 1
ATOM 7878 C CA . TRP B 1 550 ? -2.023 -5.893 -163.834 1.00 33.46 550 TRP B CA 1
ATOM 7879 C C . TRP B 1 550 ? -2.740 -6.479 -165.045 1.00 24.30 550 TRP B C 1
ATOM 7880 O O . TRP B 1 550 ? -2.107 -6.789 -166.048 1.00 23.81 550 TRP B O 1
ATOM 7891 N N . SER B 1 551 ? -4.060 -6.614 -164.951 1.00 24.01 551 SER B N 1
ATOM 7892 C CA . SER B 1 551 ? -4.828 -7.249 -166.020 1.00 25.61 551 SER B CA 1
ATOM 7893 C C . SER B 1 551 ? -4.750 -6.446 -167.309 1.00 26.29 551 SER B C 1
ATOM 7894 O O . SER B 1 551 ? -4.685 -7.009 -168.393 1.00 38.45 551 SER B O 1
ATOM 7897 N N . GLY B 1 552 ? -4.755 -5.122 -167.189 1.00 33.65 552 GLY B N 1
ATOM 7898 C CA . GLY B 1 552 ? -4.807 -4.260 -168.357 1.00 27.87 552 GLY B CA 1
ATOM 7899 C C . GLY B 1 552 ? -3.452 -4.034 -169.011 1.00 23.50 552 GLY B C 1
ATOM 7900 O O . GLY B 1 552 ? -3.362 -3.869 -170.227 1.00 31.58 552 GLY B O 1
ATOM 7901 N N . LEU B 1 553 ? -2.397 -4.021 -168.206 1.00 27.11 553 LEU B N 1
ATOM 7902 C CA . LEU B 1 553 ? -1.052 -3.861 -168.743 1.00 29.83 553 LEU B CA 1
ATOM 7903 C C . LEU B 1 553 ? -0.528 -5.186 -169.289 1.00 29.98 553 LEU B C 1
ATOM 7904 O O . LEU B 1 553 ? 0.427 -5.205 -170.068 1.00 40.01 553 LEU B O 1
ATOM 7909 N N . PHE B 1 554 ? -1.151 -6.293 -168.887 1.00 28.84 554 PHE B N 1
ATOM 7910 C CA . PHE B 1 554 ? -0.599 -7.620 -169.208 1.00 34.52 554 PHE B CA 1
ATOM 7911 C C . PHE B 1 554 ? -0.240 -7.872 -170.685 1.00 31.12 554 PHE B C 1
ATOM 7912 O O . PHE B 1 554 ? 0.860 -8.355 -170.969 1.00 32.55 554 PHE B O 1
ATOM 7920 N N . PRO B 1 555 ? -1.148 -7.527 -171.627 1.00 27.61 555 PRO B N 1
ATOM 7921 C CA . PRO B 1 555 ? -0.797 -7.802 -173.032 1.00 22.58 555 PRO B CA 1
ATOM 7922 C C . PRO B 1 555 ? 0.324 -6.933 -173.591 1.00 28.18 555 PRO B C 1
ATOM 7923 O O . PRO B 1 555 ? 0.850 -7.266 -174.657 1.00 37.33 555 PRO B O 1
ATOM 7927 N N . ILE B 1 556 ? 0.669 -5.840 -172.913 1.00 31.25 556 ILE B N 1
ATOM 7928 C CA . ILE B 1 556 ? 1.768 -4.981 -173.360 1.00 29.42 556 ILE B CA 1
ATOM 7929 C C . ILE B 1 556 ? 3.119 -5.657 -173.072 1.00 30.24 556 ILE B C 1
ATOM 7930 O O . ILE B 1 556 ? 4.016 -5.644 -173.898 1.00 33.78 556 ILE B O 1
ATOM 7935 N N . ASN B 1 557 ? 3.271 -6.227 -171.884 1.00 37.10 557 ASN B N 1
ATOM 7936 C CA . ASN B 1 557 ? 4.504 -6.942 -171.560 1.00 40.72 557 ASN B CA 1
ATOM 7937 C C . ASN B 1 557 ? 4.226 -8.152 -170.663 1.00 37.58 557 ASN B C 1
ATOM 7938 O O . ASN B 1 557 ? 4.356 -8.070 -169.448 1.00 35.12 557 ASN B O 1
ATOM 7943 N N . PRO B 1 558 ? 3.821 -9.277 -171.276 1.00 35.12 558 PRO B N 1
ATOM 7944 C CA . PRO B 1 558 ? 3.405 -10.498 -170.579 1.00 30.56 558 PRO B CA 1
ATOM 7945 C C . PRO B 1 558 ? 4.545 -11.108 -169.787 1.00 27.15 558 PRO B C 1
ATOM 7946 O O . PRO B 1 558 ? 4.342 -11.446 -168.621 1.00 27.28 558 PRO B O 1
ATOM 7950 N N . SER B 1 559 ? 5.715 -11.251 -170.414 1.00 23.71 559 SER B N 1
ATOM 7951 C CA . SER B 1 559 ? 6.870 -11.881 -169.766 1.00 25.67 559 SER B CA 1
ATOM 7952 C C . SER B 1 559 ? 7.354 -11.119 -168.532 1.00 32.99 559 SER B C 1
ATOM 7953 O O . SER B 1 559 ? 7.574 -11.720 -167.472 1.00 30.91 559 SER B O 1
ATOM 7956 N N . ALA B 1 560 ? 7.513 -9.806 -168.662 1.00 29.89 560 ALA B N 1
ATOM 7957 C CA . ALA B 1 560 ? 8.001 -9.013 -167.540 1.00 28.04 560 ALA B CA 1
ATOM 7958 C C . ALA B 1 560 ? 7.063 -9.075 -166.330 1.00 32.68 560 ALA B C 1
ATOM 7959 O O . ALA B 1 560 ? 7.519 -9.165 -165.186 1.00 30.22 560 ALA B O 1
ATOM 7961 N N . LEU B 1 561 ? 5.758 -9.025 -166.578 1.00 30.55 561 LEU B N 1
ATOM 7962 C CA . LEU B 1 561 ? 4.796 -9.035 -165.475 1.00 34.75 561 LEU B CA 1
ATOM 7963 C C . LEU B 1 561 ? 4.716 -10.415 -164.814 1.00 32.93 561 LEU B C 1
ATOM 7964 O O . LEU B 1 561 ? 4.732 -10.524 -163.581 1.00 40.52 561 LEU B O 1
ATOM 7969 N N . ALA B 1 562 ? 4.639 -11.463 -165.630 1.00 31.51 562 ALA B N 1
ATOM 7970 C CA . ALA B 1 562 ? 4.628 -12.831 -165.112 1.00 32.60 562 ALA B CA 1
ATOM 7971 C C . ALA B 1 562 ? 5.913 -13.136 -164.323 1.00 34.45 562 ALA B C 1
ATOM 7972 O O . ALA B 1 562 ? 5.870 -13.814 -163.292 1.00 30.02 562 ALA B O 1
ATOM 7974 N N . SER B 1 563 ? 7.049 -12.624 -164.804 1.00 32.16 563 SER B N 1
ATOM 7975 C CA . SER B 1 563 ? 8.327 -12.839 -164.125 1.00 33.32 563 SER B CA 1
ATOM 7976 C C . SER B 1 563 ? 8.342 -12.276 -162.691 1.00 36.34 563 SER B C 1
ATOM 7977 O O . SER B 1 563 ? 8.775 -12.947 -161.763 1.00 33.51 563 SER B O 1
ATOM 7980 N N . THR B 1 564 ? 7.851 -11.054 -162.514 1.00 28.91 564 THR B N 1
ATOM 7981 C CA . THR B 1 564 ? 7.771 -10.462 -161.191 1.00 31.73 564 THR B CA 1
ATOM 7982 C C . THR B 1 564 ? 6.809 -11.231 -160.265 1.00 38.40 564 THR B C 1
ATOM 7983 O O . THR B 1 564 ? 7.169 -11.552 -159.131 1.00 42.30 564 THR B O 1
ATOM 7987 N N . ILE B 1 565 ? 5.608 -11.542 -160.750 1.00 37.50 565 ILE B N 1
ATOM 7988 C CA . ILE B 1 565 ? 4.627 -12.277 -159.941 1.00 37.65 565 ILE B CA 1
ATOM 7989 C C . ILE B 1 565 ? 5.167 -13.638 -159.482 1.00 34.32 565 ILE B C 1
ATOM 7990 O O . ILE B 1 565 ? 5.131 -13.956 -158.298 1.00 47.00 565 ILE B O 1
ATOM 7995 N N . LEU B 1 566 ? 5.684 -14.423 -160.422 1.00 36.16 566 LEU B N 1
ATOM 7996 C CA . LEU B 1 566 ? 6.240 -15.747 -160.129 1.00 34.69 566 LEU B CA 1
ATOM 7997 C C . LEU B 1 566 ? 7.612 -15.722 -159.416 1.00 46.16 566 LEU B C 1
ATOM 7998 O O . LEU B 1 566 ? 8.127 -16.780 -159.015 1.00 41.83 566 LEU B O 1
ATOM 8003 N N . ASP B 1 567 ? 8.192 -14.528 -159.256 1.00 40.66 567 ASP B N 1
ATOM 8004 C CA . ASP B 1 567 ? 9.575 -14.394 -158.784 1.00 44.43 567 ASP B CA 1
ATOM 8005 C C . ASP B 1 567 ? 10.532 -15.357 -159.522 1.00 48.37 567 ASP B C 1
ATOM 8006 O O . ASP B 1 567 ? 11.435 -15.940 -158.924 1.00 54.45 567 ASP B O 1
ATOM 8011 N N . GLN B 1 568 ? 10.325 -15.509 -160.827 1.00 40.64 568 GLN B N 1
ATOM 8012 C CA . GLN B 1 568 ? 11.068 -16.471 -161.632 1.00 34.03 568 GLN B CA 1
ATOM 8013 C C . GLN B 1 568 ? 11.151 -15.906 -163.044 1.00 42.73 568 GLN B C 1
ATOM 8014 O O . GLN B 1 568 ? 10.191 -15.313 -163.537 1.00 45.48 568 GLN B O 1
ATOM 8020 N N . ARG B 1 569 ? 12.285 -16.084 -163.706 1.00 39.79 569 ARG B N 1
ATOM 8021 C CA . ARG B 1 569 ? 12.434 -15.529 -165.041 1.00 29.49 569 ARG B CA 1
ATOM 8022 C C . ARG B 1 569 ? 11.715 -16.375 -166.090 1.00 36.50 569 ARG B C 1
ATOM 8023 O O . ARG B 1 569 ? 12.154 -17.491 -166.411 1.00 38.14 569 ARG B O 1
ATOM 8031 N N . VAL B 1 570 ? 10.616 -15.840 -166.625 1.00 29.66 570 VAL B N 1
ATOM 8032 C CA . VAL B 1 570 ? 9.789 -16.586 -167.578 1.00 31.40 570 VAL B CA 1
ATOM 8033 C C . VAL B 1 570 ? 9.510 -15.795 -168.851 1.00 35.25 570 VAL B C 1
ATOM 8034 O O . VAL B 1 570 ? 9.578 -14.561 -168.871 1.00 43.05 570 VAL B O 1
ATOM 8038 N N . LYS B 1 571 ? 9.212 -16.517 -169.920 1.00 38.76 571 LYS B N 1
ATOM 8039 C CA . LYS B 1 571 ? 8.619 -15.901 -171.097 1.00 34.37 571 LYS B CA 1
ATOM 8040 C C . LYS B 1 571 ? 7.130 -16.243 -171.057 1.00 39.56 571 LYS B C 1
ATOM 8041 O O . LYS B 1 571 ? 6.752 -17.384 -170.772 1.00 37.10 571 LYS B O 1
ATOM 8047 N N . ALA B 1 572 ? 6.284 -15.252 -171.308 1.00 40.02 572 ALA B N 1
ATOM 8048 C CA . ALA B 1 572 ? 4.844 -15.458 -171.230 1.00 32.15 572 ALA B CA 1
ATOM 8049 C C . ALA B 1 572 ? 4.161 -14.897 -172.469 1.00 29.49 572 ALA B C 1
ATOM 8050 O O . ALA B 1 572 ? 4.617 -13.910 -173.038 1.00 39.37 572 ALA B O 1
ATOM 8052 N N . ARG B 1 573 ? 3.077 -15.540 -172.886 1.00 31.91 573 ARG B N 1
ATOM 8053 C CA . ARG B 1 573 ? 2.200 -15.002 -173.918 1.00 34.46 573 ARG B CA 1
ATOM 8054 C C . ARG B 1 573 ? 0.737 -15.177 -173.533 1.00 36.95 573 ARG B C 1
ATOM 8055 O O . ARG B 1 573 ? 0.368 -16.091 -172.788 1.00 40.90 573 ARG B O 1
ATOM 8063 N N . ILE B 1 574 ? -0.089 -14.284 -174.055 1.00 26.38 574 ILE B N 1
ATOM 8064 C CA . ILE B 1 574 ? -1.527 -14.353 -173.901 1.00 28.77 574 ILE B CA 1
ATOM 8065 C C . ILE B 1 574 ? -2.169 -15.263 -174.964 1.00 35.37 574 ILE B C 1
ATOM 8066 O O . ILE B 1 574 ? -1.855 -15.165 -176.158 1.00 33.47 574 ILE B O 1
ATOM 8071 N N . LEU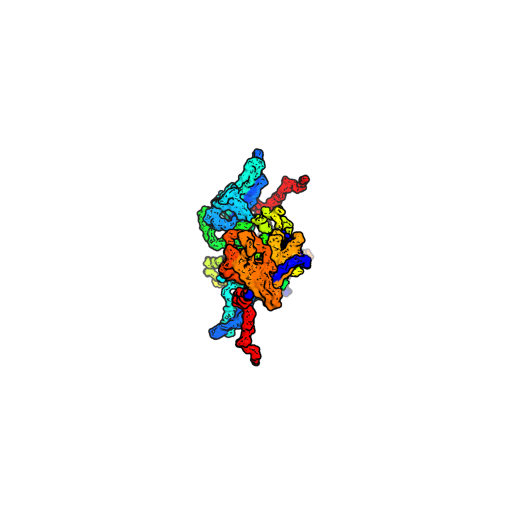 B 1 575 ? -3.029 -16.179 -174.518 1.00 34.10 575 LEU B N 1
ATOM 8072 C CA . LEU B 1 575 ? -3.771 -17.054 -175.425 1.00 36.82 575 LEU B CA 1
ATOM 8073 C C . LEU B 1 575 ? -5.265 -16.813 -175.241 1.00 39.11 575 LEU B C 1
ATOM 8074 O O . LEU B 1 575 ? -5.982 -17.657 -174.672 1.00 43.16 575 LEU B O 1
ATOM 8079 N N . GLY B 1 576 ? -5.738 -15.666 -175.718 1.00 30.40 576 GLY B N 1
ATOM 8080 C CA . GLY B 1 576 ? -7.115 -15.264 -175.478 1.00 25.54 576 GLY B CA 1
ATOM 8081 C C . GLY B 1 576 ? -7.194 -14.624 -174.102 1.00 34.53 576 GLY B C 1
ATOM 8082 O O . GLY B 1 576 ? -6.699 -13.509 -173.919 1.00 38.87 576 GLY B O 1
ATOM 8083 N N . ASP B 1 577 ? -7.779 -15.344 -173.138 1.00 33.09 577 ASP B N 1
ATOM 8084 C CA . ASP B 1 577 ? -8.021 -14.827 -171.788 1.00 38.25 577 ASP B CA 1
ATOM 8085 C C . ASP B 1 577 ? -7.170 -15.523 -170.743 1.00 33.60 577 ASP B C 1
ATOM 8086 O O . ASP B 1 577 ? -7.453 -15.478 -169.546 1.00 42.21 577 ASP B O 1
ATOM 8091 N N . VAL B 1 578 ? -6.106 -16.158 -171.198 1.00 36.26 578 VAL B N 1
ATOM 8092 C CA . VAL B 1 578 ? -5.283 -16.942 -170.295 1.00 35.62 578 VAL B CA 1
ATOM 8093 C C . VAL B 1 578 ? -3.814 -16.669 -170.623 1.00 32.78 578 VAL B C 1
ATOM 8094 O O . VAL B 1 578 ? -3.483 -16.202 -171.730 1.00 31.51 578 VAL B O 1
ATOM 8098 N N . ILE B 1 579 ? -2.943 -16.915 -169.653 1.00 28.55 579 ILE B N 1
ATOM 8099 C CA . ILE B 1 579 ? -1.519 -16.649 -169.813 1.00 33.38 579 ILE B CA 1
ATOM 8100 C C . ILE B 1 579 ? -0.747 -17.961 -169.959 1.00 37.93 579 ILE B C 1
ATOM 8101 O O . ILE B 1 579 ? -0.857 -18.859 -169.112 1.00 41.41 579 ILE B O 1
ATOM 8106 N N . SER B 1 580 ? 0.046 -18.063 -171.020 1.00 29.98 580 SER B N 1
ATOM 8107 C CA . SER B 1 580 ? 0.879 -19.241 -171.250 1.00 32.65 580 SER B CA 1
ATOM 8108 C C . SER B 1 580 ? 2.342 -18.935 -170.890 1.00 31.91 580 SER B C 1
ATOM 8109 O O . SER B 1 580 ? 2.918 -17.977 -171.394 1.00 38.27 580 SER B O 1
ATOM 8112 N N . VAL B 1 581 ? 2.950 -19.739 -170.025 1.00 33.45 581 VAL B N 1
ATOM 8113 C CA . VAL B 1 581 ? 4.300 -19.425 -169.550 1.00 38.87 581 VAL B CA 1
ATOM 8114 C C . VAL B 1 581 ? 5.315 -20.553 -169.768 1.00 38.64 581 VAL B C 1
ATOM 8115 O O . VAL B 1 581 ? 4.951 -21.719 -169.925 1.00 40.51 581 VAL B O 1
ATOM 8119 N N . SER B 1 582 ? 6.592 -20.187 -169.775 1.00 33.05 582 SER B N 1
ATOM 8120 C CA . SER B 1 582 ? 7.676 -21.154 -169.879 1.00 34.39 582 SER B CA 1
ATOM 8121 C C . SER B 1 582 ? 8.919 -20.576 -169.220 1.00 38.90 582 SER B C 1
ATOM 8122 O O . SER B 1 582 ? 9.141 -19.353 -169.221 1.00 36.05 582 SER B O 1
ATOM 8125 N N . ASN B 1 583 ? 9.727 -21.456 -168.644 1.00 40.34 583 ASN B N 1
ATOM 8126 C CA . ASN B 1 583 ? 10.896 -21.027 -167.892 1.00 40.02 583 ASN B CA 1
ATOM 8127 C C . ASN B 1 583 ? 12.068 -20.611 -168.792 1.00 33.92 583 ASN B C 1
ATOM 8128 O O . ASN B 1 583 ? 12.324 -21.243 -169.818 1.00 41.79 583 ASN B O 1
ATOM 8133 N N . CYS B 1 584 ? 12.759 -19.538 -168.414 1.00 34.17 584 CYS B N 1
ATOM 8134 C CA . CYS B 1 584 ? 13.995 -19.118 -169.082 1.00 45.04 584 CYS B CA 1
ATOM 8135 C C . CYS B 1 584 ? 15.200 -19.538 -168.249 1.00 45.55 584 CYS B C 1
ATOM 8136 O O . CYS B 1 584 ? 15.574 -18.826 -167.314 1.00 44.31 584 CYS B O 1
ATOM 8139 N N . PRO B 1 585 ? 15.819 -20.684 -168.582 1.00 44.92 585 PRO B N 1
ATOM 8140 C CA . PRO B 1 585 ? 17.005 -21.144 -167.843 1.00 45.93 585 PRO B CA 1
ATOM 8141 C C . PRO B 1 585 ? 18.200 -20.217 -168.015 1.00 49.31 585 PRO B C 1
ATOM 8142 O O . PRO B 1 585 ? 18.349 -19.591 -169.071 1.00 51.53 585 PRO B O 1
ATOM 8146 N N . GLU B 1 586 ? 19.034 -20.125 -166.984 1.00 51.39 586 GLU B N 1
ATOM 8147 C CA . GLU B 1 586 ? 20.227 -19.292 -167.052 1.00 56.78 586 GLU B CA 1
ATOM 8148 C C . GLU B 1 586 ? 21.217 -19.831 -168.074 1.00 66.38 586 GLU B C 1
ATOM 8149 O O . GLU B 1 586 ? 21.339 -21.040 -168.269 1.00 71.12 586 GLU B O 1
ATOM 8155 N N . LEU B 1 587 ? 21.904 -18.921 -168.750 1.00 72.37 587 LEU B N 1
ATOM 8156 C CA . LEU B 1 587 ? 23.075 -19.287 -169.523 1.00 70.39 587 LEU B CA 1
ATOM 8157 C C . LEU B 1 587 ? 24.216 -19.370 -168.510 1.00 74.46 587 LEU B C 1
ATOM 8158 O O . LEU B 1 587 ? 24.450 -18.432 -167.739 1.00 63.47 587 LEU B O 1
ATOM 8163 N N . GLY B 1 588 ? 24.910 -20.501 -168.486 1.00 85.88 588 GLY B N 1
ATOM 8164 C CA . GLY B 1 588 ? 25.970 -20.698 -167.517 1.00 96.52 588 GLY B CA 1
ATOM 8165 C C . GLY B 1 588 ? 27.335 -20.813 -168.161 1.00 105.65 588 GLY B C 1
ATOM 8166 O O . GLY B 1 588 ? 27.726 -19.966 -168.963 1.00 105.26 588 GLY B O 1
ATOM 8167 N N . SER B 1 589 ? 28.060 -21.870 -167.809 1.00 115.90 589 SER B N 1
ATOM 8168 C CA . SER B 1 589 ? 29.397 -22.105 -168.344 1.00 120.69 589 SER B CA 1
ATOM 8169 C C . SER B 1 589 ? 29.347 -22.424 -169.834 1.00 122.62 589 SER B C 1
ATOM 8170 O O . SER B 1 589 ? 28.269 -22.480 -170.426 1.00 124.15 589 SER B O 1
ATOM 8173 N N . ASP B 1 590 ? 30.524 -22.619 -170.427 1.00 122.84 590 ASP B N 1
ATOM 8174 C CA . ASP B 1 590 ? 30.684 -22.996 -171.842 1.00 127.65 590 ASP B CA 1
ATOM 8175 C C . ASP B 1 590 ? 29.984 -22.101 -172.885 1.00 124.99 590 ASP B C 1
ATOM 8176 O O . ASP B 1 590 ? 29.709 -22.536 -174.008 1.00 126.85 590 ASP B O 1
ATOM 8181 N N . THR B 1 591 ? 29.719 -20.847 -172.525 1.00 114.66 591 THR B N 1
ATOM 8182 C CA . THR B 1 591 ? 29.122 -19.908 -173.473 1.00 99.75 591 THR B CA 1
ATOM 8183 C C . THR B 1 591 ? 29.866 -18.576 -173.539 1.00 84.25 591 THR B C 1
ATOM 8184 O O . THR B 1 591 ? 29.933 -17.832 -172.555 1.00 68.85 591 THR B O 1
ATOM 8188 N N . ARG B 1 592 ? 30.430 -18.287 -174.709 1.00 83.38 592 ARG B N 1
ATOM 8189 C CA . ARG B 1 592 ? 31.037 -16.986 -174.956 1.00 78.67 592 ARG B CA 1
ATOM 8190 C C . ARG B 1 592 ? 30.087 -16.144 -175.798 1.00 66.31 592 ARG B C 1
ATOM 8191 O O . ARG B 1 592 ? 29.474 -16.645 -176.742 1.00 67.41 592 ARG B O 1
ATOM 8199 N N . ILE B 1 593 ? 29.963 -14.870 -175.442 1.00 60.80 593 ILE B N 1
ATOM 8200 C CA . ILE B 1 593 ? 29.047 -13.963 -176.123 1.00 61.12 593 ILE B CA 1
ATOM 8201 C C . ILE B 1 593 ? 29.787 -12.724 -176.608 1.00 57.50 593 ILE B C 1
ATOM 8202 O O . ILE B 1 593 ? 30.307 -11.945 -175.799 1.00 56.35 593 ILE B O 1
ATOM 8207 N N . ILE B 1 594 ? 29.825 -12.540 -177.926 1.00 54.05 594 ILE B N 1
ATOM 8208 C CA . ILE B 1 594 ? 30.487 -11.379 -178.511 1.00 56.16 594 ILE B CA 1
ATOM 8209 C C . ILE B 1 594 ? 29.494 -10.379 -179.124 1.00 54.89 594 ILE B C 1
ATOM 8210 O O . ILE B 1 594 ? 28.618 -10.743 -179.912 1.00 54.71 594 ILE B O 1
ATOM 8215 N N . LEU B 1 595 ? 29.652 -9.116 -178.740 1.00 47.32 595 LEU B N 1
ATOM 8216 C CA . LEU B 1 595 ? 28.798 -8.030 -179.195 1.00 46.65 595 LEU B CA 1
ATOM 8217 C C . LEU B 1 595 ? 29.278 -7.508 -180.549 1.00 57.08 595 LEU B C 1
ATOM 8218 O O . LEU B 1 595 ? 30.470 -7.274 -180.733 1.00 64.92 595 LEU B O 1
ATOM 8223 N N . GLN B 1 596 ? 28.360 -7.319 -181.497 1.00 55.35 596 GLN B N 1
ATOM 8224 C CA . GLN B 1 596 ? 28.732 -6.784 -182.812 1.00 51.58 596 GLN B CA 1
ATOM 8225 C C . GLN B 1 596 ? 28.657 -5.254 -182.830 1.00 47.37 596 GLN B C 1
ATOM 8226 O O . GLN B 1 596 ? 27.837 -4.667 -182.124 1.00 49.67 596 GLN B O 1
ATOM 8232 N N . ASN B 1 597 ? 29.509 -4.613 -183.630 1.00 47.98 597 ASN B N 1
ATOM 8233 C CA . ASN B 1 597 ? 29.590 -3.149 -183.663 1.00 46.52 597 ASN B CA 1
ATOM 8234 C C . ASN B 1 597 ? 28.421 -2.492 -184.392 1.00 42.11 597 ASN B C 1
ATOM 8235 O O . ASN B 1 597 ? 27.974 -1.399 -184.020 1.00 46.26 597 ASN B O 1
ATOM 8240 N N . SER B 1 598 ? 27.928 -3.165 -185.426 1.00 39.94 598 SER B N 1
ATOM 8241 C CA . SER B 1 598 ? 26.934 -2.579 -186.329 1.00 43.10 598 SER B CA 1
ATOM 8242 C C . SER B 1 598 ? 25.524 -3.142 -186.132 1.00 42.36 598 SER B C 1
ATOM 8243 O O . SER B 1 598 ? 25.317 -4.361 -186.141 1.00 41.82 598 SER B O 1
ATOM 8246 N N . MET B 1 599 ? 24.557 -2.247 -185.962 1.00 43.95 599 MET B N 1
ATOM 8247 C CA . MET B 1 599 ? 23.148 -2.633 -185.977 1.00 42.04 599 MET B CA 1
ATOM 8248 C C . MET B 1 599 ? 22.536 -2.373 -187.358 1.00 42.95 599 MET B C 1
ATOM 8249 O O . MET B 1 599 ? 21.311 -2.285 -187.508 1.00 45.22 599 MET B O 1
ATOM 8254 N N . ARG B 1 600 ? 23.400 -2.248 -188.363 1.00 38.52 600 ARG B N 1
ATOM 8255 C CA . ARG B 1 600 ? 22.947 -2.030 -189.731 1.00 46.25 600 ARG B CA 1
ATOM 8256 C C . ARG B 1 600 ? 22.695 -3.350 -190.457 1.00 50.54 600 ARG B C 1
ATOM 8257 O O . ARG B 1 600 ? 23.457 -4.306 -190.307 1.00 52.19 600 ARG B O 1
ATOM 8265 N N . VAL B 1 601 ? 21.611 -3.398 -191.228 1.00 49.41 601 VAL B N 1
ATOM 8266 C CA . VAL B 1 601 ? 21.315 -4.551 -192.067 1.00 46.22 601 VAL B CA 1
ATOM 8267 C C . VAL B 1 601 ? 22.155 -4.495 -193.334 1.00 45.91 601 VAL B C 1
ATOM 8268 O O . VAL B 1 601 ? 22.162 -3.474 -194.024 1.00 37.71 601 VAL B O 1
ATOM 8272 N N . SER B 1 602 ? 22.876 -5.581 -193.622 1.00 57.41 602 SER B N 1
ATOM 8273 C CA . SER B 1 602 ? 23.702 -5.678 -194.832 1.00 63.75 602 SER B CA 1
ATOM 8274 C C . SER B 1 602 ? 22.847 -5.603 -196.088 1.00 55.68 602 SER B C 1
ATOM 8275 O O . SER B 1 602 ? 21.921 -6.390 -196.267 1.00 55.71 602 SER B O 1
ATOM 8278 N N . GLY B 1 603 ? 23.156 -4.656 -196.961 1.00 57.38 603 GLY B N 1
ATOM 8279 C CA . GLY B 1 603 ? 22.443 -4.552 -198.221 1.00 58.34 603 GLY B CA 1
ATOM 8280 C C . GLY B 1 603 ? 21.320 -3.540 -198.171 1.00 63.41 603 GLY B C 1
ATOM 8281 O O . GLY B 1 603 ? 20.629 -3.313 -199.170 1.00 65.00 603 GLY B O 1
ATOM 8282 N N . SER B 1 604 ? 21.131 -2.922 -197.009 1.00 61.71 604 SER B N 1
ATOM 8283 C CA . SER B 1 604 ? 20.060 -1.940 -196.865 1.00 55.77 604 SER B CA 1
ATOM 8284 C C . SER B 1 604 ? 20.530 -0.609 -196.283 1.00 56.86 604 SER B C 1
ATOM 8285 O O . SER B 1 604 ? 21.628 -0.507 -195.728 1.00 58.75 604 SER B O 1
ATOM 8288 N N . THR B 1 605 ? 19.683 0.406 -196.430 1.00 43.70 605 THR B N 1
ATOM 8289 C CA . THR B 1 605 ? 19.978 1.760 -195.983 1.00 42.46 605 THR B CA 1
ATOM 8290 C C . THR B 1 605 ? 18.723 2.318 -195.334 1.00 54.05 605 THR B C 1
ATOM 8291 O O . THR B 1 605 ? 18.678 3.487 -194.951 1.00 66.57 605 THR B O 1
ATOM 8295 N N . THR B 1 606 ? 17.693 1.480 -195.241 1.00 52.94 606 THR B N 1
ATOM 8296 C CA . THR B 1 606 ? 16.391 1.901 -194.729 1.00 49.35 606 THR B CA 1
ATOM 8297 C C . THR B 1 606 ? 15.889 0.930 -193.669 1.00 49.18 606 THR B C 1
ATOM 8298 O O . THR B 1 606 ? 14.903 1.199 -192.980 1.00 54.87 606 THR B O 1
ATOM 8302 N N . ARG B 1 607 ? 16.568 -0.208 -193.550 1.00 48.92 607 ARG B N 1
ATOM 8303 C CA . ARG B 1 607 ? 16.201 -1.221 -192.567 1.00 46.13 607 ARG B CA 1
ATOM 8304 C C . ARG B 1 607 ? 17.372 -1.472 -191.621 1.00 41.82 607 ARG B C 1
ATOM 8305 O O . ARG B 1 607 ? 18.519 -1.627 -192.075 1.00 36.25 607 ARG B O 1
ATOM 8313 N N . CYS B 1 608 ? 17.078 -1.503 -190.316 1.00 38.01 608 CYS B N 1
ATOM 8314 C CA . CYS B 1 608 ? 18.088 -1.697 -189.274 1.00 38.60 608 CYS B CA 1
ATOM 8315 C C . CYS B 1 608 ? 17.610 -2.658 -188.192 1.00 44.00 608 CYS B C 1
ATOM 8316 O O . CYS B 1 608 ? 16.406 -2.894 -188.048 1.00 42.94 608 CYS B O 1
ATOM 8319 N N . TYR B 1 609 ? 18.556 -3.197 -187.421 1.00 45.65 609 TYR B N 1
ATOM 8320 C CA . TYR B 1 609 ? 18.223 -3.980 -186.229 1.00 33.87 609 TYR B CA 1
ATOM 8321 C C . TYR B 1 609 ? 17.925 -3.027 -185.091 1.00 35.00 609 TYR B C 1
ATOM 8322 O O . TYR B 1 609 ? 18.624 -2.032 -184.910 1.00 40.96 609 TYR B O 1
ATOM 8331 N N . SER B 1 610 ? 16.879 -3.317 -184.331 1.00 31.95 610 SER B N 1
ATOM 8332 C CA . SER B 1 610 ? 16.397 -2.363 -183.341 1.00 38.11 610 SER B CA 1
ATOM 8333 C C . SER B 1 610 ? 17.199 -2.529 -182.069 1.00 36.66 610 SER B C 1
ATOM 8334 O O . SER B 1 610 ? 17.165 -1.680 -181.186 1.00 38.52 610 SER B O 1
ATOM 8337 N N . ARG B 1 611 ? 17.932 -3.635 -182.008 1.00 36.89 611 ARG B N 1
ATOM 8338 C CA . ARG B 1 611 ? 18.724 -4.018 -180.849 1.00 30.67 611 ARG B CA 1
ATOM 8339 C C . ARG B 1 611 ? 20.038 -4.639 -181.322 1.00 33.32 611 ARG B C 1
ATOM 8340 O O . ARG B 1 611 ? 20.097 -5.186 -182.427 1.00 33.58 611 ARG B O 1
ATOM 8348 N N . PRO B 1 612 ? 21.094 -4.564 -180.488 1.00 35.57 612 PRO B N 1
ATOM 8349 C CA . PRO B 1 612 ? 22.415 -5.030 -180.939 1.00 36.52 612 PRO B CA 1
ATOM 8350 C C . PRO B 1 612 ? 22.472 -6.522 -181.291 1.00 44.07 612 PRO B C 1
ATOM 8351 O O . PRO B 1 612 ? 21.756 -7.333 -180.699 1.00 43.92 612 PRO B O 1
ATOM 8355 N N . LEU B 1 613 ? 23.325 -6.865 -182.252 1.00 44.32 613 LEU B N 1
ATOM 8356 C CA . LEU B 1 613 ? 23.565 -8.252 -182.614 1.00 43.10 613 LEU B CA 1
ATOM 8357 C C . LEU B 1 613 ? 24.594 -8.895 -181.686 1.00 52.80 613 LEU B C 1
ATOM 8358 O O . LEU B 1 613 ? 25.535 -8.238 -181.210 1.00 48.72 613 LEU B O 1
ATOM 8363 N N . ILE B 1 614 ? 24.408 -10.184 -181.425 1.00 49.13 614 ILE B N 1
ATOM 8364 C CA . ILE B 1 614 ? 25.399 -10.950 -180.682 1.00 47.33 614 ILE B CA 1
ATOM 8365 C C . ILE B 1 614 ? 25.662 -12.291 -181.350 1.00 52.58 614 ILE B C 1
ATOM 8366 O O . ILE B 1 614 ? 24.755 -12.917 -181.911 1.00 53.02 614 ILE B O 1
ATOM 8371 N N . SER B 1 615 ? 26.915 -12.727 -181.289 1.00 59.13 615 SER B N 1
ATOM 8372 C CA . SER B 1 615 ? 27.268 -14.080 -181.687 1.00 55.11 615 SER B CA 1
ATOM 8373 C C . SER B 1 615 ? 27.456 -14.925 -180.435 1.00 54.91 615 SER B C 1
ATOM 8374 O O . SER B 1 615 ? 28.192 -14.546 -179.514 1.00 51.21 615 SER B O 1
ATOM 8377 N N . ILE B 1 616 ? 26.762 -16.058 -180.395 1.00 54.64 616 ILE B N 1
ATOM 8378 C CA . ILE B 1 616 ? 26.807 -16.948 -179.245 1.00 58.08 616 ILE B CA 1
ATOM 8379 C C . ILE B 1 616 ? 27.618 -18.199 -179.574 1.00 63.21 616 ILE B C 1
ATOM 8380 O O . ILE B 1 616 ? 27.115 -19.142 -180.198 1.00 60.22 616 ILE B O 1
ATOM 8385 N N . VAL B 1 617 ? 28.881 -18.193 -179.156 1.00 69.97 617 VAL B N 1
ATOM 8386 C CA . VAL B 1 617 ? 29.796 -19.290 -179.452 1.00 75.61 617 VAL B CA 1
ATOM 8387 C C . VAL B 1 617 ? 29.617 -20.427 -178.447 1.00 77.38 617 VAL B C 1
ATOM 8388 O O . VAL B 1 617 ? 29.788 -20.230 -177.237 1.00 79.33 617 VAL B O 1
ATOM 8392 N N . SER B 1 618 ? 29.255 -21.609 -178.947 1.00 73.13 618 SER B N 1
ATOM 8393 C CA . SER B 1 618 ? 29.184 -22.798 -178.097 1.00 78.88 618 SER B CA 1
ATOM 8394 C C . SER B 1 618 ? 30.576 -23.413 -177.918 1.00 78.74 618 SER B C 1
ATOM 8395 O O . SER B 1 618 ? 31.318 -23.581 -178.887 1.00 77.92 618 SER B O 1
ATOM 8398 N N . LEU B 1 619 ? 30.929 -23.725 -176.672 1.00 79.13 619 LEU B N 1
ATOM 8399 C CA . LEU B 1 619 ? 32.242 -24.294 -176.358 1.00 76.17 619 LEU B CA 1
ATOM 8400 C C . LEU B 1 619 ? 32.273 -25.821 -176.444 1.00 65.93 619 LEU B C 1
ATOM 8401 O O . LEU B 1 619 ? 33.086 -26.468 -175.777 1.00 58.81 619 LEU B O 1
ATOM 8406 N N . ASN B 1 620 ? 31.384 -26.388 -177.253 1.00 63.73 620 ASN B N 1
ATOM 8407 C CA . ASN B 1 620 ? 31.382 -27.822 -177.501 1.00 70.94 620 ASN B CA 1
ATOM 8408 C C . ASN B 1 620 ? 31.254 -28.115 -179.001 1.00 71.90 620 ASN B C 1
ATOM 8409 O O . ASN B 1 620 ? 30.887 -29.222 -179.408 1.00 71.16 620 ASN B O 1
ATOM 8414 N N . GLY B 1 621 ? 31.547 -27.103 -179.815 1.00 71.88 621 GLY B N 1
ATOM 8415 C CA . GLY B 1 621 ? 31.621 -27.271 -181.257 1.00 74.58 621 GLY B CA 1
ATOM 8416 C C . GLY B 1 621 ? 30.293 -27.353 -181.987 1.00 77.34 621 GLY B C 1
ATOM 8417 O O . GLY B 1 621 ? 30.254 -27.679 -183.185 1.00 76.91 621 GLY B O 1
ATOM 8418 N N . SER B 1 622 ? 29.208 -27.050 -181.274 1.00 77.32 622 SER B N 1
ATOM 8419 C CA . SER B 1 622 ? 27.859 -27.079 -181.845 1.00 78.82 622 SER B CA 1
ATOM 8420 C C . SER B 1 622 ? 27.625 -26.007 -182.919 1.00 83.66 622 SER B C 1
ATOM 8421 O O . SER B 1 622 ? 26.666 -26.086 -183.697 1.00 80.76 622 SER B O 1
ATOM 8424 N N . GLY B 1 623 ? 28.507 -25.011 -182.956 1.00 81.06 623 GLY B N 1
ATOM 8425 C CA . GLY B 1 623 ? 28.396 -23.925 -183.909 1.00 78.98 623 GLY B CA 1
ATOM 8426 C C . GLY B 1 623 ? 28.050 -22.613 -183.232 1.00 83.84 623 GLY B C 1
ATOM 8427 O O . GLY B 1 623 ? 27.686 -22.578 -182.054 1.00 91.46 623 GLY B O 1
ATOM 8428 N N . THR B 1 624 ? 28.162 -21.526 -183.983 1.00 75.32 624 THR B N 1
ATOM 8429 C CA . THR B 1 624 ? 27.859 -20.203 -183.456 1.00 69.17 624 THR B CA 1
ATOM 8430 C C . THR B 1 624 ? 26.435 -19.778 -183.822 1.00 69.17 624 THR B C 1
ATOM 8431 O O . THR B 1 624 ? 26.010 -19.923 -184.969 1.00 69.08 624 THR B O 1
ATOM 8435 N N . VAL B 1 625 ? 25.697 -19.276 -182.833 1.00 69.17 625 VAL B N 1
ATOM 8436 C CA . VAL B 1 625 ? 24.347 -18.751 -183.052 1.00 60.66 625 VAL B CA 1
ATOM 8437 C C . VAL B 1 625 ? 24.358 -17.236 -183.277 1.00 55.21 625 VAL B C 1
ATOM 8438 O O . VAL B 1 625 ? 24.821 -16.465 -182.428 1.00 51.94 625 VAL B O 1
ATOM 8442 N N . GLU B 1 626 ? 23.866 -16.816 -184.437 1.00 57.02 626 GLU B N 1
ATOM 8443 C CA . GLU B 1 626 ? 23.694 -15.400 -184.715 1.00 60.08 626 GLU B CA 1
ATOM 8444 C C . GLU B 1 626 ? 22.404 -14.922 -184.060 1.00 58.17 626 GLU B C 1
ATOM 8445 O O . GLU B 1 626 ? 21.314 -15.128 -184.601 1.00 61.64 626 GLU B O 1
ATOM 8451 N N . GLY B 1 627 ? 22.526 -14.296 -182.890 1.00 47.62 627 GLY B N 1
ATOM 8452 C CA . GLY B 1 627 ? 21.357 -13.812 -182.174 1.00 48.22 627 GLY B CA 1
ATOM 8453 C C . GLY B 1 627 ? 21.293 -12.306 -182.006 1.00 44.54 627 GLY B C 1
ATOM 8454 O O . GLY B 1 627 ? 21.886 -11.556 -182.791 1.00 45.04 627 GLY B O 1
ATOM 8455 N N . GLN B 1 628 ? 20.540 -11.856 -181.004 1.00 44.49 628 GLN B N 1
ATOM 8456 C CA . GLN B 1 628 ? 20.614 -10.460 -180.583 1.00 43.22 628 GLN B CA 1
ATOM 8457 C C . GLN B 1 628 ? 20.279 -10.244 -179.126 1.00 41.81 628 GLN B C 1
ATOM 8458 O O . GLN B 1 628 ? 19.595 -11.056 -178.493 1.00 44.46 628 GLN B O 1
ATOM 8464 N N . LEU B 1 629 ? 20.788 -9.141 -178.594 1.00 38.60 629 LEU B N 1
ATOM 8465 C CA . LEU B 1 629 ? 20.629 -8.840 -177.187 1.00 38.60 629 LEU B CA 1
ATOM 8466 C C . LEU B 1 629 ? 19.205 -8.377 -176.924 1.00 42.50 629 LEU B C 1
ATOM 8467 O O . LEU B 1 629 ? 18.786 -7.334 -177.418 1.00 41.46 629 LEU B O 1
ATOM 8472 N N . GLY B 1 630 ? 18.456 -9.159 -176.157 1.00 42.94 630 GLY B N 1
ATOM 8473 C CA . GLY B 1 630 ? 17.129 -8.745 -175.747 1.00 40.00 630 GLY B CA 1
ATOM 8474 C C . GLY B 1 630 ? 17.185 -7.873 -174.501 1.00 40.88 630 GLY B C 1
ATOM 8475 O O . GLY B 1 630 ? 18.243 -7.340 -174.152 1.00 40.68 630 GLY B O 1
ATOM 8476 N N . THR B 1 631 ? 16.044 -7.730 -173.833 1.00 39.05 631 THR B N 1
ATOM 8477 C CA . THR B 1 631 ? 15.940 -6.914 -172.626 1.00 44.82 631 THR B CA 1
ATOM 8478 C C . THR B 1 631 ? 16.272 -7.740 -171.393 1.00 43.55 631 THR B C 1
ATOM 8479 O O . THR B 1 631 ? 16.062 -8.958 -171.390 1.00 42.48 631 THR B O 1
ATOM 8483 N N . ASP B 1 632 ? 16.769 -7.071 -170.350 1.00 44.26 632 ASP B N 1
ATOM 8484 C CA . ASP B 1 632 ? 17.088 -7.714 -169.066 1.00 43.87 632 ASP B CA 1
ATOM 8485 C C . ASP B 1 632 ? 17.982 -8.945 -169.201 1.00 40.62 632 ASP B C 1
ATOM 8486 O O . ASP B 1 632 ? 17.724 -9.985 -168.601 1.00 50.06 632 ASP B O 1
ATOM 8491 N N . ASN B 1 633 ? 19.016 -8.808 -170.020 1.00 37.16 633 ASN B N 1
ATOM 8492 C CA . ASN B 1 633 ? 20.016 -9.844 -170.241 1.00 40.62 633 ASN B CA 1
ATOM 8493 C C . ASN B 1 633 ? 19.512 -11.160 -170.820 1.00 52.84 633 ASN B C 1
ATOM 8494 O O . ASN B 1 633 ? 20.079 -12.221 -170.563 1.00 57.68 633 ASN B O 1
ATOM 8499 N N . GLU B 1 634 ? 18.454 -11.084 -171.618 1.00 51.14 634 GLU B N 1
ATOM 8500 C CA . GLU B 1 634 ? 18.039 -12.227 -172.411 1.00 50.31 634 GLU B CA 1
ATOM 8501 C C . GLU B 1 634 ? 18.794 -12.228 -173.736 1.00 48.47 634 GLU B C 1
ATOM 8502 O O . GLU B 1 634 ? 18.990 -11.179 -174.351 1.00 52.09 634 GLU B O 1
ATOM 8508 N N . LEU B 1 635 ? 19.233 -13.405 -174.165 1.00 48.09 635 LEU B N 1
ATOM 8509 C CA . LEU B 1 635 ? 19.800 -13.553 -175.492 1.00 49.28 635 LEU B CA 1
ATOM 8510 C C . LEU B 1 635 ? 18.762 -14.221 -176.389 1.00 48.81 635 LEU B C 1
ATOM 8511 O O . LEU B 1 635 ? 18.202 -15.260 -176.039 1.00 51.20 635 LEU B O 1
ATOM 8516 N N . ILE B 1 636 ? 18.497 -13.612 -177.538 1.00 48.60 636 ILE B N 1
ATOM 8517 C CA . ILE B 1 636 ? 17.478 -14.112 -178.441 1.00 43.63 636 ILE B CA 1
ATOM 8518 C C . ILE B 1 636 ? 18.150 -14.889 -179.566 1.00 50.01 636 ILE B C 1
ATOM 8519 O O . ILE B 1 636 ? 19.142 -14.430 -180.136 1.00 46.66 636 ILE B O 1
ATOM 8524 N N . MET B 1 637 ? 17.607 -16.065 -179.875 1.00 51.99 637 MET B N 1
ATOM 8525 C CA . MET B 1 637 ? 18.257 -17.020 -180.778 1.00 50.96 637 MET B CA 1
ATOM 8526 C C . MET B 1 637 ? 18.061 -16.726 -182.267 1.00 59.74 637 MET B C 1
ATOM 8527 O O . MET B 1 637 ? 18.382 -17.555 -183.126 1.00 54.29 637 MET B O 1
ATOM 8532 N N . SER B 1 638 ? 17.537 -15.543 -182.568 1.00 64.24 638 SER B N 1
ATOM 8533 C CA . SER B 1 638 ? 17.375 -15.116 -183.951 1.00 56.32 638 SER B CA 1
ATOM 8534 C C . SER B 1 638 ? 17.678 -13.636 -184.062 1.00 51.71 638 SER B C 1
ATOM 8535 O O . SER B 1 638 ? 18.056 -12.996 -183.081 1.00 51.53 638 SER B O 1
ATOM 8538 N N . ARG B 1 639 ? 17.504 -13.096 -185.263 1.00 53.48 639 ARG B N 1
ATOM 8539 C CA . ARG B 1 639 ? 17.677 -11.671 -185.490 1.00 45.33 639 ARG B CA 1
ATOM 8540 C C . ARG B 1 639 ? 16.444 -11.092 -186.157 1.00 35.90 639 ARG B C 1
ATOM 8541 O O . ARG B 1 639 ? 16.496 -10.657 -187.306 1.00 44.11 639 ARG B O 1
ATOM 8549 N N . ASP B 1 640 ? 15.336 -11.076 -185.423 1.00 37.95 640 ASP B N 1
ATOM 8550 C CA . ASP B 1 640 ? 14.057 -10.665 -185.993 1.00 49.88 640 ASP B CA 1
ATOM 8551 C C . ASP B 1 640 ? 13.522 -9.352 -185.418 1.00 49.98 640 ASP B C 1
ATOM 8552 O O . ASP B 1 640 ? 12.381 -8.978 -185.682 1.00 59.10 640 ASP B O 1
ATOM 8557 N N . LEU B 1 641 ? 14.345 -8.652 -184.642 1.00 44.51 641 LEU B N 1
ATOM 8558 C CA . LEU B 1 641 ? 13.959 -7.338 -184.118 1.00 41.85 641 LEU B CA 1
ATOM 8559 C C . LEU B 1 641 ? 14.510 -6.236 -185.015 1.00 39.48 641 LEU B C 1
ATOM 8560 O O . LEU B 1 641 ? 15.647 -5.781 -184.835 1.00 37.24 641 LEU B O 1
ATOM 8565 N N . LEU B 1 642 ? 13.696 -5.825 -185.989 1.00 40.30 642 LEU B N 1
ATOM 8566 C CA . LEU B 1 642 ? 14.093 -4.814 -186.971 1.00 39.61 642 LEU B CA 1
ATOM 8567 C C . LEU B 1 642 ? 13.205 -3.566 -186.925 1.00 40.50 642 LEU B C 1
ATOM 8568 O O . LEU B 1 642 ? 12.101 -3.575 -186.361 1.00 37.78 642 LEU B O 1
ATOM 8573 N N . GLU B 1 643 ? 13.700 -2.482 -187.505 1.00 42.39 643 GLU B N 1
ATOM 8574 C CA . GLU B 1 643 ? 12.962 -1.224 -187.491 1.00 39.01 643 GLU B CA 1
ATOM 8575 C C . GLU B 1 643 ? 13.439 -0.375 -188.669 1.00 41.94 643 GLU B C 1
ATOM 8576 O O . GLU B 1 643 ? 14.498 -0.648 -189.254 1.00 42.59 643 GLU B O 1
ATOM 8582 N N . PRO B 1 644 ? 12.641 0.632 -189.056 1.00 42.49 644 PRO B N 1
ATOM 8583 C CA . PRO B 1 644 ? 13.188 1.580 -190.039 1.00 36.33 644 PRO B CA 1
ATOM 8584 C C . PRO B 1 644 ? 14.358 2.345 -189.396 1.00 36.26 644 PRO B C 1
ATOM 8585 O O . PRO B 1 644 ? 14.260 2.722 -188.220 1.00 35.08 644 PRO B O 1
ATOM 8589 N N . CYS B 1 645 ? 15.443 2.542 -190.138 1.00 40.58 645 CYS B N 1
ATOM 8590 C CA . CYS B 1 645 ? 16.572 3.361 -189.689 1.00 44.68 645 CYS B CA 1
ATOM 8591 C C . CYS B 1 645 ? 16.167 4.811 -189.442 1.00 44.29 645 CYS B C 1
ATOM 8592 O O . CYS B 1 645 ? 15.949 5.576 -190.399 1.00 43.03 645 CYS B O 1
ATOM 8595 N N . VAL B 1 646 ? 16.098 5.196 -188.169 1.00 38.65 646 VAL B N 1
ATOM 8596 C CA . VAL B 1 646 ? 15.763 6.570 -187.785 1.00 40.73 646 VAL B CA 1
ATOM 8597 C C . VAL B 1 646 ? 17.002 7.484 -187.813 1.00 46.95 646 VAL B C 1
ATOM 8598 O O . VAL B 1 646 ? 18.137 7.004 -187.764 1.00 46.82 646 VAL B O 1
ATOM 8602 N N . ALA B 1 647 ? 16.784 8.796 -187.894 1.00 51.14 647 ALA B N 1
ATOM 8603 C CA . ALA B 1 647 ? 17.882 9.756 -187.767 1.00 53.21 647 ALA B CA 1
ATOM 8604 C C . ALA B 1 647 ? 18.128 10.018 -186.286 1.00 53.32 647 ALA B C 1
ATOM 8605 O O . ALA B 1 647 ? 17.245 9.775 -185.462 1.00 45.46 647 ALA B O 1
ATOM 8607 N N . ASN B 1 648 ? 19.322 10.511 -185.956 1.00 57.24 648 ASN B N 1
ATOM 8608 C CA . ASN B 1 648 ? 19.652 10.887 -184.583 1.00 53.09 648 ASN B CA 1
ATOM 8609 C C . ASN B 1 648 ? 19.465 9.723 -183.615 1.00 41.47 648 ASN B C 1
ATOM 8610 O O . ASN B 1 648 ? 18.880 9.871 -182.541 1.00 47.94 648 ASN B O 1
ATOM 8615 N N . HIS B 1 649 ? 19.977 8.567 -184.018 1.00 29.29 649 HIS B N 1
ATOM 8616 C CA . HIS B 1 649 ? 19.812 7.321 -183.287 1.00 25.30 649 HIS B CA 1
ATOM 8617 C C . HIS B 1 649 ? 20.761 7.286 -182.102 1.00 34.82 649 HIS B C 1
ATOM 8618 O O . HIS B 1 649 ? 21.979 7.363 -182.278 1.00 44.37 649 HIS B O 1
ATOM 8625 N N . LYS B 1 650 ? 20.196 7.170 -180.903 1.00 30.13 650 LYS B N 1
ATOM 8626 C CA . LYS B 1 650 ? 20.962 7.086 -179.664 1.00 38.51 650 LYS B CA 1
ATOM 8627 C C . LYS B 1 650 ? 20.314 6.047 -178.757 1.00 40.14 650 LYS B C 1
ATOM 8628 O O . LYS B 1 650 ? 19.157 6.219 -178.360 1.00 38.32 650 LYS B O 1
ATOM 8634 N N . ARG B 1 651 ? 21.045 4.980 -178.422 1.00 39.95 651 ARG B N 1
ATOM 8635 C CA . ARG B 1 651 ? 20.511 3.920 -177.548 1.00 34.87 651 ARG B CA 1
ATOM 8636 C C . ARG B 1 651 ? 21.526 3.410 -176.515 1.00 36.37 651 ARG B C 1
ATOM 8637 O O . ARG B 1 651 ? 22.699 3.168 -176.842 1.00 35.34 651 ARG B O 1
ATOM 8645 N N . TYR B 1 652 ? 21.056 3.250 -175.275 1.00 37.04 652 TYR B N 1
ATOM 8646 C CA . TYR B 1 652 ? 21.786 2.545 -174.221 1.00 36.28 652 TYR B CA 1
ATOM 8647 C C . TYR B 1 652 ? 21.185 1.152 -174.018 1.00 39.82 652 TYR B C 1
ATOM 8648 O O . TYR B 1 652 ? 20.014 1.024 -173.633 1.00 41.19 652 TYR B O 1
ATOM 8657 N N . PHE B 1 653 ? 21.967 0.104 -174.261 1.00 31.79 653 PHE B N 1
ATOM 8658 C CA . PHE B 1 653 ? 21.458 -1.245 -173.993 1.00 35.02 653 PHE B CA 1
ATOM 8659 C C . PHE B 1 653 ? 22.152 -1.940 -172.828 1.00 42.58 653 PHE B C 1
ATOM 8660 O O . PHE B 1 653 ? 23.392 -1.920 -172.720 1.00 40.86 653 PHE B O 1
ATOM 8668 N N . LEU B 1 654 ? 21.353 -2.557 -171.959 1.00 44.33 654 LEU B N 1
ATOM 8669 C CA . LEU B 1 654 ? 21.897 -3.316 -170.834 1.00 44.48 654 LEU B CA 1
ATOM 8670 C C . LEU B 1 654 ? 22.582 -4.575 -171.355 1.00 43.67 654 LEU B C 1
ATOM 8671 O O . LEU B 1 654 ? 21.994 -5.321 -172.146 1.00 39.02 654 LEU B O 1
ATOM 8676 N N . PHE B 1 655 ? 23.822 -4.805 -170.919 1.00 47.42 655 PHE B N 1
ATOM 8677 C CA . PHE B 1 655 ? 24.616 -5.952 -171.373 1.00 44.48 655 PHE B CA 1
ATOM 8678 C C . PHE B 1 655 ? 25.507 -6.433 -170.235 1.00 46.73 655 PHE B C 1
ATOM 8679 O O . PHE B 1 655 ? 26.591 -5.895 -170.007 1.00 52.63 655 PHE B O 1
ATOM 8687 N N . GLY B 1 656 ? 25.043 -7.449 -169.519 1.00 44.57 656 GLY B N 1
ATOM 8688 C CA . GLY B 1 656 ? 25.673 -7.838 -168.273 1.00 48.33 656 GLY B CA 1
ATOM 8689 C C . GLY B 1 656 ? 25.469 -6.776 -167.204 1.00 49.23 656 GLY B C 1
ATOM 8690 O O . GLY B 1 656 ? 24.329 -6.433 -166.859 1.00 47.10 656 GLY B O 1
ATOM 8691 N N . HIS B 1 657 ? 26.577 -6.249 -166.687 1.00 50.16 657 HIS B N 1
ATOM 8692 C CA . HIS B 1 657 ? 26.531 -5.215 -165.655 1.00 55.42 657 HIS B CA 1
ATOM 8693 C C . HIS B 1 657 ? 26.928 -3.842 -166.195 1.00 55.43 657 HIS B C 1
ATOM 8694 O O . HIS B 1 657 ? 27.153 -2.909 -165.418 1.00 51.82 657 HIS B O 1
ATOM 8701 N N . HIS B 1 658 ? 27.023 -3.720 -167.520 1.00 47.94 658 HIS B N 1
ATOM 8702 C CA . HIS B 1 658 ? 27.294 -2.423 -168.137 1.00 51.84 658 HIS B CA 1
ATOM 8703 C C . HIS B 1 658 ? 26.188 -2.014 -169.105 1.00 50.96 658 HIS B C 1
ATOM 8704 O O . HIS B 1 658 ? 25.488 -2.867 -169.666 1.00 44.32 658 HIS B O 1
ATOM 8711 N N . TYR B 1 659 ? 26.047 -0.708 -169.313 1.00 45.90 659 TYR B N 1
ATOM 8712 C CA . TYR B 1 659 ? 25.302 -0.226 -170.464 1.00 39.75 659 TYR B CA 1
ATOM 8713 C C . TYR B 1 659 ? 26.242 -0.131 -171.642 1.00 44.10 659 TYR B C 1
ATOM 8714 O O . TYR B 1 659 ? 27.394 0.298 -171.521 1.00 42.08 659 TYR B O 1
ATOM 8723 N N . VAL B 1 660 ? 25.743 -0.555 -172.787 1.00 39.20 660 VAL B N 1
ATOM 8724 C CA . VAL B 1 660 ? 26.521 -0.494 -173.999 1.00 36.68 660 VAL B CA 1
ATOM 8725 C C . VAL B 1 660 ? 25.822 0.554 -174.866 1.00 32.74 660 VAL B C 1
ATOM 8726 O O . VAL B 1 660 ? 24.589 0.570 -174.961 1.00 31.77 660 VAL B O 1
ATOM 8730 N N . TYR B 1 661 ? 26.596 1.489 -175.412 1.00 33.06 661 TYR B N 1
ATOM 8731 C CA . TYR B 1 661 ? 26.024 2.690 -176.031 1.00 26.60 661 TYR B CA 1
ATOM 8732 C C . TYR B 1 661 ? 26.183 2.728 -177.556 1.00 36.78 661 TYR B C 1
ATOM 8733 O O . TYR B 1 661 ? 27.288 2.550 -178.081 1.00 37.36 661 TYR B O 1
ATOM 8742 N N . TYR B 1 662 ? 25.084 2.970 -178.265 1.00 39.98 662 TYR B N 1
ATOM 8743 C CA . TYR B 1 662 ? 25.131 3.076 -179.729 1.00 31.27 662 TYR B CA 1
ATOM 8744 C C . TYR B 1 662 ? 24.623 4.438 -180.201 1.00 36.81 662 TYR B C 1
ATOM 8745 O O . TYR B 1 662 ? 23.624 4.964 -179.680 1.00 35.43 662 TYR B O 1
ATOM 8754 N N . GLU B 1 663 ? 25.332 5.007 -181.175 1.00 36.45 663 GLU B N 1
ATOM 8755 C CA . GLU B 1 663 ? 24.885 6.198 -181.886 1.00 37.95 663 GLU B CA 1
ATOM 8756 C C . GLU B 1 663 ? 24.863 5.879 -183.368 1.00 35.26 663 GLU B C 1
ATOM 8757 O O . GLU B 1 663 ? 25.856 5.374 -183.914 1.00 29.39 663 GLU B O 1
ATOM 8763 N N . ASP B 1 664 ? 23.739 6.173 -184.018 1.00 39.05 664 ASP B N 1
ATOM 8764 C CA . ASP B 1 664 ? 23.587 5.884 -185.447 1.00 47.19 664 ASP B CA 1
ATOM 8765 C C . ASP B 1 664 ? 23.918 4.447 -185.810 1.00 44.27 664 ASP B C 1
ATOM 8766 O O . ASP B 1 664 ? 24.641 4.209 -186.790 1.00 39.41 664 ASP B O 1
ATOM 8771 N N . TYR B 1 665 ? 23.408 3.509 -185.006 1.00 36.40 665 TYR B N 1
ATOM 8772 C CA . TYR B 1 665 ? 23.517 2.081 -185.298 1.00 37.22 665 TYR B CA 1
ATOM 8773 C C . TYR B 1 665 ? 24.957 1.549 -185.253 1.00 38.48 665 TYR B C 1
ATOM 8774 O O . TYR B 1 665 ? 25.240 0.471 -185.784 1.00 42.43 665 TYR B O 1
ATOM 8783 N N . ARG B 1 666 ? 25.853 2.293 -184.598 1.00 36.86 666 ARG B N 1
ATOM 8784 C CA . ARG B 1 666 ? 27.237 1.834 -184.390 1.00 37.91 666 ARG B CA 1
ATOM 8785 C C . ARG B 1 666 ? 27.666 1.884 -182.921 1.00 42.18 666 ARG B C 1
ATOM 8786 O O . ARG B 1 666 ? 27.327 2.824 -182.186 1.00 41.27 666 ARG B O 1
ATOM 8794 N N . TYR B 1 667 ? 28.416 0.871 -182.495 1.00 41.97 667 TYR B N 1
ATOM 8795 C CA . TYR B 1 667 ? 28.936 0.830 -181.128 1.00 42.39 667 TYR B CA 1
ATOM 8796 C C . TYR B 1 667 ? 29.848 2.030 -180.839 1.00 44.38 667 TYR B C 1
ATOM 8797 O O . TYR B 1 667 ? 30.706 2.386 -181.652 1.00 48.69 667 TYR B O 1
ATOM 8806 N N . VAL B 1 668 ? 29.654 2.664 -179.689 1.00 45.26 668 VAL B N 1
ATOM 8807 C CA . VAL B 1 668 ? 30.480 3.813 -179.320 1.00 46.49 668 VAL B CA 1
ATOM 8808 C C . VAL B 1 668 ? 31.323 3.500 -178.089 1.00 46.95 668 VAL B C 1
ATOM 8809 O O . VAL B 1 668 ? 32.553 3.520 -178.141 1.00 45.28 668 VAL B O 1
ATOM 8813 N N . ARG B 1 669 ? 30.653 3.192 -176.986 1.00 48.43 669 ARG B N 1
ATOM 8814 C CA . ARG B 1 669 ? 31.350 2.983 -175.728 1.00 47.17 669 ARG B CA 1
ATOM 8815 C C . ARG B 1 669 ? 30.561 2.088 -174.773 1.00 50.70 669 ARG B C 1
ATOM 8816 O O . ARG B 1 669 ? 29.372 1.809 -174.990 1.00 41.02 669 ARG B O 1
ATOM 8824 N N . GLU B 1 670 ? 31.250 1.632 -173.729 1.00 56.75 670 GLU B N 1
ATOM 8825 C CA . GLU B 1 670 ? 30.642 0.881 -172.645 1.00 49.05 670 GLU B CA 1
ATOM 8826 C C . GLU B 1 670 ? 30.615 1.781 -171.420 1.00 47.49 670 GLU B C 1
ATOM 8827 O O . GLU B 1 670 ? 31.494 2.614 -171.237 1.00 55.34 670 GLU B O 1
ATOM 8833 N N . ILE B 1 671 ? 29.600 1.610 -170.585 1.00 47.19 671 ILE B N 1
ATOM 8834 C CA . ILE B 1 671 ? 29.352 2.492 -169.450 1.00 43.00 671 ILE B CA 1
ATOM 8835 C C . ILE B 1 671 ? 28.879 1.620 -168.293 1.00 47.76 671 ILE B C 1
ATOM 8836 O O . ILE B 1 671 ? 28.110 0.680 -168.502 1.00 51.09 671 ILE B O 1
ATOM 8841 N N . ALA B 1 672 ? 29.358 1.902 -167.082 1.00 41.31 672 ALA B N 1
ATOM 8842 C CA . ALA B 1 672 ? 28.932 1.134 -165.913 1.00 48.35 672 ALA B CA 1
ATOM 8843 C C . ALA B 1 672 ? 27.497 1.499 -165.528 1.00 46.21 672 ALA B C 1
ATOM 8844 O O . ALA B 1 672 ? 27.116 2.676 -165.565 1.00 43.37 672 ALA B O 1
ATOM 8846 N N . VAL B 1 673 ? 26.704 0.487 -165.178 1.00 38.28 673 VAL B N 1
ATOM 8847 C CA . VAL B 1 673 ? 25.351 0.712 -164.673 1.00 46.36 673 VAL B CA 1
ATOM 8848 C C . VAL B 1 673 ? 25.365 1.729 -163.528 1.00 47.55 673 VAL B C 1
ATOM 8849 O O . VAL B 1 673 ? 24.502 2.619 -163.458 1.00 42.93 673 VAL B O 1
ATOM 8853 N N . HIS B 1 674 ? 26.377 1.621 -162.669 1.00 52.84 674 HIS B N 1
ATOM 8854 C CA . HIS B 1 674 ? 26.543 2.538 -161.540 1.00 64.63 674 HIS B CA 1
ATOM 8855 C C . HIS B 1 674 ? 26.696 4.007 -161.941 1.00 55.59 674 HIS B C 1
ATOM 8856 O O . HIS B 1 674 ? 26.344 4.903 -161.168 1.00 61.09 674 HIS B O 1
ATOM 8863 N N . ASP B 1 675 ? 27.216 4.254 -163.141 1.00 48.68 675 ASP B N 1
ATOM 8864 C CA . ASP B 1 675 ? 27.397 5.621 -163.632 1.00 53.80 675 ASP B CA 1
ATOM 8865 C C . ASP B 1 675 ? 26.068 6.251 -164.041 1.00 53.27 675 ASP B C 1
ATOM 8866 O O . ASP B 1 675 ? 26.002 7.456 -164.322 1.00 47.93 675 ASP B O 1
ATOM 8871 N N . VAL B 1 676 ? 25.013 5.439 -164.102 1.00 49.68 676 VAL B N 1
ATOM 8872 C CA . VAL B 1 676 ? 23.708 5.949 -164.515 1.00 46.16 676 VAL B CA 1
ATOM 8873 C C . VAL B 1 676 ? 22.827 6.224 -163.313 1.00 35.71 676 VAL B C 1
ATOM 8874 O O . VAL B 1 676 ? 22.534 5.318 -162.523 1.00 41.64 676 VAL B O 1
ATOM 8878 N N . GLY B 1 677 ? 22.417 7.484 -163.178 1.00 35.05 677 GLY B N 1
ATOM 8879 C CA . GLY B 1 677 ? 21.567 7.915 -162.076 1.00 30.67 677 GLY B CA 1
ATOM 8880 C C . GLY B 1 677 ? 20.264 7.138 -161.977 1.00 40.18 677 GLY B C 1
ATOM 8881 O O . GLY B 1 677 ? 19.682 6.744 -162.996 1.00 40.96 677 GLY B O 1
ATOM 8882 N N . MET B 1 678 ? 19.807 6.917 -160.746 1.00 39.35 678 MET B N 1
ATOM 8883 C CA . MET B 1 678 ? 18.555 6.209 -160.501 1.00 36.48 678 MET B CA 1
ATOM 8884 C C . MET B 1 678 ? 17.398 7.154 -160.163 1.00 38.39 678 MET B C 1
ATOM 8885 O O . MET B 1 678 ? 17.590 8.176 -159.498 1.00 39.42 678 MET B O 1
ATOM 8890 N N . ILE B 1 679 ? 16.202 6.813 -160.641 1.00 35.49 679 ILE B N 1
ATOM 8891 C CA . ILE B 1 679 ? 14.963 7.384 -160.114 1.00 32.73 679 ILE B CA 1
ATOM 8892 C C . ILE B 1 679 ? 14.179 6.231 -159.491 1.00 36.36 679 ILE B C 1
ATOM 8893 O O . ILE B 1 679 ? 14.203 5.104 -160.017 1.00 28.88 679 ILE B O 1
ATOM 8898 N N . SER B 1 680 ? 13.514 6.495 -158.366 1.00 33.16 680 SER B N 1
ATOM 8899 C CA . SER B 1 680 ? 12.885 5.425 -157.601 1.00 28.62 680 SER B CA 1
ATOM 8900 C C . SER B 1 680 ? 11.360 5.429 -157.670 1.00 28.59 680 SER B C 1
ATOM 8901 O O . SER B 1 680 ? 10.712 6.465 -157.506 1.00 34.51 680 SER B O 1
ATOM 8904 N N . THR B 1 681 ? 10.795 4.253 -157.908 1.00 25.69 681 THR B N 1
ATOM 8905 C CA . THR B 1 681 ? 9.353 4.059 -157.831 1.00 25.09 681 THR B CA 1
ATOM 8906 C C . THR B 1 681 ? 8.975 3.633 -156.411 1.00 29.88 681 THR B C 1
ATOM 8907 O O . THR B 1 681 ? 7.793 3.633 -156.035 1.00 29.69 681 THR B O 1
ATOM 8911 N N . TYR B 1 682 ? 9.987 3.273 -155.621 1.00 29.06 682 TYR B N 1
ATOM 8912 C CA . TYR B 1 682 ? 9.772 2.783 -154.250 1.00 36.08 682 TYR B CA 1
ATOM 8913 C C . TYR B 1 682 ? 9.354 3.906 -153.273 1.00 30.02 682 TYR B C 1
ATOM 8914 O O . TYR B 1 682 ? 10.125 4.824 -152.995 1.00 30.42 682 TYR B O 1
ATOM 8923 N N . VAL B 1 683 ? 8.133 3.839 -152.757 1.00 31.06 683 VAL B N 1
ATOM 8924 C CA . VAL B 1 683 ? 7.725 4.757 -151.693 1.00 40.61 683 VAL B CA 1
ATOM 8925 C C . VAL B 1 683 ? 8.248 4.288 -150.331 1.00 36.96 683 VAL B C 1
ATOM 8926 O O . VAL B 1 683 ? 7.855 3.221 -149.856 1.00 38.57 683 VAL B O 1
ATOM 8930 N N . ASP B 1 684 ? 9.121 5.086 -149.714 1.00 37.01 684 ASP B N 1
ATOM 8931 C CA . ASP B 1 684 ? 9.703 4.759 -148.396 1.00 35.39 684 ASP B CA 1
ATOM 8932 C C . ASP B 1 684 ? 8.691 4.718 -147.262 1.00 35.99 684 ASP B C 1
ATOM 8933 O O . ASP B 1 684 ? 7.840 5.603 -147.123 1.00 39.72 684 ASP B O 1
ATOM 8938 N N . LEU B 1 685 ? 8.815 3.685 -146.440 1.00 36.77 685 LEU B N 1
ATOM 8939 C CA . LEU B 1 685 ? 8.050 3.567 -145.207 1.00 38.16 685 LEU B CA 1
ATOM 8940 C C . LEU B 1 685 ? 8.995 3.020 -144.141 1.00 35.23 685 LEU B C 1
ATOM 8941 O O . LEU B 1 685 ? 9.443 1.872 -144.229 1.00 35.17 685 LEU B O 1
ATOM 8946 N N . ASN B 1 686 ? 9.321 3.852 -143.160 1.00 32.33 686 ASN B N 1
ATOM 8947 C CA . ASN B 1 686 ? 10.324 3.502 -142.160 1.00 42.34 686 ASN B CA 1
ATOM 8948 C C . ASN B 1 686 ? 9.644 3.171 -140.824 1.00 37.90 686 ASN B C 1
ATOM 8949 O O . ASN B 1 686 ? 9.224 4.072 -140.091 1.00 31.36 686 ASN B O 1
ATOM 8954 N N . LEU B 1 687 ? 9.491 1.882 -140.530 1.00 36.70 687 LEU B N 1
ATOM 8955 C CA . LEU B 1 687 ? 8.846 1.474 -139.276 1.00 40.92 687 LEU B CA 1
ATOM 8956 C C . LEU B 1 687 ? 9.864 0.921 -138.279 1.00 42.12 687 LEU B C 1
ATOM 8957 O O . LEU B 1 687 ? 10.671 0.045 -138.614 1.00 43.26 687 LEU B O 1
ATOM 8962 N N . THR B 1 688 ? 9.820 1.433 -137.053 1.00 35.10 688 THR B N 1
ATOM 8963 C CA . THR B 1 688 ? 10.722 0.963 -136.003 1.00 43.95 688 THR B CA 1
ATOM 8964 C C . THR B 1 688 ? 9.946 0.274 -134.877 1.00 40.45 688 THR B C 1
ATOM 8965 O O . THR B 1 688 ? 8.746 0.521 -134.694 1.00 35.72 688 THR B O 1
ATOM 8969 N N . LEU B 1 689 ? 10.632 -0.599 -134.146 1.00 37.54 689 LEU B N 1
ATOM 8970 C CA . LEU B 1 689 ? 9.999 -1.417 -133.107 1.00 39.76 689 LEU B CA 1
ATOM 8971 C C . LEU B 1 689 ? 10.043 -0.792 -131.711 1.00 36.58 689 LEU B C 1
ATOM 8972 O O . LEU B 1 689 ? 10.967 -0.047 -131.378 1.00 34.53 689 LEU B O 1
ATOM 8977 N N . LEU B 1 690 ? 9.018 -1.083 -130.914 1.00 41.53 690 LEU B N 1
ATOM 8978 C CA . LEU B 1 690 ? 8.995 -0.742 -129.483 1.00 38.14 690 LEU B CA 1
ATOM 8979 C C . LEU B 1 690 ? 10.133 -1.460 -128.763 1.00 32.19 690 LEU B C 1
ATOM 8980 O O . LEU B 1 690 ? 10.245 -2.685 -128.859 1.00 30.07 690 LEU B O 1
ATOM 8985 N N . LYS B 1 691 ? 10.971 -0.724 -128.037 1.00 37.15 691 LYS B N 1
ATOM 8986 C CA . LYS B 1 691 ? 12.127 -1.351 -127.378 1.00 44.74 691 LYS B CA 1
ATOM 8987 C C . LYS B 1 691 ? 11.775 -2.066 -126.066 1.00 41.23 691 LYS B C 1
ATOM 8988 O O . LYS B 1 691 ? 10.711 -1.836 -125.488 1.00 36.62 691 LYS B O 1
ATOM 8994 N N . ASP B 1 692 ? 12.658 -2.953 -125.619 1.00 46.30 692 ASP B N 1
ATOM 8995 C CA . ASP B 1 692 ? 12.501 -3.601 -124.317 1.00 45.56 692 ASP B CA 1
ATOM 8996 C C . ASP B 1 692 ? 12.586 -2.591 -123.168 1.00 46.57 692 ASP B C 1
ATOM 8997 O O . ASP B 1 692 ? 13.380 -1.641 -123.231 1.00 44.12 692 ASP B O 1
ATOM 9002 N N . ARG B 1 693 ? 11.756 -2.801 -122.140 1.00 40.71 693 ARG B N 1
ATOM 9003 C CA . ARG B 1 693 ? 11.780 -2.014 -120.897 1.00 45.78 693 ARG B CA 1
ATOM 9004 C C . ARG B 1 693 ? 11.647 -2.921 -119.687 1.00 44.97 693 ARG B C 1
ATOM 9005 O O . ARG B 1 693 ? 10.870 -3.883 -119.704 1.00 38.52 693 ARG B O 1
ATOM 9013 N N . GLU B 1 694 ? 12.383 -2.606 -118.626 1.00 46.60 694 GLU B N 1
ATOM 9014 C CA . GLU B 1 694 ? 12.192 -3.307 -117.357 1.00 41.64 694 GLU B CA 1
ATOM 9015 C C . GLU B 1 694 ? 11.672 -2.362 -116.276 1.00 42.68 694 GLU B C 1
ATOM 9016 O O . GLU B 1 694 ? 12.233 -1.282 -116.022 1.00 32.89 694 GLU B O 1
ATOM 9022 N N . PHE B 1 695 ? 10.561 -2.759 -115.671 1.00 41.92 695 PHE B N 1
ATOM 9023 C CA . PHE B 1 695 ? 9.977 -1.973 -114.596 1.00 46.14 695 PHE B CA 1
ATOM 9024 C C . PHE B 1 695 ? 10.511 -2.425 -113.248 1.00 42.19 695 PHE B C 1
ATOM 9025 O O . PHE B 1 695 ? 10.582 -3.622 -112.961 1.00 39.85 695 PHE B O 1
ATOM 9033 N N . MET B 1 696 ? 10.925 -1.453 -112.448 1.00 39.20 696 MET B N 1
ATOM 9034 C CA . MET B 1 696 ? 11.474 -1.720 -111.126 1.00 42.85 696 MET B CA 1
ATOM 9035 C C . MET B 1 696 ? 10.374 -1.649 -110.072 1.00 37.67 696 MET B C 1
ATOM 9036 O O . MET B 1 696 ? 9.439 -0.845 -110.193 1.00 36.91 696 MET B O 1
ATOM 9041 N N . PRO B 1 697 ? 10.474 -2.497 -109.033 1.00 39.20 697 PRO B N 1
ATOM 9042 C CA . PRO B 1 697 ? 9.506 -2.433 -107.931 1.00 35.29 697 PRO B CA 1
ATOM 9043 C C . PRO B 1 697 ? 9.725 -1.156 -107.120 1.00 31.34 697 PRO B C 1
ATOM 9044 O O . PRO B 1 697 ? 10.196 -1.193 -105.985 1.00 43.44 697 PRO B O 1
ATOM 9048 N N . LEU B 1 698 ? 9.379 -0.028 -107.721 1.00 32.68 698 LEU B N 1
ATOM 9049 C CA . LEU B 1 698 ? 9.544 1.276 -107.103 1.00 36.18 698 LEU B CA 1
ATOM 9050 C C . LEU B 1 698 ? 8.543 1.451 -105.978 1.00 40.82 698 LEU B C 1
ATOM 9051 O O . LEU B 1 698 ? 7.351 1.187 -106.150 1.00 47.39 698 LEU B O 1
ATOM 9056 N N . GLN B 1 699 ? 9.038 1.881 -104.823 1.00 46.22 699 GLN B N 1
ATOM 9057 C CA . GLN B 1 699 ? 8.185 2.196 -103.679 1.00 40.45 699 GLN B CA 1
ATOM 9058 C C . GLN B 1 699 ? 8.445 3.620 -103.201 1.00 35.01 699 GLN B C 1
ATOM 9059 O O . GLN B 1 699 ? 9.583 4.103 -103.239 1.00 35.31 699 GLN B O 1
ATOM 9065 N N . VAL B 1 700 ? 7.394 4.300 -102.758 1.00 27.47 700 VAL B N 1
ATOM 9066 C CA . VAL B 1 700 ? 7.582 5.583 -102.107 1.00 30.44 700 VAL B CA 1
ATOM 9067 C C . VAL B 1 700 ? 8.071 5.363 -100.659 1.00 35.39 700 VAL B C 1
ATOM 9068 O O . VAL B 1 700 ? 9.122 5.880 -100.257 1.00 32.02 700 VAL B O 1
ATOM 9072 N N . TYR B 1 701 ? 7.304 4.593 -99.892 1.00 31.34 701 TYR B N 1
ATOM 9073 C CA . TYR B 1 701 ? 7.674 4.237 -98.521 1.00 34.80 701 TYR B CA 1
ATOM 9074 C C . TYR B 1 701 ? 7.724 2.717 -98.360 1.00 42.35 701 TYR B C 1
ATOM 9075 O O . TYR B 1 701 ? 6.811 2.015 -98.789 1.00 46.37 701 TYR B O 1
ATOM 9084 N N . THR B 1 702 ? 8.779 2.206 -97.735 1.00 46.33 702 THR B N 1
ATOM 9085 C CA . THR B 1 702 ? 8.837 0.778 -97.406 1.00 49.51 702 THR B CA 1
ATOM 9086 C C . THR B 1 702 ? 7.829 0.440 -96.306 1.00 40.84 702 THR B C 1
ATOM 9087 O O . THR B 1 702 ? 7.187 1.338 -95.748 1.00 41.41 702 THR B O 1
ATOM 9091 N N . ARG B 1 703 ? 7.677 -0.849 -96.011 1.00 39.14 703 ARG B N 1
ATOM 9092 C CA . ARG B 1 703 ? 6.831 -1.280 -94.902 1.00 43.89 703 ARG B CA 1
ATOM 9093 C C . ARG B 1 703 ? 7.365 -0.706 -93.593 1.00 48.66 703 ARG B C 1
ATOM 9094 O O . ARG B 1 703 ? 6.594 -0.214 -92.751 1.00 43.04 703 ARG B O 1
ATOM 9102 N N . ASP B 1 704 ? 8.686 -0.773 -93.430 1.00 47.04 704 ASP B N 1
ATOM 9103 C CA . ASP B 1 704 ? 9.330 -0.264 -92.222 1.00 54.87 704 ASP B CA 1
ATOM 9104 C C . ASP B 1 704 ? 9.037 1.220 -92.007 1.00 50.34 704 ASP B C 1
ATOM 9105 O O . ASP B 1 704 ? 8.555 1.610 -90.945 1.00 48.86 704 ASP B O 1
ATOM 9110 N N . GLU B 1 705 ? 9.311 2.036 -93.021 1.00 49.78 705 GLU B N 1
ATOM 9111 C CA . GLU B 1 705 ? 8.971 3.456 -92.974 1.00 46.21 705 GLU B CA 1
ATOM 9112 C C . GLU B 1 705 ? 7.519 3.697 -92.574 1.00 39.73 705 GLU B C 1
ATOM 9113 O O . GLU B 1 705 ? 7.244 4.556 -91.741 1.00 42.99 705 GLU B O 1
ATOM 9119 N N . LEU B 1 706 ? 6.598 2.934 -93.164 1.00 36.61 706 LEU B N 1
ATOM 9120 C CA . LEU B 1 706 ? 5.168 3.055 -92.840 1.00 34.95 706 LEU B CA 1
ATOM 9121 C C . LEU B 1 706 ? 4.834 2.607 -91.402 1.00 35.82 706 LEU B C 1
ATOM 9122 O O . LEU B 1 706 ? 3.750 2.896 -90.907 1.00 30.83 706 LEU B O 1
ATOM 9127 N N . ARG B 1 707 ? 5.766 1.907 -90.749 1.00 38.82 707 ARG B N 1
ATOM 9128 C CA . ARG B 1 707 ? 5.624 1.508 -89.343 1.00 52.14 707 ARG B CA 1
ATOM 9129 C C . ARG B 1 707 ? 6.406 2.453 -88.418 1.00 49.79 707 ARG B C 1
ATOM 9130 O O . ARG B 1 707 ? 6.429 2.267 -87.203 1.00 50.42 707 ARG B O 1
ATOM 9138 N N . ASP B 1 708 ? 7.044 3.467 -89.000 1.00 43.67 708 ASP B N 1
ATOM 9139 C CA . ASP B 1 708 ? 8.006 4.282 -88.267 1.00 36.19 708 ASP B CA 1
ATOM 9140 C C . ASP B 1 708 ? 7.516 5.714 -88.081 1.00 37.58 708 ASP B C 1
ATOM 9141 O O . ASP B 1 708 ? 8.322 6.648 -87.962 1.00 37.43 708 ASP B O 1
ATOM 9146 N N . THR B 1 709 ? 6.194 5.874 -88.018 1.00 27.81 709 THR B N 1
ATOM 9147 C CA . THR B 1 709 ? 5.574 7.195 -88.037 1.00 29.46 709 THR B CA 1
ATOM 9148 C C . THR B 1 709 ? 5.014 7.588 -86.678 1.00 34.92 709 THR B C 1
ATOM 9149 O O . THR B 1 709 ? 4.573 8.730 -86.484 1.00 35.49 709 THR B O 1
ATOM 9153 N N . GLY B 1 710 ? 5.024 6.642 -85.744 1.00 32.68 710 GLY B N 1
ATOM 9154 C CA . GLY B 1 710 ? 4.422 6.854 -84.432 1.00 32.04 710 GLY B CA 1
ATOM 9155 C C . GLY B 1 710 ? 5.421 7.206 -83.343 1.00 32.20 710 GLY B C 1
ATOM 9156 O O . GLY B 1 710 ? 6.629 6.935 -83.447 1.00 27.05 710 GLY B O 1
ATOM 9157 N N . LEU B 1 711 ? 4.918 7.821 -82.285 1.00 33.98 711 LEU B N 1
ATOM 9158 C CA . LEU B 1 711 ? 5.780 8.250 -81.197 1.00 29.92 711 LEU B CA 1
ATOM 9159 C C . LEU B 1 711 ? 6.319 7.049 -80.427 1.00 35.38 711 LEU B C 1
ATOM 9160 O O . LEU B 1 711 ? 7.523 6.960 -80.176 1.00 39.27 711 LEU B O 1
ATOM 9165 N N . LEU B 1 712 ? 5.429 6.123 -80.067 1.00 30.29 712 LEU B N 1
ATOM 9166 C CA . LEU B 1 712 ? 5.834 4.908 -79.349 1.00 32.39 712 LEU B CA 1
ATOM 9167 C C . LEU B 1 712 ? 5.265 3.659 -80.008 1.00 29.08 712 LEU B C 1
ATOM 9168 O O . LEU B 1 712 ? 4.153 3.691 -80.541 1.00 24.73 712 LEU B O 1
ATOM 9173 N N . ASP B 1 713 ? 6.009 2.557 -79.945 1.00 28.57 713 ASP B N 1
ATOM 9174 C CA . ASP B 1 713 ? 5.488 1.249 -80.349 1.00 27.64 713 ASP B CA 1
ATOM 9175 C C . ASP B 1 713 ? 5.240 0.351 -79.114 1.00 30.13 713 ASP B C 1
ATOM 9176 O O . ASP B 1 713 ? 6.184 -0.001 -78.397 1.00 26.13 713 ASP B O 1
ATOM 9181 N N . TYR B 1 714 ? 3.976 -0.010 -78.883 1.00 26.36 714 TYR B N 1
ATOM 9182 C CA . TYR B 1 714 ? 3.576 -0.854 -77.751 1.00 23.80 714 TYR B CA 1
ATOM 9183 C C . TYR B 1 714 ? 4.487 -2.083 -77.504 1.00 28.15 714 TYR B C 1
ATOM 9184 O O . TYR B 1 714 ? 5.101 -2.205 -76.431 1.00 27.70 714 TYR B O 1
ATOM 9193 N N . SER B 1 715 ? 4.569 -2.977 -78.488 1.00 21.09 715 SER B N 1
ATOM 9194 C CA . SER B 1 715 ? 5.371 -4.207 -78.388 1.00 26.45 715 SER B CA 1
ATOM 9195 C C . SER B 1 715 ? 6.819 -3.945 -77.977 1.00 27.40 715 SER B C 1
ATOM 9196 O O . SER B 1 715 ? 7.379 -4.648 -77.122 1.00 31.95 715 SER B O 1
ATOM 9199 N N . GLU B 1 716 ? 7.423 -2.937 -78.603 1.00 23.49 716 GLU B N 1
ATOM 9200 C CA . GLU B 1 716 ? 8.795 -2.538 -78.296 1.00 22.95 716 GLU B CA 1
ATOM 9201 C C . GLU B 1 716 ? 8.947 -2.033 -76.850 1.00 25.27 716 GLU B C 1
ATOM 9202 O O . GLU B 1 716 ? 9.897 -2.397 -76.153 1.00 27.36 716 GLU B O 1
ATOM 9208 N N . ILE B 1 717 ? 8.005 -1.211 -76.394 1.00 21.12 717 ILE B N 1
ATOM 9209 C CA . ILE B 1 717 ? 8.053 -0.732 -75.021 1.00 16.94 717 ILE B CA 1
ATOM 9210 C C . ILE B 1 717 ? 7.918 -1.923 -74.060 1.00 25.24 717 ILE B C 1
ATOM 9211 O O . ILE B 1 717 ? 8.646 -2.018 -73.056 1.00 21.63 717 ILE B O 1
ATOM 9216 N N . GLN B 1 718 ? 7.016 -2.851 -74.383 1.00 22.44 718 GLN B N 1
ATOM 9217 C CA . GLN B 1 718 ? 6.803 -4.017 -73.516 1.00 25.92 718 GLN B CA 1
ATOM 9218 C C . GLN B 1 718 ? 7.999 -4.973 -73.500 1.00 18.05 718 GLN B C 1
ATOM 9219 O O . GLN B 1 718 ? 8.385 -5.450 -72.440 1.00 22.33 718 GLN B O 1
ATOM 9225 N N . ARG B 1 719 ? 8.570 -5.252 -74.667 1.00 19.86 719 ARG B N 1
ATOM 9226 C CA . ARG B 1 719 ? 9.764 -6.094 -74.747 1.00 28.09 719 ARG B CA 1
ATOM 9227 C C . ARG B 1 719 ? 10.844 -5.578 -73.821 1.00 26.00 719 ARG B C 1
ATOM 9228 O O . ARG B 1 719 ? 11.473 -6.348 -73.107 1.00 30.57 719 ARG B O 1
ATOM 9236 N N . ARG B 1 720 ? 11.045 -4.263 -73.833 1.00 28.69 720 ARG B N 1
ATOM 9237 C CA . ARG B 1 720 ? 12.123 -3.645 -73.070 1.00 29.63 720 ARG B CA 1
ATOM 9238 C C . ARG B 1 720 ? 11.796 -3.517 -71.593 1.00 28.44 720 ARG B C 1
ATOM 9239 O O . ARG B 1 720 ? 12.666 -3.680 -70.743 1.00 41.16 720 ARG B O 1
ATOM 9247 N N . ASN B 1 721 ? 10.539 -3.248 -71.270 1.00 23.84 721 ASN B N 1
ATOM 9248 C CA . ASN B 1 721 ? 10.241 -2.902 -69.889 1.00 19.86 721 ASN B CA 1
ATOM 9249 C C . ASN B 1 721 ? 9.771 -4.035 -68.992 1.00 22.41 721 ASN B C 1
ATOM 9250 O O . ASN B 1 721 ? 9.957 -3.970 -67.770 1.00 26.41 721 ASN B O 1
ATOM 9255 N N . GLN B 1 722 ? 9.233 -5.100 -69.582 1.00 22.74 722 GLN B N 1
ATOM 9256 C CA . GLN B 1 722 ? 8.877 -6.282 -68.780 1.00 29.60 722 GLN B CA 1
ATOM 9257 C C . GLN B 1 722 ? 10.121 -7.073 -68.335 1.00 25.53 722 GLN B C 1
ATOM 9258 O O . GLN B 1 722 ? 10.023 -7.940 -67.484 1.00 36.20 722 GLN B O 1
ATOM 9264 N N . MET B 1 723 ? 11.275 -6.747 -68.916 1.00 24.79 723 MET B N 1
ATOM 9265 C CA . MET B 1 723 ? 12.581 -7.291 -68.516 1.00 24.58 723 MET B CA 1
ATOM 9266 C C . MET B 1 723 ? 13.116 -6.630 -67.247 1.00 31.33 723 MET B C 1
ATOM 9267 O O . MET B 1 723 ? 14.139 -7.059 -66.714 1.00 36.88 723 MET B O 1
ATOM 9272 N N . HIS B 1 724 ? 12.438 -5.578 -66.785 1.00 23.12 724 HIS B N 1
ATOM 9273 C CA . HIS B 1 724 ? 12.963 -4.725 -65.726 1.00 27.20 724 HIS B CA 1
ATOM 9274 C C . HIS B 1 724 ? 13.430 -5.539 -64.519 1.00 32.38 724 HIS B C 1
ATOM 9275 O O . HIS B 1 724 ? 14.543 -5.338 -64.025 1.00 27.52 724 HIS B O 1
ATOM 9282 N N . SER B 1 725 ? 12.604 -6.477 -64.070 1.00 19.34 725 SER B N 1
ATOM 9283 C CA . SER B 1 725 ? 12.965 -7.281 -62.903 1.00 22.63 725 SER B CA 1
ATOM 9284 C C . SER B 1 725 ? 14.221 -8.116 -63.115 1.00 26.14 725 SER B C 1
ATOM 9285 O O . SER B 1 725 ? 15.086 -8.180 -62.234 1.00 28.14 725 SER B O 1
ATOM 9288 N N . LEU B 1 726 ? 14.338 -8.733 -64.285 1.00 24.38 726 LEU B N 1
ATOM 9289 C CA . LEU B 1 726 ? 15.511 -9.556 -64.586 1.00 36.60 726 LEU B CA 1
ATOM 9290 C C . LEU B 1 726 ? 16.785 -8.722 -64.793 1.00 42.36 726 LEU B C 1
ATOM 9291 O O . LEU B 1 726 ? 17.887 -9.195 -64.514 1.00 46.97 726 LEU B O 1
ATOM 9296 N N . ARG B 1 727 ? 16.639 -7.501 -65.310 1.00 33.27 727 ARG B N 1
ATOM 9297 C CA . ARG B 1 727 ? 17.800 -6.682 -65.652 1.00 30.11 727 ARG B CA 1
ATOM 9298 C C . ARG B 1 727 ? 18.474 -6.086 -64.432 1.00 31.11 727 ARG B C 1
ATOM 9299 O O . ARG B 1 727 ? 19.690 -5.908 -64.425 1.00 27.04 727 ARG B O 1
ATOM 9307 N N . PHE B 1 728 ? 17.696 -5.786 -63.398 1.00 22.29 728 PHE B N 1
ATOM 9308 C CA . PHE B 1 728 ? 18.233 -5.000 -62.294 1.00 25.47 728 PHE B CA 1
ATOM 9309 C C . PHE B 1 728 ? 18.144 -5.698 -60.944 1.00 29.27 728 PHE B C 1
ATOM 9310 O O . PHE B 1 728 ? 18.677 -5.197 -59.942 1.00 30.55 728 PHE B O 1
ATOM 9318 N N . TYR B 1 729 ? 17.480 -6.852 -60.912 1.00 32.22 729 TYR B N 1
ATOM 9319 C CA . TYR B 1 729 ? 17.331 -7.607 -59.664 1.00 29.08 729 TYR B CA 1
ATOM 9320 C C . TYR B 1 729 ? 17.696 -9.083 -59.846 1.00 29.93 729 TYR B C 1
ATOM 9321 O O . TYR B 1 729 ? 17.658 -9.616 -60.954 1.00 37.62 729 TYR B O 1
ATOM 9330 N N . ASP B 1 730 ? 18.057 -9.739 -58.752 1.00 37.75 730 ASP B N 1
ATOM 9331 C CA . ASP B 1 730 ? 18.278 -11.179 -58.764 1.00 38.44 730 ASP B CA 1
ATOM 9332 C C . ASP B 1 730 ? 16.976 -11.813 -58.257 1.00 37.12 730 ASP B C 1
ATOM 9333 O O . ASP B 1 730 ? 16.740 -11.874 -57.050 1.00 36.46 730 ASP B O 1
ATOM 9338 N N . ILE B 1 731 ? 16.135 -12.277 -59.177 1.00 34.43 731 ILE B N 1
ATOM 9339 C CA . ILE B 1 731 ? 14.811 -12.805 -58.831 1.00 43.57 731 ILE B CA 1
ATOM 9340 C C . ILE B 1 731 ? 14.843 -14.274 -58.412 1.00 48.10 731 ILE B C 1
ATOM 9341 O O . ILE B 1 731 ? 13.866 -14.788 -57.864 1.00 61.53 731 ILE B O 1
ATOM 9346 N N . ASP B 1 732 ? 15.961 -14.946 -58.677 1.00 35.04 732 ASP B N 1
ATOM 9347 C CA . ASP B 1 732 ? 16.093 -16.379 -58.395 1.00 35.21 732 ASP B CA 1
ATOM 9348 C C . ASP B 1 732 ? 16.693 -16.677 -57.020 1.00 44.32 732 ASP B C 1
ATOM 9349 O O . ASP B 1 732 ? 16.547 -17.772 -56.485 1.00 44.74 732 ASP B O 1
ATOM 9354 N N . LYS B 1 733 ? 17.347 -15.679 -56.447 1.00 48.62 733 LYS B N 1
ATOM 9355 C CA . LYS B 1 733 ? 17.928 -15.784 -55.123 1.00 52.97 733 LYS B CA 1
ATOM 9356 C C . LYS B 1 733 ? 16.822 -15.825 -54.061 1.00 63.30 733 LYS B C 1
ATOM 9357 O O . LYS B 1 733 ? 15.893 -15.007 -54.089 1.00 61.92 733 LYS B O 1
ATOM 9363 N N . VAL B 1 734 ? 16.918 -16.789 -53.141 1.00 69.50 734 VAL B N 1
ATOM 9364 C CA . VAL B 1 734 ? 15.979 -16.900 -52.018 1.00 70.38 734 VAL B CA 1
ATOM 9365 C C . VAL B 1 734 ? 16.687 -16.787 -50.659 1.00 63.60 734 VAL B C 1
ATOM 9366 O O . VAL B 1 734 ? 17.540 -17.601 -50.320 1.00 56.71 734 VAL B O 1
ATOM 9370 N N . VAL B 1 735 ? 16.312 -15.766 -49.895 1.00 58.85 735 VAL B N 1
ATOM 9371 C CA . VAL B 1 735 ? 16.951 -15.448 -48.627 1.00 59.95 735 VAL B CA 1
ATOM 9372 C C . VAL B 1 735 ? 16.247 -16.156 -47.469 1.00 63.43 735 VAL B C 1
ATOM 9373 O O . VAL B 1 735 ? 15.015 -16.127 -47.372 1.00 57.83 735 VAL B O 1
ATOM 9377 N N . GLN B 1 736 ? 17.037 -16.797 -46.605 1.00 69.18 736 GLN B N 1
ATOM 9378 C CA . GLN B 1 736 ? 16.528 -17.433 -45.388 1.00 70.01 736 GLN B CA 1
ATOM 9379 C C . GLN B 1 736 ? 16.377 -16.406 -44.263 1.00 61.51 736 GLN B C 1
ATOM 9380 O O . GLN B 1 736 ? 15.261 -16.002 -43.921 1.00 56.25 736 GLN B O 1
#

InterPro domains:
  IPR000234 Herpesvirus Glycoprotein B [MF_04032] (53-928)
  IPR035377 Herpesvirus Glycoprotein B, PH-like domain 1 [PF17416] (159-369)
  IPR035381 Herpesvirus Glycoprotein B, PH-like domain 2 [PF17417] (371-468)
  IPR038631 Herpesvirus Glycoprotein B, PH-like domain 2 superfamily [G3DSA:2.30.29.100] (355-474)
  IPR055341 Herpesvirus glycoprotein B ectodomain C-terminal [PF00606] (511-733)

Nearest PDB structures (foldseek):
  6vlk-assembly1_A  TM=1.002E+00  e=0.000E+00  Human herpesvirus 3 strain Oka vaccine
  6vn1-assembly1_A  TM=9.896E-01  e=0.000E+00  Human alphaherpesvirus 3
  7k1s-assembly1_B  TM=9.884E-01  e=1.082E-102  Human alphaherpesvirus 3
  8rh0-assembly1_C  TM=9.725E-01  e=1.474E-76  Human alphaherpesvirus 1
  8rh2-assembly1_A  TM=9.722E-01  e=8.777E-75  Human herpesvirus 2 strain G

Radius of gyration: 74.8 Å; Cα contacts (8 Å, |Δi|>4): 2206; chains: 2; bounding box: 129×88×267 Å